Protein AF-A0A0Q4WDP7-F1 (afdb_monomer_lite)

Sequence (965 aa):
MNAVSPLATFDGAEAIIEGWCEGLMPDPPTPVDEWSDSNIILPAIGAAEAGDYSTARTPYLREILTNLSPMSPVVTTILMKGAQLGASQAGLNWLGYIIAVAGGPAIVVCPTVAMAELYSKQRLGPMIEACKALRAKIPPNRGKASGNTLLIKTFPGGMIRLTGGNSAAALKSMPAKWRLYEEPDEYPKDLEGQGNAVDLVRVRGRTFGRRAKEFLNCTPNMASDSVIWAMYLKGDQREYRMPCPHNCGHRTVFNRENFRFEKGQPQTAHMVCENPECGGRIDEARHKEAMLDEGVWIPRIANAPAHMPRSYYLPSFYSPVGWQSWADIATETENAEGNYSKTKTLWNTTYGLPWNDVTDTPSYEAIWARRSTTYVSRQIPAEALFLTAGVDVGLDHLEVGVWAYGRKGKRWLVEHVRLRGALRDPEHWARLKAFLQRRYVHPCGAIMPIRRVAVDRGRWPDVVMPWVQKQDPDWIVAIRGNEKIDAQILKESKWRFKSEDGHSWSSDEGVLYWTLGVGLLKLELMGQLNLPRPAPGEETPPGWVDLPMDVELGWCEQLVSEEYVTVKSKTGRPKATWRSIGGLRHEALDCANYGRAMAELIGWSTWSEVEFSREERALEKAAGEMRLLMEKVSRERRAAGDPRRVTEESVMGNIVRPVVWGGEEEAEPQGGDTAVIPRLKEESVAPPILGKMTNTPWAIREGMLDTMVGIANRDGLRAVSDEMVREEPEICQMVVRDGVAVIPVIGPSFRYASWIHDACGATSYDAIARDLNLALEDPAVKAILFEFDSPGGEVTGCNATAAKIRAARGRKPIVAWVEGDACSAAYWLASACDHVVIDECAQLGSIGVVGIFNDTRGMDEKLGIKRYEIVSSQSPGKRPDPATDEGRAAIQVVIDDLASVFVDAVAINRGVSPEDVVARFGGGGCFVGQKAIDAGLADEIGTFDEVLAELAGVDAECLPLRRDP

Foldseek 3Di:
DDPPPPLNPDPCSVVVVVVVVVVPDAFPPDFLQRCQQVWWFADPLPDPDGGGDHCLQQVVCNVVRRCLGLPHLFFEEAELEFPPSCQVVSVLSSVLCCQQTVAEEAEEEDAAQVVLLCCQVRPNVRRLVPTPSNCVFFPPDPDDPRQDDSQWTDGVRYIYGYGYQQDLCSLQPAQHLEYEYEALLSHPQDHVPPGGSVVSNVVSNVVVPSSRHYYYYHLFEAPVRGPSNVLLVQALNKAWWFADPVPPRDTAGDAPVQWDDDPVGLVRIWGFGPPPVGRDTGDCVPPLSVRSSRIDIDGPDPPTDSHTHHHYYYAQCNNGPPPQDSSNLSVLVNVCVVPPVSVSCSCRNGRSHHDHDLQPLDDLVLLLVLADPPFAALADDQQFLAKAKEWEDDQFWIWMWIKTAGPLQEIETRHIDIQGGHLQDVVSVVVVVLLQQFWGAHPLRFIHHRQAYEYECPPPVVRPQVSQQPDDCRHYAYEYEDFDLPDDQWDKDFAWDADPVRDTDDPVDGGIHIYGDLNNLLSLLSSQSPDDRDDVPDDDHRNHYHYRNPDDSLLSCLLSQKGWDFDQDPVRDTDTGIDGDPPRHNRSVRGSSRRVSRCVVVVVVPDDPVRSVVSVVVRNVSSVVLVVQLVVVVVVCVVVVHPDRRDSCNRDPNYDDGDDDDDDDDDDDDDDDDDDDDDDDDDAPQAPVLVCLQPFKWQFAPVVSVVVNVVSVVPSDPDPPDDPPDDDPPDQQWDADLQETEHEQAEEEDQDDDPVCVVTVHYYLVSLQVNVVVLLPDPSHQAYEYEDDYRYYTLPNLLVSLVSLLVCPPSHQYAYEYDAECGTSSLLNRLSGPFYAYAQFHKYFLQFMDHHHDDCPVVCVVVVHDDDDDDDPVCPLPDQDCVDPRSVVSVVVVRVVSSLSSLCSSCVSLVHDSVLCCPQRQNRDMDGHVSCVVSSSHVYYDDPLVVVCVSSVHDSVPGDPDDDD

Secondary structure (DSSP, 8-state):
-----GGGGSTTHHHHHHHHHHHHSPPP---HHHHHHHH-EE-TTT-SS-EE--GGGSTHHHHHHHHHSTTSS--EEEEEE-TTSSHHHHHHHHHHHIIIII-EEEEEEESSHHHHHHHIIIIIHHHHHH-HHHHHHS----STTS---SSEEEETTEEEEEEETT-HHHHTSS--SEEEEE-GGGS-SSSTTS--HHHHHHGGGGGGGGG-EEEEEE---BTTT-HHHHHHHTTT-EEEEEEPTTSSS-EEPPSTTTEEEETTEEEEEEEE-S-TTT--EE-HHHHHHHHHHT-EEEESSTT--TTS-EEEEE-GGGPPTTSS-HHHHHHHHHHHTT-HHHHHHIIIIIS---B--TTSPPPHHHHHHT--SS--TTPPPTT--EEEEEEEE-SSEEEEEEEEE-GGG-EEEEEEEEEES-TT-HHHHHHHHHHHT-EEE-TTS-EEEEEEEEEE-TT-HHHHHHHHTTS-TTTEEEEEE---TTS-SEEEEEE-PPPTTS-----S-PEEEEEE-HHHHHHHHHHHHTSPPPPTTSPPPTT-EE--TT--HHHHHHHT-EEEEEEEPTTS-EEEEEEESTT---HHHHHHHHHHHHHHHHTGGG--HHHHHHHHHHHHHHHHHHHHHHHHHHHHHHHTT--SPPPHHHHSSSEEPP--SS-------------------------HHHHHHTSS-EEE-HHHHHHHHHHHHHTT-----SS-SS--------EEETTEEEEEEESSEESS--THHHHHT-EEHHHHHHHHHHHHH-TT--EEEEEEEE-EEESTTHHHHHHHHHHHTTTS-EEEEEEEEEETHHHHHHHTSSEEEE-TT-EEE----B------HHHHHHTT--------TT-GGGS--TTSHHHHHHHHHHHHHHHHHHHHHHHHHHTS-HHHHHHHSGGG-EEETHHHHHHTS-SEE--HHHHHHHHHTS-GGGSPP----

Radius of gyration: 37.28 Å; chains: 1; bounding box: 98×78×121 Å

Structure (mmCIF, N/CA/C/O backbone):
data_AF-A0A0Q4WDP7-F1
#
_entry.id   AF-A0A0Q4WDP7-F1
#
loop_
_atom_site.group_PDB
_atom_site.id
_atom_site.type_symbol
_atom_site.label_atom_id
_atom_site.label_alt_id
_atom_site.label_comp_id
_atom_site.label_asym_id
_atom_site.label_entity_id
_atom_site.label_seq_id
_atom_site.pdbx_PDB_ins_code
_atom_site.Cartn_x
_atom_site.Cartn_y
_atom_site.Cartn_z
_atom_site.occupancy
_atom_site.B_iso_or_equiv
_atom_site.auth_seq_id
_atom_site.auth_comp_id
_atom_site.auth_asym_id
_atom_site.auth_atom_id
_atom_site.pdbx_PDB_model_num
ATOM 1 N N . MET A 1 1 ? 27.202 -21.564 -75.681 1.00 39.34 1 MET A N 1
ATOM 2 C CA . MET A 1 1 ? 27.437 -20.103 -75.634 1.00 39.34 1 MET A CA 1
ATOM 3 C C . MET A 1 1 ? 26.924 -19.624 -74.283 1.00 39.34 1 MET A C 1
ATOM 5 O O . MET A 1 1 ? 25.725 -19.501 -74.110 1.00 39.34 1 MET A O 1
ATOM 9 N N . ASN A 1 2 ? 27.737 -19.715 -73.231 1.00 46.38 2 ASN A N 1
ATOM 10 C CA . ASN A 1 2 ? 28.650 -18.652 -72.778 1.00 46.38 2 ASN A CA 1
ATOM 11 C C . ASN A 1 2 ? 27.948 -17.313 -72.503 1.00 46.38 2 ASN A C 1
ATOM 13 O O . ASN A 1 2 ? 28.435 -16.267 -72.914 1.00 46.38 2 ASN A O 1
ATOM 17 N N . ALA A 1 3 ? 26.825 -17.330 -71.786 1.00 44.88 3 ALA A N 1
ATOM 18 C CA . ALA A 1 3 ? 26.440 -16.164 -71.002 1.00 44.88 3 ALA A CA 1
ATOM 19 C C . ALA A 1 3 ? 27.167 -16.272 -69.655 1.00 44.88 3 ALA A C 1
ATOM 21 O O . ALA A 1 3 ? 26.625 -16.772 -68.673 1.00 44.88 3 ALA A O 1
ATOM 22 N N . VAL A 1 4 ? 28.448 -15.893 -69.646 1.00 49.72 4 VAL A N 1
ATOM 23 C CA . VAL A 1 4 ? 29.151 -15.604 -68.394 1.00 49.72 4 VAL A CA 1
ATOM 24 C C . VAL A 1 4 ? 28.343 -14.487 -67.737 1.00 49.72 4 VAL A C 1
ATOM 26 O O . VAL A 1 4 ? 28.136 -13.444 -68.356 1.00 49.72 4 VAL A O 1
ATOM 29 N N . SER A 1 5 ? 27.786 -14.754 -66.552 1.00 58.12 5 SER A N 1
ATOM 30 C CA . SER A 1 5 ? 27.037 -13.759 -65.781 1.00 58.12 5 SER A CA 1
ATOM 31 C C . SER A 1 5 ? 27.842 -12.453 -65.749 1.00 58.12 5 SER A C 1
ATOM 33 O O . SER A 1 5 ? 29.040 -12.529 -65.478 1.00 58.12 5 SER A O 1
ATOM 35 N N . PRO A 1 6 ? 27.241 -11.273 -65.992 1.00 58.88 6 PRO A N 1
ATOM 36 C CA . PRO A 1 6 ? 27.947 -9.988 -65.944 1.00 58.88 6 PRO A CA 1
ATOM 37 C C . PRO A 1 6 ? 28.710 -9.759 -64.630 1.00 58.88 6 PRO A C 1
ATOM 39 O O . PRO A 1 6 ? 29.693 -9.024 -64.605 1.00 58.88 6 PRO A O 1
ATOM 42 N N . LEU A 1 7 ? 28.278 -10.428 -63.551 1.00 60.25 7 LEU A N 1
ATOM 43 C CA . LEU A 1 7 ? 28.990 -10.483 -62.278 1.00 60.25 7 LEU A CA 1
ATOM 44 C C . LEU A 1 7 ? 30.347 -11.182 -62.403 1.00 60.25 7 LEU A C 1
ATOM 46 O O . LEU A 1 7 ? 31.310 -10.659 -61.886 1.00 60.25 7 LEU A O 1
ATOM 50 N N . ALA A 1 8 ? 30.485 -12.295 -63.124 1.00 60.34 8 ALA A N 1
ATOM 51 C CA . ALA A 1 8 ? 31.733 -13.069 -63.175 1.00 60.34 8 ALA A CA 1
ATOM 52 C C . ALA A 1 8 ? 32.895 -12.371 -63.918 1.00 60.34 8 ALA A C 1
ATOM 54 O O . ALA A 1 8 ? 34.030 -12.831 -63.843 1.00 60.34 8 ALA A O 1
ATOM 55 N N . THR A 1 9 ? 32.632 -11.266 -64.623 1.00 68.19 9 THR A N 1
ATOM 56 C CA . THR A 1 9 ? 33.654 -10.428 -65.280 1.00 68.19 9 THR A CA 1
ATOM 57 C C . THR A 1 9 ? 33.944 -9.117 -64.541 1.00 68.19 9 THR A C 1
ATOM 59 O O . THR A 1 9 ? 34.759 -8.327 -65.012 1.00 68.19 9 THR A O 1
ATOM 62 N N . PHE A 1 10 ? 33.260 -8.845 -63.424 1.00 80.00 10 PHE A N 1
ATOM 63 C CA . PHE A 1 10 ? 33.444 -7.628 -62.632 1.00 80.00 10 PHE A CA 1
ATOM 64 C C . PHE A 1 10 ? 34.639 -7.776 -61.676 1.00 80.00 10 PHE A C 1
ATOM 66 O O . PHE A 1 10 ? 34.707 -8.726 -60.899 1.00 80.00 10 PHE A O 1
ATOM 73 N N . ASP A 1 11 ? 35.576 -6.828 -61.708 1.00 74.00 11 ASP A N 1
ATOM 74 C CA . ASP A 1 11 ? 36.659 -6.743 -60.722 1.00 74.00 11 ASP A CA 1
ATOM 75 C C . ASP A 1 11 ? 36.057 -6.381 -59.351 1.00 74.00 11 ASP A C 1
ATOM 77 O O . ASP A 1 11 ? 35.572 -5.267 -59.149 1.00 74.00 11 ASP A O 1
ATOM 81 N N . GLY A 1 12 ? 35.979 -7.368 -58.452 1.00 76.81 12 GLY A N 1
ATOM 82 C CA . GLY A 1 12 ? 35.222 -7.307 -57.192 1.00 76.81 12 GLY A CA 1
ATOM 83 C C . GLY A 1 12 ? 34.038 -8.281 -57.095 1.00 76.81 12 GLY A C 1
ATOM 84 O O . GLY A 1 12 ? 33.342 -8.297 -56.081 1.00 76.81 12 GLY A O 1
ATOM 85 N N . ALA A 1 13 ? 33.802 -9.113 -58.113 1.00 78.69 13 ALA A N 1
ATOM 86 C CA . ALA A 1 13 ? 32.726 -10.106 -58.121 1.00 78.69 13 ALA A CA 1
ATOM 87 C C . ALA A 1 13 ? 32.822 -11.118 -56.980 1.00 78.69 13 ALA A C 1
ATOM 89 O O . ALA A 1 13 ? 31.813 -11.417 -56.347 1.00 78.69 13 ALA A O 1
ATOM 90 N N . GLU A 1 14 ? 34.032 -11.613 -56.707 1.00 77.44 14 GLU A N 1
ATOM 91 C CA . GLU A 1 14 ? 34.286 -12.527 -55.592 1.00 77.44 14 GLU A CA 1
ATOM 92 C C . GLU A 1 14 ? 33.938 -11.869 -54.258 1.00 77.44 14 GLU A C 1
ATOM 94 O O . GLU A 1 14 ? 33.212 -12.468 -53.479 1.00 77.44 14 GLU A O 1
ATOM 99 N N . ALA A 1 15 ? 34.324 -10.607 -54.041 1.00 77.25 15 ALA A N 1
ATOM 100 C CA . ALA A 1 15 ? 33.990 -9.872 -52.820 1.00 77.25 15 ALA A CA 1
ATOM 101 C C . ALA A 1 15 ? 32.474 -9.624 -52.664 1.00 77.25 15 ALA A C 1
ATOM 103 O O . ALA A 1 15 ? 31.951 -9.660 -51.552 1.00 77.25 15 ALA A O 1
ATOM 104 N N . ILE A 1 16 ? 31.746 -9.393 -53.765 1.00 78.06 16 ILE A N 1
ATOM 105 C CA . ILE A 1 16 ? 30.277 -9.268 -53.743 1.00 78.06 16 ILE A CA 1
ATOM 106 C C . ILE A 1 16 ? 29.622 -10.614 -53.421 1.00 78.06 16 ILE A C 1
ATOM 108 O O . ILE A 1 16 ? 28.688 -10.656 -52.623 1.00 78.06 16 ILE A O 1
ATOM 112 N N . ILE A 1 17 ? 30.088 -11.703 -54.038 1.00 78.00 17 ILE A N 1
ATOM 113 C CA . ILE A 1 17 ? 29.562 -13.052 -53.796 1.00 78.00 17 ILE A CA 1
ATOM 114 C C . ILE A 1 17 ? 29.868 -13.486 -52.363 1.00 78.00 17 ILE A C 1
ATOM 116 O O . ILE A 1 17 ? 28.977 -13.997 -51.696 1.00 78.00 17 ILE A O 1
ATOM 120 N N . GLU A 1 18 ? 31.082 -13.241 -51.873 1.00 77.38 18 GLU A N 1
ATOM 121 C CA . GLU A 1 18 ? 31.486 -13.512 -50.494 1.00 77.38 18 GLU A CA 1
ATOM 122 C C . GLU A 1 18 ? 30.621 -12.713 -49.516 1.00 77.38 18 GLU A C 1
ATOM 124 O O . GLU A 1 18 ? 29.975 -13.313 -48.664 1.00 77.38 18 GLU A O 1
ATOM 129 N N . GLY A 1 19 ? 30.471 -11.398 -49.714 1.00 74.81 19 GLY A N 1
ATOM 130 C CA . GLY A 1 19 ? 29.600 -10.565 -48.878 1.00 74.81 19 GLY A CA 1
ATOM 131 C C . GLY A 1 19 ? 28.116 -10.960 -48.935 1.00 74.81 19 GLY A C 1
ATOM 132 O O . GLY A 1 19 ? 27.409 -10.866 -47.931 1.00 74.81 19 GLY A O 1
ATOM 133 N N . TRP A 1 20 ? 27.624 -11.437 -50.085 1.00 76.62 20 TRP A N 1
ATOM 134 C CA . TRP A 1 20 ? 26.257 -11.954 -50.216 1.00 76.62 20 TRP A CA 1
ATOM 135 C C . TRP A 1 20 ? 26.110 -13.295 -49.484 1.00 76.62 20 TRP A C 1
ATOM 137 O O . TRP A 1 20 ? 25.193 -13.454 -48.678 1.00 76.62 20 TRP A O 1
ATOM 147 N N . CYS A 1 21 ? 27.019 -14.245 -49.702 1.00 75.31 21 CYS A N 1
ATOM 148 C CA . CYS A 1 21 ? 27.038 -15.525 -48.994 1.00 75.31 21 CYS A CA 1
ATOM 149 C C . CYS A 1 21 ? 27.147 -15.325 -47.476 1.00 75.31 21 CYS A C 1
ATOM 151 O O . CYS A 1 21 ? 26.401 -15.959 -46.733 1.00 75.31 21 CYS A O 1
ATOM 153 N N . GLU A 1 22 ? 27.993 -14.398 -47.019 1.00 69.62 22 GLU A N 1
ATOM 154 C CA . GLU A 1 22 ? 28.083 -13.989 -45.615 1.00 69.62 22 GLU A CA 1
ATOM 155 C C . GLU A 1 22 ? 26.763 -13.425 -45.084 1.00 69.62 22 GLU A C 1
ATOM 157 O O . GLU A 1 22 ? 26.337 -13.800 -43.997 1.00 69.62 22 GLU A O 1
ATOM 162 N N . GLY A 1 23 ? 26.077 -12.575 -45.853 1.00 65.62 23 GLY A N 1
ATOM 163 C CA . GLY A 1 23 ? 24.779 -12.018 -45.462 1.00 65.62 23 GLY A CA 1
ATOM 164 C C . GLY A 1 23 ? 23.611 -13.015 -45.484 1.00 65.62 23 GLY A C 1
ATOM 165 O O . GLY A 1 23 ? 22.592 -12.763 -44.843 1.00 65.62 23 GLY A O 1
ATOM 166 N N . LEU A 1 24 ? 23.731 -14.125 -46.224 1.00 71.06 24 LEU A N 1
ATOM 167 C CA . LEU A 1 24 ? 22.736 -15.206 -46.276 1.00 71.06 24 LEU A CA 1
ATOM 168 C C . LEU A 1 24 ? 22.975 -16.301 -45.233 1.00 71.06 24 LEU A C 1
ATOM 170 O O . LEU A 1 24 ? 22.071 -17.108 -45.000 1.00 71.06 24 LEU A O 1
ATOM 174 N N . MET A 1 25 ? 24.165 -16.365 -44.628 1.00 67.75 25 MET A N 1
ATOM 175 C CA . MET A 1 25 ? 24.438 -17.334 -43.573 1.00 67.75 25 MET A CA 1
ATOM 176 C C . MET A 1 25 ? 23.586 -17.004 -42.338 1.00 67.75 25 MET A C 1
ATOM 178 O O . MET A 1 25 ? 23.653 -15.882 -41.836 1.00 67.75 25 MET A O 1
ATOM 182 N N . PRO A 1 26 ? 22.768 -17.952 -41.841 1.00 65.44 26 PRO A N 1
ATOM 183 C CA . PRO A 1 26 ? 22.014 -17.741 -40.615 1.00 65.44 26 PRO A CA 1
ATOM 184 C C . PRO A 1 26 ? 22.971 -17.562 -39.435 1.00 65.44 26 PRO A C 1
ATOM 186 O O . PRO A 1 26 ? 24.037 -18.182 -39.393 1.00 65.44 26 PRO A O 1
ATOM 189 N N . ASP A 1 27 ? 22.561 -16.744 -38.464 1.00 66.81 27 ASP A N 1
ATOM 190 C CA . ASP A 1 27 ? 23.315 -16.563 -37.226 1.00 66.81 27 ASP A CA 1
ATOM 191 C C . ASP A 1 27 ? 23.609 -17.937 -36.587 1.00 66.81 27 ASP A C 1
ATOM 193 O O . ASP A 1 27 ? 22.709 -18.786 -36.519 1.00 66.81 27 ASP A O 1
ATOM 197 N N . PRO A 1 28 ? 24.842 -18.180 -36.103 1.00 69.81 28 PRO A N 1
ATOM 198 C CA . PRO A 1 28 ? 25.181 -19.402 -35.389 1.00 69.81 28 PRO A CA 1
ATOM 199 C C . PRO A 1 28 ? 24.179 -19.671 -34.255 1.00 69.81 28 PRO A C 1
ATOM 201 O O . PRO A 1 28 ? 23.866 -18.748 -33.495 1.00 69.81 28 PRO A O 1
ATOM 204 N N . PRO A 1 29 ? 23.699 -20.916 -34.074 1.00 72.81 29 PRO A N 1
ATOM 205 C CA . PRO A 1 29 ? 22.717 -21.259 -33.048 1.00 72.81 29 PRO A CA 1
ATOM 206 C C . PRO A 1 29 ? 23.354 -21.360 -31.650 1.00 72.81 29 PRO A C 1
ATOM 208 O O . PRO A 1 29 ? 22.984 -22.221 -30.863 1.00 72.81 29 PRO A O 1
ATOM 211 N N . THR A 1 30 ? 24.330 -20.506 -31.340 1.00 89.56 30 THR A N 1
ATOM 212 C CA . THR A 1 30 ? 25.017 -20.484 -30.047 1.00 89.56 30 THR A CA 1
ATOM 213 C C . THR A 1 30 ? 24.323 -19.480 -29.125 1.00 89.56 30 THR A C 1
ATOM 215 O O . THR A 1 30 ? 24.244 -18.297 -29.482 1.00 89.56 30 THR A O 1
ATOM 218 N N . PRO A 1 31 ? 23.812 -19.906 -27.958 1.00 94.19 31 PRO A N 1
ATOM 219 C CA . PRO A 1 31 ? 23.290 -19.011 -26.930 1.00 94.19 31 PRO A CA 1
ATOM 220 C C . PRO A 1 31 ? 24.341 -18.022 -26.405 1.00 94.19 31 PRO A C 1
ATOM 222 O O . PRO A 1 31 ? 25.548 -18.221 -26.552 1.00 94.19 31 PRO A O 1
ATOM 225 N N . VAL A 1 32 ? 23.886 -16.936 -25.776 1.00 96.50 32 VAL A N 1
ATOM 226 C CA . VAL A 1 32 ? 24.773 -15.874 -25.271 1.00 96.50 32 VAL A CA 1
ATOM 227 C C . VAL A 1 32 ? 25.739 -16.402 -24.210 1.00 96.50 32 VAL A C 1
ATOM 229 O O . VAL A 1 32 ? 26.886 -15.968 -24.201 1.00 96.50 32 VAL A O 1
ATOM 232 N N . ASP A 1 33 ? 25.320 -17.313 -23.333 1.00 96.12 33 ASP A N 1
ATOM 233 C CA . ASP A 1 33 ? 26.169 -17.903 -22.290 1.00 96.12 33 ASP A CA 1
ATOM 234 C C . ASP A 1 33 ? 27.343 -18.699 -22.872 1.00 96.12 33 ASP A C 1
ATOM 236 O O . ASP A 1 33 ? 28.493 -18.351 -22.605 1.00 96.12 33 ASP A O 1
ATOM 240 N N . GLU A 1 34 ? 27.075 -19.679 -23.739 1.00 95.88 34 GLU A N 1
ATOM 241 C CA . GLU A 1 34 ? 28.113 -20.490 -24.395 1.00 95.88 34 GLU A CA 1
ATOM 242 C C . GLU A 1 34 ? 29.063 -19.640 -25.249 1.00 95.88 34 GLU A C 1
ATOM 244 O O . GLU A 1 34 ? 30.286 -19.831 -25.249 1.00 95.88 34 GLU A O 1
ATOM 249 N N . TRP A 1 35 ? 28.508 -18.660 -25.972 1.00 96.12 35 TRP A N 1
ATOM 250 C CA . TRP A 1 35 ? 29.317 -17.731 -26.753 1.00 96.12 35 TRP A CA 1
ATOM 251 C C . TRP A 1 35 ? 30.216 -16.885 -25.849 1.00 96.12 35 TRP A C 1
ATOM 253 O O . TRP A 1 35 ? 31.377 -16.654 -26.197 1.00 96.12 35 TRP A O 1
ATOM 263 N N . SER A 1 36 ? 29.703 -16.445 -24.697 1.00 96.69 36 SER A N 1
ATOM 264 C CA . SER A 1 36 ? 30.459 -15.622 -23.751 1.00 96.69 36 SER A CA 1
ATOM 265 C C . SER A 1 36 ? 31.635 -16.386 -23.162 1.00 96.69 36 SER A C 1
ATOM 267 O O . SER A 1 36 ? 32.743 -15.855 -23.180 1.00 96.69 36 SER A O 1
ATOM 269 N N . ASP A 1 37 ? 31.423 -17.634 -22.738 1.00 96.00 37 ASP A N 1
ATOM 270 C CA . ASP A 1 37 ? 32.481 -18.505 -22.196 1.00 96.00 37 ASP A CA 1
ATOM 271 C C . ASP A 1 37 ? 33.608 -18.764 -23.204 1.00 96.00 37 ASP A C 1
ATOM 273 O O . ASP A 1 37 ? 34.761 -18.957 -22.831 1.00 96.00 37 ASP A O 1
ATOM 277 N N . SER A 1 38 ? 33.291 -18.729 -24.500 1.00 95.31 38 SER A N 1
ATOM 278 C CA . SER A 1 38 ? 34.268 -18.989 -25.562 1.00 95.31 38 SER A CA 1
ATOM 279 C C . SER A 1 38 ? 34.984 -17.735 -26.082 1.00 95.31 38 SER A C 1
ATOM 281 O O . SER A 1 38 ? 35.992 -17.858 -26.778 1.00 95.31 38 SER A O 1
ATOM 283 N N . ASN A 1 39 ? 34.451 -16.528 -25.841 1.00 95.44 39 ASN A N 1
ATOM 284 C CA . ASN A 1 39 ? 34.893 -15.315 -26.550 1.00 95.44 39 ASN A CA 1
ATOM 285 C C . ASN A 1 39 ? 35.168 -14.096 -25.666 1.00 95.44 39 ASN A C 1
ATOM 287 O O . ASN A 1 39 ? 35.872 -13.185 -26.120 1.00 95.44 39 ASN A O 1
ATOM 291 N N . ILE A 1 40 ? 34.586 -14.023 -24.466 1.00 96.00 40 ILE A N 1
ATOM 292 C CA . ILE A 1 40 ? 34.723 -12.852 -23.602 1.00 96.00 40 ILE A CA 1
ATOM 293 C C . ILE A 1 40 ? 35.966 -12.986 -22.727 1.00 96.00 40 ILE A C 1
ATOM 295 O O . ILE A 1 40 ? 36.151 -13.962 -22.009 1.00 96.00 40 ILE A O 1
ATOM 299 N N . ILE A 1 41 ? 36.786 -11.938 -22.756 1.00 94.25 41 ILE A N 1
ATOM 300 C CA . ILE A 1 41 ? 37.955 -11.759 -21.901 1.00 94.25 41 ILE A CA 1
ATOM 301 C C . ILE A 1 41 ? 37.683 -10.573 -20.976 1.00 94.25 41 ILE A C 1
ATOM 303 O O . ILE A 1 41 ? 37.366 -9.469 -21.431 1.00 94.25 41 ILE A O 1
ATOM 307 N N . LEU A 1 42 ? 37.830 -10.803 -19.675 1.00 91.88 42 LEU A N 1
ATOM 308 C CA . LEU A 1 42 ? 37.701 -9.817 -18.613 1.00 91.88 42 LEU A CA 1
ATOM 309 C C . LEU A 1 42 ? 38.997 -8.994 -18.489 1.00 91.88 42 LEU A C 1
ATOM 311 O O . LEU A 1 42 ? 40.044 -9.537 -18.120 1.00 91.88 42 LEU A O 1
ATOM 315 N N . PRO A 1 43 ? 38.967 -7.682 -18.786 1.00 88.06 43 PRO A N 1
ATOM 316 C CA . PRO A 1 43 ? 40.152 -6.834 -18.726 1.00 88.06 43 PRO A CA 1
ATOM 317 C C . PRO A 1 43 ? 40.530 -6.476 -17.280 1.00 88.06 43 PRO A C 1
ATOM 319 O O . PRO A 1 43 ? 39.673 -6.201 -16.440 1.00 88.06 43 PRO A O 1
ATOM 322 N N . ALA A 1 44 ? 41.833 -6.352 -17.012 1.00 81.00 44 ALA A N 1
ATOM 323 C CA . ALA A 1 44 ? 42.371 -6.077 -15.672 1.00 81.00 44 ALA A CA 1
ATOM 324 C C . ALA A 1 44 ? 41.974 -4.714 -15.064 1.00 81.00 44 ALA A C 1
ATOM 326 O O . ALA A 1 44 ? 42.081 -4.525 -13.860 1.00 81.00 44 ALA A O 1
ATOM 327 N N . ILE A 1 45 ? 41.513 -3.755 -15.874 1.00 74.06 45 ILE A N 1
ATOM 328 C CA . ILE A 1 45 ? 41.138 -2.400 -15.421 1.00 74.06 45 ILE A CA 1
ATOM 329 C C . ILE A 1 45 ? 39.825 -2.378 -14.615 1.00 74.06 45 ILE A C 1
ATOM 331 O O . ILE A 1 45 ? 39.578 -1.414 -13.892 1.00 74.06 45 ILE A O 1
ATOM 335 N N . GLY A 1 46 ? 38.985 -3.415 -14.713 1.00 62.56 46 GLY A N 1
ATOM 336 C CA . GLY A 1 46 ? 37.651 -3.406 -14.097 1.00 62.56 46 GLY A CA 1
ATOM 337 C C . GLY A 1 46 ? 37.129 -4.752 -13.597 1.00 62.56 46 GLY A C 1
ATOM 338 O O . GLY A 1 46 ? 35.992 -4.800 -13.132 1.00 62.56 46 GLY A O 1
ATOM 339 N N . ALA A 1 47 ? 37.919 -5.824 -13.686 1.00 73.44 47 ALA A N 1
ATOM 340 C CA . ALA A 1 47 ? 37.555 -7.152 -13.203 1.00 73.44 47 ALA A CA 1
ATOM 341 C C . ALA A 1 47 ? 38.385 -7.529 -11.970 1.00 73.44 47 ALA A C 1
ATOM 343 O O . ALA A 1 47 ? 39.595 -7.315 -11.950 1.00 73.44 47 ALA A O 1
ATOM 344 N N . ALA A 1 48 ? 37.734 -8.113 -10.960 1.00 70.94 48 ALA A N 1
ATOM 345 C CA . ALA A 1 48 ? 38.423 -8.686 -9.801 1.00 70.94 48 ALA A CA 1
ATOM 346 C C . ALA A 1 48 ? 39.284 -9.899 -10.201 1.00 70.94 48 ALA A C 1
ATOM 348 O O . ALA A 1 48 ? 40.371 -10.101 -9.671 1.00 70.94 48 ALA A O 1
ATOM 349 N N . GLU A 1 49 ? 38.804 -10.664 -11.182 1.00 80.12 49 GLU A N 1
ATOM 350 C CA . GLU A 1 49 ? 39.451 -11.843 -11.749 1.00 80.12 49 GLU A CA 1
ATOM 351 C C . GLU A 1 49 ? 39.613 -11.589 -13.261 1.00 80.12 49 GLU A C 1
ATOM 353 O O . GLU A 1 49 ? 38.667 -11.735 -14.032 1.00 80.12 49 GLU A O 1
ATOM 358 N N . ALA A 1 50 ? 40.782 -11.097 -13.685 1.00 86.88 50 ALA A N 1
ATOM 359 C CA . ALA A 1 50 ? 41.072 -10.864 -15.102 1.00 86.88 50 ALA A CA 1
ATOM 360 C C . ALA A 1 50 ? 41.410 -12.184 -15.812 1.00 86.88 50 ALA A C 1
ATOM 362 O O . ALA A 1 50 ? 42.098 -13.029 -15.241 1.00 86.88 50 ALA A O 1
ATOM 363 N N . GLY A 1 51 ? 40.986 -12.336 -17.066 1.00 90.75 51 GLY A N 1
ATOM 364 C CA . GLY A 1 51 ? 41.171 -13.575 -17.826 1.00 90.75 51 GLY A CA 1
ATOM 365 C C . GLY A 1 51 ? 39.922 -13.966 -18.603 1.00 90.75 51 GLY A C 1
ATOM 366 O O . GLY A 1 51 ? 39.097 -13.110 -18.918 1.00 90.75 51 GLY A O 1
ATOM 367 N N . ASP A 1 52 ? 39.792 -15.245 -18.928 1.00 91.88 52 ASP A N 1
ATOM 368 C CA . ASP A 1 52 ? 38.631 -15.752 -19.656 1.00 91.88 52 ASP A CA 1
ATOM 369 C C . ASP A 1 52 ? 37.376 -15.682 -18.774 1.00 91.88 52 ASP A C 1
ATOM 371 O O . ASP A 1 52 ? 37.391 -16.068 -17.602 1.00 91.88 52 ASP A O 1
ATOM 375 N N . TYR A 1 53 ? 36.283 -15.153 -19.326 1.00 94.31 53 TYR A N 1
ATOM 376 C CA . TYR A 1 53 ? 34.992 -15.185 -18.647 1.00 94.31 53 TYR A CA 1
ATOM 377 C C . TYR A 1 53 ? 34.493 -16.631 -18.549 1.00 94.31 53 TYR A C 1
ATOM 379 O O . TYR A 1 53 ? 34.621 -17.400 -19.497 1.00 94.31 53 TYR A O 1
ATOM 387 N N . SER A 1 54 ? 33.889 -16.989 -17.414 1.00 93.50 54 SER A N 1
ATOM 388 C CA . SER A 1 54 ? 33.282 -18.305 -17.233 1.00 93.50 54 SER A CA 1
ATOM 389 C C . SER A 1 54 ? 31.964 -18.226 -16.468 1.00 93.50 54 SER A C 1
ATOM 391 O O . SER A 1 54 ? 31.920 -17.780 -15.316 1.00 93.50 54 SER A O 1
ATOM 393 N N . THR A 1 55 ? 30.888 -18.740 -17.065 1.00 93.06 55 THR A N 1
ATOM 394 C CA . THR A 1 55 ? 29.601 -18.936 -16.391 1.00 93.06 55 THR A CA 1
ATOM 395 C C . THR A 1 55 ? 29.696 -19.947 -15.256 1.00 93.06 55 THR A C 1
ATOM 397 O O . THR A 1 55 ? 28.902 -19.859 -14.329 1.00 93.06 55 THR A O 1
ATOM 400 N N . ALA A 1 56 ? 30.679 -20.858 -15.252 1.00 92.19 56 ALA A N 1
ATOM 401 C CA . ALA A 1 56 ? 30.922 -21.753 -14.115 1.00 92.19 56 ALA A CA 1
ATOM 402 C C . ALA A 1 56 ? 31.250 -20.971 -12.833 1.00 92.19 56 ALA A C 1
ATOM 404 O O . ALA A 1 56 ? 30.911 -21.394 -11.737 1.00 92.19 56 ALA A O 1
ATOM 405 N N . ARG A 1 57 ? 31.826 -19.768 -12.960 1.00 91.81 57 ARG A N 1
ATOM 406 C CA . ARG A 1 57 ? 32.068 -18.893 -11.810 1.00 91.81 57 ARG A CA 1
ATOM 407 C C . ARG A 1 57 ? 30.792 -18.252 -11.261 1.00 91.81 57 ARG A C 1
ATOM 409 O O . ARG A 1 57 ? 30.739 -17.883 -10.093 1.00 91.81 57 ARG A O 1
ATOM 416 N N . THR A 1 58 ? 29.779 -18.083 -12.109 1.00 94.38 58 THR A N 1
ATOM 417 C CA . THR A 1 58 ? 28.504 -17.415 -11.799 1.00 94.38 58 THR A CA 1
ATOM 418 C C . THR A 1 58 ? 27.333 -18.203 -12.405 1.00 94.38 58 THR A C 1
ATOM 420 O O . THR A 1 58 ? 26.632 -17.696 -13.284 1.00 94.38 58 THR A O 1
ATOM 423 N N . PRO A 1 59 ? 27.101 -19.457 -11.968 1.00 95.81 59 PRO A N 1
ATOM 424 C CA . PRO A 1 59 ? 26.196 -20.389 -12.654 1.00 95.81 59 PRO A CA 1
ATOM 425 C C . PRO A 1 59 ? 24.752 -19.876 -12.721 1.00 95.81 59 PRO A C 1
ATOM 427 O O . PRO A 1 59 ? 24.054 -20.098 -13.711 1.00 95.81 59 PRO A O 1
ATOM 430 N N . TYR A 1 60 ? 24.339 -19.071 -11.740 1.00 96.38 60 TYR A N 1
ATOM 431 C CA . TYR A 1 60 ? 23.046 -18.386 -11.719 1.00 96.38 60 TYR A CA 1
ATOM 432 C C . TYR A 1 60 ? 22.834 -17.396 -12.882 1.00 96.38 60 TYR A C 1
ATOM 434 O O . TYR A 1 60 ? 21.687 -17.099 -13.218 1.00 96.38 60 TYR A O 1
ATOM 442 N N . LEU A 1 61 ? 23.891 -16.894 -13.534 1.00 97.38 61 LEU A N 1
ATOM 443 C CA . LEU A 1 61 ? 23.773 -16.020 -14.711 1.00 97.38 61 LEU A CA 1
ATOM 444 C C . LEU A 1 61 ? 23.555 -16.795 -16.015 1.00 97.38 61 LEU A C 1
ATOM 446 O O . LEU A 1 61 ? 23.149 -16.178 -17.000 1.00 97.38 61 LEU A O 1
ATOM 450 N N . ARG A 1 62 ? 23.782 -18.118 -16.040 1.00 96.56 62 ARG A N 1
ATOM 451 C CA . ARG A 1 62 ? 23.695 -18.933 -17.263 1.00 96.56 62 ARG A CA 1
ATOM 452 C C . ARG A 1 62 ? 22.317 -18.834 -17.910 1.00 96.56 62 ARG A C 1
ATOM 454 O O . ARG A 1 62 ? 22.215 -18.339 -19.024 1.00 96.56 62 ARG A O 1
ATOM 461 N N . GLU A 1 63 ? 21.254 -19.177 -17.178 1.00 96.19 63 GLU A N 1
ATOM 462 C CA . GLU A 1 63 ? 19.877 -19.090 -17.695 1.00 96.19 63 GLU A CA 1
ATOM 463 C C . GLU A 1 63 ? 19.507 -17.663 -18.132 1.00 96.19 63 GLU A C 1
ATOM 465 O O . GLU A 1 63 ? 18.832 -17.471 -19.145 1.00 96.19 63 GLU A O 1
ATOM 470 N N . ILE A 1 64 ? 19.962 -16.653 -17.384 1.00 97.81 64 ILE A N 1
ATOM 471 C CA . ILE A 1 64 ? 19.702 -15.243 -17.691 1.00 97.81 64 ILE A CA 1
ATOM 472 C C . ILE A 1 64 ? 20.311 -14.896 -19.053 1.00 97.81 64 ILE A C 1
ATOM 474 O O . ILE A 1 64 ? 19.604 -14.383 -19.920 1.00 97.81 64 ILE A O 1
ATOM 478 N N . LEU A 1 65 ? 21.586 -15.230 -19.275 1.00 98.00 65 LEU A N 1
ATOM 479 C CA . LEU A 1 65 ? 22.271 -15.042 -20.554 1.00 98.00 65 LEU A CA 1
ATOM 480 C C . LEU A 1 65 ? 21.600 -15.849 -21.674 1.00 98.00 65 LEU A C 1
ATOM 482 O O . LEU A 1 65 ? 21.280 -15.279 -22.720 1.00 98.00 65 LEU A O 1
ATOM 486 N N . THR A 1 66 ? 21.276 -17.125 -21.447 1.00 96.06 66 THR A N 1
ATOM 487 C CA . THR A 1 66 ? 20.548 -17.952 -22.422 1.00 96.06 66 THR A CA 1
ATOM 488 C C . THR A 1 66 ? 19.240 -17.277 -22.854 1.00 96.06 66 THR A C 1
ATOM 490 O O . THR A 1 66 ? 18.948 -17.200 -24.051 1.00 96.06 66 THR A O 1
ATOM 493 N N . ASN A 1 67 ? 18.482 -16.696 -21.917 1.00 94.81 67 ASN A N 1
ATOM 494 C CA . ASN A 1 67 ? 17.229 -15.994 -22.208 1.00 94.81 67 ASN A CA 1
ATOM 495 C C . ASN A 1 67 ? 17.406 -14.684 -22.990 1.00 94.81 67 ASN A C 1
ATOM 497 O O . ASN A 1 67 ? 16.512 -14.293 -23.748 1.00 94.81 67 ASN A O 1
ATOM 501 N N . LEU A 1 68 ? 18.568 -14.038 -22.886 1.00 96.31 68 LEU A N 1
ATOM 502 C CA . LEU A 1 68 ? 18.913 -12.861 -23.688 1.00 96.31 68 LEU A CA 1
ATOM 503 C C . LEU A 1 68 ? 19.245 -13.199 -25.152 1.00 96.31 68 LEU A C 1
ATOM 505 O O . LEU A 1 68 ? 19.243 -12.307 -26.007 1.00 96.31 68 LEU A O 1
ATOM 509 N N . SER A 1 69 ? 19.457 -14.478 -25.474 1.00 94.06 69 SER A N 1
ATOM 510 C CA . SER A 1 69 ? 19.737 -14.936 -26.840 1.00 94.06 69 SER A CA 1
ATOM 511 C C . SER A 1 69 ? 18.580 -14.624 -27.795 1.00 94.06 69 SER A C 1
ATOM 513 O O . SER A 1 69 ? 17.421 -14.813 -27.415 1.00 94.06 69 SER A O 1
ATOM 515 N N . PRO A 1 70 ? 18.839 -14.222 -29.055 1.00 90.75 70 PRO A N 1
ATOM 516 C CA . PRO A 1 70 ? 17.790 -13.937 -30.040 1.00 90.75 70 PRO A CA 1
ATOM 517 C C . PRO A 1 70 ? 16.805 -15.093 -30.262 1.00 90.75 70 PRO A C 1
ATOM 519 O O . PRO A 1 70 ? 15.629 -14.847 -30.512 1.00 90.75 70 PRO A O 1
ATOM 522 N N . MET A 1 71 ? 17.284 -16.335 -30.137 1.00 87.25 71 MET A N 1
ATOM 523 C CA . MET A 1 71 ? 16.500 -17.566 -30.288 1.00 87.25 71 MET A CA 1
ATOM 524 C C . MET A 1 71 ? 15.565 -17.871 -29.110 1.00 87.25 71 MET A C 1
ATOM 526 O O . MET A 1 71 ? 14.615 -18.632 -29.272 1.00 87.25 71 MET A O 1
ATOM 530 N N . SER A 1 72 ? 15.802 -17.288 -27.930 1.00 91.31 72 SER A N 1
ATOM 531 C CA . SER A 1 72 ? 14.911 -17.496 -26.787 1.00 91.31 72 SER A CA 1
ATOM 532 C C . SER A 1 72 ? 13.583 -16.753 -27.008 1.00 91.31 72 SER A C 1
ATOM 534 O O . SER A 1 72 ? 13.599 -15.597 -27.442 1.00 91.31 72 SER A O 1
ATOM 536 N N . PRO A 1 73 ? 12.425 -17.343 -26.662 1.00 89.75 73 PRO A N 1
ATOM 537 C CA . PRO A 1 73 ? 11.131 -16.665 -26.760 1.00 89.75 73 PRO A CA 1
ATOM 538 C C . PRO A 1 73 ? 10.946 -15.549 -25.717 1.00 89.75 73 PRO A C 1
ATOM 540 O O . PRO A 1 73 ? 9.979 -14.791 -25.807 1.00 89.75 73 PRO A O 1
ATOM 543 N N . VAL A 1 74 ? 11.847 -15.443 -24.733 1.00 92.62 74 VAL A N 1
ATOM 544 C CA . VAL A 1 74 ? 11.775 -14.469 -23.637 1.00 92.62 74 VAL A CA 1
ATOM 545 C C . VAL A 1 74 ? 12.113 -13.068 -24.141 1.00 92.62 74 VAL A C 1
ATOM 547 O O . VAL A 1 74 ? 13.218 -12.815 -24.614 1.00 92.62 74 VAL A O 1
ATOM 550 N N . VAL A 1 75 ? 11.155 -12.149 -24.035 1.00 93.88 75 VAL A N 1
ATOM 551 C CA . VAL A 1 75 ? 11.298 -10.756 -24.492 1.00 93.88 75 VAL A CA 1
ATOM 552 C C . VAL A 1 75 ? 11.861 -9.846 -23.399 1.00 93.88 75 VAL A C 1
ATOM 554 O O . VAL A 1 75 ? 12.724 -9.013 -23.678 1.00 93.88 75 VAL A O 1
ATOM 557 N N . THR A 1 76 ? 11.396 -10.024 -22.164 1.00 96.38 76 THR A N 1
ATOM 558 C CA . THR A 1 76 ? 11.775 -9.198 -21.014 1.00 96.38 76 THR A CA 1
ATOM 559 C C . THR A 1 76 ? 12.439 -10.064 -19.956 1.00 96.38 76 THR A C 1
ATOM 561 O O . THR A 1 76 ? 11.813 -10.990 -19.435 1.00 96.38 76 THR A O 1
ATOM 564 N N . THR A 1 77 ? 13.683 -9.716 -19.629 1.00 98.00 77 THR A N 1
ATOM 565 C CA . THR A 1 77 ? 14.485 -10.335 -18.570 1.00 98.00 77 THR A CA 1
ATOM 566 C C . THR A 1 77 ? 14.778 -9.291 -17.492 1.00 98.00 77 THR A C 1
ATOM 568 O O . THR A 1 77 ? 15.299 -8.214 -17.790 1.00 98.00 77 THR A O 1
ATOM 571 N N . ILE A 1 78 ? 14.441 -9.589 -16.238 1.00 98.38 78 ILE A N 1
ATOM 572 C CA . ILE A 1 78 ? 14.571 -8.663 -15.101 1.00 98.38 78 ILE A CA 1
ATOM 573 C C . ILE A 1 78 ? 15.383 -9.336 -13.998 1.00 98.38 78 ILE A C 1
ATOM 575 O O . ILE A 1 78 ? 15.018 -10.420 -13.562 1.00 98.38 78 ILE A O 1
ATOM 579 N N . LEU A 1 79 ? 16.443 -8.693 -13.515 1.00 98.31 79 LEU A N 1
ATOM 580 C CA . LEU A 1 79 ? 17.276 -9.184 -12.418 1.00 98.31 79 LEU A CA 1
ATOM 581 C C . LEU A 1 79 ? 17.311 -8.165 -11.272 1.00 98.31 79 LEU A C 1
ATOM 583 O O . LEU A 1 79 ? 18.037 -7.169 -11.328 1.00 98.31 79 LEU A O 1
ATOM 587 N N . MET A 1 80 ? 16.538 -8.440 -10.222 1.00 97.31 80 MET A N 1
ATOM 588 C CA . MET A 1 80 ? 16.642 -7.751 -8.937 1.00 97.31 80 MET A CA 1
ATOM 589 C C . MET A 1 80 ? 17.675 -8.478 -8.076 1.00 97.31 80 MET A C 1
ATOM 591 O O . MET A 1 80 ? 17.558 -9.682 -7.845 1.00 97.31 80 MET A O 1
ATOM 595 N N . LYS A 1 81 ? 18.718 -7.777 -7.632 1.00 96.81 81 LYS A N 1
ATOM 596 C CA . LYS A 1 81 ? 19.890 -8.436 -7.045 1.00 96.81 81 LYS A CA 1
ATOM 597 C C . LYS A 1 81 ? 20.523 -7.654 -5.903 1.00 96.81 81 LYS A C 1
ATOM 599 O O . LYS A 1 81 ? 20.378 -6.439 -5.835 1.00 96.81 81 LYS A O 1
ATOM 604 N N . GLY A 1 82 ? 21.276 -8.348 -5.051 1.00 94.00 82 GLY A N 1
ATOM 605 C CA . GLY A 1 82 ? 22.288 -7.744 -4.182 1.00 94.00 82 GLY A CA 1
ATOM 606 C C . GLY A 1 82 ? 23.498 -7.240 -4.982 1.00 94.00 82 GLY A C 1
ATOM 607 O O . GLY A 1 82 ? 23.713 -7.605 -6.137 1.00 94.00 82 GLY A O 1
ATOM 608 N N . ALA A 1 83 ? 24.296 -6.356 -4.404 1.00 92.38 83 ALA A N 1
ATOM 609 C CA . ALA A 1 83 ? 25.443 -5.739 -5.046 1.00 92.38 83 ALA A CA 1
ATOM 610 C C . ALA A 1 83 ? 26.513 -6.778 -5.430 1.00 92.38 83 ALA A C 1
ATOM 612 O O . ALA A 1 83 ? 26.706 -7.784 -4.761 1.00 92.38 83 ALA A O 1
ATOM 613 N N . GLN A 1 84 ? 27.240 -6.491 -6.516 1.00 88.50 84 GLN A N 1
ATOM 614 C CA . GLN A 1 84 ? 28.422 -7.248 -6.960 1.00 88.50 84 GLN A CA 1
ATOM 615 C C . GLN A 1 84 ? 28.204 -8.730 -7.343 1.00 88.50 84 GLN A C 1
ATOM 617 O O . GLN A 1 84 ? 29.144 -9.510 -7.337 1.00 88.50 84 GLN A O 1
ATOM 622 N N . LEU A 1 85 ? 27.012 -9.103 -7.817 1.00 93.69 85 LEU A N 1
ATOM 623 C CA . LEU A 1 85 ? 26.692 -10.462 -8.299 1.00 93.69 85 LEU A CA 1
ATOM 624 C C . LEU A 1 85 ? 26.878 -10.666 -9.820 1.00 93.69 85 LEU A C 1
ATOM 626 O O . LEU A 1 85 ? 26.165 -11.434 -10.453 1.00 93.69 85 LEU A O 1
ATOM 630 N N . GLY A 1 86 ? 27.777 -9.918 -10.467 1.00 92.88 86 GLY A N 1
ATOM 631 C CA . GLY A 1 86 ? 28.077 -10.091 -11.902 1.00 92.88 86 GLY A CA 1
ATOM 632 C C . GLY A 1 86 ? 27.004 -9.612 -12.902 1.00 92.88 86 GLY A C 1
ATOM 633 O O . GLY A 1 86 ? 27.210 -9.727 -14.108 1.00 92.88 86 GLY A O 1
ATOM 634 N N . ALA A 1 87 ? 25.899 -9.012 -12.447 1.00 95.06 87 ALA A N 1
ATOM 635 C CA . ALA A 1 87 ? 24.790 -8.565 -13.305 1.00 95.06 87 ALA A CA 1
ATOM 636 C C . ALA A 1 87 ? 25.207 -7.596 -14.435 1.00 95.06 87 ALA A C 1
ATOM 638 O O . ALA A 1 87 ? 24.892 -7.836 -15.601 1.00 95.06 87 ALA A O 1
ATOM 639 N N . SER A 1 88 ? 25.997 -6.559 -14.130 1.00 94.19 88 SER A N 1
ATOM 640 C CA . SER A 1 88 ? 26.521 -5.645 -15.159 1.00 94.19 88 SER A CA 1
ATOM 641 C C . SER A 1 88 ? 27.439 -6.352 -16.163 1.00 94.19 88 SER A C 1
ATOM 643 O O . SER A 1 88 ? 27.500 -5.952 -17.324 1.00 94.19 88 SER A O 1
ATOM 645 N N . GLN A 1 89 ? 28.160 -7.403 -15.742 1.00 95.38 89 GLN A N 1
ATOM 646 C CA . GLN A 1 89 ? 28.975 -8.211 -16.655 1.00 95.38 89 GLN A CA 1
ATOM 647 C C . GLN A 1 89 ? 28.091 -9.053 -17.580 1.00 95.38 89 GLN A C 1
ATOM 649 O O . GLN A 1 89 ? 28.396 -9.148 -18.764 1.00 95.38 89 GLN A O 1
ATOM 654 N N . ALA A 1 90 ? 26.957 -9.579 -17.102 1.00 97.19 90 ALA A N 1
ATOM 655 C CA . ALA A 1 90 ? 25.979 -10.230 -17.975 1.00 97.19 90 ALA A CA 1
ATOM 656 C C . ALA A 1 90 ? 25.431 -9.265 -19.045 1.00 97.19 90 ALA A C 1
ATOM 658 O O . ALA A 1 90 ? 25.305 -9.636 -20.214 1.00 97.19 90 ALA A O 1
ATOM 659 N N . GLY A 1 91 ? 25.189 -8.001 -18.675 1.00 97.50 91 GLY A N 1
ATOM 660 C CA . GLY A 1 91 ? 24.836 -6.940 -19.623 1.00 97.50 91 GLY A CA 1
ATOM 661 C C . GLY A 1 91 ? 25.918 -6.716 -20.687 1.00 97.50 91 GLY A C 1
ATOM 662 O O . GLY A 1 91 ? 25.614 -6.678 -21.879 1.00 97.50 91 GLY A O 1
ATOM 663 N N . LEU A 1 92 ? 27.191 -6.639 -20.283 1.00 96.88 92 LEU A N 1
ATOM 664 C CA . LEU A 1 92 ? 28.329 -6.508 -21.205 1.00 96.88 92 LEU A CA 1
ATOM 665 C C . LEU A 1 92 ? 28.473 -7.714 -22.137 1.00 96.88 92 LEU A C 1
ATOM 667 O O . LEU A 1 92 ? 28.656 -7.528 -23.338 1.00 96.88 92 LEU A O 1
ATOM 671 N N . ASN A 1 93 ? 28.343 -8.929 -21.611 1.00 97.62 93 ASN A N 1
ATOM 672 C CA . ASN A 1 93 ? 28.388 -10.163 -22.391 1.00 97.62 93 ASN A CA 1
ATOM 673 C C . ASN A 1 93 ? 27.325 -10.161 -23.493 1.00 97.62 93 ASN A C 1
ATOM 675 O O . ASN A 1 93 ? 27.622 -10.440 -24.656 1.00 97.62 93 ASN A O 1
ATOM 679 N N . TRP A 1 94 ? 26.104 -9.742 -23.150 1.00 98.06 94 TRP A N 1
ATOM 680 C CA . TRP A 1 94 ? 25.025 -9.602 -24.121 1.00 98.06 94 TRP A CA 1
ATOM 681 C C . TRP A 1 94 ? 25.322 -8.536 -25.185 1.00 98.06 94 TRP A C 1
ATOM 683 O O . TRP A 1 94 ? 25.112 -8.780 -26.373 1.00 98.06 94 TRP A O 1
ATOM 693 N N . LEU A 1 95 ? 25.884 -7.383 -24.801 1.00 97.75 95 LEU A N 1
ATOM 694 C CA . LEU A 1 95 ? 26.342 -6.374 -25.765 1.00 97.75 95 LEU A CA 1
ATOM 695 C C . LEU A 1 95 ? 27.446 -6.913 -26.683 1.00 97.75 95 LEU A C 1
ATOM 697 O O . LEU A 1 95 ? 27.424 -6.640 -27.883 1.00 97.75 95 LEU A O 1
ATOM 701 N N . GLY A 1 96 ? 28.384 -7.695 -26.146 1.00 96.81 96 GLY A N 1
ATOM 702 C CA . GLY A 1 96 ? 29.411 -8.386 -26.923 1.00 96.81 96 GLY A CA 1
ATOM 703 C C . GLY A 1 96 ? 28.796 -9.316 -27.968 1.00 96.81 96 GLY A C 1
ATOM 704 O O . GLY A 1 96 ? 29.141 -9.235 -29.148 1.00 96.81 96 GLY A O 1
ATOM 705 N N . TYR A 1 97 ? 27.814 -10.121 -27.562 1.00 96.62 97 TYR A N 1
ATOM 706 C CA . TYR A 1 97 ? 27.086 -11.010 -28.465 1.00 96.62 97 TYR A CA 1
ATOM 707 C C . TYR A 1 97 ? 26.339 -10.236 -29.562 1.00 96.62 97 TYR A C 1
ATOM 709 O O . TYR A 1 97 ? 26.346 -10.633 -30.726 1.00 96.62 97 TYR A O 1
ATOM 717 N N . ILE A 1 98 ? 25.732 -9.092 -29.228 1.00 95.69 98 ILE A N 1
ATOM 718 C CA . ILE A 1 98 ? 25.062 -8.221 -30.208 1.00 95.69 98 ILE A CA 1
ATOM 719 C C . ILE A 1 98 ? 26.055 -7.682 -31.249 1.00 95.69 98 ILE A C 1
ATOM 721 O O . ILE A 1 98 ? 25.726 -7.642 -32.433 1.00 95.69 98 ILE A O 1
ATOM 725 N N . ILE A 1 99 ? 27.262 -7.287 -30.828 1.00 94.75 99 ILE A N 1
ATOM 726 C CA . ILE A 1 99 ? 28.317 -6.787 -31.727 1.00 94.75 99 ILE A CA 1
ATOM 727 C C . ILE A 1 99 ? 28.839 -7.903 -32.641 1.00 94.75 99 ILE A C 1
ATOM 729 O O . ILE A 1 99 ? 29.070 -7.676 -33.829 1.00 94.75 99 ILE A O 1
ATOM 733 N N . ALA A 1 100 ? 29.088 -9.085 -32.076 1.00 92.56 100 ALA A N 1
ATOM 734 C CA . ALA A 1 100 ? 29.756 -10.172 -32.782 1.00 92.56 100 ALA A CA 1
ATOM 735 C C . ALA A 1 100 ? 28.815 -10.989 -33.673 1.00 92.56 100 ALA A C 1
ATOM 737 O O . ALA A 1 100 ? 29.238 -11.415 -34.749 1.00 92.56 100 ALA A O 1
ATOM 738 N N . VAL A 1 101 ? 27.579 -11.203 -33.212 1.00 90.88 101 VAL A N 1
ATOM 739 C CA . VAL A 1 101 ? 26.638 -12.180 -33.772 1.00 90.88 101 VAL A CA 1
ATOM 740 C C . VAL A 1 101 ? 25.333 -11.507 -34.205 1.00 90.88 101 VAL A C 1
ATOM 742 O O . VAL A 1 101 ? 25.073 -11.401 -35.394 1.00 90.88 101 VAL A O 1
ATOM 745 N N . ALA A 1 102 ? 24.524 -11.005 -33.265 1.00 90.50 102 ALA A N 1
ATOM 746 C CA . ALA A 1 102 ? 23.099 -10.752 -33.535 1.00 90.50 102 ALA A CA 1
ATOM 747 C C . ALA A 1 102 ? 22.774 -9.481 -34.346 1.00 90.50 102 ALA A C 1
ATOM 749 O O . ALA A 1 102 ? 21.670 -9.365 -34.894 1.00 90.50 102 ALA A O 1
ATOM 750 N N . GLY A 1 103 ? 23.664 -8.482 -34.347 1.00 89.88 103 GLY A N 1
ATOM 751 C CA . GLY A 1 103 ? 23.459 -7.208 -35.040 1.00 89.88 103 GLY A CA 1
ATOM 752 C C . GLY A 1 103 ? 22.251 -6.391 -34.547 1.00 89.88 103 GLY A C 1
ATOM 753 O O . GLY A 1 103 ? 21.470 -6.808 -33.694 1.00 89.88 103 GLY A O 1
ATOM 754 N N . GLY A 1 104 ? 22.039 -5.206 -35.114 1.00 92.06 104 GLY A N 1
ATOM 755 C CA . GLY A 1 104 ? 20.867 -4.360 -34.874 1.00 92.06 104 GLY A CA 1
ATOM 756 C C . GLY A 1 104 ? 21.078 -3.197 -33.893 1.00 92.06 104 GLY A C 1
ATOM 757 O O . GLY A 1 104 ? 22.112 -3.096 -33.232 1.00 92.06 104 GLY A O 1
ATOM 758 N N . PRO A 1 105 ? 20.104 -2.271 -33.817 1.00 96.19 105 PRO A N 1
ATOM 759 C CA . PRO A 1 105 ? 20.213 -1.086 -32.978 1.00 96.19 105 PRO A CA 1
ATOM 760 C C . PRO A 1 105 ? 19.966 -1.419 -31.502 1.00 96.19 105 PRO A C 1
ATOM 762 O O . PRO A 1 105 ? 18.927 -1.982 -31.145 1.00 96.19 105 PRO A O 1
ATOM 765 N N . ALA A 1 106 ? 20.905 -1.024 -30.649 1.00 97.00 106 ALA A N 1
ATOM 766 C CA . ALA A 1 106 ? 20.884 -1.228 -29.211 1.00 97.00 106 ALA A CA 1
ATOM 767 C C . ALA A 1 106 ? 21.004 0.099 -28.454 1.00 97.00 106 ALA A C 1
ATOM 769 O O . ALA A 1 106 ? 21.740 1.000 -28.868 1.00 97.00 106 ALA A O 1
ATOM 770 N N . ILE A 1 107 ? 20.323 0.197 -27.316 1.00 97.62 107 ILE A N 1
ATOM 771 C CA . ILE A 1 107 ? 20.463 1.315 -26.382 1.00 97.62 107 ILE A CA 1
ATOM 772 C C . ILE A 1 107 ? 20.815 0.794 -24.988 1.00 97.62 107 ILE A C 1
ATOM 774 O O . ILE A 1 107 ? 20.208 -0.159 -24.500 1.00 97.62 107 ILE A O 1
ATOM 778 N N . VAL A 1 108 ? 21.812 1.421 -24.370 1.00 98.00 108 VAL A N 1
ATOM 779 C CA . VAL A 1 108 ? 22.232 1.178 -22.988 1.00 98.00 108 VAL A CA 1
ATOM 780 C C . VAL A 1 108 ? 21.895 2.421 -22.185 1.00 98.00 108 VAL A C 1
ATOM 782 O O . VAL A 1 108 ? 22.354 3.517 -22.518 1.00 98.00 108 VAL A O 1
ATOM 785 N N . VAL A 1 109 ? 21.087 2.252 -21.150 1.00 97.69 109 VAL A N 1
ATOM 786 C CA . VAL A 1 109 ? 20.682 3.321 -20.243 1.00 97.69 109 VAL A CA 1
ATOM 787 C C . VAL A 1 109 ? 21.416 3.122 -18.924 1.00 97.69 109 VAL A C 1
ATOM 789 O O . VAL A 1 109 ? 21.309 2.071 -18.302 1.00 97.69 109 VAL A O 1
ATOM 792 N N . CYS A 1 110 ? 22.179 4.130 -18.518 1.00 97.31 110 CYS A N 1
ATOM 793 C CA . CYS A 1 110 ? 22.796 4.228 -17.196 1.00 97.31 110 CYS A CA 1
ATOM 794 C C . CYS A 1 110 ? 22.124 5.369 -16.413 1.00 97.31 110 CYS A C 1
ATOM 796 O O . CYS A 1 110 ? 21.455 6.195 -17.033 1.00 97.31 110 CYS A O 1
ATOM 798 N N . PRO A 1 111 ? 22.330 5.508 -15.093 1.00 95.25 111 PRO A N 1
ATOM 799 C CA . PRO A 1 111 ? 21.634 6.527 -14.296 1.00 95.25 111 PRO A CA 1
ATOM 800 C C . PRO A 1 111 ? 21.786 7.959 -14.823 1.00 95.25 111 PRO A C 1
ATOM 802 O O . PRO A 1 111 ? 20.819 8.711 -14.960 1.00 95.25 111 PRO A O 1
ATOM 805 N N . THR A 1 112 ? 23.005 8.321 -15.225 1.00 95.62 112 THR A N 1
ATOM 806 C CA . THR A 1 112 ? 23.313 9.627 -15.815 1.00 95.62 112 THR A CA 1
ATOM 807 C C . THR A 1 112 ? 24.178 9.488 -17.063 1.00 95.62 112 THR A C 1
ATOM 809 O O . THR A 1 112 ? 24.844 8.472 -17.267 1.00 95.62 112 THR A O 1
ATOM 812 N N . VAL A 1 113 ? 24.223 10.537 -17.891 1.00 94.06 113 VAL A N 1
ATOM 813 C CA . VAL A 1 113 ? 25.128 10.589 -19.057 1.00 94.06 113 VAL A CA 1
ATOM 814 C C . VAL A 1 113 ? 26.594 10.414 -18.634 1.00 94.06 113 VAL A C 1
ATOM 816 O O . VAL A 1 113 ? 27.337 9.702 -19.302 1.00 94.06 113 VAL A O 1
ATOM 819 N N . ALA A 1 114 ? 27.000 10.984 -17.494 1.00 95.31 114 ALA A N 1
ATOM 820 C CA . ALA A 1 114 ? 28.351 10.813 -16.959 1.00 95.31 114 ALA A CA 1
ATOM 821 C C . ALA A 1 114 ? 28.648 9.347 -16.591 1.00 95.31 114 ALA A C 1
ATOM 823 O O . ALA A 1 114 ? 29.723 8.838 -16.910 1.00 95.31 114 ALA A O 1
ATOM 824 N N . MET A 1 115 ? 27.683 8.638 -15.994 1.00 94.69 115 MET A N 1
ATOM 825 C CA . MET A 1 115 ? 27.821 7.201 -15.730 1.00 94.69 115 MET A CA 1
ATOM 826 C C . MET A 1 115 ? 27.884 6.383 -17.023 1.00 94.69 115 MET A C 1
ATOM 828 O O . MET A 1 115 ? 28.682 5.455 -17.106 1.00 94.69 115 MET A O 1
ATOM 832 N N . ALA A 1 116 ? 27.133 6.759 -18.063 1.00 96.25 116 ALA A N 1
ATOM 833 C CA . ALA A 1 116 ? 27.221 6.115 -19.376 1.00 96.25 116 ALA A CA 1
ATOM 834 C C . ALA A 1 116 ? 28.610 6.292 -20.024 1.00 96.25 116 ALA A C 1
ATOM 836 O O . ALA A 1 116 ? 29.156 5.358 -20.619 1.00 96.25 116 ALA A O 1
ATOM 837 N N . GLU A 1 117 ? 29.223 7.471 -19.877 1.00 95.75 117 GLU A N 1
ATOM 838 C CA . GLU A 1 117 ? 30.598 7.707 -20.324 1.00 95.75 117 GLU A CA 1
ATOM 839 C C . GLU A 1 117 ? 31.610 6.840 -19.570 1.00 95.75 117 GLU A C 1
ATOM 841 O O . GLU A 1 117 ? 32.498 6.255 -20.197 1.00 95.75 117 GLU A O 1
ATOM 846 N N . LEU A 1 118 ? 31.477 6.745 -18.243 1.00 93.75 118 LEU A N 1
ATOM 847 C CA . LEU A 1 118 ? 32.332 5.900 -17.407 1.00 93.75 118 LEU A CA 1
ATOM 848 C C . LEU A 1 118 ? 32.168 4.423 -17.766 1.00 93.75 118 LEU A C 1
ATOM 850 O O . LEU A 1 118 ? 33.169 3.745 -17.995 1.00 93.75 118 LEU A O 1
ATOM 854 N N . TYR A 1 119 ? 30.930 3.953 -17.920 1.00 94.31 119 TYR A N 1
ATOM 855 C CA . TYR A 1 119 ? 30.623 2.589 -18.344 1.00 94.31 119 TYR A CA 1
ATOM 856 C C . TYR A 1 119 ? 31.289 2.254 -19.687 1.00 94.31 119 TYR A C 1
ATOM 858 O O . TYR A 1 119 ? 31.917 1.200 -19.829 1.00 94.31 119 TYR A O 1
ATOM 866 N N . SER A 1 120 ? 31.264 3.176 -20.662 1.00 94.38 120 SER A N 1
ATOM 867 C CA . SER A 1 120 ? 31.989 2.964 -21.919 1.00 94.38 120 SER A CA 1
ATOM 868 C C . SER A 1 120 ? 33.511 2.984 -21.755 1.00 94.38 120 SER A C 1
ATOM 870 O O . SER A 1 120 ? 34.163 2.163 -22.401 1.00 94.38 120 SER A O 1
ATOM 872 N N . LYS A 1 121 ? 34.089 3.929 -20.997 1.00 92.12 121 LYS A N 1
ATOM 873 C CA . LYS A 1 121 ? 35.557 4.073 -20.864 1.00 92.12 121 LYS A CA 1
ATOM 874 C C . LYS A 1 121 ? 36.178 2.923 -20.081 1.00 92.12 121 LYS A C 1
ATOM 876 O O . LYS A 1 121 ? 37.268 2.483 -20.421 1.00 92.12 121 LYS A O 1
ATOM 881 N N . GLN A 1 122 ? 35.505 2.479 -19.025 1.00 91.25 122 GLN A N 1
ATOM 882 C CA . GLN A 1 122 ? 36.081 1.570 -18.035 1.00 91.25 122 GLN A CA 1
ATOM 883 C C . GLN A 1 122 ? 35.682 0.113 -18.255 1.00 91.25 122 GLN A C 1
ATOM 885 O O . GLN A 1 122 ? 36.403 -0.770 -17.803 1.00 91.25 122 GLN A O 1
ATOM 890 N N . ARG A 1 123 ? 34.559 -0.154 -18.939 1.00 92.56 123 ARG A N 1
ATOM 891 C CA . ARG A 1 123 ? 34.051 -1.523 -19.116 1.00 92.56 123 ARG A CA 1
ATOM 892 C C . ARG A 1 123 ? 33.943 -1.941 -20.579 1.00 92.56 123 ARG A C 1
ATOM 894 O O . ARG A 1 123 ? 34.722 -2.775 -21.031 1.00 92.56 123 ARG A O 1
ATOM 901 N N . LEU A 1 124 ? 33.028 -1.335 -21.341 1.00 93.69 124 LEU A N 1
ATOM 902 C CA . LEU A 1 124 ? 32.744 -1.770 -22.717 1.00 93.69 124 LEU A CA 1
ATOM 903 C C . LEU A 1 124 ? 33.949 -1.597 -23.658 1.00 93.69 124 LEU A C 1
ATOM 905 O O . LEU A 1 124 ? 34.253 -2.501 -24.427 1.00 93.69 124 LEU A O 1
ATOM 909 N N . GLY A 1 125 ? 34.640 -0.454 -23.603 1.00 92.50 125 GLY A N 1
ATOM 910 C CA . GLY A 1 125 ? 35.823 -0.188 -24.431 1.00 92.50 125 GLY A CA 1
ATOM 911 C C . GLY A 1 125 ? 36.951 -1.202 -24.200 1.00 92.50 125 GLY A C 1
ATOM 912 O O . GLY A 1 125 ? 37.326 -1.889 -25.149 1.00 92.50 125 GLY A O 1
ATOM 913 N N . PRO A 1 126 ? 37.435 -1.365 -22.954 1.00 92.25 126 PRO A N 1
ATOM 914 C CA . PRO A 1 126 ? 38.452 -2.363 -22.628 1.00 92.25 126 PRO A CA 1
ATOM 915 C C . PRO A 1 126 ? 38.055 -3.798 -23.003 1.00 92.25 126 PRO A C 1
ATOM 917 O O . PRO A 1 126 ? 38.888 -4.548 -23.507 1.00 92.25 126 PRO A O 1
ATOM 920 N N . MET A 1 127 ? 36.783 -4.179 -22.831 1.00 93.56 127 MET A N 1
ATOM 921 C CA . MET A 1 127 ? 36.295 -5.495 -23.264 1.00 93.56 127 MET A CA 1
ATOM 922 C C . MET A 1 127 ? 36.377 -5.660 -24.791 1.00 93.56 127 MET A C 1
ATOM 924 O O . MET A 1 127 ? 36.831 -6.698 -25.267 1.00 93.56 127 MET A O 1
ATOM 928 N N . ILE A 1 128 ? 35.995 -4.637 -25.568 1.00 92.94 128 ILE A N 1
ATOM 929 C CA . ILE A 1 128 ? 36.119 -4.658 -27.037 1.00 92.94 128 ILE A CA 1
ATOM 930 C C . ILE A 1 128 ? 37.582 -4.835 -27.462 1.00 92.94 128 ILE A C 1
ATOM 932 O O . ILE A 1 128 ? 37.854 -5.579 -28.400 1.00 92.94 128 ILE A O 1
ATOM 936 N N . GLU A 1 129 ? 38.520 -4.171 -26.785 1.00 91.00 129 GLU A N 1
ATOM 937 C CA . GLU A 1 129 ? 39.951 -4.255 -27.101 1.00 91.00 129 GLU A CA 1
ATOM 938 C C . GLU A 1 129 ? 40.558 -5.624 -26.763 1.00 91.00 129 GLU A C 1
ATOM 940 O O . GLU A 1 129 ? 41.390 -6.129 -27.527 1.00 91.00 129 GLU A O 1
ATOM 945 N N . ALA A 1 130 ? 40.130 -6.223 -25.647 1.00 91.31 130 ALA A N 1
ATOM 946 C CA . ALA A 1 130 ? 40.601 -7.525 -25.186 1.00 91.31 130 ALA A CA 1
ATOM 947 C C . ALA A 1 130 ? 40.046 -8.683 -26.035 1.00 91.31 130 ALA A C 1
ATOM 949 O O . ALA A 1 130 ? 40.782 -9.605 -26.384 1.00 91.31 130 ALA A O 1
ATOM 950 N N . CYS A 1 131 ? 38.767 -8.628 -26.417 1.00 93.38 131 CYS A N 1
ATOM 951 C CA . CYS A 1 131 ? 38.093 -9.734 -27.098 1.00 93.38 131 CYS A CA 1
ATOM 952 C C . CYS A 1 131 ? 38.340 -9.701 -28.614 1.00 93.38 131 CYS A C 1
ATOM 954 O O . CYS A 1 131 ? 37.879 -8.796 -29.317 1.00 93.38 131 CYS A O 1
ATOM 956 N N . LYS A 1 132 ? 38.991 -10.738 -29.161 1.00 92.12 132 LYS A N 1
ATOM 957 C CA . LYS A 1 132 ? 39.302 -10.839 -30.604 1.00 92.12 132 LYS A CA 1
ATOM 958 C C . LYS A 1 132 ? 38.057 -10.699 -31.490 1.00 92.12 132 LYS A C 1
ATOM 960 O O . LYS A 1 132 ? 38.117 -9.991 -32.495 1.00 92.12 132 LYS A O 1
ATOM 965 N N . ALA A 1 133 ? 36.949 -11.337 -31.105 1.00 90.81 133 ALA A N 1
ATOM 966 C CA . ALA A 1 133 ? 35.686 -11.304 -31.845 1.00 90.81 133 ALA A CA 1
ATOM 967 C C . ALA A 1 133 ? 35.088 -9.886 -31.943 1.00 90.81 133 ALA A C 1
ATOM 969 O O . ALA A 1 133 ? 34.541 -9.514 -32.979 1.00 90.81 133 ALA A O 1
ATOM 970 N N . LEU A 1 134 ? 35.248 -9.068 -30.896 1.00 93.56 134 LEU A N 1
ATOM 971 C CA . LEU A 1 134 ? 34.721 -7.701 -30.842 1.00 93.56 134 LEU A CA 1
ATOM 972 C C . LEU A 1 134 ? 35.638 -6.712 -31.559 1.00 93.56 134 LEU A C 1
ATOM 974 O O . LEU A 1 134 ? 35.176 -5.921 -32.385 1.00 93.56 134 LEU A O 1
ATOM 978 N N . ARG A 1 135 ? 36.948 -6.799 -31.301 1.00 90.81 135 ARG A N 1
ATOM 979 C CA . ARG A 1 135 ? 37.966 -5.950 -31.935 1.00 90.81 135 ARG A CA 1
ATOM 980 C C . ARG A 1 135 ? 37.956 -6.059 -33.460 1.00 90.81 135 ARG A C 1
ATOM 982 O O . ARG A 1 135 ? 38.256 -5.086 -34.144 1.00 90.81 135 ARG A O 1
ATOM 989 N N . ALA A 1 136 ? 37.614 -7.232 -33.995 1.00 88.06 136 ALA A N 1
ATOM 990 C CA . ALA A 1 136 ? 37.479 -7.442 -35.435 1.00 88.06 136 ALA A CA 1
ATOM 991 C C . ALA A 1 136 ? 36.279 -6.689 -36.045 1.00 88.06 136 ALA A C 1
ATOM 993 O O . ALA A 1 136 ? 36.343 -6.285 -37.203 1.00 88.06 136 ALA A O 1
ATOM 994 N N . LYS A 1 137 ? 35.198 -6.481 -35.280 1.00 88.31 137 LYS A N 1
ATOM 995 C CA . LYS A 1 137 ? 33.964 -5.818 -35.742 1.00 88.31 137 LYS A CA 1
ATOM 996 C C . LYS A 1 137 ? 33.968 -4.307 -35.514 1.00 88.31 137 LYS A C 1
ATOM 998 O O . LYS A 1 137 ? 33.334 -3.577 -36.273 1.00 88.31 137 LYS A O 1
ATOM 1003 N N . ILE A 1 138 ? 34.671 -3.836 -34.483 1.00 86.69 138 ILE A N 1
ATOM 1004 C CA . ILE A 1 138 ? 34.777 -2.415 -34.133 1.00 86.69 138 ILE A CA 1
ATOM 1005 C C . ILE A 1 138 ? 36.236 -1.978 -34.326 1.00 86.69 138 ILE A C 1
ATOM 1007 O O . ILE A 1 138 ? 37.051 -2.139 -33.414 1.00 86.69 138 ILE A O 1
ATOM 1011 N N . PRO A 1 139 ? 36.597 -1.421 -35.497 1.00 67.88 139 PRO A N 1
ATOM 1012 C CA . PRO A 1 139 ? 37.963 -0.990 -35.744 1.00 67.88 139 PRO A CA 1
ATOM 1013 C C . PRO A 1 139 ? 38.348 0.194 -34.836 1.00 67.88 139 PRO A C 1
ATOM 1015 O O . PRO A 1 139 ? 37.498 1.028 -34.500 1.00 67.88 139 PRO A O 1
ATOM 1018 N N . PRO A 1 140 ? 39.637 0.314 -34.461 1.00 65.31 140 PRO A N 1
ATOM 1019 C CA . PRO A 1 140 ? 40.123 1.421 -33.647 1.00 65.31 140 PRO A CA 1
ATOM 1020 C C . PRO A 1 140 ? 39.884 2.766 -34.343 1.00 65.31 140 PRO A C 1
ATOM 1022 O O . PRO A 1 140 ? 39.965 2.884 -35.568 1.00 65.31 140 PRO A O 1
ATOM 1025 N N . ASN A 1 141 ? 39.595 3.797 -33.549 1.00 62.03 141 ASN A N 1
ATOM 1026 C CA . ASN A 1 141 ? 39.172 5.102 -34.045 1.00 62.03 141 ASN A CA 1
ATOM 1027 C C . ASN A 1 141 ? 40.312 5.833 -34.789 1.00 62.03 141 ASN A C 1
ATOM 1029 O O . ASN A 1 141 ? 41.103 6.552 -34.183 1.00 62.03 141 ASN A O 1
ATOM 1033 N N . ARG A 1 142 ? 40.405 5.658 -36.114 1.00 53.97 142 ARG A N 1
ATOM 1034 C CA . ARG A 1 142 ? 41.386 6.331 -36.990 1.00 53.97 142 ARG A CA 1
ATOM 1035 C C . ARG A 1 142 ? 40.818 7.617 -37.622 1.00 53.97 142 ARG A C 1
ATOM 1037 O O . ARG A 1 142 ? 40.872 7.796 -38.834 1.00 53.97 142 ARG A O 1
ATOM 1044 N N . GLY A 1 143 ? 40.278 8.523 -36.800 1.00 55.59 143 GLY A N 1
ATOM 1045 C CA . GLY A 1 143 ? 39.878 9.882 -37.207 1.00 55.59 143 GLY A CA 1
ATOM 1046 C C . GLY A 1 143 ? 38.368 10.119 -37.383 1.00 55.59 143 GLY A C 1
ATOM 1047 O O . GLY A 1 143 ? 37.543 9.262 -37.082 1.00 55.59 143 GLY A O 1
ATOM 1048 N N . LYS A 1 144 ? 37.999 11.317 -37.877 1.00 48.38 144 LYS A N 1
ATOM 1049 C CA . LYS A 1 144 ? 36.618 11.865 -37.920 1.00 48.38 144 LYS A CA 1
ATOM 1050 C C . LYS A 1 144 ? 35.586 11.041 -38.724 1.00 48.38 144 LYS A C 1
ATOM 1052 O O . LYS A 1 144 ? 34.409 11.374 -38.679 1.00 48.38 144 LYS A O 1
ATOM 1057 N N . ALA A 1 145 ? 36.002 9.994 -39.438 1.00 48.25 145 ALA A N 1
ATOM 1058 C CA . ALA A 1 145 ? 35.168 9.220 -40.363 1.00 48.25 145 ALA A CA 1
ATOM 1059 C C . ALA A 1 145 ? 34.688 7.851 -39.825 1.00 48.25 145 ALA A C 1
ATOM 1061 O O . ALA A 1 145 ? 33.988 7.143 -40.539 1.00 48.25 145 ALA A O 1
ATOM 1062 N N . SER A 1 146 ? 35.045 7.447 -38.597 1.00 58.75 146 SER A N 1
ATOM 1063 C CA . SER A 1 146 ? 34.805 6.070 -38.114 1.00 58.75 146 SER A CA 1
ATOM 1064 C C . SER A 1 146 ? 33.379 5.776 -37.616 1.00 58.75 146 SER A C 1
ATOM 1066 O O . SER A 1 146 ? 33.070 4.625 -37.326 1.00 58.75 146 SER A O 1
ATOM 1068 N N . GLY A 1 147 ? 32.521 6.791 -37.441 1.00 67.75 147 GLY A N 1
ATOM 1069 C CA . GLY A 1 147 ? 31.184 6.630 -36.839 1.00 67.75 147 GLY A CA 1
ATOM 1070 C C . GLY A 1 147 ? 31.188 6.169 -35.368 1.00 67.75 147 GLY A C 1
ATOM 1071 O O . GLY A 1 147 ? 30.124 6.032 -34.765 1.00 67.75 147 GLY A O 1
ATOM 1072 N N . ASN A 1 148 ? 32.371 5.953 -34.779 1.00 83.00 148 ASN A N 1
ATOM 1073 C CA . ASN A 1 148 ? 32.580 5.483 -33.415 1.00 83.00 148 ASN A CA 1
ATOM 1074 C C . ASN A 1 148 ? 32.973 6.648 -32.505 1.00 83.00 148 ASN A C 1
ATOM 1076 O O . ASN A 1 148 ? 33.985 7.320 -32.709 1.00 83.00 148 ASN A O 1
ATOM 1080 N N . THR A 1 149 ? 32.180 6.873 -31.463 1.00 87.44 149 THR A N 1
ATOM 1081 C CA . THR A 1 149 ? 32.448 7.871 -30.421 1.00 87.44 149 THR A CA 1
ATOM 1082 C C . THR A 1 149 ? 32.475 7.202 -29.053 1.00 87.44 149 THR A C 1
ATOM 1084 O O . THR A 1 149 ? 32.374 5.979 -28.929 1.00 87.44 149 THR A O 1
ATOM 1087 N N . LEU A 1 150 ? 32.621 7.989 -27.989 1.00 88.19 150 LEU A N 1
ATOM 1088 C CA . LEU A 1 150 ? 32.559 7.452 -26.640 1.00 88.19 150 LEU A CA 1
ATOM 1089 C C . LEU A 1 150 ? 31.203 6.784 -26.353 1.00 88.19 150 LEU A C 1
ATOM 1091 O O . LEU A 1 150 ? 31.179 5.647 -25.903 1.00 88.19 150 LEU A O 1
ATOM 1095 N N . LEU A 1 151 ? 30.099 7.451 -26.689 1.00 93.38 151 LEU A N 1
ATOM 1096 C CA . LEU A 1 151 ? 28.736 6.993 -26.393 1.00 93.38 151 LEU A CA 1
ATOM 1097 C C . LEU A 1 151 ? 28.058 6.269 -27.567 1.00 93.38 151 LEU A C 1
ATOM 1099 O O . LEU A 1 151 ? 26.897 5.886 -27.458 1.00 93.38 151 LEU A O 1
ATOM 1103 N N . ILE A 1 152 ? 28.747 6.095 -28.698 1.00 92.69 152 ILE A N 1
ATOM 1104 C CA . ILE A 1 152 ? 28.216 5.402 -29.879 1.00 92.69 152 ILE A CA 1
ATOM 1105 C C . ILE A 1 152 ? 29.252 4.407 -30.393 1.00 92.69 152 ILE A C 1
ATOM 1107 O O . ILE A 1 152 ? 30.364 4.816 -30.729 1.00 92.69 152 ILE A O 1
ATOM 1111 N N . LYS A 1 153 ? 28.876 3.128 -30.490 1.00 92.44 153 LYS A N 1
ATOM 1112 C CA . LYS A 1 153 ? 29.659 2.074 -31.153 1.00 92.44 153 LYS A CA 1
ATOM 1113 C C . LYS A 1 153 ? 28.885 1.561 -32.365 1.00 92.44 153 LYS A C 1
ATOM 1115 O O . LYS A 1 153 ? 27.806 1.012 -32.203 1.00 92.44 153 LYS A O 1
ATOM 1120 N N . THR A 1 154 ? 29.428 1.736 -33.554 1.00 91.44 154 THR A N 1
ATOM 1121 C CA . THR A 1 154 ? 28.900 1.287 -34.842 1.00 91.44 154 THR A CA 1
ATOM 1122 C C . THR A 1 154 ? 29.708 0.080 -35.318 1.00 91.44 154 THR A C 1
ATOM 1124 O O . THR A 1 154 ? 30.938 0.070 -35.216 1.00 91.44 154 THR A O 1
ATOM 1127 N N . PHE A 1 155 ? 29.016 -0.936 -35.827 1.00 90.69 155 PHE A N 1
ATOM 1128 C CA . PHE A 1 155 ? 29.583 -2.195 -36.321 1.00 90.69 155 PHE A CA 1
ATOM 1129 C C . PHE A 1 155 ? 28.723 -2.728 -37.482 1.00 90.69 155 PHE A C 1
ATOM 1131 O O . PHE A 1 155 ? 27.601 -2.252 -37.680 1.00 90.69 155 PHE A O 1
ATOM 1138 N N . PRO A 1 156 ? 29.213 -3.691 -38.285 1.00 86.00 156 PRO A N 1
ATOM 1139 C CA . PRO A 1 156 ? 28.416 -4.277 -39.359 1.00 86.00 156 PRO A CA 1
ATOM 1140 C C . PRO A 1 156 ? 27.052 -4.767 -38.853 1.00 86.00 156 PRO A C 1
ATOM 1142 O O . PRO A 1 156 ? 26.974 -5.548 -37.909 1.00 86.00 156 PRO A O 1
ATOM 1145 N N . GLY A 1 157 ? 25.975 -4.270 -39.461 1.00 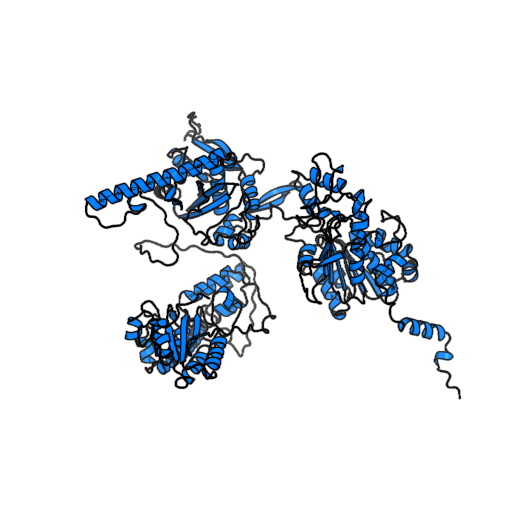84.06 157 GLY A N 1
ATOM 1146 C CA . GLY A 1 157 ? 24.605 -4.648 -39.111 1.00 84.06 157 GLY A CA 1
ATOM 1147 C C . GLY A 1 157 ? 23.997 -3.941 -37.892 1.00 84.06 157 GLY A C 1
ATOM 1148 O O . GLY A 1 157 ? 22.834 -4.210 -37.593 1.00 84.06 157 GLY A O 1
ATOM 1149 N N . GLY A 1 158 ? 24.693 -3.034 -37.188 1.00 91.06 158 GLY A N 1
ATOM 1150 C CA . GLY A 1 158 ? 24.118 -2.400 -35.994 1.00 91.06 158 GLY A CA 1
ATOM 1151 C C . GLY A 1 158 ? 24.890 -1.236 -35.369 1.00 91.06 158 GLY A C 1
ATOM 1152 O O . GLY A 1 158 ? 25.946 -0.804 -35.828 1.00 91.06 158 GLY A O 1
ATOM 1153 N N . MET A 1 159 ? 24.317 -0.710 -34.286 1.00 93.38 159 MET A N 1
ATOM 1154 C CA . MET A 1 159 ? 24.962 0.291 -33.437 1.00 93.38 159 MET A CA 1
ATOM 1155 C C . MET A 1 159 ? 24.495 0.157 -31.986 1.00 93.38 159 MET A C 1
ATOM 1157 O O . MET A 1 159 ? 23.336 -0.166 -31.738 1.00 93.38 159 MET A O 1
ATOM 1161 N N . ILE A 1 160 ? 25.368 0.471 -31.033 1.00 95.69 160 ILE A N 1
ATOM 1162 C CA . ILE A 1 160 ? 25.056 0.634 -29.611 1.00 95.69 160 ILE A CA 1
ATOM 1163 C C . ILE A 1 160 ? 25.167 2.115 -29.261 1.00 95.69 160 ILE A C 1
ATOM 1165 O O . ILE A 1 160 ? 26.226 2.721 -29.442 1.00 95.69 160 ILE A O 1
ATOM 1169 N N . ARG A 1 161 ? 24.092 2.686 -28.714 1.00 95.69 161 ARG A N 1
ATOM 1170 C CA . ARG A 1 161 ? 24.094 4.019 -28.104 1.00 95.69 161 ARG A CA 1
ATOM 1171 C C . ARG A 1 161 ? 24.030 3.905 -26.585 1.00 95.69 161 ARG A C 1
ATOM 1173 O O . ARG A 1 161 ? 23.102 3.308 -26.054 1.00 95.69 161 ARG A O 1
ATOM 1180 N N . LEU A 1 162 ? 24.978 4.525 -25.892 1.00 97.12 162 LEU A N 1
ATOM 1181 C CA . LEU A 1 162 ? 24.972 4.656 -24.439 1.00 97.12 162 LEU A CA 1
ATOM 1182 C C . LEU A 1 162 ? 24.400 6.021 -24.052 1.00 97.12 162 LEU A C 1
ATOM 1184 O O . LEU A 1 162 ? 24.738 7.043 -24.658 1.00 97.12 162 LEU A O 1
ATOM 1188 N N . THR A 1 163 ? 23.519 6.058 -23.058 1.00 96.38 163 THR A N 1
ATOM 1189 C CA . THR A 1 163 ? 22.892 7.300 -22.609 1.00 96.38 163 THR A CA 1
ATOM 1190 C C . THR A 1 163 ? 22.517 7.273 -21.131 1.00 96.38 163 THR A C 1
ATOM 1192 O O . THR A 1 163 ? 22.537 6.227 -20.489 1.00 96.38 163 THR A O 1
ATOM 1195 N N . GLY A 1 164 ? 22.204 8.448 -20.591 1.00 94.69 164 GLY A N 1
ATOM 1196 C CA . GLY A 1 164 ? 21.705 8.606 -19.235 1.00 94.69 164 GLY A CA 1
ATOM 1197 C C . GLY A 1 164 ? 20.184 8.534 -19.184 1.00 94.69 164 GLY A C 1
ATOM 1198 O O . GLY A 1 164 ? 19.514 9.105 -20.047 1.00 94.69 164 GLY A O 1
ATOM 1199 N N . GLY A 1 165 ? 19.646 7.924 -18.130 1.00 91.06 165 GLY A N 1
ATOM 1200 C CA . GLY A 1 165 ? 18.228 7.968 -17.787 1.00 91.06 165 GLY A CA 1
ATOM 1201 C C . GLY A 1 165 ? 17.733 9.402 -17.614 1.00 91.06 165 GLY A C 1
ATOM 1202 O O . GLY A 1 165 ? 16.573 9.671 -17.866 1.00 91.06 165 GLY A O 1
ATOM 1203 N N . ASN A 1 166 ? 18.624 10.347 -17.308 1.00 90.31 166 ASN A N 1
ATOM 1204 C CA . ASN A 1 166 ? 18.342 11.776 -17.197 1.00 90.31 166 ASN A CA 1
ATOM 1205 C C . ASN A 1 166 ? 18.273 12.566 -18.525 1.00 90.31 166 ASN A C 1
ATOM 1207 O O . ASN A 1 166 ? 18.247 13.793 -18.481 1.00 90.31 166 ASN A O 1
ATOM 1211 N N . SER A 1 167 ? 18.280 11.923 -19.703 1.00 90.25 167 SER A N 1
ATOM 1212 C CA . SER A 1 167 ? 18.282 12.622 -21.003 1.00 90.25 167 SER A CA 1
ATOM 1213 C C . SER A 1 167 ? 17.116 12.211 -21.910 1.00 90.25 167 SER A C 1
ATOM 1215 O O . SER A 1 167 ? 17.258 11.355 -22.785 1.00 90.25 167 SER A O 1
ATOM 1217 N N . ALA A 1 168 ? 15.963 12.877 -21.770 1.00 86.56 168 ALA A N 1
ATOM 1218 C CA . ALA A 1 168 ? 14.755 12.585 -22.555 1.00 86.56 168 ALA A CA 1
ATOM 1219 C C . ALA A 1 168 ? 14.997 12.599 -24.080 1.00 86.56 168 ALA A C 1
ATOM 1221 O O . ALA A 1 168 ? 14.561 11.692 -24.795 1.00 86.56 168 ALA A O 1
ATOM 1222 N N . ALA A 1 169 ? 15.745 13.589 -24.583 1.00 87.44 169 ALA A N 1
ATOM 1223 C CA . ALA A 1 169 ? 16.078 13.703 -26.004 1.00 87.44 169 ALA A CA 1
ATOM 1224 C C . ALA A 1 169 ? 16.902 12.506 -26.512 1.00 87.44 169 ALA A C 1
ATOM 1226 O O . ALA A 1 169 ? 16.644 11.979 -27.597 1.00 87.44 169 ALA A O 1
ATOM 1227 N N . ALA A 1 170 ? 17.873 12.034 -25.725 1.00 87.62 170 ALA A N 1
ATOM 1228 C CA . ALA A 1 170 ? 18.715 10.911 -26.117 1.00 87.62 170 ALA A CA 1
ATOM 1229 C C . ALA A 1 170 ? 17.974 9.567 -26.031 1.00 87.62 170 ALA A C 1
ATOM 1231 O O . ALA A 1 170 ? 18.139 8.740 -26.932 1.00 87.62 170 ALA A O 1
ATOM 1232 N N . LEU A 1 171 ? 17.108 9.375 -25.031 1.00 91.69 171 LEU A N 1
ATOM 1233 C CA . LEU A 1 171 ? 16.267 8.174 -24.892 1.00 91.69 171 LEU A CA 1
ATOM 1234 C C . LEU A 1 171 ? 15.291 8.004 -26.071 1.00 91.69 171 LEU A C 1
ATOM 1236 O O . LEU A 1 171 ? 14.936 6.885 -26.442 1.00 91.69 171 LEU A O 1
ATOM 1240 N N . LYS A 1 172 ? 14.886 9.113 -26.706 1.00 89.06 172 LYS A N 1
ATOM 1241 C CA . LYS A 1 172 ? 13.961 9.127 -27.852 1.00 89.06 172 LYS A CA 1
ATOM 1242 C C . LYS A 1 172 ? 14.645 9.085 -29.221 1.00 89.06 172 LYS A C 1
ATOM 1244 O O . LYS A 1 172 ? 13.941 9.016 -30.226 1.00 89.06 172 LYS A O 1
ATOM 1249 N N . SER A 1 173 ? 15.977 9.108 -29.261 1.00 85.50 173 SER A N 1
ATOM 1250 C CA . SER A 1 173 ? 16.755 9.425 -30.468 1.00 85.50 173 SER A CA 1
ATOM 1251 C C . SER A 1 173 ? 16.765 8.358 -31.568 1.00 85.50 173 SER A C 1
ATOM 1253 O O . SER A 1 173 ? 17.035 8.696 -32.717 1.00 85.50 173 SER A O 1
ATOM 1255 N N . MET A 1 174 ? 16.486 7.089 -31.254 1.00 91.06 174 MET A N 1
ATOM 1256 C CA . MET A 1 174 ? 16.544 5.992 -32.228 1.00 91.06 174 MET A CA 1
ATOM 1257 C C . MET A 1 174 ? 15.599 4.835 -31.865 1.00 91.06 174 MET A C 1
ATOM 1259 O O . MET A 1 174 ? 15.300 4.642 -30.683 1.00 91.06 174 MET A O 1
ATOM 1263 N N . PRO A 1 175 ? 15.144 4.033 -32.847 1.00 93.38 175 PRO A N 1
ATOM 1264 C CA . PRO A 1 175 ? 14.597 2.704 -32.586 1.00 93.38 175 PRO A CA 1
ATOM 1265 C C . PRO A 1 175 ? 15.643 1.816 -31.899 1.00 93.38 175 PRO A C 1
ATOM 1267 O O . PRO A 1 175 ? 16.831 1.928 -32.193 1.00 93.38 175 PRO A O 1
ATOM 1270 N N . ALA A 1 176 ? 15.211 0.913 -31.021 1.00 94.62 176 ALA A N 1
ATOM 1271 C CA . ALA A 1 176 ? 16.100 0.020 -30.281 1.00 94.62 176 ALA A CA 1
ATOM 1272 C C . ALA A 1 176 ? 15.502 -1.390 -30.217 1.00 94.62 176 ALA A C 1
ATOM 1274 O O . ALA A 1 176 ? 14.494 -1.619 -29.547 1.00 94.62 176 ALA A O 1
ATOM 1275 N N . LYS A 1 177 ? 16.137 -2.330 -30.924 1.00 96.38 177 LYS A N 1
ATOM 1276 C CA . LYS A 1 177 ? 15.826 -3.765 -30.861 1.00 96.38 177 LYS A CA 1
ATOM 1277 C C . LYS A 1 177 ? 16.295 -4.340 -29.524 1.00 96.38 177 LYS A C 1
ATOM 1279 O O . LYS A 1 177 ? 15.573 -5.117 -28.911 1.00 96.38 177 LYS A O 1
ATOM 1284 N N . TRP A 1 178 ? 17.470 -3.918 -29.062 1.00 97.62 178 TRP A N 1
ATOM 1285 C CA . TRP A 1 178 ? 18.076 -4.369 -27.809 1.00 97.62 178 TRP A CA 1
ATOM 1286 C C . TRP A 1 178 ? 18.125 -3.222 -26.803 1.00 97.62 178 TRP A C 1
ATOM 1288 O O . TRP A 1 178 ? 18.563 -2.121 -27.141 1.00 97.62 178 TRP A O 1
ATOM 1298 N N . ARG A 1 179 ? 17.654 -3.450 -25.578 1.00 97.75 179 ARG A N 1
ATOM 1299 C CA . ARG A 1 179 ? 17.595 -2.414 -24.536 1.00 97.75 179 ARG A CA 1
ATOM 1300 C C . ARG A 1 179 ? 18.188 -2.950 -23.242 1.00 97.75 179 ARG A C 1
ATOM 1302 O O . ARG A 1 179 ? 17.660 -3.904 -22.681 1.00 97.75 179 ARG A O 1
ATOM 1309 N N . LEU A 1 180 ? 19.278 -2.344 -22.794 1.00 98.44 180 LEU A N 1
ATOM 1310 C CA . LEU A 1 180 ? 19.913 -2.646 -21.516 1.00 98.44 180 LEU A CA 1
ATOM 1311 C C . LEU A 1 180 ? 19.675 -1.479 -20.559 1.00 98.44 180 LEU A C 1
ATOM 1313 O O . LEU A 1 180 ? 19.990 -0.338 -20.897 1.00 98.44 180 LEU A O 1
ATOM 1317 N N . TYR A 1 181 ? 19.146 -1.775 -19.379 1.00 98.19 181 TYR A N 1
ATOM 1318 C CA . TYR A 1 181 ? 18.916 -0.810 -18.312 1.00 98.19 181 TYR A CA 1
ATOM 1319 C C . TYR A 1 181 ? 19.782 -1.187 -17.107 1.00 98.19 181 TYR A C 1
ATOM 1321 O O . TYR A 1 181 ? 19.518 -2.189 -16.438 1.00 98.19 181 TYR A O 1
ATOM 1329 N N . GLU A 1 182 ? 20.821 -0.392 -16.860 1.00 97.19 182 GLU A N 1
ATOM 1330 C CA . GLU A 1 182 ? 21.688 -0.500 -15.683 1.00 97.19 182 GLU A CA 1
ATOM 1331 C C . GLU A 1 182 ? 21.151 0.409 -14.576 1.00 97.19 182 GLU A C 1
ATOM 1333 O O . GLU A 1 182 ? 21.012 1.615 -14.799 1.00 97.19 182 GLU A O 1
ATOM 1338 N N . GLU A 1 183 ? 20.873 -0.167 -13.407 1.00 95.12 183 GLU A N 1
ATOM 1339 C CA . GLU A 1 183 ? 20.410 0.516 -12.189 1.00 95.12 183 GLU A CA 1
ATOM 1340 C C . GLU A 1 183 ? 19.187 1.452 -12.403 1.00 95.12 183 GLU A C 1
ATOM 1342 O O . GLU A 1 183 ? 19.259 2.650 -12.115 1.00 95.12 183 GLU A O 1
ATOM 1347 N N . PRO A 1 184 ? 18.048 0.944 -12.934 1.00 94.44 184 PRO A N 1
ATOM 1348 C CA . PRO A 1 184 ? 16.837 1.729 -13.198 1.00 94.44 184 PRO A CA 1
ATOM 1349 C C . PRO A 1 184 ? 16.228 2.461 -11.999 1.00 94.44 184 PRO A C 1
ATOM 1351 O O . PRO A 1 184 ? 15.542 3.462 -12.207 1.00 94.44 184 PRO A O 1
ATOM 1354 N N . ASP A 1 185 ? 16.482 2.020 -10.768 1.00 91.00 185 ASP A N 1
ATOM 1355 C CA . ASP A 1 185 ? 16.009 2.715 -9.563 1.00 91.00 185 ASP A CA 1
ATOM 1356 C C . ASP A 1 185 ? 16.773 4.016 -9.280 1.00 91.00 185 ASP A C 1
ATOM 1358 O O . ASP A 1 185 ? 16.313 4.844 -8.495 1.00 91.00 185 ASP A O 1
ATOM 1362 N N . GLU A 1 186 ? 17.933 4.225 -9.910 1.00 91.06 186 GLU A N 1
ATOM 1363 C CA . GLU A 1 186 ? 18.690 5.478 -9.808 1.00 91.06 186 GLU A CA 1
ATOM 1364 C C . GLU A 1 186 ? 18.268 6.512 -10.868 1.00 91.06 186 GLU A C 1
ATOM 1366 O O . GLU A 1 186 ? 18.853 7.596 -10.969 1.00 91.06 186 GLU A O 1
ATOM 1371 N N . TYR A 1 187 ? 17.272 6.196 -11.702 1.00 91.69 187 TYR A N 1
ATOM 1372 C CA . TYR A 1 187 ? 16.810 7.100 -12.752 1.00 91.69 187 TYR A CA 1
ATOM 1373 C C . TYR A 1 187 ? 15.902 8.192 -12.168 1.00 91.69 187 TYR A C 1
ATOM 1375 O O . TYR A 1 187 ? 15.221 7.978 -11.164 1.00 91.69 187 TYR A O 1
ATOM 1383 N N . PRO A 1 188 ? 15.813 9.373 -12.807 1.00 82.94 188 PRO A N 1
ATOM 1384 C CA . PRO A 1 188 ? 14.793 10.350 -12.446 1.00 82.94 188 PRO A CA 1
ATOM 1385 C C . PRO A 1 188 ? 13.384 9.761 -12.606 1.00 82.94 188 PRO A C 1
ATOM 1387 O O . PRO A 1 188 ? 13.066 9.177 -13.644 1.00 82.94 188 PRO A O 1
ATOM 1390 N N . LYS A 1 189 ? 12.534 9.947 -11.588 1.00 73.62 189 LYS A N 1
ATOM 1391 C CA . LYS A 1 189 ? 11.153 9.425 -11.562 1.00 73.62 189 LYS A CA 1
ATOM 1392 C C . LYS A 1 189 ? 10.277 10.004 -12.675 1.00 73.62 189 LYS A C 1
ATOM 1394 O O . LYS A 1 189 ? 9.437 9.304 -13.228 1.00 73.62 189 LYS A O 1
ATOM 1399 N N . ASP A 1 190 ? 10.506 11.269 -13.011 1.00 77.69 190 ASP A N 1
ATOM 1400 C CA . ASP A 1 190 ? 9.886 11.945 -14.142 1.00 77.69 190 ASP A CA 1
ATOM 1401 C C . ASP A 1 190 ? 10.939 12.740 -14.920 1.00 77.69 190 ASP A C 1
ATOM 1403 O O . ASP A 1 190 ? 11.795 13.417 -14.341 1.00 77.69 190 ASP A O 1
ATOM 1407 N N . LEU A 1 191 ? 10.875 12.631 -16.245 1.00 75.94 191 LEU A N 1
ATOM 1408 C CA . LEU A 1 191 ? 11.751 13.332 -17.173 1.00 75.94 191 LEU A CA 1
ATOM 1409 C C . LEU A 1 191 ? 10.999 14.482 -17.822 1.00 75.94 191 LEU A C 1
ATOM 1411 O O . LEU A 1 191 ? 10.428 14.329 -18.901 1.00 75.94 191 LEU A O 1
ATOM 1415 N N . GLU A 1 192 ? 11.040 15.646 -17.176 1.00 73.56 192 GLU A N 1
ATOM 1416 C CA . GLU A 1 192 ? 10.490 16.890 -17.730 1.00 73.56 192 GLU A CA 1
ATOM 1417 C C . GLU A 1 192 ? 8.995 16.763 -18.110 1.00 73.56 192 GLU A C 1
ATOM 1419 O O . GLU A 1 192 ? 8.579 17.253 -19.162 1.00 73.56 192 GLU A O 1
ATOM 1424 N N . GLY A 1 193 ? 8.188 16.066 -17.300 1.00 69.00 193 GLY A N 1
ATOM 1425 C CA . GLY A 1 193 ? 6.757 15.845 -17.542 1.00 69.00 193 GLY A CA 1
ATOM 1426 C C . GLY A 1 193 ? 6.436 14.808 -18.624 1.00 69.00 193 GLY A C 1
ATOM 1427 O O . GLY A 1 193 ? 5.306 14.759 -19.108 1.00 69.00 193 GLY A O 1
ATOM 1428 N N . GLN A 1 194 ? 7.416 14.009 -19.059 1.00 70.00 194 GLN A N 1
ATOM 1429 C CA . GLN A 1 194 ? 7.272 13.053 -20.168 1.00 70.00 194 GLN A CA 1
ATOM 1430 C C . GLN A 1 194 ? 7.190 11.590 -19.701 1.00 70.00 194 GLN A C 1
ATOM 1432 O O . GLN A 1 194 ? 7.137 10.696 -20.553 1.00 70.00 194 GLN A O 1
ATOM 1437 N N . GLY A 1 195 ? 7.173 11.343 -18.385 1.00 72.12 195 GLY A N 1
ATOM 1438 C CA . GLY A 1 195 ? 7.144 10.009 -17.784 1.00 72.12 195 GLY A CA 1
ATOM 1439 C C . GLY A 1 195 ? 8.535 9.454 -17.458 1.00 72.12 195 GLY A C 1
ATOM 1440 O O . GLY A 1 195 ? 9.552 10.139 -17.596 1.00 72.12 195 GLY A O 1
ATOM 1441 N N . ASN A 1 196 ? 8.587 8.195 -17.008 1.00 82.94 196 ASN A N 1
ATOM 1442 C CA . ASN A 1 196 ? 9.837 7.559 -16.583 1.00 82.94 196 ASN A CA 1
ATOM 1443 C C . ASN A 1 196 ? 10.721 7.124 -17.774 1.00 82.94 196 ASN A C 1
ATOM 1445 O O . ASN A 1 196 ? 10.251 6.850 -18.883 1.00 82.94 196 ASN A O 1
ATOM 1449 N N . ALA A 1 197 ? 12.033 7.026 -17.535 1.00 88.12 197 ALA A N 1
ATOM 1450 C CA . ALA A 1 197 ? 13.020 6.706 -18.570 1.00 88.12 197 ALA A CA 1
ATOM 1451 C C . ALA A 1 197 ? 12.818 5.322 -19.216 1.00 88.12 197 ALA A C 1
ATOM 1453 O O . ALA A 1 197 ? 13.036 5.161 -20.421 1.00 88.12 197 ALA A O 1
ATOM 1454 N N . VAL A 1 198 ? 12.408 4.323 -18.426 1.00 90.62 198 VAL A N 1
ATOM 1455 C CA . VAL A 1 198 ? 12.244 2.935 -18.885 1.00 90.62 198 VAL A CA 1
ATOM 1456 C C . VAL A 1 198 ? 11.152 2.849 -19.950 1.00 90.62 198 VAL A C 1
ATOM 1458 O O . VAL A 1 198 ? 11.392 2.306 -21.035 1.00 90.62 198 VAL A O 1
ATOM 1461 N N . ASP A 1 199 ? 9.996 3.459 -19.693 1.00 89.62 199 ASP A N 1
ATOM 1462 C CA . ASP A 1 199 ? 8.839 3.442 -20.587 1.00 89.62 199 ASP A CA 1
ATOM 1463 C C . ASP A 1 199 ? 9.108 4.208 -21.887 1.00 89.62 199 ASP A C 1
ATOM 1465 O O . ASP A 1 199 ? 8.762 3.734 -22.976 1.00 89.62 199 ASP A O 1
ATOM 1469 N N . LEU A 1 200 ? 9.824 5.338 -21.816 1.00 90.00 200 LEU A N 1
ATOM 1470 C CA . LEU A 1 200 ? 10.239 6.086 -23.009 1.00 90.00 200 LEU A CA 1
ATOM 1471 C C . LEU A 1 200 ? 11.079 5.231 -23.968 1.00 90.00 200 LEU A C 1
ATOM 1473 O O . LEU A 1 200 ? 10.871 5.266 -25.191 1.00 90.00 200 LEU A O 1
ATOM 1477 N N . VAL A 1 201 ? 12.003 4.440 -23.418 1.00 93.12 201 VAL A N 1
ATOM 1478 C CA . VAL A 1 201 ? 12.877 3.557 -24.199 1.00 93.12 201 VAL A CA 1
ATOM 1479 C C . VAL A 1 201 ? 12.143 2.303 -24.674 1.00 93.12 201 VAL A C 1
ATOM 1481 O O . VAL A 1 201 ? 12.363 1.857 -25.803 1.00 93.12 201 VAL A O 1
ATOM 1484 N N . ARG A 1 202 ? 11.199 1.760 -23.896 1.00 92.44 202 ARG A N 1
ATOM 1485 C CA . ARG A 1 202 ? 10.389 0.599 -24.310 1.00 92.44 202 ARG A CA 1
ATOM 1486 C C . ARG A 1 202 ? 9.631 0.847 -25.607 1.00 92.44 202 ARG A C 1
ATOM 1488 O O . ARG A 1 202 ? 9.627 -0.013 -26.492 1.00 92.44 202 ARG A O 1
ATOM 1495 N N . VAL A 1 203 ? 9.099 2.057 -25.791 1.00 91.25 203 VAL A N 1
ATOM 1496 C CA . VAL A 1 203 ? 8.434 2.465 -27.042 1.00 91.25 203 VAL A CA 1
ATOM 1497 C C . VAL A 1 203 ? 9.358 2.328 -28.263 1.00 91.25 203 VAL A C 1
ATOM 1499 O O . VAL A 1 203 ? 8.873 2.072 -29.365 1.00 91.25 203 VAL A O 1
ATOM 1502 N N . ARG A 1 204 ? 10.686 2.434 -28.095 1.00 93.00 204 ARG A N 1
ATOM 1503 C CA . ARG A 1 204 ? 11.660 2.345 -29.202 1.00 93.00 204 ARG A CA 1
ATOM 1504 C C . ARG A 1 204 ? 11.780 0.948 -29.817 1.00 93.00 204 ARG A C 1
ATOM 1506 O O . ARG A 1 204 ? 12.305 0.835 -30.921 1.00 93.00 204 ARG A O 1
ATOM 1513 N N . GLY A 1 205 ? 11.294 -0.099 -29.148 1.00 92.75 205 GLY A N 1
ATOM 1514 C CA . GLY A 1 205 ? 11.313 -1.462 -29.691 1.00 92.75 205 GLY A CA 1
ATOM 1515 C C . GLY A 1 205 ? 10.046 -1.876 -30.435 1.00 92.75 205 GLY A C 1
ATOM 1516 O O . GLY A 1 205 ? 10.026 -2.962 -31.008 1.00 92.75 205 GLY A O 1
ATOM 1517 N N . ARG A 1 206 ? 8.997 -1.035 -30.468 1.00 89.88 206 ARG A N 1
ATOM 1518 C CA . ARG A 1 206 ? 7.682 -1.394 -31.041 1.00 89.88 206 ARG A CA 1
ATOM 1519 C C . ARG A 1 206 ? 7.769 -1.918 -32.478 1.00 89.88 206 ARG A C 1
ATOM 1521 O O . ARG A 1 206 ? 7.114 -2.900 -32.804 1.00 89.88 206 ARG A O 1
ATOM 1528 N N . THR A 1 207 ? 8.618 -1.323 -33.316 1.00 89.44 207 THR A N 1
ATOM 1529 C CA . THR A 1 207 ? 8.790 -1.720 -34.727 1.00 89.44 207 THR A CA 1
ATOM 1530 C C . THR A 1 207 ? 9.447 -3.092 -34.915 1.00 89.44 207 THR A C 1
ATOM 1532 O O . THR A 1 207 ? 9.377 -3.661 -36.003 1.00 89.44 207 THR A O 1
ATOM 1535 N N . PHE A 1 208 ? 10.068 -3.656 -33.876 1.00 90.81 208 PHE A N 1
ATOM 1536 C CA . PHE A 1 208 ? 10.697 -4.978 -33.924 1.00 90.81 208 PHE A CA 1
ATOM 1537 C C . PHE A 1 208 ? 9.785 -6.096 -33.387 1.00 90.81 208 PHE A C 1
ATOM 1539 O O . PHE A 1 208 ? 10.098 -7.275 -33.580 1.00 90.81 208 PHE A O 1
ATOM 1546 N N . GLY A 1 209 ? 8.646 -5.755 -32.768 1.00 89.31 209 GLY A N 1
ATOM 1547 C CA . GLY A 1 209 ? 7.695 -6.716 -32.202 1.00 89.31 209 GLY A CA 1
ATOM 1548 C C . GLY A 1 209 ? 8.364 -7.673 -31.210 1.00 89.31 209 GLY A C 1
ATOM 1549 O O . GLY A 1 209 ? 9.188 -7.257 -30.397 1.00 89.31 209 GLY A O 1
ATOM 1550 N N . ARG A 1 210 ? 8.077 -8.977 -31.327 1.00 85.12 210 ARG A N 1
ATOM 1551 C CA . ARG A 1 210 ? 8.648 -10.038 -30.467 1.00 85.12 210 ARG A CA 1
ATOM 1552 C C . ARG A 1 210 ? 10.173 -10.192 -30.567 1.00 85.12 210 ARG A C 1
ATOM 1554 O O . ARG A 1 210 ? 10.760 -10.882 -29.747 1.00 85.12 210 ARG A O 1
ATOM 1561 N N . ARG A 1 211 ? 10.819 -9.577 -31.567 1.00 89.25 211 ARG A N 1
ATOM 1562 C CA . ARG A 1 211 ? 12.286 -9.593 -31.722 1.00 89.25 211 ARG A CA 1
ATOM 1563 C C . ARG A 1 211 ? 12.980 -8.504 -30.906 1.00 89.25 211 ARG A C 1
ATOM 1565 O O . ARG A 1 211 ? 14.208 -8.485 -30.868 1.00 89.25 211 ARG A O 1
ATOM 1572 N N . ALA A 1 212 ? 12.224 -7.572 -30.325 1.00 94.44 212 ALA A N 1
ATOM 1573 C CA . ALA A 1 212 ? 12.774 -6.590 -29.409 1.00 94.44 212 ALA A CA 1
ATOM 1574 C C . ALA A 1 212 ? 13.000 -7.263 -28.054 1.00 94.44 212 ALA A C 1
ATOM 1576 O O . ALA A 1 212 ? 12.045 -7.804 -27.509 1.00 94.44 212 ALA A O 1
ATOM 1577 N N . LYS A 1 213 ? 14.207 -7.202 -27.490 1.00 96.00 213 LYS A N 1
ATOM 1578 C CA . LYS A 1 213 ? 14.494 -7.741 -26.152 1.00 96.00 213 LYS A CA 1
ATOM 1579 C C . LYS A 1 213 ? 14.981 -6.663 -25.202 1.00 96.00 213 LYS A C 1
ATOM 1581 O O . LYS A 1 213 ? 15.527 -5.640 -25.631 1.00 96.00 213 LYS A O 1
ATOM 1586 N N . GLU A 1 214 ? 14.748 -6.875 -23.917 1.00 97.25 214 GLU A N 1
ATOM 1587 C CA . GLU A 1 214 ? 15.217 -5.988 -22.860 1.00 97.25 214 GLU A CA 1
ATOM 1588 C C . GLU A 1 214 ? 15.789 -6.746 -21.662 1.00 97.25 214 GLU A C 1
ATOM 1590 O O . GLU A 1 214 ? 15.281 -7.802 -21.281 1.00 97.25 214 GLU A O 1
ATOM 1595 N N . PHE A 1 215 ? 16.834 -6.165 -21.072 1.00 98.50 215 PHE A N 1
ATOM 1596 C CA . PHE A 1 215 ? 17.448 -6.621 -19.835 1.00 98.50 215 PHE A CA 1
ATOM 1597 C C . PHE A 1 215 ? 17.489 -5.472 -18.830 1.00 98.50 215 PHE A C 1
ATOM 1599 O O . PHE A 1 215 ? 18.059 -4.418 -19.118 1.00 98.50 215 PHE A O 1
ATOM 1606 N N . LEU A 1 216 ? 16.881 -5.675 -17.664 1.00 98.19 216 LEU A N 1
ATOM 1607 C CA . LEU A 1 216 ? 16.926 -4.741 -16.544 1.00 98.19 216 LEU A CA 1
ATOM 1608 C C . LEU A 1 216 ? 17.700 -5.393 -15.406 1.00 98.19 216 LEU A C 1
ATOM 1610 O O . LEU A 1 216 ? 17.368 -6.514 -15.022 1.00 98.19 216 LEU A O 1
ATOM 1614 N N . ASN A 1 217 ? 18.692 -4.701 -14.849 1.00 97.31 217 ASN A N 1
ATOM 1615 C CA . ASN A 1 217 ? 19.379 -5.173 -13.650 1.00 97.31 217 ASN A CA 1
ATOM 1616 C C . ASN A 1 217 ? 19.628 -4.040 -12.655 1.00 97.31 217 ASN A C 1
ATOM 1618 O O . ASN A 1 217 ? 20.039 -2.949 -13.049 1.00 97.31 217 ASN A O 1
ATOM 1622 N N . CYS A 1 218 ? 19.337 -4.295 -11.377 1.00 95.56 218 CYS A N 1
ATOM 1623 C CA . CYS A 1 218 ? 19.385 -3.266 -10.339 1.00 95.56 218 CYS A CA 1
ATOM 1624 C C . CYS A 1 218 ? 19.534 -3.864 -8.936 1.00 95.56 218 CYS A C 1
ATOM 1626 O O . CYS A 1 218 ? 18.993 -4.939 -8.655 1.00 95.56 218 CYS A O 1
ATOM 1628 N N . THR A 1 219 ? 20.206 -3.135 -8.049 1.00 94.62 219 THR A N 1
ATOM 1629 C CA . THR A 1 219 ? 19.941 -3.202 -6.600 1.00 94.62 219 THR A CA 1
ATOM 1630 C C . THR A 1 219 ? 18.726 -2.329 -6.266 1.00 94.62 219 THR A C 1
ATOM 1632 O O . THR A 1 219 ? 18.745 -1.157 -6.634 1.00 94.62 219 THR A O 1
ATOM 1635 N N . PRO A 1 220 ? 17.670 -2.857 -5.618 1.00 87.31 220 PRO A N 1
ATOM 1636 C CA . PRO A 1 220 ? 16.455 -2.083 -5.365 1.00 87.31 220 PRO A CA 1
ATOM 1637 C C . PRO A 1 220 ? 16.665 -0.980 -4.319 1.00 87.31 220 PRO A C 1
ATOM 1639 O O . PRO A 1 220 ? 17.434 -1.162 -3.376 1.00 87.31 220 PRO A O 1
ATOM 1642 N N . ASN A 1 221 ? 15.923 0.124 -4.456 1.00 83.19 221 ASN A N 1
ATOM 1643 C CA . ASN A 1 221 ? 15.885 1.239 -3.499 1.00 83.19 221 ASN A CA 1
ATOM 1644 C C . ASN A 1 221 ? 14.687 1.127 -2.523 1.00 83.19 221 ASN A C 1
ATOM 1646 O O . ASN A 1 221 ? 14.575 0.149 -1.778 1.00 83.19 221 ASN A O 1
ATOM 1650 N N . MET A 1 222 ? 13.806 2.132 -2.465 1.00 75.62 222 MET A N 1
ATOM 1651 C CA . MET A 1 222 ? 12.636 2.130 -1.581 1.00 75.62 222 MET A CA 1
ATOM 1652 C C . MET A 1 222 ? 11.501 1.349 -2.231 1.00 75.62 222 MET A C 1
ATOM 1654 O O . MET A 1 222 ? 11.278 1.478 -3.430 1.00 75.62 222 MET A O 1
ATOM 1658 N N . ALA A 1 223 ? 10.736 0.563 -1.473 1.00 66.88 223 ALA A N 1
ATOM 1659 C CA . ALA A 1 223 ? 9.652 -0.222 -2.079 1.00 66.88 223 ALA A CA 1
ATOM 1660 C C . ALA A 1 223 ? 8.597 0.643 -2.781 1.00 66.88 223 ALA A C 1
ATOM 1662 O O . ALA A 1 223 ? 8.056 0.231 -3.807 1.00 66.88 223 ALA A O 1
ATOM 1663 N N . SER A 1 224 ? 8.349 1.845 -2.255 1.00 56.47 224 SER A N 1
ATOM 1664 C CA . SER A 1 224 ? 7.389 2.810 -2.795 1.00 56.47 224 SER A CA 1
ATOM 1665 C C . SER A 1 224 ? 7.788 3.386 -4.158 1.00 56.47 224 SER A C 1
ATOM 1667 O O . SER A 1 224 ? 6.919 3.851 -4.895 1.00 56.47 224 SER A O 1
ATOM 1669 N N . ASP A 1 225 ? 9.075 3.357 -4.524 1.00 67.50 225 ASP A N 1
ATOM 1670 C CA . ASP A 1 225 ? 9.572 3.955 -5.768 1.00 67.50 225 ASP A CA 1
ATOM 1671 C C . ASP A 1 225 ? 10.499 3.074 -6.613 1.00 67.50 225 ASP A C 1
ATOM 1673 O O . ASP A 1 225 ? 10.937 3.498 -7.686 1.00 67.50 225 ASP A O 1
ATOM 1677 N N . SER A 1 226 ? 10.760 1.847 -6.169 1.00 79.69 226 SER A N 1
ATOM 1678 C CA . SER A 1 226 ? 11.654 0.913 -6.839 1.00 79.69 226 SER A CA 1
ATOM 1679 C C . SER A 1 226 ? 11.050 0.403 -8.152 1.00 79.69 226 SER A C 1
ATOM 1681 O O . SER A 1 226 ? 10.078 -0.362 -8.187 1.00 79.69 226 SER A O 1
ATOM 1683 N N . VAL A 1 227 ? 11.668 0.802 -9.265 1.00 87.06 227 VAL A N 1
ATOM 1684 C CA . VAL A 1 227 ? 11.294 0.382 -10.619 1.00 87.06 227 VAL A CA 1
ATOM 1685 C C . VAL A 1 227 ? 11.598 -1.100 -10.808 1.00 87.06 227 VAL A C 1
ATOM 1687 O O . VAL A 1 227 ? 10.767 -1.830 -11.353 1.00 87.06 227 VAL A O 1
ATOM 1690 N N . ILE A 1 228 ? 12.765 -1.569 -10.356 1.00 92.19 228 ILE A N 1
ATOM 1691 C CA . ILE A 1 228 ? 13.154 -2.976 -10.471 1.00 92.19 228 ILE A CA 1
ATOM 1692 C C . ILE A 1 228 ? 12.212 -3.876 -9.674 1.00 92.19 228 ILE A C 1
ATOM 1694 O O . ILE A 1 228 ? 11.836 -4.931 -10.181 1.00 92.19 228 ILE A O 1
ATOM 1698 N N . TRP A 1 229 ? 11.768 -3.442 -8.489 1.00 88.25 229 TRP A N 1
ATOM 1699 C CA . TRP A 1 229 ? 10.812 -4.179 -7.667 1.00 88.25 229 TRP A CA 1
ATOM 1700 C C . TRP A 1 229 ? 9.459 -4.299 -8.366 1.00 88.25 229 TRP A C 1
ATOM 1702 O O . TRP A 1 229 ? 8.946 -5.404 -8.550 1.00 88.25 229 TRP A O 1
ATOM 1712 N N . ALA A 1 230 ? 8.922 -3.182 -8.866 1.00 81.38 230 ALA A N 1
ATOM 1713 C CA . ALA A 1 230 ? 7.668 -3.181 -9.612 1.00 81.38 230 ALA A CA 1
ATOM 1714 C C . ALA A 1 230 ? 7.734 -4.058 -10.877 1.00 81.38 230 ALA A C 1
ATOM 1716 O O . ALA A 1 230 ? 6.755 -4.715 -11.234 1.00 81.38 230 ALA A O 1
ATOM 1717 N N . MET A 1 231 ? 8.878 -4.088 -11.568 1.00 84.81 231 MET A N 1
ATOM 1718 C CA . MET A 1 231 ? 9.076 -4.957 -12.733 1.00 84.81 231 MET A CA 1
ATOM 1719 C C . MET A 1 231 ? 9.229 -6.423 -12.327 1.00 84.81 231 MET A C 1
ATOM 1721 O O . MET A 1 231 ? 8.650 -7.289 -12.982 1.00 84.81 231 MET A O 1
ATOM 1725 N N . TYR A 1 232 ? 9.953 -6.707 -11.243 1.00 90.25 232 TYR A N 1
ATOM 1726 C CA . TYR A 1 232 ? 10.105 -8.054 -10.703 1.00 90.25 232 TYR A CA 1
ATOM 1727 C C . TYR A 1 232 ? 8.742 -8.679 -10.383 1.00 90.25 232 TYR A C 1
ATOM 1729 O O . TYR A 1 232 ? 8.474 -9.796 -10.831 1.00 90.25 232 TYR A O 1
ATOM 1737 N N . LEU A 1 233 ? 7.859 -7.926 -9.715 1.00 83.88 233 LEU A N 1
ATOM 1738 C CA . LEU A 1 233 ? 6.509 -8.371 -9.356 1.00 83.88 233 LEU A CA 1
ATOM 1739 C C . LEU A 1 233 ? 5.620 -8.691 -10.567 1.00 83.88 233 LEU A C 1
ATOM 1741 O O . LEU A 1 233 ? 4.756 -9.558 -10.467 1.00 83.88 233 LEU A O 1
ATOM 1745 N N . LYS A 1 234 ? 5.844 -8.033 -11.714 1.00 82.88 234 LYS A N 1
ATOM 1746 C CA . LYS A 1 234 ? 5.113 -8.285 -12.972 1.00 82.88 234 LYS A CA 1
ATOM 1747 C C . LYS A 1 234 ? 5.559 -9.555 -13.708 1.00 82.88 234 LYS A C 1
ATOM 1749 O O . LYS A 1 234 ? 4.893 -9.953 -14.662 1.00 82.88 234 LYS A O 1
ATOM 1754 N N . GLY A 1 235 ? 6.704 -10.131 -13.345 1.00 83.00 235 GLY A N 1
ATOM 1755 C CA . GLY A 1 235 ? 7.220 -11.362 -13.946 1.00 83.00 235 GLY A CA 1
ATOM 1756 C C . GLY A 1 235 ? 6.876 -12.618 -13.147 1.00 83.00 235 GLY A C 1
ATOM 1757 O O . GLY A 1 235 ? 6.061 -12.586 -12.231 1.00 83.00 235 GLY A O 1
ATOM 1758 N N . ASP A 1 236 ? 7.526 -13.730 -13.489 1.00 90.56 236 ASP A N 1
ATOM 1759 C CA . ASP A 1 236 ? 7.312 -15.045 -12.865 1.00 90.56 236 ASP A CA 1
ATOM 1760 C C . ASP A 1 236 ? 8.060 -15.279 -11.534 1.00 90.56 236 ASP A C 1
ATOM 1762 O O . ASP A 1 236 ? 7.919 -16.346 -10.927 1.00 90.56 236 ASP A O 1
ATOM 1766 N N . GLN A 1 237 ? 8.805 -14.273 -11.060 1.00 91.94 237 GLN A N 1
ATOM 1767 C CA . GLN A 1 237 ? 9.379 -14.171 -9.712 1.00 91.94 237 GLN A CA 1
ATOM 1768 C C . GLN A 1 237 ? 10.234 -15.385 -9.319 1.00 91.94 237 GLN A C 1
ATOM 1770 O O . GLN A 1 237 ? 9.974 -16.075 -8.333 1.00 91.94 237 GLN A O 1
ATOM 1775 N N . ARG A 1 238 ? 11.244 -15.688 -10.133 1.00 93.50 238 ARG A N 1
ATOM 1776 C CA . ARG A 1 238 ? 12.135 -16.837 -9.956 1.00 93.50 238 ARG A CA 1
ATOM 1777 C C . ARG A 1 238 ? 13.117 -16.653 -8.810 1.00 93.50 238 ARG A C 1
ATOM 1779 O O . ARG A 1 238 ? 13.687 -15.579 -8.620 1.00 93.50 238 ARG A O 1
ATOM 1786 N N . GLU A 1 239 ? 13.399 -17.769 -8.149 1.00 93.56 239 GLU A N 1
ATOM 1787 C CA . GLU A 1 239 ? 14.408 -17.897 -7.098 1.00 93.56 239 GLU A CA 1
ATOM 1788 C C . GLU A 1 239 ? 15.434 -18.965 -7.458 1.00 93.56 239 GLU A C 1
ATOM 1790 O O . GLU A 1 239 ? 15.080 -20.017 -7.999 1.00 93.56 239 GLU A O 1
ATOM 1795 N N . TYR A 1 240 ? 16.703 -18.713 -7.140 1.00 96.19 240 TYR A N 1
ATOM 1796 C CA . TYR A 1 240 ? 17.775 -19.667 -7.399 1.00 96.19 240 TYR A CA 1
ATOM 1797 C C . TYR A 1 240 ? 17.847 -20.681 -6.258 1.00 96.19 240 TYR A C 1
ATOM 1799 O O . TYR A 1 240 ? 18.221 -20.342 -5.137 1.00 96.19 240 TYR A O 1
ATOM 1807 N N . ARG A 1 241 ? 17.472 -21.934 -6.508 1.00 94.94 241 ARG A N 1
ATOM 1808 C CA . ARG A 1 241 ? 17.403 -22.974 -5.475 1.00 94.94 241 ARG A CA 1
ATOM 1809 C C . ARG A 1 241 ? 18.552 -23.957 -5.605 1.00 94.94 241 ARG A C 1
ATOM 1811 O O . ARG A 1 241 ? 18.705 -24.610 -6.641 1.00 94.94 241 ARG A O 1
ATOM 1818 N N . MET A 1 242 ? 19.316 -24.106 -4.530 1.00 94.56 242 MET A N 1
ATOM 1819 C CA . MET A 1 242 ? 20.469 -25.003 -4.479 1.00 94.56 242 MET A CA 1
ATOM 1820 C C . MET A 1 242 ? 20.119 -26.314 -3.769 1.00 94.56 242 MET A C 1
ATOM 1822 O O . MET A 1 242 ? 19.348 -26.297 -2.805 1.00 94.56 242 MET A O 1
ATOM 1826 N N . PRO A 1 243 ? 20.639 -27.463 -4.230 1.00 95.19 243 PRO A N 1
ATOM 1827 C CA . PRO A 1 243 ? 20.368 -28.743 -3.587 1.00 95.19 243 PRO A CA 1
ATOM 1828 C C . PRO A 1 243 ? 20.971 -28.782 -2.182 1.00 95.19 243 PRO A C 1
ATOM 1830 O O . PRO A 1 243 ? 22.109 -28.374 -1.970 1.00 95.19 243 PRO A O 1
ATOM 1833 N N . CYS A 1 244 ? 20.213 -29.273 -1.203 1.00 95.00 244 CYS A N 1
ATOM 1834 C CA . CYS A 1 244 ? 20.731 -29.439 0.149 1.00 95.00 244 CYS A CA 1
ATOM 1835 C C . CYS A 1 244 ? 21.856 -30.498 0.176 1.00 95.00 244 CYS A C 1
ATOM 1837 O O . CYS A 1 244 ? 21.632 -31.612 -0.305 1.00 95.00 244 CYS A O 1
ATOM 1839 N N . PRO A 1 245 ? 23.018 -30.226 0.808 1.00 95.12 245 PRO A N 1
ATOM 1840 C CA . PRO A 1 245 ? 24.147 -31.162 0.838 1.00 95.12 245 PRO A CA 1
ATOM 1841 C C . PRO A 1 245 ? 23.917 -32.374 1.759 1.00 95.12 245 PRO A C 1
ATOM 1843 O O . PRO A 1 245 ? 24.724 -33.297 1.786 1.00 95.12 245 PRO A O 1
ATOM 1846 N N . HIS A 1 246 ? 22.821 -32.397 2.525 1.00 94.12 246 HIS A N 1
ATOM 1847 C CA . HIS A 1 246 ? 22.507 -33.455 3.493 1.00 94.12 246 HIS A CA 1
ATOM 1848 C C . HIS A 1 246 ? 21.684 -34.612 2.906 1.00 94.12 246 HIS A C 1
ATOM 1850 O O . HIS A 1 246 ? 21.137 -35.411 3.662 1.00 94.12 246 HIS A O 1
ATOM 1856 N N . ASN A 1 247 ? 21.551 -34.697 1.578 1.00 87.62 247 ASN A N 1
ATOM 1857 C CA . ASN A 1 247 ? 20.793 -35.747 0.883 1.00 87.62 247 ASN A CA 1
ATOM 1858 C C . ASN A 1 247 ? 19.311 -35.857 1.299 1.00 87.62 247 ASN A C 1
ATOM 1860 O O . ASN A 1 247 ? 18.706 -36.917 1.168 1.00 87.62 247 ASN A O 1
ATOM 1864 N N . CYS A 1 248 ? 18.691 -34.765 1.761 1.00 92.62 248 CYS A N 1
ATOM 1865 C CA . CYS A 1 248 ? 17.270 -34.744 2.133 1.00 92.62 248 CYS A CA 1
ATOM 1866 C C . CYS A 1 248 ? 16.316 -34.542 0.938 1.00 92.62 248 CYS A C 1
ATOM 1868 O O . CYS A 1 248 ? 15.110 -34.419 1.124 1.00 92.62 248 CYS A O 1
ATOM 1870 N N . GLY A 1 249 ? 16.847 -34.435 -0.287 1.00 90.94 249 GLY A N 1
ATOM 1871 C CA . GLY A 1 249 ? 16.075 -34.199 -1.515 1.00 90.94 249 GLY A CA 1
ATOM 1872 C C . GLY A 1 249 ? 15.526 -32.775 -1.680 1.00 90.94 249 GLY A C 1
ATOM 1873 O O . GLY A 1 249 ? 15.004 -32.441 -2.742 1.00 90.94 249 GLY A O 1
ATOM 1874 N N . HIS A 1 250 ? 15.661 -31.914 -0.669 1.00 93.31 250 HIS A N 1
ATOM 1875 C CA . HIS A 1 250 ? 15.165 -30.541 -0.711 1.00 93.31 250 HIS A CA 1
ATOM 1876 C C . HIS A 1 250 ? 16.117 -29.596 -1.462 1.00 93.31 250 HIS A C 1
ATOM 1878 O O . HIS A 1 250 ? 17.340 -29.690 -1.327 1.00 93.31 250 HIS A O 1
ATOM 1884 N N . ARG A 1 251 ? 15.556 -28.634 -2.206 1.00 93.88 251 ARG A N 1
ATOM 1885 C CA . ARG A 1 251 ? 16.294 -27.515 -2.813 1.00 93.88 251 ARG A CA 1
ATOM 1886 C C . ARG A 1 251 ? 15.967 -26.228 -2.066 1.00 93.88 251 ARG A C 1
ATOM 1888 O O . ARG A 1 251 ? 14.842 -25.744 -2.149 1.00 93.88 251 ARG A O 1
ATOM 1895 N N . THR A 1 252 ? 16.956 -25.703 -1.360 1.00 90.88 252 THR A N 1
ATOM 1896 C CA . THR A 1 252 ? 16.810 -24.568 -0.446 1.00 90.88 252 THR A CA 1
ATOM 1897 C C . THR A 1 252 ? 17.071 -23.248 -1.169 1.00 90.88 252 THR A C 1
ATOM 1899 O O . THR A 1 252 ? 17.926 -23.168 -2.062 1.00 90.88 252 THR A O 1
ATOM 1902 N N . VAL A 1 253 ? 16.349 -22.210 -0.765 1.00 90.62 253 VAL A N 1
ATOM 1903 C CA . VAL A 1 253 ? 16.681 -20.810 -1.043 1.00 90.62 253 VAL A CA 1
ATOM 1904 C C . VAL A 1 253 ? 17.593 -20.312 0.078 1.00 90.62 253 VAL A C 1
ATOM 1906 O O . VAL A 1 253 ? 17.490 -20.760 1.216 1.00 90.62 253 VAL A O 1
ATOM 1909 N N . PHE A 1 254 ? 18.534 -19.425 -0.230 1.00 93.25 254 PHE A N 1
ATOM 1910 C CA . PHE A 1 254 ? 19.377 -18.752 0.756 1.00 93.25 254 PHE A CA 1
ATOM 1911 C C . PHE A 1 254 ? 18.872 -17.331 0.971 1.00 93.25 254 PHE A C 1
ATOM 1913 O O . PHE A 1 254 ? 18.841 -16.522 0.042 1.00 93.25 254 PHE A O 1
ATOM 1920 N N . ASN A 1 255 ? 18.469 -17.030 2.202 1.00 89.69 255 ASN A N 1
ATOM 1921 C CA . ASN A 1 255 ? 17.870 -15.760 2.584 1.00 89.69 255 ASN A CA 1
ATOM 1922 C C . ASN A 1 255 ? 18.198 -15.423 4.053 1.00 89.69 255 ASN A C 1
ATOM 1924 O O . ASN A 1 255 ? 18.944 -16.115 4.740 1.00 89.69 255 ASN A O 1
ATOM 1928 N N . ARG A 1 256 ? 17.641 -14.317 4.550 1.00 88.56 256 ARG A N 1
ATOM 1929 C CA . ARG A 1 256 ? 17.826 -13.869 5.940 1.00 88.56 256 ARG A CA 1
ATOM 1930 C C . ARG A 1 256 ? 17.263 -14.863 6.965 1.00 88.56 256 ARG A C 1
ATOM 1932 O O . ARG A 1 256 ? 17.766 -14.938 8.082 1.00 88.56 256 ARG A O 1
ATOM 1939 N N . GLU A 1 257 ? 16.198 -15.579 6.622 1.00 87.25 257 GLU A N 1
ATOM 1940 C CA . GLU A 1 257 ? 15.439 -16.412 7.558 1.00 87.25 257 GLU A CA 1
ATOM 1941 C C . GLU A 1 257 ? 16.171 -17.700 7.906 1.00 87.25 257 GLU A C 1
ATOM 1943 O O . GLU A 1 257 ? 16.002 -18.196 9.020 1.00 87.25 257 GLU A O 1
ATOM 1948 N N . ASN A 1 258 ? 17.040 -18.193 7.024 1.00 91.81 258 ASN A N 1
ATOM 1949 C CA . ASN A 1 258 ? 17.884 -19.360 7.273 1.00 91.81 258 ASN A CA 1
ATOM 1950 C C . ASN A 1 258 ? 19.378 -19.045 7.449 1.00 91.81 258 ASN A C 1
ATOM 1952 O O . ASN A 1 258 ? 20.167 -19.959 7.690 1.00 91.81 258 ASN A O 1
ATOM 1956 N N . PHE A 1 259 ? 19.758 -17.768 7.420 1.00 95.81 259 PHE A N 1
ATOM 1957 C CA . PHE A 1 259 ? 21.100 -17.309 7.762 1.00 95.81 259 PHE A CA 1
ATOM 1958 C C . PHE A 1 259 ? 21.308 -17.247 9.282 1.00 95.81 259 PHE A C 1
ATOM 1960 O O . PHE A 1 259 ? 20.477 -16.704 10.018 1.00 95.81 259 PHE A O 1
ATOM 1967 N N . ARG A 1 260 ? 22.404 -17.821 9.784 1.00 96.25 260 ARG A N 1
ATOM 1968 C CA . ARG A 1 260 ? 22.703 -17.925 11.222 1.00 96.25 260 ARG A CA 1
ATOM 1969 C C . ARG A 1 260 ? 24.177 -17.657 11.496 1.00 96.25 260 ARG A C 1
ATOM 1971 O O . ARG A 1 260 ? 25.039 -18.115 10.755 1.00 96.25 260 ARG A O 1
ATOM 1978 N N . PHE A 1 261 ? 24.468 -16.974 12.596 1.00 96.31 261 PHE A N 1
ATOM 1979 C CA . PHE A 1 261 ? 25.815 -16.782 13.139 1.00 96.31 261 PHE A CA 1
ATOM 1980 C C . PHE A 1 261 ? 25.721 -16.447 14.636 1.00 96.31 261 PHE A C 1
ATOM 1982 O O . PHE A 1 261 ? 24.675 -16.010 15.118 1.00 96.31 261 PHE A O 1
ATOM 1989 N N . GLU A 1 262 ? 26.797 -16.676 15.381 1.00 93.69 262 GLU A N 1
ATOM 1990 C CA . GLU A 1 262 ? 26.915 -16.289 16.787 1.00 93.69 262 GLU A CA 1
ATOM 1991 C C . GLU A 1 262 ? 27.307 -14.812 16.914 1.00 93.69 262 GLU A C 1
ATOM 1993 O O . GLU A 1 262 ? 28.222 -14.341 16.236 1.00 93.69 262 GLU A O 1
ATOM 1998 N N . LYS A 1 263 ? 26.643 -14.084 17.820 1.00 90.25 263 LYS A N 1
ATOM 1999 C CA . LYS A 1 263 ? 26.910 -12.659 18.056 1.00 90.25 263 LYS A CA 1
ATOM 2000 C C . LYS A 1 263 ? 28.357 -12.430 18.513 1.00 90.25 263 LYS A C 1
ATOM 2002 O O . LYS A 1 263 ? 28.846 -13.104 19.418 1.00 90.25 263 LYS A O 1
ATOM 2007 N N . GLY A 1 264 ? 29.025 -11.457 17.903 1.00 93.06 264 GLY A N 1
ATOM 2008 C CA . GLY A 1 264 ? 30.444 -11.148 18.064 1.00 93.06 264 GLY A CA 1
ATOM 2009 C C . GLY A 1 264 ? 31.382 -12.123 17.346 1.00 93.06 264 GLY A C 1
ATOM 2010 O O . GLY A 1 264 ? 32.597 -12.002 17.495 1.00 93.06 264 GLY A O 1
ATOM 2011 N N . GLN A 1 265 ? 30.851 -13.093 16.593 1.00 95.12 265 GLN A N 1
ATOM 2012 C CA . GLN A 1 265 ? 31.628 -14.127 15.908 1.00 95.12 265 GLN A CA 1
ATOM 2013 C C . GLN A 1 265 ? 31.168 -14.345 14.450 1.00 95.12 265 GLN A C 1
ATOM 2015 O O . GLN A 1 265 ? 30.678 -15.431 14.110 1.00 95.12 265 GLN A O 1
ATOM 2020 N N . PRO A 1 266 ? 31.365 -13.364 13.548 1.00 94.94 266 PRO A N 1
ATOM 2021 C CA . PRO A 1 266 ? 30.929 -13.452 12.149 1.00 94.94 266 PRO A CA 1
ATOM 2022 C C . PRO A 1 266 ? 31.448 -14.683 11.390 1.00 94.94 266 PRO A C 1
ATOM 2024 O O . PRO A 1 266 ? 30.763 -15.217 10.524 1.00 94.94 266 PRO A O 1
ATOM 2027 N N . GLN A 1 267 ? 32.624 -15.202 11.749 1.00 96.00 267 GLN A N 1
ATOM 2028 C CA . GLN A 1 267 ? 33.218 -16.413 11.166 1.00 96.00 267 GLN A CA 1
ATOM 2029 C C . GLN A 1 267 ? 32.384 -17.691 11.364 1.00 96.00 267 GLN A C 1
ATOM 2031 O O . GLN A 1 267 ? 32.636 -18.699 10.711 1.00 96.00 267 GLN A O 1
ATOM 2036 N N . THR A 1 268 ? 31.408 -17.677 12.277 1.00 96.50 268 THR A N 1
ATOM 2037 C CA . THR A 1 268 ? 30.503 -18.813 12.522 1.00 96.50 268 THR A CA 1
ATOM 2038 C C . THR A 1 268 ? 29.322 -18.856 11.547 1.00 96.50 268 THR A C 1
ATOM 2040 O O . THR A 1 268 ? 28.510 -19.789 11.622 1.00 96.50 268 THR A O 1
ATOM 2043 N N . ALA A 1 269 ? 29.230 -17.871 10.645 1.00 97.56 269 ALA A N 1
ATOM 2044 C CA . ALA A 1 269 ? 28.149 -17.713 9.687 1.00 97.56 269 ALA A CA 1
ATOM 2045 C C . ALA A 1 269 ? 27.924 -18.952 8.817 1.00 97.56 269 ALA A C 1
ATOM 2047 O O . ALA A 1 269 ? 28.847 -19.521 8.234 1.00 97.56 269 ALA A O 1
ATOM 2048 N N . HIS A 1 270 ? 26.667 -19.374 8.747 1.00 97.50 270 HIS A N 1
ATOM 2049 C CA . HIS A 1 270 ? 26.216 -20.545 8.010 1.00 97.50 270 HIS A CA 1
ATOM 2050 C C . HIS A 1 270 ? 24.761 -20.375 7.570 1.00 97.50 270 HIS A C 1
ATOM 2052 O O . HIS A 1 270 ? 24.019 -19.550 8.109 1.00 97.50 270 HIS A O 1
ATOM 2058 N N . MET A 1 271 ? 24.356 -21.193 6.603 1.00 96.25 271 MET A N 1
ATOM 2059 C CA . MET A 1 271 ? 22.955 -21.364 6.230 1.00 96.25 271 MET A CA 1
ATOM 2060 C C . MET A 1 271 ? 22.378 -22.603 6.907 1.00 96.25 271 MET A C 1
ATOM 2062 O O . MET A 1 271 ? 23.106 -23.516 7.300 1.00 96.25 271 MET A O 1
ATOM 2066 N N . VAL A 1 272 ? 21.059 -22.654 7.025 1.00 95.94 272 VAL A N 1
ATOM 2067 C CA . VAL A 1 272 ? 20.320 -23.827 7.497 1.00 95.94 272 VAL A CA 1
ATOM 2068 C C . VAL A 1 272 ? 19.382 -24.294 6.389 1.00 95.94 272 VAL A C 1
ATOM 2070 O O . VAL A 1 272 ? 18.796 -23.481 5.677 1.00 95.94 272 VAL A O 1
ATOM 2073 N N . CYS A 1 273 ? 19.247 -25.607 6.204 1.00 92.50 273 CYS A N 1
ATOM 2074 C CA . CYS A 1 273 ? 18.267 -26.137 5.260 1.00 92.50 273 CYS A CA 1
ATOM 2075 C C . CYS A 1 273 ? 16.846 -25.701 5.655 1.00 92.50 273 CYS A C 1
ATOM 2077 O O . CYS A 1 273 ? 16.438 -25.915 6.794 1.00 92.50 273 CYS A O 1
ATOM 2079 N N . GLU A 1 274 ? 16.090 -25.138 4.707 1.00 88.50 274 GLU A N 1
ATOM 2080 C CA . GLU A 1 274 ? 14.705 -24.690 4.935 1.00 88.50 274 GLU A CA 1
ATOM 2081 C C . GLU A 1 274 ? 13.725 -25.835 5.218 1.00 88.50 274 GLU A C 1
ATOM 2083 O O . GLU A 1 274 ? 12.675 -25.591 5.803 1.00 88.50 274 GLU A O 1
ATOM 2088 N N . ASN A 1 275 ? 14.048 -27.081 4.841 1.00 88.25 275 ASN A N 1
ATOM 2089 C CA . ASN A 1 275 ? 13.226 -28.236 5.197 1.00 88.25 275 ASN A CA 1
ATOM 2090 C C . ASN A 1 275 ? 13.289 -28.467 6.722 1.00 88.25 275 ASN A C 1
ATOM 2092 O O . ASN A 1 275 ? 14.360 -28.856 7.206 1.00 88.25 275 ASN A O 1
ATOM 2096 N N . PRO A 1 276 ? 12.173 -28.317 7.466 1.00 84.19 276 PRO A N 1
ATOM 2097 C CA . PRO A 1 276 ? 12.155 -28.492 8.919 1.00 84.19 276 PRO A CA 1
ATOM 2098 C C . PRO A 1 276 ? 12.562 -29.898 9.374 1.00 84.19 276 PRO A C 1
ATOM 2100 O O . PRO A 1 276 ? 13.120 -30.047 10.456 1.00 84.19 276 PRO A O 1
ATOM 2103 N N . GLU A 1 277 ? 12.329 -30.923 8.546 1.00 90.62 277 GLU A N 1
ATOM 2104 C CA . GLU A 1 277 ? 12.739 -32.305 8.841 1.00 90.62 277 GLU A CA 1
ATOM 2105 C C . GLU A 1 277 ? 14.254 -32.505 8.722 1.00 90.62 277 GLU A C 1
ATOM 2107 O O . GLU A 1 277 ? 14.818 -33.412 9.331 1.00 90.62 277 GLU A O 1
ATOM 2112 N N . CYS A 1 278 ? 14.926 -31.663 7.931 1.00 93.31 278 CYS A N 1
ATOM 2113 C CA . CYS A 1 278 ? 16.371 -31.705 7.770 1.00 93.31 278 CYS A CA 1
ATOM 2114 C C . CYS A 1 278 ? 17.061 -30.756 8.751 1.00 93.31 278 CYS A C 1
ATOM 2116 O O . CYS A 1 278 ? 17.920 -31.196 9.511 1.00 93.31 278 CYS A O 1
ATOM 2118 N N . GLY A 1 279 ? 16.747 -29.455 8.691 1.00 90.44 279 GLY A N 1
ATOM 2119 C CA . GLY A 1 279 ? 17.353 -28.416 9.535 1.00 90.44 279 GLY A CA 1
ATOM 2120 C C . GLY A 1 279 ? 18.890 -28.389 9.524 1.00 90.44 279 GLY A C 1
ATOM 2121 O O . GLY A 1 279 ? 19.507 -27.835 10.431 1.00 90.44 279 GLY A O 1
ATOM 2122 N N . GLY A 1 280 ? 19.527 -29.031 8.540 1.00 93.31 280 GLY A N 1
ATOM 2123 C CA . GLY A 1 280 ? 20.963 -29.277 8.550 1.00 93.31 280 GLY A CA 1
ATOM 2124 C C . GLY A 1 280 ? 21.770 -28.001 8.321 1.00 93.31 280 GLY A C 1
ATOM 2125 O O . GLY A 1 280 ? 21.412 -27.176 7.476 1.00 93.31 280 GLY A O 1
ATOM 2126 N N . ARG A 1 281 ? 22.886 -27.866 9.044 1.00 96.31 281 ARG A N 1
ATOM 2127 C CA . ARG A 1 281 ? 23.843 -26.759 8.918 1.00 96.31 281 ARG A CA 1
ATOM 2128 C C . ARG A 1 281 ? 24.626 -26.851 7.609 1.00 96.31 281 ARG A C 1
ATOM 2130 O O . ARG A 1 281 ? 25.290 -27.843 7.341 1.00 96.31 281 ARG A O 1
ATOM 2137 N N . ILE A 1 282 ? 24.611 -25.781 6.830 1.00 96.94 282 ILE A N 1
ATOM 2138 C CA . ILE A 1 282 ? 25.307 -25.662 5.554 1.00 96.94 282 ILE A CA 1
ATOM 2139 C C . ILE A 1 282 ? 26.437 -24.647 5.724 1.00 96.94 282 ILE A C 1
ATOM 2141 O O . ILE A 1 282 ? 26.179 -23.457 5.873 1.00 96.94 282 ILE A O 1
ATOM 2145 N N . ASP A 1 283 ? 27.687 -25.114 5.707 1.00 95.50 283 ASP A N 1
ATOM 2146 C CA . ASP A 1 283 ? 28.877 -24.254 5.766 1.00 95.50 283 ASP A CA 1
ATOM 2147 C C . ASP A 1 283 ? 29.331 -23.750 4.382 1.00 95.50 283 ASP A C 1
ATOM 2149 O O . ASP A 1 283 ? 29.397 -24.519 3.418 1.00 95.50 283 ASP A O 1
ATOM 2153 N N . GLU A 1 284 ? 29.727 -22.472 4.307 1.00 95.62 284 GLU A N 1
ATOM 2154 C CA . GLU A 1 284 ? 30.154 -21.801 3.069 1.00 95.62 284 GLU A CA 1
ATOM 2155 C C . GLU A 1 284 ? 31.342 -22.508 2.406 1.00 95.62 284 GLU A C 1
ATOM 2157 O O . GLU A 1 284 ? 31.265 -22.915 1.249 1.00 95.62 284 GLU A O 1
ATOM 2162 N N . ALA A 1 285 ? 32.424 -22.696 3.169 1.00 91.62 285 ALA A N 1
ATOM 2163 C CA . ALA A 1 285 ? 33.694 -23.227 2.677 1.00 91.62 285 ALA A CA 1
ATOM 2164 C C . ALA A 1 285 ? 33.635 -24.706 2.264 1.00 91.62 285 ALA A C 1
ATOM 2166 O O . ALA A 1 285 ? 34.540 -25.187 1.591 1.00 91.62 285 ALA A O 1
ATOM 2167 N N . ARG A 1 286 ? 32.606 -25.443 2.703 1.00 92.69 286 ARG A N 1
ATOM 2168 C CA . ARG A 1 286 ? 32.470 -26.882 2.433 1.00 92.69 286 ARG A CA 1
ATOM 2169 C C . ARG A 1 286 ? 31.483 -27.184 1.319 1.00 92.69 286 ARG A C 1
ATOM 2171 O O . ARG A 1 286 ? 31.699 -28.137 0.581 1.00 92.69 286 ARG A O 1
ATOM 2178 N N . HIS A 1 287 ? 30.391 -26.426 1.237 1.00 95.31 287 HIS A N 1
ATOM 2179 C CA . HIS A 1 287 ? 29.245 -26.827 0.423 1.00 95.31 287 HIS A CA 1
ATOM 2180 C C . HIS A 1 287 ? 28.893 -25.830 -0.685 1.00 95.31 287 HIS A C 1
ATOM 2182 O O . HIS A 1 287 ? 28.373 -26.254 -1.713 1.00 95.31 287 HIS A O 1
ATOM 2188 N N . LYS A 1 288 ? 29.161 -24.523 -0.513 1.00 94.00 288 LYS A N 1
ATOM 2189 C CA . LYS A 1 288 ? 28.583 -23.480 -1.383 1.00 94.00 288 LYS A CA 1
ATOM 2190 C C . LYS A 1 288 ? 28.973 -23.633 -2.855 1.00 94.00 288 LYS A C 1
ATOM 2192 O O . LYS A 1 288 ? 28.130 -23.408 -3.710 1.00 94.00 288 LYS A O 1
ATOM 2197 N N . GLU A 1 289 ? 30.214 -24.016 -3.149 1.00 91.75 289 GLU A N 1
ATOM 2198 C CA . GLU A 1 289 ? 30.703 -24.167 -4.528 1.00 91.75 289 GLU A CA 1
ATOM 2199 C C . GLU A 1 289 ? 29.932 -25.254 -5.295 1.00 91.75 289 GLU A C 1
ATOM 2201 O O . GLU A 1 289 ? 29.269 -24.943 -6.280 1.00 91.75 289 GLU A O 1
ATOM 2206 N N . ALA A 1 290 ? 29.896 -26.487 -4.777 1.00 92.19 290 ALA A N 1
ATOM 2207 C CA . ALA A 1 290 ? 29.134 -27.582 -5.387 1.00 92.19 290 ALA A CA 1
ATOM 2208 C C . ALA A 1 290 ? 27.625 -27.275 -5.465 1.00 92.19 290 ALA A C 1
ATOM 2210 O O . ALA A 1 290 ? 26.963 -27.554 -6.462 1.00 92.19 290 ALA A O 1
ATOM 2211 N N . MET A 1 291 ? 27.078 -26.643 -4.422 1.00 94.75 291 MET A N 1
ATOM 2212 C CA . MET A 1 291 ? 25.675 -26.231 -4.387 1.00 94.75 291 MET A CA 1
ATOM 2213 C C . MET A 1 291 ? 25.328 -25.189 -5.459 1.00 94.75 291 MET A C 1
ATOM 2215 O O . MET A 1 291 ? 24.239 -25.255 -6.033 1.00 94.75 291 MET A O 1
ATOM 2219 N N . LEU A 1 292 ? 26.222 -24.227 -5.717 1.00 93.62 292 LEU A N 1
ATOM 2220 C CA . LEU A 1 292 ? 26.030 -23.188 -6.731 1.00 93.62 292 LEU A CA 1
ATOM 2221 C C . LEU A 1 292 ? 25.975 -23.790 -8.134 1.00 93.62 292 LEU A C 1
ATOM 2223 O O . LEU A 1 292 ? 25.088 -23.409 -8.903 1.00 93.62 292 LEU A O 1
ATOM 2227 N N . ASP A 1 293 ? 26.873 -24.729 -8.438 1.00 91.75 293 ASP A N 1
ATOM 2228 C CA . ASP A 1 293 ? 26.959 -25.400 -9.742 1.00 91.75 293 ASP A CA 1
ATOM 2229 C C . ASP A 1 293 ? 25.697 -26.200 -10.084 1.00 91.75 293 ASP A C 1
ATOM 2231 O O . ASP A 1 293 ? 25.262 -26.219 -11.237 1.00 91.75 293 ASP A O 1
ATOM 2235 N N . GLU A 1 294 ? 25.070 -26.814 -9.079 1.00 94.00 294 GLU A N 1
ATOM 2236 C CA . GLU A 1 294 ? 23.842 -27.605 -9.231 1.00 94.00 294 GLU A CA 1
ATOM 2237 C C . GLU A 1 294 ? 22.546 -26.806 -8.985 1.00 94.00 294 GLU A C 1
ATOM 2239 O O . GLU A 1 294 ? 21.435 -27.364 -8.983 1.00 94.00 294 GLU A O 1
ATOM 2244 N N . GLY A 1 295 ? 22.667 -25.503 -8.726 1.00 94.94 295 GLY A N 1
ATOM 2245 C CA . GLY A 1 295 ? 21.535 -24.616 -8.494 1.00 94.94 295 GLY A CA 1
ATOM 2246 C C . GLY A 1 295 ? 20.667 -24.422 -9.740 1.00 94.94 295 GLY A C 1
ATOM 2247 O O . GLY A 1 295 ? 21.132 -24.501 -10.874 1.00 94.94 295 GLY A O 1
ATOM 2248 N N . VAL A 1 296 ? 19.372 -24.180 -9.532 1.00 95.62 296 VAL A N 1
ATOM 2249 C CA . VAL A 1 296 ? 18.399 -23.986 -10.621 1.00 95.62 296 VAL A CA 1
ATOM 2250 C C . VAL A 1 296 ? 17.432 -22.856 -10.298 1.00 95.62 296 VAL A C 1
ATOM 2252 O O . VAL A 1 296 ? 17.023 -22.696 -9.149 1.00 95.62 296 VAL A O 1
ATOM 2255 N N . TRP A 1 297 ? 17.017 -22.091 -11.307 1.00 96.19 297 TRP A N 1
ATOM 2256 C CA . TRP A 1 297 ? 15.951 -21.107 -11.141 1.00 96.19 297 TRP A CA 1
ATOM 2257 C C . TRP A 1 297 ? 14.581 -21.777 -11.166 1.00 96.19 297 TRP A C 1
ATOM 2259 O O . TRP A 1 297 ? 14.241 -22.496 -12.106 1.00 96.19 297 TRP A O 1
ATOM 2269 N N . ILE A 1 298 ? 13.772 -21.508 -10.145 1.00 92.56 298 ILE A N 1
ATOM 2270 C CA . ILE A 1 298 ? 12.404 -22.025 -10.030 1.00 92.56 298 ILE A CA 1
ATOM 2271 C C . ILE A 1 298 ? 11.441 -20.836 -9.918 1.00 92.56 298 ILE A C 1
ATOM 2273 O O . ILE A 1 298 ? 11.667 -19.974 -9.067 1.00 92.56 298 ILE A O 1
ATOM 2277 N N . PRO A 1 299 ? 10.391 -20.747 -10.761 1.00 90.88 299 PRO A N 1
ATOM 2278 C CA . PRO A 1 299 ? 9.402 -19.672 -10.681 1.00 90.88 299 PRO A CA 1
ATOM 2279 C C . PRO A 1 299 ? 8.530 -19.820 -9.430 1.00 90.88 299 PRO A C 1
ATOM 2281 O O . PRO A 1 299 ? 8.090 -20.927 -9.116 1.00 90.88 299 PRO A O 1
ATOM 2284 N N . ARG A 1 300 ? 8.236 -18.707 -8.744 1.00 83.62 300 ARG A N 1
ATOM 2285 C CA . ARG A 1 300 ? 7.241 -18.694 -7.656 1.00 83.62 300 ARG A CA 1
ATOM 2286 C C . ARG A 1 300 ? 5.814 -18.843 -8.186 1.00 83.62 300 ARG A C 1
ATOM 2288 O O . ARG A 1 300 ? 4.976 -19.436 -7.516 1.00 83.62 300 ARG A O 1
ATOM 2295 N N . ILE A 1 301 ? 5.540 -18.331 -9.387 1.00 76.19 301 ILE A N 1
ATOM 2296 C CA . ILE A 1 301 ? 4.227 -18.443 -10.033 1.00 76.19 301 ILE A CA 1
ATOM 2297 C C . ILE A 1 301 ? 4.190 -19.718 -10.884 1.00 76.19 301 ILE A C 1
ATOM 2299 O O . ILE A 1 301 ? 4.784 -19.786 -11.964 1.00 76.19 301 ILE A O 1
ATOM 2303 N N . ALA A 1 302 ? 3.484 -20.742 -10.398 1.00 72.25 302 ALA A N 1
ATOM 2304 C CA . ALA A 1 302 ? 3.255 -21.971 -11.153 1.00 72.25 302 ALA A CA 1
ATOM 2305 C C . ALA A 1 302 ? 2.444 -21.680 -12.431 1.00 72.25 302 ALA A C 1
ATOM 2307 O O . ALA A 1 302 ? 1.503 -20.892 -12.409 1.00 72.25 302 ALA A O 1
ATOM 2308 N N . ASN A 1 303 ? 2.800 -22.325 -13.548 1.00 74.81 303 ASN A N 1
ATOM 2309 C CA . ASN A 1 303 ? 2.139 -22.163 -14.855 1.00 74.81 303 ASN A CA 1
ATOM 2310 C C . ASN A 1 303 ? 2.136 -20.726 -15.419 1.00 74.81 303 ASN A C 1
ATOM 2312 O O . ASN A 1 303 ? 1.222 -20.355 -16.154 1.00 74.81 303 ASN A O 1
ATOM 2316 N N . ALA A 1 304 ? 3.164 -19.924 -15.112 1.00 70.94 304 ALA A N 1
ATOM 2317 C CA . ALA A 1 304 ? 3.313 -18.573 -15.654 1.00 70.94 304 ALA A CA 1
ATOM 2318 C C . ALA A 1 304 ? 3.138 -18.543 -17.195 1.00 70.94 304 ALA A C 1
ATOM 2320 O O . ALA A 1 304 ? 3.835 -19.291 -17.899 1.00 70.94 304 ALA A O 1
ATOM 2321 N N . PRO A 1 305 ? 2.252 -17.682 -17.742 1.00 75.75 305 PRO A N 1
ATOM 2322 C CA . PRO A 1 305 ? 2.007 -17.595 -19.178 1.00 75.75 305 PRO A CA 1
ATOM 2323 C C . PRO A 1 305 ? 3.290 -17.344 -19.975 1.00 75.75 305 PRO A C 1
ATOM 2325 O O . PRO A 1 305 ? 4.165 -16.595 -19.550 1.00 75.75 305 PRO A O 1
ATOM 2328 N N . ALA A 1 306 ? 3.386 -17.894 -21.188 1.00 72.62 306 ALA A N 1
ATOM 2329 C CA . ALA A 1 306 ? 4.595 -17.779 -22.016 1.00 72.62 306 ALA A CA 1
ATOM 2330 C C . ALA A 1 306 ? 4.991 -16.331 -22.383 1.00 72.62 306 ALA A C 1
ATOM 2332 O O . ALA A 1 306 ? 6.125 -16.092 -22.792 1.00 72.62 306 ALA A O 1
ATOM 2333 N N . HIS A 1 307 ? 4.060 -15.377 -22.277 1.00 77.75 307 HIS A N 1
ATOM 2334 C CA . HIS A 1 307 ? 4.290 -13.954 -22.537 1.00 77.75 307 HIS A CA 1
ATOM 2335 C C . HIS A 1 307 ? 4.679 -13.154 -21.281 1.00 77.75 307 HIS A C 1
ATOM 2337 O O . HIS A 1 307 ? 5.040 -11.984 -21.405 1.00 77.75 307 HIS A O 1
ATOM 2343 N N . MET A 1 308 ? 4.598 -13.758 -20.091 1.00 86.75 308 MET A N 1
ATOM 2344 C CA . MET A 1 308 ? 4.975 -13.117 -18.835 1.00 86.75 308 MET A CA 1
ATOM 2345 C C . MET A 1 308 ? 6.494 -12.854 -18.810 1.00 86.75 308 MET A C 1
ATOM 2347 O O . MET A 1 308 ? 7.267 -13.708 -19.263 1.00 86.75 308 MET A O 1
ATOM 2351 N N . PRO A 1 309 ? 6.953 -11.694 -18.300 1.00 92.75 309 PRO A N 1
ATOM 2352 C CA . PRO A 1 309 ? 8.376 -11.423 -18.122 1.00 92.75 309 PRO A CA 1
ATOM 2353 C C . PRO A 1 309 ? 9.079 -12.500 -17.290 1.00 92.75 309 PRO A C 1
ATOM 2355 O O . PRO A 1 309 ? 8.519 -12.999 -16.313 1.00 92.75 309 PRO A O 1
ATOM 2358 N N . ARG A 1 310 ? 10.333 -12.813 -17.634 1.00 95.75 310 ARG A N 1
ATOM 2359 C CA . ARG A 1 310 ? 11.196 -13.632 -16.773 1.00 95.75 310 ARG A CA 1
ATOM 2360 C C . ARG A 1 310 ? 11.859 -12.722 -15.751 1.00 95.75 310 ARG A C 1
ATOM 2362 O O . ARG A 1 310 ? 12.718 -11.916 -16.121 1.00 95.75 310 ARG A O 1
ATOM 2369 N N . SER A 1 311 ? 11.440 -12.815 -14.492 1.00 96.12 311 SER A N 1
ATOM 2370 C CA . SER A 1 311 ? 11.987 -11.996 -13.408 1.00 96.12 311 SER A CA 1
ATOM 2371 C C . SER A 1 311 ? 12.711 -12.849 -12.377 1.00 96.12 311 SER A C 1
ATOM 2373 O O . SER A 1 311 ? 12.246 -13.917 -12.002 1.00 96.12 311 SER A O 1
ATOM 2375 N N . TYR A 1 312 ? 13.872 -12.375 -11.937 1.00 97.69 312 TYR A N 1
ATOM 2376 C CA . TYR A 1 312 ? 14.823 -13.096 -11.100 1.00 97.69 312 TYR A CA 1
ATOM 2377 C C . TYR A 1 312 ? 15.141 -12.278 -9.849 1.00 97.69 312 TYR A C 1
ATOM 2379 O O . TYR A 1 312 ? 15.361 -11.067 -9.952 1.00 97.69 312 TYR A O 1
ATOM 2387 N N . TYR A 1 313 ? 15.207 -12.944 -8.695 1.00 96.56 313 TYR A N 1
ATOM 2388 C CA . TYR A 1 313 ? 15.684 -12.370 -7.436 1.00 96.56 313 TYR A CA 1
ATOM 2389 C C . TYR A 1 313 ? 16.929 -13.112 -6.928 1.00 96.56 313 TYR A C 1
ATOM 2391 O O . TYR A 1 313 ? 16.909 -14.335 -6.788 1.00 96.56 313 TYR A O 1
ATOM 2399 N N . LEU A 1 314 ? 18.015 -12.376 -6.653 1.00 96.50 314 LEU A N 1
ATOM 2400 C CA . LEU A 1 314 ? 19.281 -12.950 -6.183 1.00 96.50 314 LEU A CA 1
ATOM 2401 C C . LEU A 1 314 ? 19.929 -12.119 -5.053 1.00 96.50 314 LEU A C 1
ATOM 2403 O O . LEU A 1 314 ? 20.540 -11.086 -5.340 1.00 96.50 314 LEU A O 1
ATOM 2407 N N . PRO A 1 315 ? 19.852 -12.538 -3.778 1.00 96.25 315 PRO A N 1
ATOM 2408 C CA . PRO A 1 315 ? 20.561 -11.870 -2.684 1.00 96.25 315 PRO A CA 1
ATOM 2409 C C . PRO A 1 315 ? 22.073 -12.161 -2.705 1.00 96.25 315 PRO A C 1
ATOM 2411 O O . PRO A 1 315 ? 22.527 -13.147 -3.289 1.00 96.25 315 PRO A O 1
ATOM 2414 N N . SER A 1 316 ? 22.870 -11.354 -1.997 1.00 96.50 316 SER A N 1
ATOM 2415 C CA . SER A 1 316 ? 24.337 -11.500 -1.954 1.00 96.50 316 SER A CA 1
ATOM 2416 C C . SER A 1 316 ? 24.836 -12.782 -1.280 1.00 96.50 316 SER A C 1
ATOM 2418 O O . SER A 1 316 ? 26.014 -13.116 -1.403 1.00 96.50 316 SER A O 1
ATOM 2420 N N . PHE A 1 317 ? 23.958 -13.564 -0.644 1.00 95.81 317 PHE A N 1
ATOM 2421 C CA . PHE A 1 317 ? 24.290 -14.889 -0.106 1.00 95.81 317 PHE A CA 1
ATOM 2422 C C . PHE A 1 317 ? 24.813 -15.872 -1.166 1.00 95.81 317 PHE A C 1
ATOM 2424 O O . PHE A 1 317 ? 25.533 -16.811 -0.821 1.00 95.81 317 PHE A O 1
ATOM 2431 N N . TYR A 1 318 ? 24.477 -15.647 -2.440 1.00 96.00 318 TYR A N 1
ATOM 2432 C CA . TYR A 1 318 ? 24.920 -16.452 -3.582 1.00 96.00 318 TYR A CA 1
ATOM 2433 C C . TYR A 1 318 ? 26.245 -15.975 -4.192 1.00 96.00 318 TYR A C 1
ATOM 2435 O O . TYR A 1 318 ? 26.677 -16.520 -5.208 1.00 96.00 318 TYR A O 1
ATOM 2443 N N . SER A 1 319 ? 26.900 -14.969 -3.599 1.00 94.94 319 SER A N 1
ATOM 2444 C CA . SER A 1 319 ? 28.216 -14.509 -4.053 1.00 94.94 319 SER A CA 1
ATOM 2445 C C . SER A 1 319 ? 29.183 -15.697 -4.155 1.00 94.94 319 SER A C 1
ATOM 2447 O O . SER A 1 319 ? 29.271 -16.472 -3.201 1.00 94.94 319 SER A O 1
ATOM 2449 N N . PRO A 1 320 ? 29.900 -15.887 -5.274 1.00 92.88 320 PRO A N 1
ATOM 2450 C CA . PRO A 1 320 ? 30.900 -16.940 -5.422 1.00 92.88 320 PRO A CA 1
ATOM 2451 C C . PRO A 1 320 ? 31.968 -16.913 -4.316 1.00 92.88 320 PRO A C 1
ATOM 2453 O O . PRO A 1 320 ? 32.309 -15.862 -3.774 1.00 92.88 320 PRO A O 1
ATOM 2456 N N . VAL A 1 321 ? 32.516 -18.080 -3.959 1.00 90.44 321 VAL A N 1
ATOM 2457 C CA . VAL A 1 321 ? 33.579 -18.194 -2.937 1.00 90.44 321 VAL A CA 1
ATOM 2458 C C . VAL A 1 321 ? 34.792 -17.360 -3.352 1.00 90.44 321 VAL A C 1
ATOM 2460 O O . VAL A 1 321 ? 35.284 -17.541 -4.459 1.00 90.44 321 VAL A O 1
ATOM 2463 N N . GLY A 1 322 ? 35.281 -16.466 -2.489 1.00 88.00 322 GLY A N 1
ATOM 2464 C CA . GLY A 1 322 ? 36.363 -15.518 -2.800 1.00 88.00 322 GLY A CA 1
ATOM 2465 C C . GLY A 1 322 ? 35.884 -14.106 -3.160 1.00 88.00 322 GLY A C 1
ATOM 2466 O O . GLY A 1 322 ? 36.711 -13.207 -3.285 1.00 88.00 322 GLY A O 1
ATOM 2467 N N . TRP A 1 323 ? 34.571 -13.898 -3.309 1.00 92.12 323 TRP A N 1
ATOM 2468 C CA . TRP A 1 323 ? 33.948 -12.567 -3.299 1.00 92.12 323 TRP A CA 1
ATOM 2469 C C . TRP A 1 323 ? 33.468 -12.253 -1.870 1.00 92.12 323 TRP A C 1
ATOM 2471 O O . TRP A 1 323 ? 34.108 -12.685 -0.913 1.00 92.12 323 TRP A O 1
ATOM 2481 N N . GLN A 1 324 ? 32.360 -11.524 -1.701 1.00 94.25 324 GLN A N 1
ATOM 2482 C CA . GLN A 1 324 ? 31.768 -11.285 -0.381 1.00 94.25 324 GLN A CA 1
ATOM 2483 C C . GLN A 1 324 ? 31.418 -12.622 0.295 1.00 94.25 324 GLN A C 1
ATOM 2485 O O . GLN A 1 324 ? 30.664 -13.431 -0.258 1.00 94.25 324 GLN A O 1
ATOM 2490 N N . SER A 1 325 ? 31.986 -12.859 1.476 1.00 96.50 325 SER A N 1
ATOM 2491 C CA . SER A 1 325 ? 31.760 -14.077 2.259 1.00 96.50 325 SER A CA 1
ATOM 2492 C C . SER A 1 325 ? 30.527 -13.957 3.155 1.00 96.50 325 SER A C 1
ATOM 2494 O O . SER A 1 325 ? 30.051 -12.861 3.464 1.00 96.50 325 SER A O 1
ATOM 2496 N N . TRP A 1 326 ? 30.024 -15.085 3.653 1.00 97.44 326 TRP A N 1
ATOM 2497 C CA . TRP A 1 326 ? 28.981 -15.073 4.684 1.00 97.44 326 TRP A CA 1
ATOM 2498 C C . TRP A 1 326 ? 29.454 -14.437 5.991 1.00 97.44 326 TRP A C 1
ATOM 2500 O O . TRP A 1 326 ? 28.650 -13.822 6.687 1.00 97.44 326 TRP A O 1
ATOM 2510 N N . ALA A 1 327 ? 30.750 -14.513 6.302 1.00 97.38 327 ALA A N 1
ATOM 2511 C CA . ALA A 1 327 ? 31.321 -13.800 7.441 1.00 97.38 327 ALA A CA 1
ATOM 2512 C C . ALA A 1 327 ? 31.290 -12.271 7.245 1.00 97.38 327 ALA A C 1
ATOM 2514 O O . ALA A 1 327 ? 31.011 -11.538 8.197 1.00 97.38 327 ALA A O 1
ATOM 2515 N N . ASP A 1 328 ? 31.496 -11.779 6.018 1.00 96.88 328 ASP A N 1
ATOM 2516 C CA . ASP A 1 328 ? 31.344 -10.351 5.700 1.00 96.88 328 ASP A CA 1
ATOM 2517 C C . ASP A 1 328 ? 29.882 -9.914 5.855 1.00 96.88 328 ASP A C 1
ATOM 2519 O O . ASP A 1 328 ? 29.607 -8.907 6.505 1.00 96.88 328 ASP A O 1
ATOM 2523 N N . ILE A 1 329 ? 28.929 -10.712 5.355 1.00 96.44 329 ILE A N 1
ATOM 2524 C CA . ILE A 1 329 ? 27.489 -10.431 5.497 1.00 96.44 329 ILE A CA 1
ATOM 2525 C C . ILE A 1 329 ? 27.056 -10.451 6.972 1.00 96.44 329 ILE A C 1
ATOM 2527 O O . ILE A 1 329 ? 26.263 -9.605 7.393 1.00 96.44 329 ILE A O 1
ATOM 2531 N N . ALA A 1 330 ? 27.580 -11.376 7.782 1.00 96.75 330 ALA A N 1
ATOM 2532 C CA . ALA A 1 330 ? 27.351 -11.380 9.228 1.00 96.75 330 ALA A CA 1
ATOM 2533 C C . ALA A 1 330 ? 27.913 -10.108 9.881 1.00 96.75 330 ALA A C 1
ATOM 2535 O O . ALA A 1 330 ? 27.207 -9.449 10.642 1.00 96.75 330 ALA A O 1
ATOM 2536 N N . THR A 1 331 ? 29.126 -9.695 9.505 1.00 96.56 331 THR A N 1
ATOM 2537 C CA . THR A 1 331 ? 29.748 -8.448 9.981 1.00 96.56 331 THR A CA 1
ATOM 2538 C C . THR A 1 331 ? 28.923 -7.215 9.593 1.00 96.56 331 THR A C 1
ATOM 2540 O O . THR A 1 331 ? 28.730 -6.311 10.406 1.00 96.56 331 THR A O 1
ATOM 2543 N N . GLU A 1 332 ? 28.402 -7.151 8.365 1.00 93.44 332 GLU A N 1
ATOM 2544 C CA . GLU A 1 332 ? 27.489 -6.088 7.924 1.00 93.44 332 GLU A CA 1
ATOM 2545 C C . GLU A 1 332 ? 26.177 -6.101 8.712 1.00 93.44 332 GLU A C 1
ATOM 2547 O O . GLU A 1 332 ? 25.696 -5.040 9.115 1.00 93.44 332 GLU A O 1
ATOM 2552 N N . THR A 1 333 ? 25.634 -7.292 8.979 1.00 89.75 333 THR A N 1
ATOM 2553 C CA . THR A 1 333 ? 24.400 -7.480 9.755 1.00 89.75 333 THR A CA 1
ATOM 2554 C C . THR A 1 333 ? 24.566 -6.980 11.190 1.00 89.75 333 THR A C 1
ATOM 2556 O O . THR A 1 333 ? 23.723 -6.223 11.671 1.00 89.75 333 THR A O 1
ATOM 2559 N N . GLU A 1 334 ? 25.677 -7.308 11.855 1.00 89.44 334 GLU A N 1
ATOM 2560 C CA . GLU A 1 334 ? 25.994 -6.783 13.192 1.00 89.44 334 GLU A CA 1
ATOM 2561 C C . GLU A 1 334 ? 26.216 -5.271 13.179 1.00 89.44 334 GLU A C 1
ATOM 2563 O O . GLU A 1 334 ? 25.680 -4.546 14.013 1.00 89.44 334 GLU A O 1
ATOM 2568 N N . ASN A 1 335 ? 26.966 -4.765 12.197 1.00 83.69 335 ASN A N 1
ATOM 2569 C CA . ASN A 1 335 ? 27.224 -3.332 12.063 1.00 83.69 335 ASN A CA 1
ATOM 2570 C C . ASN A 1 335 ? 25.957 -2.511 11.790 1.00 83.69 335 ASN A C 1
ATOM 2572 O O . ASN A 1 335 ? 25.953 -1.301 12.046 1.00 83.69 335 ASN A O 1
ATOM 2576 N N . ALA A 1 336 ? 24.931 -3.140 11.220 1.00 75.19 336 ALA A N 1
ATOM 2577 C CA . ALA A 1 336 ? 23.631 -2.550 10.955 1.00 75.19 336 ALA A CA 1
ATOM 2578 C C . ALA A 1 336 ? 22.681 -2.596 12.161 1.00 75.19 336 ALA A C 1
ATOM 2580 O O . ALA A 1 336 ? 21.698 -1.850 12.163 1.00 75.19 336 ALA A O 1
ATOM 2581 N N . GLU A 1 337 ? 22.950 -3.422 13.176 1.00 71.31 337 GLU A N 1
ATOM 2582 C CA . GLU A 1 337 ? 22.116 -3.535 14.376 1.00 71.31 337 GLU A CA 1
ATOM 2583 C C . GLU A 1 337 ? 22.028 -2.171 15.088 1.00 71.31 337 GLU A C 1
ATOM 2585 O O . GLU A 1 337 ? 23.032 -1.553 15.442 1.00 71.31 337 GLU A O 1
ATOM 2590 N N . GLY A 1 338 ? 20.808 -1.647 15.239 1.00 48.06 338 GLY A N 1
ATOM 2591 C CA . GLY A 1 338 ? 20.568 -0.333 15.845 1.00 48.06 338 GLY A CA 1
ATOM 2592 C C . GLY A 1 338 ? 21.000 0.880 15.002 1.00 48.06 338 GLY A C 1
ATOM 2593 O O . GLY A 1 338 ? 20.910 2.007 15.490 1.00 48.06 338 GLY A O 1
ATOM 2594 N N . ASN A 1 339 ? 21.441 0.701 13.748 1.00 61.56 339 ASN A N 1
ATOM 2595 C CA . ASN A 1 339 ? 21.812 1.799 12.850 1.00 61.56 339 ASN A CA 1
ATOM 2596 C C . ASN A 1 339 ? 20.971 1.801 11.571 1.00 61.56 339 ASN A C 1
ATOM 2598 O O . ASN A 1 339 ? 21.311 1.151 10.587 1.00 61.56 339 ASN A O 1
ATOM 2602 N N . TYR A 1 340 ? 19.945 2.648 11.561 1.00 56.97 340 TYR A N 1
ATOM 2603 C CA . TYR A 1 340 ? 18.981 2.794 10.470 1.00 56.97 340 TYR A CA 1
ATOM 2604 C C . TYR A 1 340 ? 19.586 2.863 9.059 1.00 56.97 340 TYR A C 1
ATOM 2606 O O . TYR A 1 340 ? 19.194 2.116 8.168 1.00 56.97 340 TYR A O 1
ATOM 2614 N N . SER A 1 341 ? 20.563 3.753 8.847 1.00 63.59 341 SER A N 1
ATOM 2615 C CA . SER A 1 341 ? 21.181 3.961 7.529 1.00 63.59 341 SER A CA 1
ATOM 2616 C C . SER A 1 341 ? 21.911 2.704 7.049 1.00 63.59 341 SER A C 1
ATOM 2618 O O . SER A 1 341 ? 21.817 2.310 5.883 1.00 63.59 341 SER A O 1
ATOM 2620 N N . LYS A 1 342 ? 22.603 2.030 7.974 1.00 69.69 342 LYS A N 1
ATOM 2621 C CA . LYS A 1 342 ? 23.284 0.768 7.685 1.00 69.69 342 LYS A CA 1
ATOM 2622 C C . LYS A 1 342 ? 22.298 -0.384 7.494 1.00 69.69 342 LYS A C 1
ATOM 2624 O O . LYS A 1 342 ? 22.540 -1.206 6.621 1.00 69.69 342 LYS A O 1
ATOM 2629 N N . THR A 1 343 ? 21.182 -0.425 8.228 1.00 73.06 343 THR A N 1
ATOM 2630 C CA . THR A 1 343 ? 20.125 -1.431 8.024 1.00 73.06 343 THR A CA 1
ATOM 2631 C C . THR A 1 343 ? 19.478 -1.290 6.649 1.00 73.06 343 THR A C 1
ATOM 2633 O O . THR A 1 343 ? 19.345 -2.285 5.940 1.00 73.06 343 THR A O 1
ATOM 2636 N N . LYS A 1 344 ? 19.168 -0.057 6.231 1.00 74.06 344 LYS A N 1
ATOM 2637 C CA . LYS A 1 344 ? 18.687 0.239 4.876 1.00 74.06 344 LYS A CA 1
ATOM 2638 C C . LYS A 1 344 ? 19.682 -0.218 3.811 1.00 74.06 344 LYS A C 1
ATOM 2640 O O . LYS A 1 344 ? 19.306 -0.919 2.877 1.00 74.06 344 LYS A O 1
ATOM 2645 N N . THR A 1 345 ? 20.957 0.137 3.985 1.00 82.62 345 THR A N 1
ATOM 2646 C CA . THR A 1 345 ? 22.028 -0.280 3.065 1.00 82.62 345 THR A CA 1
ATOM 2647 C C . THR A 1 345 ? 22.100 -1.805 2.978 1.00 82.62 345 THR A C 1
ATOM 2649 O O . THR A 1 345 ? 22.000 -2.342 1.885 1.00 82.62 345 THR A O 1
ATOM 2652 N N . LEU A 1 346 ? 22.157 -2.509 4.114 1.00 85.75 346 LEU A N 1
ATOM 2653 C CA . LEU A 1 346 ? 22.163 -3.975 4.182 1.00 85.75 346 LEU A CA 1
ATOM 2654 C C . LEU A 1 346 ? 20.977 -4.597 3.426 1.00 85.75 346 LEU A C 1
ATOM 2656 O O . LEU A 1 346 ? 21.152 -5.547 2.665 1.00 85.75 346 LEU A O 1
ATOM 2660 N N . TRP A 1 347 ? 19.771 -4.055 3.588 1.00 85.69 347 TRP A N 1
ATOM 2661 C CA . TRP A 1 347 ? 18.590 -4.552 2.881 1.00 85.69 347 TRP A CA 1
ATOM 2662 C C . TRP A 1 347 ? 18.677 -4.372 1.368 1.00 85.69 347 TRP A C 1
ATOM 2664 O O . TRP A 1 347 ? 18.508 -5.338 0.623 1.00 85.69 347 TRP A O 1
ATOM 2674 N N . ASN A 1 348 ? 18.983 -3.156 0.921 1.00 86.88 348 ASN A N 1
ATOM 2675 C CA . ASN A 1 348 ? 19.027 -2.823 -0.498 1.00 86.88 348 ASN A CA 1
ATOM 2676 C C . ASN A 1 348 ? 20.199 -3.493 -1.217 1.00 86.88 348 ASN A C 1
ATOM 2678 O O . ASN A 1 348 ? 20.030 -4.071 -2.291 1.00 86.88 348 ASN A O 1
ATOM 2682 N N . THR A 1 349 ? 21.393 -3.447 -0.624 1.00 91.69 349 THR A N 1
ATOM 2683 C CA . THR A 1 349 ? 22.623 -3.876 -1.292 1.00 91.69 349 THR A CA 1
ATOM 2684 C C . THR A 1 349 ? 23.018 -5.305 -0.975 1.00 91.69 349 THR A C 1
ATOM 2686 O O . THR A 1 349 ? 23.644 -5.925 -1.819 1.00 91.69 349 THR A O 1
ATOM 2689 N N . THR A 1 350 ? 22.678 -5.860 0.187 1.00 93.44 350 THR A N 1
ATOM 2690 C CA . THR A 1 350 ? 23.138 -7.210 0.569 1.00 93.44 350 THR A CA 1
ATOM 2691 C C . THR A 1 350 ? 22.007 -8.221 0.449 1.00 93.44 350 THR A C 1
ATOM 2693 O O . THR A 1 350 ? 22.147 -9.248 -0.215 1.00 93.44 350 THR A O 1
ATOM 2696 N N . TYR A 1 351 ? 20.834 -7.918 1.003 1.00 91.44 351 TYR A N 1
ATOM 2697 C CA . TYR A 1 351 ? 19.662 -8.774 0.814 1.00 91.44 351 TYR A CA 1
ATOM 2698 C C . TYR A 1 351 ? 19.020 -8.586 -0.564 1.00 91.44 351 TYR A C 1
ATOM 2700 O O . TYR A 1 351 ? 18.255 -9.446 -0.990 1.00 91.44 351 TYR A O 1
ATOM 2708 N N . GLY A 1 352 ? 19.343 -7.510 -1.288 1.00 89.50 352 GLY A N 1
ATOM 2709 C CA . GLY A 1 352 ? 18.777 -7.249 -2.612 1.00 89.50 352 GLY A CA 1
ATOM 2710 C C . GLY A 1 352 ? 17.260 -7.064 -2.576 1.00 89.50 352 GLY A C 1
ATOM 2711 O O . GLY A 1 352 ? 16.588 -7.401 -3.548 1.00 89.50 352 GLY A O 1
ATOM 2712 N N . LEU A 1 353 ? 16.722 -6.598 -1.446 1.00 86.88 353 LEU A N 1
ATOM 2713 C CA . LEU A 1 353 ? 15.297 -6.363 -1.231 1.00 86.88 353 LEU A CA 1
ATOM 2714 C C . LEU A 1 353 ? 15.024 -4.863 -1.141 1.00 86.88 353 LEU A C 1
ATOM 2716 O O . LEU A 1 353 ? 15.871 -4.113 -0.640 1.00 86.88 353 LEU A O 1
ATOM 2720 N N . PRO A 1 354 ? 13.851 -4.403 -1.601 1.00 79.56 354 PRO A N 1
ATOM 2721 C CA . PRO A 1 354 ? 13.467 -3.024 -1.383 1.00 79.56 354 PRO A CA 1
ATOM 2722 C C . PRO A 1 354 ? 13.316 -2.765 0.117 1.00 79.56 354 PRO A C 1
ATOM 2724 O O . PRO A 1 354 ? 12.845 -3.616 0.877 1.00 79.56 354 PRO A O 1
ATOM 2727 N N . TRP A 1 355 ? 13.724 -1.578 0.543 1.00 71.62 355 TRP A N 1
ATOM 2728 C CA . TRP A 1 355 ? 13.577 -1.159 1.927 1.00 71.62 355 TRP A CA 1
ATOM 2729 C C . TRP A 1 355 ? 12.216 -0.487 2.086 1.00 71.62 355 TRP A C 1
ATOM 2731 O O . TRP A 1 355 ? 11.896 0.464 1.369 1.00 71.62 355 TRP A O 1
ATOM 2741 N N . ASN A 1 356 ? 11.424 -1.005 3.021 1.00 58.94 356 ASN A N 1
ATOM 2742 C CA . ASN A 1 356 ? 10.253 -0.318 3.538 1.00 58.94 356 ASN A CA 1
ATOM 2743 C C . ASN A 1 356 ? 10.757 0.546 4.684 1.00 58.94 356 ASN A C 1
ATOM 2745 O O . ASN A 1 356 ? 11.150 0.022 5.730 1.00 58.94 356 ASN A O 1
ATOM 2749 N N . ASP A 1 357 ? 10.799 1.857 4.480 1.00 48.00 357 ASP A N 1
ATOM 2750 C CA . ASP A 1 357 ? 11.026 2.759 5.593 1.00 48.00 357 ASP A CA 1
ATOM 2751 C C . ASP A 1 357 ? 9.905 2.464 6.604 1.00 48.00 357 ASP A C 1
ATOM 2753 O O . ASP A 1 357 ? 8.726 2.586 6.296 1.00 48.00 357 ASP A O 1
ATOM 2757 N N . VAL A 1 358 ? 10.248 2.091 7.841 1.00 42.00 358 VAL A N 1
ATOM 2758 C CA . VAL A 1 358 ? 9.273 2.058 8.954 1.00 42.00 358 VAL A CA 1
ATOM 2759 C C . VAL A 1 358 ? 8.691 3.476 9.192 1.00 42.00 358 VAL A C 1
ATOM 2761 O O . VAL A 1 358 ? 7.745 3.656 9.952 1.00 42.00 358 VAL A O 1
ATOM 2764 N N . THR A 1 359 ? 9.256 4.483 8.510 1.00 44.81 359 THR A N 1
ATOM 2765 C CA . THR A 1 359 ? 8.814 5.875 8.401 1.00 44.81 359 THR A CA 1
ATOM 2766 C C . THR A 1 359 ? 7.918 6.172 7.193 1.00 44.81 359 THR A C 1
ATOM 2768 O O . THR A 1 359 ? 7.460 7.310 7.092 1.00 44.81 359 THR A O 1
ATOM 2771 N N . ASP A 1 360 ? 7.656 5.213 6.296 1.00 55.47 360 ASP A N 1
ATOM 2772 C CA . ASP A 1 360 ? 6.611 5.367 5.280 1.00 55.47 360 ASP A CA 1
ATOM 2773 C C . ASP A 1 360 ? 5.278 5.307 6.014 1.00 55.47 360 ASP A C 1
ATOM 2775 O O . ASP A 1 360 ? 4.818 4.251 6.444 1.00 55.47 360 ASP A O 1
ATOM 2779 N N . THR A 1 361 ? 4.686 6.474 6.226 1.00 63.41 361 THR A N 1
ATOM 2780 C CA . THR A 1 361 ? 3.315 6.583 6.701 1.00 63.41 361 THR A CA 1
ATOM 2781 C C . THR A 1 361 ? 2.424 5.744 5.776 1.00 63.41 361 THR A C 1
ATOM 2783 O O . THR A 1 361 ? 2.389 6.024 4.574 1.00 63.41 361 THR A O 1
ATOM 2786 N N . PRO A 1 362 ? 1.752 4.689 6.281 1.00 71.06 362 PRO A N 1
ATOM 2787 C CA . PRO A 1 362 ? 0.941 3.828 5.433 1.00 71.06 362 PRO A CA 1
ATOM 2788 C C . PRO A 1 362 ? -0.203 4.629 4.819 1.00 71.06 362 PRO A C 1
ATOM 2790 O O . PRO A 1 362 ? -0.747 5.533 5.452 1.00 71.06 362 PRO A O 1
ATOM 2793 N N . SER A 1 363 ? -0.601 4.273 3.598 1.00 78.25 363 SER A N 1
ATOM 2794 C CA . SER A 1 363 ? -1.784 4.860 2.964 1.00 78.25 363 SER A CA 1
ATOM 2795 C C . SER A 1 363 ? -3.024 4.587 3.820 1.00 78.25 363 SER A C 1
ATOM 2797 O O . SER A 1 363 ? -3.224 3.447 4.263 1.00 78.25 363 SER A O 1
ATOM 2799 N N . TYR A 1 364 ? -3.866 5.597 4.035 1.00 71.81 364 TYR A N 1
ATOM 2800 C CA . TYR A 1 364 ? -5.057 5.474 4.877 1.00 71.81 364 TYR A CA 1
ATOM 2801 C C . TYR A 1 364 ? -6.042 4.422 4.345 1.00 71.81 364 TYR A C 1
ATOM 2803 O O . TYR A 1 364 ? -6.718 3.769 5.138 1.00 71.81 364 TYR A O 1
ATOM 2811 N N . GLU A 1 365 ? -6.062 4.180 3.033 1.00 73.31 365 GLU A N 1
ATOM 2812 C CA . GLU A 1 365 ? -6.859 3.148 2.366 1.00 73.31 365 GLU A CA 1
ATOM 2813 C C . GLU A 1 365 ? -6.413 1.740 2.774 1.00 73.31 365 GLU A C 1
ATOM 2815 O O . GLU A 1 365 ? -7.246 0.880 3.051 1.00 73.31 365 GLU A O 1
ATOM 2820 N N . ALA A 1 366 ? -5.101 1.506 2.883 1.00 74.25 366 ALA A N 1
ATOM 2821 C CA . ALA A 1 366 ? -4.564 0.229 3.355 1.00 74.25 366 ALA A CA 1
ATOM 2822 C C . ALA A 1 366 ? -4.903 -0.013 4.833 1.00 74.25 366 ALA A C 1
ATOM 2824 O O . ALA A 1 366 ? -5.241 -1.134 5.220 1.00 74.25 366 ALA A O 1
ATOM 2825 N N . ILE A 1 367 ? -4.867 1.041 5.656 1.00 79.50 367 ILE A N 1
ATOM 2826 C CA . ILE A 1 367 ? -5.275 0.969 7.064 1.00 79.50 367 ILE A CA 1
ATOM 2827 C C . ILE A 1 367 ? -6.778 0.709 7.188 1.00 79.50 367 ILE A C 1
ATOM 2829 O O . ILE A 1 367 ? -7.190 -0.151 7.967 1.00 79.50 367 ILE A O 1
ATOM 2833 N N . TRP A 1 368 ? -7.598 1.369 6.373 1.00 81.69 368 TRP A N 1
ATOM 2834 C CA . TRP A 1 368 ? -9.039 1.145 6.355 1.00 81.69 368 TRP A CA 1
ATOM 2835 C C . TRP A 1 368 ? -9.403 -0.258 5.849 1.00 81.69 368 TRP A C 1
ATOM 2837 O O . TRP A 1 368 ? -10.268 -0.918 6.424 1.00 81.69 368 TRP A O 1
ATOM 2847 N N . ALA A 1 369 ? -8.712 -0.770 4.828 1.00 72.50 369 ALA A N 1
ATOM 2848 C CA . ALA A 1 369 ? -8.902 -2.131 4.319 1.00 72.50 369 ALA A CA 1
ATOM 2849 C C . ALA A 1 369 ? -8.460 -3.217 5.320 1.00 72.50 369 ALA A C 1
ATOM 2851 O O . ALA A 1 369 ? -8.989 -4.333 5.298 1.00 72.50 369 ALA A O 1
ATOM 2852 N N . ARG A 1 370 ? -7.509 -2.909 6.218 1.00 79.56 370 ARG A N 1
ATOM 2853 C CA . ARG A 1 370 ? -7.069 -3.843 7.271 1.00 79.56 370 ARG A CA 1
ATOM 2854 C C . ARG A 1 370 ? -7.949 -3.841 8.523 1.00 79.56 370 ARG A C 1
ATOM 2856 O O . ARG A 1 370 ? -7.675 -4.658 9.400 1.00 79.56 370 ARG A O 1
ATOM 2863 N N . ARG A 1 371 ? -8.948 -2.951 8.622 1.00 86.38 371 ARG A N 1
ATOM 2864 C CA . ARG A 1 371 ? -9.829 -2.838 9.797 1.00 86.38 371 ARG A CA 1
ATOM 2865 C C . ARG A 1 371 ? -10.437 -4.184 10.197 1.00 86.38 371 ARG A C 1
ATOM 2867 O O . ARG A 1 371 ? -10.551 -5.111 9.387 1.00 86.38 371 ARG A O 1
ATOM 2874 N N . SER A 1 372 ? -10.842 -4.264 11.454 1.00 82.94 372 SER A N 1
ATOM 2875 C CA . SER A 1 372 ? -11.366 -5.476 12.049 1.00 82.94 372 SER A CA 1
ATOM 2876 C C . SER A 1 372 ? -12.618 -5.968 11.337 1.00 82.94 372 SER A C 1
ATOM 2878 O O . SER A 1 372 ? -13.413 -5.203 10.793 1.00 82.94 372 SER A O 1
ATOM 2880 N N . THR A 1 373 ? -12.795 -7.282 11.385 1.00 76.81 373 THR A N 1
ATOM 2881 C CA . THR A 1 373 ? -13.994 -7.971 10.885 1.00 76.81 373 THR A CA 1
ATOM 2882 C C . THR A 1 373 ? -14.844 -8.534 12.022 1.00 76.81 373 THR A C 1
ATOM 2884 O O . THR A 1 373 ? -15.878 -9.140 11.771 1.00 76.81 373 THR A O 1
ATOM 2887 N N . THR A 1 374 ? -14.417 -8.346 13.276 1.00 76.31 374 THR A N 1
ATOM 2888 C CA . THR A 1 374 ? -14.984 -9.044 14.439 1.00 76.31 374 THR A CA 1
ATOM 2889 C C . THR A 1 374 ? -15.572 -8.114 15.497 1.00 76.31 374 THR A C 1
ATOM 2891 O O . THR A 1 374 ? -16.282 -8.594 16.380 1.00 76.31 374 THR A O 1
ATOM 2894 N N . TYR A 1 375 ? -15.303 -6.804 15.433 1.00 85.31 375 TYR A N 1
ATOM 2895 C CA . TYR A 1 375 ? -15.873 -5.832 16.367 1.00 85.31 375 TYR A CA 1
ATOM 2896 C C . TYR A 1 375 ? -16.180 -4.479 15.710 1.00 85.31 375 TYR A C 1
ATOM 2898 O O . TYR A 1 375 ? -15.550 -4.087 14.723 1.00 85.31 375 TYR A O 1
ATOM 2906 N N . VAL A 1 376 ? -17.151 -3.768 16.286 1.00 87.31 376 VAL A N 1
ATOM 2907 C CA . VAL A 1 376 ? -17.594 -2.419 15.886 1.00 87.31 376 VAL A CA 1
ATOM 2908 C C . VAL A 1 376 ? -17.306 -1.395 16.985 1.00 87.31 376 VAL A C 1
ATOM 2910 O O . VAL A 1 376 ? -16.948 -1.749 18.113 1.00 87.31 376 VAL A O 1
ATOM 2913 N N . SER A 1 377 ? -17.474 -0.110 16.686 1.00 88.94 377 SER A N 1
ATOM 2914 C CA . SER A 1 377 ? -17.282 0.961 17.660 1.00 88.94 377 SER A CA 1
ATOM 2915 C C . SER A 1 377 ? -18.153 0.749 18.903 1.00 88.94 377 SER A C 1
ATOM 2917 O O . SER A 1 377 ? -19.294 0.283 18.835 1.00 88.94 377 SER A O 1
ATOM 2919 N N . ARG A 1 378 ? -17.592 1.111 20.063 1.00 88.12 378 ARG A N 1
ATOM 2920 C CA . ARG A 1 378 ? -18.114 0.918 21.429 1.00 88.12 378 ARG A CA 1
ATOM 2921 C C . ARG A 1 378 ? -18.145 -0.530 21.927 1.00 88.12 378 ARG A C 1
ATOM 2923 O O . ARG A 1 378 ? -18.479 -0.753 23.091 1.00 88.12 378 ARG A O 1
ATOM 2930 N N . GLN A 1 379 ? -17.749 -1.501 21.107 1.00 89.00 379 GLN A N 1
ATOM 2931 C CA . GLN A 1 379 ? -17.513 -2.873 21.546 1.00 89.00 379 GLN A CA 1
ATOM 2932 C C . GLN A 1 379 ? -16.068 -3.037 22.029 1.00 89.00 379 GLN A C 1
ATOM 2934 O O . GLN A 1 379 ? -15.130 -2.561 21.393 1.00 89.00 379 GLN A O 1
ATOM 2939 N N . ILE A 1 380 ? -15.880 -3.728 23.155 1.00 92.38 380 ILE A N 1
ATOM 2940 C CA . ILE A 1 380 ? -14.550 -4.027 23.691 1.00 92.38 380 ILE A CA 1
ATOM 2941 C C . ILE A 1 380 ? -14.078 -5.397 23.182 1.00 92.38 380 ILE A C 1
ATOM 2943 O O . ILE A 1 380 ? -14.772 -6.390 23.406 1.00 92.38 380 ILE A O 1
ATOM 2947 N N . PRO A 1 381 ? -12.909 -5.494 22.528 1.00 91.94 381 PRO A N 1
ATOM 2948 C CA . PRO A 1 381 ? -12.300 -6.776 22.172 1.00 91.94 381 PRO A CA 1
ATOM 2949 C C . PRO A 1 381 ? -11.934 -7.596 23.415 1.00 91.94 381 PRO A C 1
ATOM 2951 O O . PRO A 1 381 ? -11.478 -7.039 24.407 1.00 91.94 381 PRO A O 1
ATOM 2954 N N . ALA A 1 382 ? -12.085 -8.923 23.370 1.00 90.88 382 ALA A N 1
ATOM 2955 C CA . ALA A 1 382 ? -11.897 -9.789 24.545 1.00 90.88 382 ALA A CA 1
ATOM 2956 C C . ALA A 1 382 ? -10.459 -9.807 25.109 1.00 90.88 382 ALA A C 1
ATOM 2958 O O . ALA A 1 382 ? -10.256 -10.180 26.260 1.00 90.88 382 ALA A O 1
ATOM 2959 N N . GLU A 1 383 ? -9.466 -9.421 24.302 1.00 91.75 383 GLU A N 1
ATOM 2960 C CA . GLU A 1 383 ? -8.055 -9.307 24.704 1.00 91.75 383 GLU A CA 1
ATOM 2961 C C . GLU A 1 383 ? -7.726 -7.971 25.409 1.00 91.75 383 GLU A C 1
ATOM 2963 O O . GLU A 1 383 ? -6.591 -7.761 25.849 1.00 91.75 383 GLU A O 1
ATOM 2968 N N . ALA A 1 384 ? -8.684 -7.042 25.493 1.00 95.06 384 ALA A N 1
ATOM 2969 C CA . ALA A 1 384 ? -8.487 -5.731 26.097 1.00 95.06 384 ALA A CA 1
ATOM 2970 C C . ALA A 1 384 ? -8.511 -5.789 27.630 1.00 95.06 384 ALA A C 1
ATOM 2972 O O . ALA A 1 384 ? -9.458 -6.271 28.243 1.00 95.06 384 ALA A O 1
ATOM 2973 N N . LEU A 1 385 ? -7.499 -5.199 28.266 1.00 96.00 385 LEU A N 1
ATOM 2974 C CA . LEU A 1 385 ? -7.327 -5.228 29.720 1.00 96.00 385 LEU A CA 1
ATOM 2975 C C . LEU A 1 385 ? -7.756 -3.931 30.415 1.00 96.00 385 LEU A C 1
ATOM 2977 O O . LEU A 1 385 ? -8.260 -3.958 31.535 1.00 96.00 385 LEU A O 1
ATOM 2981 N N . PHE A 1 386 ? -7.558 -2.778 29.774 1.00 96.56 386 PHE A N 1
ATOM 2982 C CA . PHE A 1 386 ? -7.946 -1.468 30.312 1.00 96.56 386 PHE A CA 1
ATOM 2983 C C . PHE A 1 386 ? -8.141 -0.433 29.195 1.00 96.56 386 PHE A C 1
ATOM 2985 O O . PHE A 1 386 ? -7.716 -0.646 28.059 1.00 96.56 386 PHE A O 1
ATOM 2992 N N . LEU A 1 387 ? -8.766 0.700 29.540 1.00 97.94 387 LEU A N 1
ATOM 2993 C CA . LEU A 1 387 ? -9.076 1.799 28.622 1.00 97.94 387 LEU A CA 1
ATOM 2994 C C . LEU A 1 387 ? -8.354 3.095 29.006 1.00 97.94 387 LEU A C 1
ATOM 2996 O O . LEU A 1 387 ? -8.274 3.437 30.190 1.00 97.94 387 LEU A O 1
ATOM 3000 N N . THR A 1 388 ? -7.908 3.857 28.011 1.00 98.31 388 THR A N 1
ATOM 3001 C CA . THR A 1 388 ? -7.449 5.249 28.159 1.00 98.31 388 THR A CA 1
ATOM 3002 C C . THR A 1 388 ? -8.124 6.148 27.125 1.00 98.31 388 THR A C 1
ATOM 3004 O O . THR A 1 388 ? -8.735 5.657 26.176 1.00 98.31 388 THR A O 1
ATOM 3007 N N . ALA A 1 389 ? -8.038 7.467 27.305 1.00 98.12 389 ALA A N 1
ATOM 3008 C CA . ALA A 1 389 ? -8.517 8.419 26.308 1.00 98.12 389 ALA A CA 1
ATOM 3009 C C . ALA A 1 389 ? -7.525 9.561 26.060 1.00 98.12 389 ALA A C 1
ATOM 3011 O O . ALA A 1 389 ? -6.842 10.025 26.977 1.00 98.12 389 ALA A O 1
ATOM 3012 N N . GLY A 1 390 ? -7.474 10.013 24.812 1.00 97.50 390 GLY A N 1
ATOM 3013 C CA . GLY A 1 390 ? -6.829 11.256 24.401 1.00 97.50 390 GLY A CA 1
ATOM 3014 C C . GLY A 1 390 ? -7.884 12.282 24.009 1.00 97.50 390 GLY A C 1
ATOM 3015 O O . GLY A 1 390 ? -8.855 11.921 23.345 1.00 97.50 390 GLY A O 1
ATOM 3016 N N . VAL A 1 391 ? -7.700 13.530 24.436 1.00 97.31 391 VAL A N 1
ATOM 3017 C CA . VAL A 1 391 ? -8.556 14.665 24.085 1.00 97.31 391 VAL A CA 1
ATOM 3018 C C . VAL A 1 391 ? -7.705 15.739 23.427 1.00 97.31 391 VAL A C 1
ATOM 3020 O O . VAL A 1 391 ? -6.814 16.294 24.077 1.00 97.31 391 VAL A O 1
ATOM 3023 N N . ASP A 1 392 ? -8.000 16.040 22.167 1.00 95.12 392 ASP A N 1
ATOM 3024 C CA . ASP A 1 392 ? -7.407 17.162 21.446 1.00 95.12 392 ASP A CA 1
ATOM 3025 C C . ASP A 1 392 ? -8.341 18.382 21.475 1.00 95.12 392 ASP A C 1
ATOM 3027 O O . ASP A 1 392 ? -9.566 18.261 21.356 1.00 95.12 392 ASP A O 1
ATOM 3031 N N . VAL A 1 393 ? -7.768 19.568 21.697 1.00 92.88 393 VAL A N 1
ATOM 3032 C CA . VAL A 1 393 ? -8.531 20.810 21.890 1.00 92.88 393 VAL A CA 1
ATOM 3033 C C . VAL A 1 393 ? -8.451 21.662 20.626 1.00 92.88 393 VAL A C 1
ATOM 3035 O O . VAL A 1 393 ? -7.499 22.422 20.424 1.00 92.88 393 VAL A O 1
ATOM 3038 N N . GLY A 1 394 ? -9.495 21.553 19.799 1.00 86.31 394 GLY A N 1
ATOM 3039 C CA . GLY A 1 394 ? -9.673 22.312 18.563 1.00 86.31 394 GLY A CA 1
ATOM 3040 C C . GLY A 1 394 ? -10.035 23.784 18.798 1.00 86.31 394 GLY A C 1
ATOM 3041 O O . GLY A 1 394 ? -9.867 24.326 19.886 1.00 86.31 394 GLY A O 1
ATOM 3042 N N . LEU A 1 395 ? -10.522 24.477 17.763 1.00 84.12 395 LEU A N 1
ATOM 3043 C CA . LEU A 1 395 ? -10.973 25.877 17.884 1.00 84.12 395 LEU A CA 1
ATOM 3044 C C . LEU A 1 395 ? -12.416 25.994 18.401 1.00 84.12 395 LEU A C 1
ATOM 3046 O O . LEU A 1 395 ? -12.723 26.893 19.181 1.00 84.12 395 LEU A O 1
ATOM 3050 N N . ASP A 1 396 ? -13.285 25.091 17.954 1.00 84.94 396 ASP A N 1
ATOM 3051 C CA . ASP A 1 396 ? -14.739 25.074 18.173 1.00 84.94 396 ASP A CA 1
ATOM 3052 C C . ASP A 1 396 ? -15.260 23.682 18.587 1.00 84.94 396 ASP A C 1
ATOM 3054 O O . ASP A 1 396 ? -16.460 23.391 18.512 1.00 84.94 396 ASP A O 1
ATOM 3058 N N . HIS A 1 397 ? -14.347 22.793 18.978 1.00 90.62 397 HIS A N 1
ATOM 3059 C CA . HIS A 1 397 ? -14.658 21.424 19.358 1.00 90.62 397 HIS A CA 1
ATOM 3060 C C . HIS A 1 397 ? -13.583 20.804 20.257 1.00 90.62 397 HIS A C 1
ATOM 3062 O O . HIS A 1 397 ? -12.447 21.277 20.323 1.00 90.62 397 HIS A O 1
ATOM 3068 N N . LEU A 1 398 ? -13.961 19.705 20.907 1.00 93.50 398 LEU A N 1
ATOM 3069 C CA . LEU A 1 398 ? -13.083 18.774 21.610 1.00 93.50 398 LEU A CA 1
ATOM 3070 C C . LEU A 1 398 ? -13.150 17.425 20.883 1.00 93.50 398 LEU A C 1
ATOM 3072 O O . LEU A 1 398 ? -14.230 16.828 20.797 1.00 93.50 398 LEU A O 1
ATOM 3076 N N . GLU A 1 399 ? -12.021 16.964 20.349 1.00 94.19 399 GLU A N 1
ATOM 3077 C CA . GLU A 1 399 ? -11.910 15.637 19.734 1.00 94.19 399 GLU A CA 1
ATOM 3078 C C . GLU A 1 399 ? -11.512 14.629 20.812 1.00 94.19 399 GLU A C 1
ATOM 3080 O O . GLU A 1 399 ? -10.613 14.904 21.605 1.00 94.19 399 GLU A O 1
ATOM 3085 N N . VAL A 1 400 ? -12.176 13.475 20.877 1.00 96.62 400 VAL A N 1
ATOM 3086 C CA . VAL A 1 400 ? -11.903 12.453 21.895 1.00 96.62 400 VAL A CA 1
ATOM 3087 C C . VAL A 1 400 ? -11.744 11.090 21.237 1.00 96.62 400 VAL A C 1
ATOM 3089 O O . VAL A 1 400 ? -12.647 10.626 20.542 1.00 96.62 400 VAL A O 1
ATOM 3092 N N . GLY A 1 401 ? -10.623 10.420 21.508 1.00 96.81 401 GLY A N 1
ATOM 3093 C CA . GLY A 1 401 ? -10.382 9.029 21.117 1.00 96.81 401 GLY A CA 1
ATOM 3094 C C . GLY A 1 401 ? -10.200 8.128 22.335 1.00 96.81 401 GLY A C 1
ATOM 3095 O O . GLY A 1 401 ? -9.297 8.360 23.143 1.00 96.81 401 GLY A O 1
ATOM 3096 N N . VAL A 1 402 ? -11.031 7.092 22.459 1.00 98.00 402 VAL A N 1
ATOM 3097 C CA . VAL A 1 402 ? -10.960 6.068 23.513 1.00 98.00 402 VAL A CA 1
ATOM 3098 C C . VAL A 1 402 ? -10.271 4.823 22.964 1.00 98.00 402 VAL A C 1
ATOM 3100 O O . VAL A 1 402 ? -10.675 4.277 21.937 1.00 98.00 402 VAL A O 1
ATOM 3103 N N . TRP A 1 403 ? -9.240 4.365 23.671 1.00 98.12 403 TRP A N 1
ATOM 3104 C CA . TRP A 1 403 ? -8.365 3.275 23.248 1.00 98.12 403 TRP A CA 1
ATOM 3105 C C . TRP A 1 403 ? -8.290 2.181 24.306 1.00 98.12 403 TRP A C 1
ATOM 3107 O O . TRP A 1 403 ? -8.186 2.468 25.500 1.00 98.12 403 TRP A O 1
ATOM 3117 N N . ALA A 1 404 ? -8.292 0.930 23.856 1.00 97.69 404 ALA A N 1
ATOM 3118 C CA . ALA A 1 404 ? -8.081 -0.248 24.684 1.00 97.69 404 ALA A CA 1
ATOM 3119 C C . ALA A 1 404 ? -6.680 -0.832 24.486 1.00 97.69 404 ALA A C 1
ATOM 3121 O O . ALA A 1 404 ? -6.121 -0.737 23.395 1.00 97.69 404 ALA A O 1
ATOM 3122 N N . TYR A 1 405 ? -6.137 -1.466 25.527 1.00 97.06 405 TYR A N 1
ATOM 3123 C CA . TYR A 1 405 ? -4.773 -2.009 25.539 1.00 97.06 405 TYR A CA 1
ATOM 3124 C C . TYR A 1 405 ? -4.747 -3.425 26.096 1.00 97.06 405 TYR A C 1
ATOM 3126 O O . TYR A 1 405 ? -5.461 -3.730 27.052 1.00 97.06 405 TYR A O 1
ATOM 3134 N N . GLY A 1 406 ? -3.900 -4.272 25.517 1.00 94.19 406 GLY A N 1
ATOM 3135 C CA . GLY A 1 406 ? -3.787 -5.687 25.866 1.00 94.19 406 GLY A CA 1
ATOM 3136 C C . GLY A 1 406 ? -2.339 -6.161 25.922 1.00 94.19 406 GLY A C 1
ATOM 3137 O O . GLY A 1 406 ? -1.401 -5.370 26.040 1.00 94.19 406 GLY A O 1
ATOM 3138 N N . ARG A 1 407 ? -2.143 -7.477 25.864 1.00 88.94 407 ARG A N 1
ATOM 3139 C CA . ARG A 1 407 ? -0.808 -8.099 25.883 1.00 88.94 407 ARG A CA 1
ATOM 3140 C C . ARG A 1 407 ? -0.015 -7.798 24.608 1.00 88.94 407 ARG A C 1
ATOM 3142 O O . ARG A 1 407 ? -0.571 -7.386 23.593 1.00 88.94 407 ARG A O 1
ATOM 3149 N N . LYS A 1 408 ? 1.301 -8.046 24.654 1.00 82.94 408 LYS A N 1
ATOM 3150 C CA . LYS A 1 408 ? 2.221 -7.965 23.498 1.00 82.94 408 LYS A CA 1
ATOM 3151 C C . LYS A 1 408 ? 2.153 -6.626 22.738 1.00 82.94 408 LYS A C 1
ATOM 3153 O O . LYS A 1 408 ? 2.346 -6.600 21.528 1.00 82.94 408 LYS A O 1
ATOM 3158 N N . GLY A 1 409 ? 1.852 -5.518 23.415 1.00 82.12 409 GLY A N 1
ATOM 3159 C CA . GLY A 1 409 ? 1.775 -4.206 22.769 1.00 82.12 409 GLY A CA 1
ATOM 3160 C C . GLY A 1 409 ? 0.519 -3.972 21.913 1.00 82.12 409 GLY A C 1
ATOM 3161 O O . GLY A 1 409 ? 0.493 -3.007 21.155 1.00 82.12 409 GLY A O 1
ATOM 3162 N N . LYS A 1 410 ? -0.504 -4.835 21.988 1.00 91.19 410 LYS A N 1
ATOM 3163 C CA . LYS A 1 410 ? -1.730 -4.687 21.189 1.00 91.19 410 LYS A CA 1
ATOM 3164 C C . LYS A 1 410 ? -2.615 -3.550 21.705 1.00 91.19 410 LYS A C 1
ATOM 3166 O O . LYS A 1 410 ? -2.764 -3.380 22.922 1.00 91.19 410 LYS A O 1
ATOM 3171 N N . ARG A 1 411 ? -3.238 -2.815 20.781 1.00 95.50 411 ARG A N 1
ATOM 3172 C CA . ARG A 1 411 ? -4.224 -1.770 21.095 1.00 95.50 411 ARG A CA 1
ATOM 3173 C C . ARG A 1 411 ? -5.361 -1.706 20.077 1.00 95.50 411 ARG A C 1
ATOM 3175 O O . ARG A 1 411 ? -5.173 -2.038 18.910 1.00 95.50 411 ARG A O 1
ATOM 3182 N N . TRP A 1 412 ? -6.516 -1.226 20.528 1.00 96.94 412 TRP A N 1
ATOM 3183 C CA . TRP A 1 412 ? -7.744 -1.139 19.735 1.00 96.94 412 TRP A CA 1
ATOM 3184 C C . TRP A 1 412 ? -8.383 0.237 19.884 1.00 96.94 412 TRP A C 1
ATOM 3186 O O . TRP A 1 412 ? -8.497 0.743 21.005 1.00 96.94 412 TRP A O 1
ATOM 3196 N N . LEU A 1 413 ? -8.831 0.826 18.775 1.00 97.50 413 LEU A N 1
ATOM 3197 C CA . LEU A 1 413 ? -9.741 1.970 18.842 1.00 97.50 413 LEU A CA 1
ATOM 3198 C C . LEU A 1 413 ? -11.118 1.465 19.290 1.00 97.50 413 LEU A C 1
ATOM 3200 O O . LEU A 1 413 ? -11.654 0.541 18.678 1.00 97.50 413 LEU A O 1
ATOM 3204 N N . VAL A 1 414 ? -11.673 2.065 20.346 1.00 96.00 414 VAL A N 1
ATOM 3205 C CA . VAL A 1 414 ? -12.991 1.701 20.894 1.00 96.00 414 VAL A CA 1
ATOM 3206 C C . VAL A 1 414 ? -14.062 2.684 20.448 1.00 96.00 414 VAL A C 1
ATOM 3208 O O . VAL A 1 414 ? -15.092 2.273 19.933 1.00 96.00 414 VAL A O 1
ATOM 3211 N N . GLU A 1 415 ? -13.856 3.980 20.662 1.00 94.50 415 GLU A N 1
ATOM 3212 C CA . GLU A 1 415 ? -14.819 5.013 20.277 1.00 94.50 415 GLU A CA 1
ATOM 3213 C C . GLU A 1 415 ? -14.072 6.298 19.925 1.00 94.50 415 GLU A C 1
ATOM 3215 O O . GLU A 1 415 ? -13.075 6.650 20.560 1.00 94.50 415 GLU A O 1
ATOM 3220 N N . HIS A 1 416 ? -14.580 7.009 18.926 1.00 93.56 416 HIS A N 1
ATOM 3221 C CA . HIS A 1 416 ? -14.130 8.338 18.553 1.00 93.56 416 HIS A CA 1
ATOM 3222 C C . HIS A 1 416 ? -15.330 9.286 18.491 1.00 93.56 416 HIS A C 1
ATOM 3224 O O . HIS A 1 416 ? -16.357 8.946 17.904 1.00 93.56 416 HIS A O 1
ATOM 3230 N N . VAL A 1 417 ? -15.210 10.478 19.079 1.00 92.06 417 VAL A N 1
ATOM 3231 C CA . VAL A 1 417 ? -16.271 11.491 19.041 1.00 92.06 417 VAL A CA 1
ATOM 3232 C C . VAL A 1 417 ? -15.703 12.896 18.885 1.00 92.06 417 VAL A C 1
ATOM 3234 O O . VAL A 1 417 ? -14.682 13.242 19.477 1.00 92.06 417 VAL A O 1
ATOM 3237 N N . ARG A 1 418 ? -16.437 13.736 18.148 1.00 91.88 418 ARG A N 1
ATOM 3238 C CA . ARG A 1 418 ? -16.256 15.188 18.149 1.00 91.88 418 ARG A CA 1
ATOM 3239 C C . ARG A 1 418 ? -17.365 15.857 18.947 1.00 91.88 418 ARG A C 1
ATOM 3241 O O . ARG A 1 418 ? -18.529 15.836 18.544 1.00 91.88 418 ARG A O 1
ATOM 3248 N N . LEU A 1 419 ? -17.009 16.531 20.032 1.00 91.94 419 LEU A N 1
ATOM 3249 C CA . LEU A 1 419 ? -17.938 17.371 20.783 1.00 91.94 419 LEU A CA 1
ATOM 3250 C C . LEU A 1 419 ? -17.815 18.808 20.270 1.00 91.94 419 LEU A C 1
ATOM 3252 O O . LEU A 1 419 ? -16.804 19.451 20.513 1.00 91.94 419 LEU A O 1
ATOM 3256 N N . ARG A 1 420 ? -18.830 19.332 19.570 1.00 90.50 420 ARG A N 1
ATOM 3257 C CA . ARG A 1 420 ? -18.862 20.742 19.119 1.00 90.50 420 ARG A CA 1
ATOM 3258 C C . ARG A 1 420 ? -19.354 21.693 20.211 1.00 90.50 420 ARG A C 1
ATOM 3260 O O . ARG A 1 420 ? -20.286 21.350 20.953 1.00 90.50 420 ARG A O 1
ATOM 3267 N N . GLY A 1 421 ? -18.740 22.872 20.292 1.00 88.06 421 GLY A N 1
ATOM 3268 C CA . GLY A 1 421 ? -19.124 23.956 21.198 1.00 88.06 421 GLY A CA 1
ATOM 3269 C C . GLY A 1 421 ? -17.982 24.927 21.513 1.00 88.06 421 GLY A C 1
ATOM 3270 O O . GLY A 1 421 ? -16.825 24.710 21.165 1.00 88.06 421 GLY A O 1
ATOM 3271 N N . ALA A 1 422 ? -18.317 26.041 22.163 1.00 87.06 422 ALA A N 1
ATOM 3272 C CA . ALA A 1 422 ? -17.344 27.078 22.485 1.00 87.06 422 ALA A CA 1
ATOM 3273 C C . ALA A 1 422 ? -16.455 26.666 23.671 1.00 87.06 422 ALA A C 1
ATOM 3275 O O . ALA A 1 422 ? -16.947 26.316 24.738 1.00 87.06 422 ALA A O 1
ATOM 3276 N N . LEU A 1 423 ? -15.132 26.801 23.543 1.00 87.00 423 LEU A N 1
ATOM 3277 C CA . LEU A 1 423 ? -14.189 26.379 24.593 1.00 87.00 423 LEU A CA 1
ATOM 3278 C C . LEU A 1 423 ? -14.320 27.152 25.912 1.00 87.00 423 LEU A C 1
ATOM 3280 O O . LEU A 1 423 ? -13.913 26.656 26.957 1.00 87.00 423 LEU A O 1
ATOM 3284 N N . ARG A 1 424 ? -14.838 28.383 25.885 1.00 88.81 424 ARG A N 1
ATOM 3285 C CA . ARG A 1 424 ? -15.047 29.189 27.102 1.00 88.81 424 ARG A CA 1
ATOM 3286 C C . ARG A 1 424 ? -16.392 28.918 27.777 1.00 88.81 424 ARG A C 1
ATOM 3288 O O . ARG A 1 424 ? -16.628 29.463 28.851 1.00 88.81 424 ARG A O 1
ATOM 3295 N N . ASP A 1 425 ? -17.244 28.099 27.170 1.00 90.00 425 ASP A N 1
ATOM 3296 C CA . ASP A 1 425 ? -18.519 27.693 27.745 1.00 90.00 425 ASP A CA 1
ATOM 3297 C C . ASP A 1 425 ? -18.309 26.543 28.753 1.00 90.00 425 ASP A C 1
ATOM 3299 O O . ASP A 1 425 ? -17.839 25.464 28.372 1.00 90.00 425 ASP A O 1
ATOM 3303 N N . PRO A 1 426 ? -18.640 26.730 30.046 1.00 88.62 426 PRO A N 1
ATOM 3304 C CA . PRO A 1 426 ? -18.542 25.670 31.046 1.00 88.62 426 PRO A CA 1
ATOM 3305 C C . PRO A 1 426 ? -19.382 24.426 30.722 1.00 88.62 426 PRO A C 1
ATOM 3307 O O . PRO A 1 426 ? -18.992 23.322 31.112 1.00 88.62 426 PRO A O 1
ATOM 3310 N N . GLU A 1 427 ? -20.505 24.577 30.011 1.00 90.06 427 GLU A N 1
ATOM 3311 C CA . GLU A 1 427 ? -21.377 23.456 29.643 1.00 90.06 427 GLU A CA 1
ATOM 3312 C C . GLU A 1 427 ? -20.681 22.506 28.658 1.00 90.06 427 GLU A C 1
ATOM 3314 O O . GLU A 1 427 ? -20.790 21.281 28.771 1.00 90.06 427 GLU A O 1
ATOM 3319 N N . HIS A 1 428 ? -19.861 23.052 27.757 1.00 92.00 428 HIS A N 1
ATOM 3320 C CA . HIS A 1 428 ? -19.069 22.267 26.815 1.00 92.00 428 HIS A CA 1
ATOM 3321 C C . HIS A 1 428 ? -18.105 21.299 27.529 1.00 92.00 428 HIS A C 1
ATOM 3323 O O . HIS A 1 428 ? -18.035 20.108 27.212 1.00 92.00 428 HIS A O 1
ATOM 3329 N N . TRP A 1 429 ? -17.433 21.778 28.577 1.00 93.50 429 TRP A N 1
ATOM 3330 C CA . TRP A 1 429 ? -16.543 20.967 29.413 1.00 93.50 429 TRP A CA 1
ATOM 3331 C C . TRP A 1 429 ? -17.288 20.000 30.342 1.00 93.50 429 TRP A C 1
ATOM 3333 O O . TRP A 1 429 ? -16.765 18.932 30.677 1.00 93.50 429 TRP A O 1
ATOM 3343 N N . ALA A 1 430 ? -18.511 20.342 30.758 1.00 92.31 430 ALA A N 1
ATOM 3344 C CA . ALA A 1 430 ? -19.376 19.429 31.501 1.00 92.31 430 ALA A CA 1
ATOM 3345 C C . ALA A 1 430 ? -19.789 18.226 30.634 1.00 92.31 430 ALA A C 1
ATOM 3347 O O . ALA A 1 430 ? -19.735 17.088 31.107 1.00 92.31 430 ALA A O 1
ATOM 3348 N N . ARG A 1 431 ? -20.097 18.455 29.348 1.00 93.38 431 ARG A N 1
ATOM 3349 C CA . ARG A 1 431 ? -20.369 17.391 28.364 1.00 93.38 431 ARG A CA 1
ATOM 3350 C C . ARG A 1 431 ? -19.157 16.486 28.142 1.00 93.38 431 ARG A C 1
ATOM 3352 O O . ARG A 1 431 ? -19.322 15.267 28.131 1.00 93.38 431 ARG A O 1
ATOM 3359 N N . LEU A 1 432 ? -17.945 17.049 28.047 1.00 95.19 432 LEU A N 1
ATOM 3360 C CA . LEU A 1 432 ? -16.712 16.248 27.997 1.00 95.19 432 LEU A CA 1
ATOM 3361 C C . LEU A 1 432 ? -16.576 15.368 29.246 1.00 95.19 432 LEU A C 1
ATOM 3363 O O . LEU A 1 432 ? -16.342 14.167 29.131 1.00 95.19 432 LEU A O 1
ATOM 3367 N N . LYS A 1 433 ? -16.752 15.937 30.445 1.00 94.69 433 LYS A N 1
ATOM 3368 C CA . LYS A 1 433 ? -16.662 15.167 31.695 1.00 94.69 433 LYS A CA 1
ATOM 3369 C C . LYS A 1 433 ? -17.677 14.023 31.727 1.00 94.69 433 LYS A C 1
ATOM 3371 O O . LYS A 1 433 ? -17.302 12.905 32.068 1.00 94.69 433 LYS A O 1
ATOM 3376 N N . ALA A 1 434 ? -18.924 14.286 31.336 1.00 92.00 434 ALA A N 1
ATOM 3377 C CA . ALA A 1 434 ? -19.967 13.267 31.258 1.00 92.00 434 ALA A CA 1
ATOM 3378 C C . ALA A 1 434 ? -19.604 12.148 30.264 1.00 92.00 434 ALA A C 1
ATOM 3380 O O . ALA A 1 434 ? -19.782 10.972 30.576 1.00 92.00 434 ALA A O 1
ATOM 3381 N N . PHE A 1 435 ? -19.026 12.496 29.107 1.00 93.88 435 PHE A N 1
ATOM 3382 C CA . PHE A 1 435 ? -18.517 11.514 28.148 1.00 93.88 435 PHE A CA 1
ATOM 3383 C C . PHE A 1 435 ? -17.400 10.652 28.755 1.00 93.88 435 PHE A C 1
ATOM 3385 O O . PHE A 1 435 ? -17.465 9.429 28.689 1.00 93.88 435 PHE A O 1
ATOM 3392 N N . LEU A 1 436 ? -16.408 11.259 29.412 1.00 94.75 436 LEU A N 1
ATOM 3393 C CA . LEU A 1 436 ? -15.284 10.526 30.010 1.00 94.75 436 LEU A CA 1
ATOM 3394 C C . LEU A 1 436 ? -15.709 9.613 31.178 1.00 94.75 436 LEU A C 1
ATOM 3396 O O . LEU A 1 436 ? -15.026 8.636 31.480 1.00 94.75 436 LEU A O 1
ATOM 3400 N N . GLN A 1 437 ? -16.843 9.899 31.827 1.00 93.75 437 GLN A N 1
ATOM 3401 C CA . GLN A 1 437 ? -17.416 9.068 32.896 1.00 93.75 437 GLN A CA 1
ATOM 3402 C C . GLN A 1 437 ? -18.144 7.815 32.393 1.00 93.75 437 GLN A C 1
ATOM 3404 O O . GLN A 1 437 ? -18.523 6.977 33.218 1.00 93.75 437 GLN A O 1
ATOM 3409 N N . ARG A 1 438 ? -18.320 7.666 31.075 1.00 89.75 438 ARG A N 1
ATOM 3410 C CA . ARG A 1 438 ? -18.934 6.485 30.461 1.00 89.75 438 ARG A CA 1
ATOM 3411 C C . ARG A 1 438 ? -18.228 5.186 30.856 1.00 89.75 438 ARG A C 1
ATOM 3413 O O . ARG A 1 438 ? -17.060 5.159 31.268 1.00 89.75 438 ARG A O 1
ATOM 3420 N N . ARG A 1 439 ? -18.983 4.096 30.761 1.00 90.81 439 ARG A N 1
ATOM 3421 C CA . ARG A 1 439 ? -18.565 2.740 31.114 1.00 90.81 439 ARG A CA 1
ATOM 3422 C C . ARG A 1 439 ? -18.813 1.800 29.939 1.00 90.81 439 ARG A C 1
ATOM 3424 O O . ARG A 1 439 ? -19.863 1.875 29.311 1.00 90.81 439 ARG A O 1
ATOM 3431 N N . TYR A 1 440 ? -17.865 0.911 29.674 1.00 92.00 440 TYR A N 1
ATOM 3432 C CA . TYR A 1 440 ? -17.914 -0.020 28.546 1.00 92.00 440 TYR A CA 1
ATOM 3433 C C . TYR A 1 440 ? -18.044 -1.453 29.047 1.00 92.00 440 TYR A C 1
ATOM 3435 O O . TYR A 1 440 ? -17.453 -1.809 30.066 1.00 92.00 440 TYR A O 1
ATOM 3443 N N . VAL A 1 441 ? -18.811 -2.275 28.339 1.00 89.94 441 VAL A N 1
ATOM 3444 C CA . VAL A 1 441 ? -19.011 -3.680 28.708 1.00 89.94 441 VAL A CA 1
ATOM 3445 C C . VAL A 1 441 ? -17.941 -4.537 28.032 1.00 89.94 441 VAL A C 1
ATOM 3447 O O . VAL A 1 441 ? -17.841 -4.567 26.808 1.00 89.94 441 VAL A O 1
ATOM 3450 N N . HIS A 1 442 ? -17.137 -5.234 28.831 1.00 91.75 442 HIS A N 1
ATOM 3451 C CA . HIS A 1 442 ? -16.195 -6.241 28.350 1.00 91.75 442 HIS A CA 1
ATOM 3452 C C . HIS A 1 442 ? -16.939 -7.551 28.027 1.00 91.75 442 HIS A C 1
ATOM 3454 O O . HIS A 1 442 ? -17.858 -7.902 28.771 1.00 91.75 442 HIS A O 1
ATOM 3460 N N . PRO A 1 443 ? -16.526 -8.343 27.017 1.00 88.62 443 PRO A N 1
ATOM 3461 C CA . PRO A 1 443 ? -17.179 -9.612 26.669 1.00 88.62 443 PRO A CA 1
ATOM 3462 C C . PRO A 1 443 ? -17.304 -10.626 27.816 1.00 88.62 443 PRO A C 1
ATOM 3464 O O . PRO A 1 443 ? -18.213 -11.449 27.820 1.00 88.62 443 PRO A O 1
ATOM 3467 N N . CYS A 1 444 ? -16.427 -10.564 28.823 1.00 86.62 444 CYS A N 1
ATOM 3468 C CA . CYS A 1 444 ? -16.533 -11.413 30.018 1.00 86.62 444 CYS A CA 1
ATOM 3469 C C . CYS A 1 444 ? -17.639 -10.978 31.008 1.00 86.62 444 CYS A C 1
ATOM 3471 O O . CYS A 1 444 ? -17.897 -11.689 31.979 1.00 86.62 444 CYS A O 1
ATOM 3473 N N . GLY A 1 445 ? -18.281 -9.826 30.779 1.00 85.50 445 GLY A N 1
ATOM 3474 C CA . GLY A 1 445 ? -19.297 -9.214 31.643 1.00 85.50 445 GLY A CA 1
ATOM 3475 C C . GLY A 1 445 ? -18.761 -8.152 32.613 1.00 85.50 445 GLY A C 1
ATOM 3476 O O . GLY A 1 445 ? -19.521 -7.620 33.419 1.00 85.50 445 GLY A O 1
ATOM 3477 N N . ALA A 1 446 ? -17.462 -7.837 32.571 1.00 88.69 446 ALA A N 1
ATOM 3478 C CA . ALA A 1 446 ? -16.883 -6.770 33.384 1.00 88.69 446 ALA A CA 1
ATOM 3479 C C . ALA A 1 446 ? -17.266 -5.384 32.844 1.00 88.69 446 ALA A C 1
ATOM 3481 O O . ALA A 1 446 ? -17.350 -5.180 31.635 1.00 88.69 446 ALA A O 1
ATOM 3482 N N . ILE A 1 447 ? -17.437 -4.411 33.739 1.00 89.81 447 ILE A N 1
ATOM 3483 C CA . ILE A 1 447 ? -17.726 -3.023 33.369 1.00 89.81 447 ILE A CA 1
ATOM 3484 C C . ILE A 1 447 ? -16.456 -2.184 33.511 1.00 89.81 447 ILE A C 1
ATOM 3486 O O . ILE A 1 447 ? -15.943 -1.982 34.612 1.00 89.81 447 ILE A O 1
ATOM 3490 N N . MET A 1 448 ? -15.947 -1.691 32.385 1.00 92.00 448 MET A N 1
ATOM 3491 C CA . MET A 1 448 ? -14.661 -1.008 32.282 1.00 92.00 448 MET A CA 1
ATOM 3492 C C . MET A 1 448 ? -14.828 0.519 32.267 1.00 92.00 448 MET A C 1
ATOM 3494 O O . MET A 1 448 ? -15.516 1.059 31.394 1.00 92.00 448 MET A O 1
ATOM 3498 N N . PRO A 1 449 ? -14.194 1.252 33.200 1.00 94.31 449 PRO A N 1
ATOM 3499 C CA . PRO A 1 449 ? -14.060 2.701 33.114 1.00 94.31 449 PRO A CA 1
ATOM 3500 C C . PRO A 1 449 ? -12.893 3.112 32.204 1.00 94.31 449 PRO A C 1
ATOM 3502 O O . PRO A 1 449 ? -11.922 2.371 32.045 1.00 94.31 449 PRO A O 1
ATOM 3505 N N . ILE A 1 450 ? -12.930 4.344 31.691 1.00 96.75 450 ILE A N 1
ATOM 3506 C CA . ILE A 1 450 ? -11.733 4.994 31.137 1.00 96.75 450 ILE A CA 1
ATOM 3507 C C . ILE A 1 450 ? -10.792 5.310 32.306 1.00 96.75 450 ILE A C 1
ATOM 3509 O O . ILE A 1 450 ? -11.125 6.131 33.161 1.00 96.75 450 ILE A O 1
ATOM 3513 N N . ARG A 1 451 ? -9.640 4.634 32.374 1.00 95.88 451 ARG A N 1
ATOM 3514 C CA . ARG A 1 451 ? -8.752 4.625 33.552 1.00 95.88 451 ARG A CA 1
ATOM 3515 C C . ARG A 1 451 ? -7.892 5.879 33.670 1.00 95.88 451 ARG A C 1
ATOM 3517 O O . ARG A 1 451 ? -7.642 6.330 34.780 1.00 95.88 451 ARG A O 1
ATOM 3524 N N . ARG A 1 452 ? -7.435 6.426 32.541 1.00 96.75 452 ARG A N 1
ATOM 3525 C CA . ARG A 1 452 ? -6.604 7.639 32.453 1.00 96.75 452 ARG A CA 1
ATOM 3526 C C . ARG A 1 452 ? -6.960 8.429 31.195 1.00 96.75 452 ARG A C 1
ATOM 3528 O O . ARG A 1 452 ? -7.220 7.830 30.149 1.00 96.75 452 ARG A O 1
ATOM 3535 N N . VAL A 1 453 ? -6.928 9.755 31.293 1.00 97.81 453 VAL A N 1
ATOM 3536 C CA . VAL A 1 453 ? -7.251 10.683 30.205 1.00 97.81 453 VAL A CA 1
ATOM 3537 C C . VAL A 1 453 ? -6.169 11.750 30.079 1.00 97.81 453 VAL A C 1
ATOM 3539 O O . VAL A 1 453 ? -5.822 12.402 31.064 1.00 97.81 453 VAL A O 1
ATOM 3542 N N . ALA A 1 454 ? -5.683 11.958 28.860 1.00 96.94 454 ALA A N 1
ATOM 3543 C CA . ALA A 1 454 ? -4.818 13.076 28.504 1.00 96.94 454 ALA A CA 1
ATOM 3544 C C . ALA A 1 454 ? -5.628 14.157 27.786 1.00 96.94 454 ALA A C 1
ATOM 3546 O O . ALA A 1 454 ? -6.340 13.848 26.835 1.00 96.94 454 ALA A O 1
ATOM 3547 N N . VAL A 1 455 ? -5.491 15.412 28.214 1.00 96.69 455 VAL A N 1
ATOM 3548 C CA . VAL A 1 455 ? -6.111 16.572 27.558 1.00 96.69 455 VAL A CA 1
ATOM 3549 C C . VAL A 1 455 ? -5.027 17.517 27.063 1.00 96.69 455 VAL A C 1
ATOM 3551 O O . VAL A 1 455 ? -4.213 17.992 27.867 1.00 96.69 455 VAL A O 1
ATOM 3554 N N . ASP A 1 456 ? -4.996 17.790 25.757 1.00 94.81 456 ASP A N 1
ATOM 3555 C CA . ASP A 1 456 ? -4.029 18.734 25.208 1.00 94.81 456 ASP A CA 1
ATOM 3556 C C . ASP A 1 456 ? -4.307 20.151 25.695 1.00 94.81 456 ASP A C 1
ATOM 3558 O O . ASP A 1 456 ? -5.387 20.711 25.522 1.00 94.81 456 ASP A O 1
ATOM 3562 N N . ARG A 1 457 ? -3.302 20.758 26.329 1.00 89.94 457 ARG A N 1
ATOM 3563 C CA . ARG A 1 457 ? -3.390 22.169 26.714 1.00 89.94 457 ARG A CA 1
ATOM 3564 C C . ARG A 1 457 ? -3.074 23.102 25.550 1.00 89.94 457 ARG A C 1
ATOM 3566 O O . ARG A 1 457 ? -3.389 24.287 25.653 1.00 89.94 457 ARG A O 1
ATOM 3573 N N . GLY A 1 458 ? -2.408 22.584 24.512 1.00 79.12 458 GLY A N 1
ATOM 3574 C CA . GLY A 1 458 ? -2.160 23.207 23.216 1.00 79.12 458 GLY A CA 1
ATOM 3575 C C . GLY A 1 458 ? -2.098 24.731 23.220 1.00 79.12 458 GLY A C 1
ATOM 3576 O O . GLY A 1 458 ? -1.292 25.356 23.921 1.00 79.12 458 GLY A O 1
ATOM 3577 N N . ARG A 1 459 ? -2.968 25.330 22.403 1.00 80.25 459 ARG A N 1
ATOM 3578 C CA . ARG A 1 459 ? -3.089 26.786 22.216 1.00 80.25 459 ARG A CA 1
ATOM 3579 C C . ARG A 1 459 ? -3.950 27.472 23.282 1.00 80.25 459 ARG A C 1
ATOM 3581 O O . ARG A 1 459 ? -3.963 28.699 23.316 1.00 80.25 459 ARG A O 1
ATOM 3588 N N . TRP A 1 460 ? -4.613 26.710 24.154 1.00 86.62 460 TRP A N 1
ATOM 3589 C CA . TRP A 1 460 ? -5.610 27.204 25.115 1.00 86.62 460 TRP A CA 1
ATOM 3590 C C . TRP A 1 460 ? -5.270 26.899 26.586 1.00 86.62 460 TRP A C 1
ATOM 3592 O O . TRP A 1 460 ? -6.133 26.450 27.349 1.00 86.62 460 TRP A O 1
ATOM 3602 N N . PRO A 1 461 ? -4.029 27.143 27.054 1.00 87.19 461 PRO A N 1
ATOM 3603 C CA . PRO A 1 461 ? -3.645 26.799 28.420 1.00 87.19 461 PRO A CA 1
ATOM 3604 C C . PRO A 1 461 ? -4.420 27.596 29.484 1.00 87.19 461 PRO A C 1
ATOM 3606 O O . PRO A 1 461 ? -4.549 27.134 30.613 1.00 87.19 461 PRO A O 1
ATOM 3609 N N . ASP A 1 462 ? -4.943 28.775 29.151 1.00 84.50 462 ASP A N 1
ATOM 3610 C CA . ASP A 1 462 ? -5.764 29.600 30.043 1.00 84.50 462 ASP A CA 1
ATOM 3611 C C . ASP A 1 462 ? -7.154 29.002 30.312 1.00 84.50 462 ASP A C 1
ATOM 3613 O O . ASP A 1 462 ? -7.745 29.294 31.348 1.00 84.50 462 ASP A O 1
ATOM 3617 N N . VAL A 1 463 ? -7.653 28.141 29.421 1.00 88.56 463 VAL A N 1
ATOM 3618 C CA . VAL A 1 463 ? -8.947 27.454 29.556 1.00 88.56 463 VAL A CA 1
ATOM 3619 C C . VAL A 1 463 ? -8.762 26.041 30.112 1.00 88.56 463 VAL A C 1
ATOM 3621 O O . VAL A 1 463 ? -9.438 25.648 31.064 1.00 88.56 463 VAL A O 1
ATOM 3624 N N . VAL A 1 464 ? -7.810 25.288 29.554 1.00 91.44 464 VAL A N 1
ATOM 3625 C CA . VAL A 1 464 ? -7.607 23.869 29.883 1.00 91.44 464 VAL A CA 1
ATOM 3626 C C . VAL A 1 464 ? -7.065 23.698 31.300 1.00 91.44 464 VAL A C 1
ATOM 3628 O O . VAL A 1 464 ? -7.570 22.877 32.067 1.00 91.44 464 VAL A O 1
ATOM 3631 N N . MET A 1 465 ? -6.056 24.488 31.688 1.00 90.25 465 MET A N 1
ATOM 3632 C CA . MET A 1 465 ? -5.368 24.285 32.967 1.00 90.25 465 MET A CA 1
ATOM 3633 C C . MET A 1 465 ? -6.286 24.505 34.186 1.00 90.25 465 MET A C 1
ATOM 3635 O O . MET A 1 465 ? -6.264 23.654 35.077 1.00 90.25 465 MET A O 1
ATOM 3639 N N . PRO A 1 466 ? -7.132 25.559 34.252 1.00 89.81 466 PRO A N 1
ATOM 3640 C CA . PRO A 1 466 ? -8.093 25.714 35.349 1.00 89.81 466 PRO A CA 1
ATOM 3641 C C . PRO A 1 466 ? -9.157 24.614 35.416 1.00 89.81 466 PRO A C 1
ATOM 3643 O O . PRO A 1 466 ? -9.661 24.321 36.501 1.00 89.81 466 PRO A O 1
ATOM 3646 N N . TRP A 1 467 ? -9.534 24.014 34.280 1.00 91.88 467 TRP A N 1
ATOM 3647 C CA . TRP A 1 467 ? -10.486 22.903 34.268 1.00 91.88 467 TRP A CA 1
ATOM 3648 C C . TRP A 1 467 ? -9.843 21.601 34.751 1.00 91.88 467 TRP A C 1
ATOM 3650 O O . TRP A 1 467 ? -10.426 20.930 35.606 1.00 91.88 467 TRP A O 1
ATOM 3660 N N . VAL A 1 468 ? -8.631 21.281 34.275 1.00 92.19 468 VAL A N 1
ATOM 3661 C CA . VAL A 1 468 ? -7.868 20.091 34.695 1.00 92.19 468 VAL A CA 1
ATOM 3662 C C . VAL A 1 468 ? -7.533 20.145 36.185 1.00 92.19 468 VAL A C 1
ATOM 3664 O O . VAL A 1 468 ? -7.667 19.136 36.867 1.00 92.19 468 VAL A O 1
ATOM 3667 N N . GLN A 1 469 ? -7.195 21.321 36.728 1.00 89.94 469 GLN A N 1
ATOM 3668 C CA . GLN A 1 469 ? -6.920 21.496 38.163 1.00 89.94 469 GLN A CA 1
ATOM 3669 C C . GLN A 1 469 ? -8.095 21.075 39.067 1.00 89.94 469 GLN A C 1
ATOM 3671 O O . GLN A 1 469 ? -7.884 20.727 40.225 1.00 89.94 469 GLN A O 1
ATOM 3676 N N . LYS A 1 470 ? -9.332 21.116 38.557 1.00 90.75 470 LYS A N 1
ATOM 3677 C CA . LYS A 1 470 ? -10.544 20.718 39.293 1.00 90.75 470 LYS A CA 1
ATOM 3678 C C . LYS A 1 470 ? -10.862 19.223 39.169 1.00 90.75 470 LYS A C 1
ATOM 3680 O O . LYS A 1 470 ? -11.864 18.780 39.731 1.00 90.75 470 LYS A O 1
ATOM 3685 N N . GLN A 1 471 ? -10.087 18.472 38.388 1.00 92.62 471 GLN A N 1
ATOM 3686 C CA . GLN A 1 471 ? -10.273 17.034 38.203 1.00 92.62 471 GLN A CA 1
ATOM 3687 C C . GLN A 1 471 ? -9.328 16.238 39.105 1.00 92.62 471 GLN A C 1
ATOM 3689 O O . GLN A 1 471 ? -8.385 16.777 39.678 1.00 92.62 471 GLN A O 1
ATOM 3694 N N . ASP A 1 472 ? -9.597 14.940 39.223 1.00 90.69 472 ASP A N 1
ATOM 3695 C CA . ASP A 1 472 ? -8.704 14.004 39.899 1.00 90.69 472 ASP A CA 1
ATOM 3696 C C . ASP A 1 472 ? -7.406 13.837 39.075 1.00 90.69 472 ASP A C 1
ATOM 3698 O O . ASP A 1 472 ? -7.489 13.389 37.923 1.00 90.69 472 ASP A O 1
ATOM 3702 N N . PRO A 1 473 ? -6.222 14.188 39.622 1.00 87.00 473 PRO A N 1
ATOM 3703 C CA . PRO A 1 473 ? -4.945 14.088 38.912 1.00 87.00 473 PRO A CA 1
ATOM 3704 C C . PRO A 1 473 ? -4.522 12.640 38.625 1.00 87.00 473 PRO A C 1
ATOM 3706 O O . PRO A 1 473 ? -3.680 12.408 37.750 1.00 87.00 473 PRO A O 1
ATOM 3709 N N . ASP A 1 474 ? -5.110 11.656 39.314 1.00 88.75 474 ASP A N 1
ATOM 3710 C CA . ASP A 1 474 ? -4.920 10.241 39.004 1.00 88.75 474 ASP A CA 1
ATOM 3711 C C . ASP A 1 474 ? -5.803 9.743 37.858 1.00 88.75 474 ASP A C 1
ATOM 3713 O O . ASP A 1 474 ? -5.617 8.630 37.361 1.00 88.75 474 ASP A O 1
ATOM 3717 N N . TRP A 1 475 ? -6.711 10.587 37.370 1.00 94.50 475 TRP A N 1
ATOM 3718 C CA . TRP A 1 475 ? -7.622 10.246 36.289 1.00 94.50 475 TRP A CA 1
ATOM 3719 C C . TRP A 1 475 ? -7.429 11.122 35.048 1.00 94.50 475 TRP A C 1
ATOM 3721 O O . TRP A 1 475 ? -7.182 10.585 33.968 1.00 94.50 475 TRP A O 1
ATOM 3731 N N . ILE A 1 476 ? -7.494 12.451 35.183 1.00 95.56 476 ILE A N 1
ATOM 3732 C CA . ILE A 1 476 ? -7.411 13.405 34.066 1.00 95.56 476 ILE A CA 1
ATOM 3733 C C . ILE A 1 476 ? -6.178 14.288 34.241 1.00 95.56 476 ILE A C 1
ATOM 3735 O O . ILE A 1 476 ? -6.040 14.985 35.245 1.00 95.56 476 ILE A O 1
ATOM 3739 N N . VAL A 1 477 ? -5.306 14.307 33.233 1.00 94.12 477 VAL A N 1
ATOM 3740 C CA . VAL A 1 477 ? -4.080 15.115 33.238 1.00 94.12 477 VAL A CA 1
ATOM 3741 C C . VAL A 1 477 ? -3.978 15.999 31.999 1.00 94.12 477 VAL A C 1
ATOM 3743 O O . VAL A 1 477 ? -4.408 15.632 30.906 1.00 94.12 477 VAL A O 1
ATOM 3746 N N . ALA A 1 478 ? -3.361 17.169 32.163 1.00 94.81 478 ALA A N 1
ATOM 3747 C CA . ALA A 1 478 ? -2.997 18.028 31.044 1.00 94.81 478 ALA A CA 1
ATOM 3748 C C . ALA A 1 478 ? -1.684 17.546 30.418 1.00 94.81 478 ALA A C 1
ATOM 3750 O O . ALA A 1 478 ? -0.761 17.127 31.128 1.00 94.81 478 ALA A O 1
ATOM 3751 N N . ILE A 1 479 ? -1.567 17.673 29.100 1.00 94.81 479 ILE A N 1
ATOM 3752 C CA . ILE A 1 479 ? -0.353 17.313 28.366 1.00 94.81 479 ILE A CA 1
ATOM 3753 C C . ILE A 1 479 ? 0.154 18.464 27.493 1.00 94.81 479 ILE A C 1
ATOM 3755 O O . ILE A 1 479 ? -0.536 19.458 27.280 1.00 94.81 479 ILE A O 1
ATOM 3759 N N . ARG A 1 480 ? 1.391 18.337 27.008 1.00 92.38 480 ARG A N 1
ATOM 3760 C CA . ARG A 1 480 ? 1.982 19.190 25.970 1.00 92.38 480 ARG A CA 1
ATOM 3761 C C . ARG A 1 480 ? 2.886 18.354 25.066 1.00 92.38 480 ARG A C 1
ATOM 3763 O O . ARG A 1 480 ? 3.830 17.745 25.566 1.00 92.38 480 ARG A O 1
ATOM 3770 N N . GLY A 1 481 ? 2.681 18.404 23.753 1.00 88.19 481 GLY A N 1
ATOM 3771 C CA . GLY A 1 481 ? 3.553 17.730 22.787 1.00 88.19 481 GLY A CA 1
ATOM 3772 C C . GLY A 1 481 ? 4.978 18.306 22.689 1.00 88.19 481 GLY A C 1
ATOM 3773 O O . GLY A 1 481 ? 5.209 19.514 22.819 1.00 88.19 481 GLY A O 1
ATOM 3774 N N . ASN A 1 482 ? 5.946 17.421 22.446 1.00 86.25 482 ASN A N 1
ATOM 3775 C CA . ASN A 1 482 ? 7.326 17.702 22.057 1.00 86.25 482 ASN A CA 1
ATOM 3776 C C . ASN A 1 482 ? 7.688 16.867 20.815 1.00 86.25 482 ASN A C 1
ATOM 3778 O O . ASN A 1 482 ? 7.843 15.651 20.894 1.00 86.25 482 ASN A O 1
ATOM 3782 N N . GLU A 1 483 ? 7.855 17.540 19.677 1.00 82.12 483 GLU A N 1
ATOM 3783 C CA . GLU A 1 483 ? 8.063 16.930 18.349 1.00 82.12 483 GLU A CA 1
ATOM 3784 C C . GLU A 1 483 ? 9.423 16.233 18.160 1.00 82.12 483 GLU A C 1
ATOM 3786 O O . GLU A 1 483 ? 9.706 15.660 17.108 1.00 82.12 483 GLU A O 1
ATOM 3791 N N . LYS A 1 484 ? 10.318 16.307 19.147 1.00 74.88 484 LYS A N 1
ATOM 3792 C CA . LYS A 1 484 ? 11.631 15.668 19.062 1.00 74.88 484 LYS A CA 1
ATOM 3793 C C . LYS A 1 484 ? 11.534 14.158 19.303 1.00 74.88 484 LYS A C 1
ATOM 3795 O O . LYS A 1 484 ? 10.950 13.731 20.291 1.00 74.88 484 LYS A O 1
ATOM 3800 N N . ILE A 1 485 ? 12.177 13.361 18.450 1.00 69.81 485 ILE A N 1
ATOM 3801 C CA . ILE A 1 485 ? 12.200 11.888 18.564 1.00 69.81 485 ILE A CA 1
ATOM 3802 C C . ILE A 1 485 ? 13.100 11.391 19.698 1.00 69.81 485 ILE A C 1
ATOM 3804 O O . ILE A 1 485 ? 12.858 10.327 20.250 1.00 69.81 485 ILE A O 1
ATOM 3808 N N . ASP A 1 486 ? 14.109 12.169 20.090 1.00 70.25 486 ASP A N 1
ATOM 3809 C CA . ASP A 1 486 ? 14.965 11.872 21.243 1.00 70.25 486 ASP A CA 1
ATOM 3810 C C . ASP A 1 486 ? 14.360 12.346 22.579 1.00 70.25 486 ASP A C 1
ATOM 3812 O O . ASP A 1 486 ? 15.007 12.264 23.625 1.00 70.25 486 ASP A O 1
ATOM 3816 N N . ALA A 1 487 ? 13.126 12.865 22.571 1.00 74.44 487 ALA A N 1
ATOM 3817 C CA . ALA A 1 487 ? 12.426 13.225 23.794 1.00 74.44 487 ALA A CA 1
ATOM 3818 C C . ALA A 1 487 ? 11.936 11.977 24.543 1.00 74.44 487 ALA A C 1
ATOM 3820 O O . ALA A 1 487 ? 11.470 11.011 23.948 1.00 74.44 487 ALA A O 1
ATOM 3821 N N . GLN A 1 488 ? 11.978 12.035 25.876 1.00 76.12 488 GLN A N 1
ATOM 3822 C CA . GLN A 1 488 ? 11.327 11.039 26.729 1.00 76.12 488 GLN A CA 1
ATOM 3823 C C . GLN A 1 488 ? 9.819 10.996 26.434 1.00 76.12 488 GLN A C 1
ATOM 3825 O O . GLN A 1 488 ? 9.207 12.052 26.250 1.00 76.12 488 GLN A O 1
ATOM 3830 N N . ILE A 1 489 ? 9.223 9.795 26.431 1.00 76.44 489 ILE A N 1
ATOM 3831 C CA . ILE A 1 489 ? 7.784 9.602 26.172 1.00 76.44 489 ILE A CA 1
ATOM 3832 C C . ILE A 1 489 ? 6.944 10.423 27.155 1.00 76.44 489 ILE A C 1
ATOM 3834 O O . ILE A 1 489 ? 6.018 11.110 26.732 1.00 76.44 489 ILE A O 1
ATOM 3838 N N . LEU A 1 490 ? 7.306 10.406 28.441 1.00 88.12 490 LEU A N 1
ATOM 3839 C CA . LEU A 1 490 ? 6.653 11.159 29.507 1.00 88.12 490 LEU A CA 1
ATOM 3840 C C . LEU A 1 490 ? 7.689 11.922 30.331 1.00 88.12 490 LEU A C 1
ATOM 3842 O O . LEU A 1 490 ? 8.616 11.332 30.884 1.00 88.12 490 LEU A O 1
ATOM 3846 N N . LYS A 1 491 ? 7.499 13.236 30.460 1.00 88.38 491 LYS A N 1
ATOM 3847 C CA . LYS A 1 491 ? 8.247 14.074 31.402 1.00 88.38 491 LYS A CA 1
ATOM 3848 C C . LYS A 1 491 ? 7.299 14.925 32.236 1.00 88.38 491 LYS A C 1
ATOM 3850 O O . LYS A 1 491 ? 6.616 15.800 31.702 1.00 88.38 491 LYS A O 1
ATOM 3855 N N . GLU A 1 492 ? 7.312 14.714 33.546 1.00 88.75 492 GLU A N 1
ATOM 3856 C CA . GLU A 1 492 ? 6.518 15.487 34.500 1.00 88.75 492 GLU A CA 1
ATOM 3857 C C . GLU A 1 492 ? 6.950 16.965 34.529 1.00 88.75 492 GLU A C 1
ATOM 3859 O O . GLU A 1 492 ? 8.129 17.309 34.378 1.00 88.75 492 GLU A O 1
ATOM 3864 N N . SER A 1 493 ? 5.991 17.879 34.672 1.00 85.19 493 SER A N 1
ATOM 3865 C CA . SER A 1 493 ? 6.221 19.321 34.764 1.00 85.19 493 SER A CA 1
ATOM 3866 C C . SER A 1 493 ? 5.129 20.015 35.587 1.00 85.19 493 SER A C 1
ATOM 3868 O O . SER A 1 493 ? 4.013 19.522 35.713 1.00 85.19 493 SER A O 1
ATOM 3870 N N . LYS A 1 494 ? 5.439 21.199 36.133 1.00 83.19 494 LYS A N 1
ATOM 3871 C CA . LYS A 1 494 ? 4.482 22.036 36.879 1.00 83.19 494 LYS A CA 1
ATOM 3872 C C . LYS A 1 494 ? 4.163 23.320 36.116 1.00 83.19 494 LYS A C 1
ATOM 3874 O O . LYS A 1 494 ? 5.069 24.015 35.652 1.00 83.19 494 LYS A O 1
ATOM 3879 N N . TRP A 1 495 ? 2.881 23.646 35.998 1.00 78.12 495 TRP A N 1
ATOM 3880 C CA . TRP A 1 495 ? 2.381 24.905 35.448 1.00 78.12 495 TRP A CA 1
ATOM 3881 C C . TRP A 1 495 ? 2.137 25.929 36.562 1.00 78.12 495 TRP A C 1
ATOM 3883 O O . TRP A 1 495 ? 1.651 25.579 37.636 1.00 78.12 495 TRP A O 1
ATOM 3893 N N . ARG A 1 496 ? 2.457 27.202 36.302 1.00 76.12 496 ARG A N 1
ATOM 3894 C CA . ARG A 1 496 ? 2.264 28.316 37.244 1.00 76.12 496 ARG A CA 1
ATOM 3895 C C . ARG A 1 496 ? 1.439 29.418 36.586 1.00 76.12 496 ARG A C 1
ATOM 3897 O O . ARG A 1 496 ? 1.768 29.849 35.481 1.00 76.12 496 ARG A O 1
ATOM 3904 N N . PHE A 1 497 ? 0.395 29.882 37.267 1.00 67.56 497 PHE A N 1
ATOM 3905 C CA . PHE A 1 497 ? -0.402 31.027 36.825 1.00 67.56 497 PHE A CA 1
ATOM 3906 C C . PHE A 1 497 ? 0.334 32.346 37.124 1.00 67.56 497 PHE A C 1
ATOM 3908 O O . PHE A 1 497 ? 1.093 32.442 38.090 1.00 67.56 497 PHE A O 1
ATOM 3915 N N . LYS A 1 498 ? 0.140 33.362 36.276 1.00 62.06 498 LYS A N 1
ATOM 3916 C CA . LYS A 1 498 ? 0.654 34.725 36.501 1.00 62.06 498 LYS A CA 1
ATOM 3917 C C . LYS A 1 498 ? -0.431 35.560 37.191 1.00 62.06 498 LYS A C 1
ATOM 3919 O O . LYS A 1 498 ? -1.588 35.425 36.801 1.00 62.06 498 LYS A O 1
ATOM 3924 N N . SER A 1 499 ? -0.085 36.394 38.179 1.00 55.25 499 SER A N 1
ATOM 3925 C CA . SER A 1 499 ? -1.039 37.376 38.724 1.00 55.25 499 SER A CA 1
ATOM 3926 C C . SER A 1 499 ? -1.248 38.549 37.757 1.00 55.25 499 SER A C 1
ATOM 3928 O O . SER A 1 499 ? -0.439 38.756 36.846 1.00 55.25 499 SER A O 1
ATOM 3930 N N . GLU A 1 500 ? -2.312 39.328 37.980 1.00 51.56 500 GLU A N 1
ATOM 3931 C CA . GLU A 1 500 ? -2.611 40.569 37.243 1.00 51.56 500 GLU A CA 1
ATOM 3932 C C . GLU A 1 500 ? -1.487 41.620 37.351 1.00 51.56 500 GLU A C 1
ATOM 3934 O O . GLU A 1 500 ? -1.295 42.406 36.428 1.00 51.56 500 GLU A O 1
ATOM 3939 N N . ASP A 1 501 ? -0.655 41.555 38.394 1.00 51.09 501 ASP A N 1
ATOM 3940 C CA . ASP A 1 501 ? 0.472 42.473 38.627 1.00 51.09 501 ASP A CA 1
ATOM 3941 C C . ASP A 1 501 ? 1.791 41.999 37.979 1.00 51.09 501 ASP A C 1
ATOM 3943 O O . ASP A 1 501 ? 2.865 42.546 38.232 1.00 51.09 501 ASP A O 1
ATOM 3947 N N . GLY A 1 502 ? 1.755 40.933 37.169 1.00 51.03 502 GLY A N 1
ATOM 3948 C CA . GLY A 1 502 ? 2.940 40.368 36.510 1.00 51.03 502 GLY A CA 1
ATOM 3949 C C . GLY A 1 502 ? 3.861 39.553 37.429 1.00 51.03 502 GLY A C 1
ATOM 3950 O O . GLY A 1 502 ? 4.858 38.994 36.959 1.00 51.03 502 GLY A O 1
ATOM 3951 N N . HIS A 1 503 ? 3.522 39.416 38.712 1.00 46.56 503 HIS A N 1
ATOM 3952 C CA . HIS A 1 503 ? 4.233 38.565 39.662 1.00 46.56 503 HIS A CA 1
ATOM 3953 C C . HIS A 1 503 ? 3.626 37.152 39.684 1.00 46.56 503 HIS A C 1
ATOM 3955 O O . HIS A 1 503 ? 2.441 36.947 39.940 1.00 46.56 503 HIS A O 1
ATOM 3961 N N . SER A 1 504 ? 4.435 36.131 39.388 1.00 48.31 504 SER A N 1
ATOM 3962 C CA . SER A 1 504 ? 4.019 34.735 39.557 1.00 48.31 504 SER A CA 1
ATOM 3963 C C . SER A 1 504 ? 4.026 34.387 41.044 1.00 48.31 504 SER A C 1
ATOM 3965 O O . SER A 1 504 ? 5.103 34.304 41.635 1.00 48.31 504 SER A O 1
ATOM 3967 N N . TRP A 1 505 ? 2.862 34.142 41.645 1.00 42.00 505 TRP A N 1
ATOM 3968 C CA . TRP A 1 505 ? 2.816 33.459 42.936 1.00 42.00 505 TRP A CA 1
ATOM 3969 C C . TRP A 1 505 ? 3.274 32.011 42.740 1.00 42.00 505 TRP A C 1
ATOM 3971 O O . TRP A 1 505 ? 2.747 31.289 41.892 1.00 42.00 505 TRP A O 1
ATOM 3981 N N . SER A 1 506 ? 4.271 31.577 43.512 1.00 40.53 506 SER A N 1
ATOM 3982 C CA . SER A 1 506 ? 4.488 30.154 43.744 1.00 40.53 506 SER A CA 1
ATOM 3983 C C . SER A 1 506 ? 3.536 29.720 44.852 1.00 40.53 506 SER A C 1
ATOM 3985 O O . SER A 1 506 ? 3.836 29.899 46.030 1.00 40.53 506 SER A O 1
ATOM 3987 N N . SER A 1 507 ? 2.404 29.116 44.499 1.00 44.03 507 SER A N 1
ATOM 3988 C CA . SER A 1 507 ? 2.042 27.946 45.291 1.00 44.03 507 SER A CA 1
ATOM 3989 C C . SER A 1 507 ? 3.113 26.892 44.985 1.00 44.03 507 SER A C 1
ATOM 3991 O O . SER A 1 507 ? 3.496 26.703 43.825 1.00 44.03 507 SER A O 1
ATOM 3993 N N . ASP A 1 508 ? 3.636 26.203 45.999 1.00 49.00 508 ASP A N 1
ATOM 3994 C CA . ASP A 1 508 ? 4.483 25.015 45.781 1.00 49.00 508 ASP A CA 1
ATOM 3995 C C . ASP A 1 508 ? 3.725 23.904 44.999 1.00 49.00 508 ASP A C 1
ATOM 3997 O O . ASP A 1 508 ? 4.311 22.977 44.421 1.00 49.00 508 ASP A O 1
ATOM 4001 N N . GLU A 1 509 ? 2.407 24.082 44.886 1.00 56.44 509 GLU A N 1
ATOM 4002 C CA . GLU A 1 509 ? 1.391 23.269 44.225 1.00 56.44 509 GLU A CA 1
ATOM 4003 C C . GLU A 1 509 ? 0.979 23.843 42.852 1.00 56.44 509 GLU A C 1
ATOM 4005 O O . GLU A 1 509 ? -0.185 24.154 42.602 1.00 56.44 509 GLU A O 1
ATOM 4010 N N . GLY A 1 510 ? 1.932 24.055 41.940 1.00 66.00 510 GLY A N 1
ATOM 4011 C CA . GLY A 1 510 ? 1.592 24.304 40.531 1.00 66.00 510 GLY A CA 1
ATOM 4012 C C . GLY A 1 510 ? 0.787 23.139 39.930 1.00 66.00 510 GLY A C 1
ATOM 4013 O O . GLY A 1 510 ? 0.945 21.998 40.362 1.00 66.00 510 GLY A O 1
ATOM 4014 N N . VAL A 1 511 ? -0.045 23.396 38.915 1.00 78.31 511 VAL A N 1
ATOM 4015 C CA . VAL A 1 511 ? -0.855 22.340 38.274 1.00 78.31 511 VAL A CA 1
ATOM 4016 C C . VAL A 1 511 ? 0.064 21.388 37.512 1.00 78.31 511 VAL A C 1
ATOM 4018 O O . VAL A 1 511 ? 0.854 21.826 36.669 1.00 78.31 511 VAL A O 1
ATOM 4021 N N . LEU A 1 512 ? -0.021 20.096 37.816 1.00 83.25 512 LEU A N 1
ATOM 4022 C CA . LEU A 1 512 ? 0.785 19.069 37.164 1.00 83.25 512 LEU A CA 1
ATOM 4023 C C . LEU A 1 512 ? 0.382 18.922 35.691 1.00 83.25 512 LEU A C 1
ATOM 4025 O O . LEU A 1 512 ? -0.804 18.882 35.366 1.00 83.25 512 LEU A O 1
ATOM 4029 N N . TYR A 1 513 ? 1.363 18.823 34.798 1.00 89.88 513 TYR A N 1
ATOM 4030 C CA . TYR A 1 513 ? 1.143 18.442 33.404 1.00 89.88 513 TYR A CA 1
ATOM 4031 C C . TYR A 1 513 ? 2.323 17.628 32.871 1.00 89.88 513 TYR A C 1
ATOM 4033 O O . TYR A 1 513 ? 3.449 17.746 33.360 1.00 89.88 513 TYR A O 1
ATOM 4041 N N . TRP A 1 514 ? 2.080 16.838 31.831 1.00 90.88 514 TRP A N 1
ATOM 4042 C CA . TRP A 1 514 ? 3.094 15.972 31.232 1.00 90.88 514 TRP A CA 1
ATOM 4043 C C . TRP A 1 514 ? 3.546 16.508 29.876 1.00 90.88 514 TRP A C 1
ATOM 4045 O O . TRP A 1 514 ? 2.736 16.844 29.017 1.00 90.88 514 TRP A O 1
ATOM 4055 N N . THR A 1 515 ? 4.855 16.594 29.661 1.00 91.00 515 THR A N 1
ATOM 4056 C CA . THR A 1 515 ? 5.409 16.822 28.322 1.00 91.00 515 THR A CA 1
ATOM 4057 C C . THR A 1 515 ? 5.573 15.474 27.631 1.00 91.00 515 THR A C 1
ATOM 4059 O O . THR A 1 515 ? 6.269 14.610 28.166 1.00 91.00 515 THR A O 1
ATOM 4062 N N . LEU A 1 516 ? 4.944 15.306 26.466 1.00 91.19 516 LEU A N 1
ATOM 4063 C CA . LEU A 1 516 ? 4.930 14.053 25.715 1.00 91.19 516 LEU A CA 1
ATOM 4064 C C . LEU A 1 516 ? 5.928 14.070 24.562 1.00 91.19 516 LEU A C 1
ATOM 4066 O O . LEU A 1 516 ? 5.926 15.006 23.763 1.00 91.19 516 LEU A O 1
ATOM 4070 N N . GLY A 1 517 ? 6.733 13.018 24.426 1.00 88.06 517 GLY A N 1
ATOM 4071 C CA . GLY A 1 517 ? 7.589 12.783 23.258 1.00 88.06 517 GLY A CA 1
ATOM 4072 C C . GLY A 1 517 ? 6.789 12.330 22.032 1.00 88.06 517 GLY A C 1
ATOM 4073 O O . GLY A 1 517 ? 6.941 11.197 21.582 1.00 88.06 517 GLY A O 1
ATOM 4074 N N . VAL A 1 518 ? 5.921 13.197 21.496 1.00 87.62 518 VAL A N 1
ATOM 4075 C CA . VAL A 1 518 ? 4.997 12.849 20.398 1.00 87.62 518 VAL A CA 1
ATOM 4076 C C . VAL A 1 518 ? 5.725 12.412 19.130 1.00 87.62 518 VAL A C 1
ATOM 4078 O O . VAL A 1 518 ? 5.234 11.535 18.433 1.00 87.62 518 VAL A O 1
ATOM 4081 N N . GLY A 1 519 ? 6.932 12.927 18.869 1.00 82.81 519 GLY A N 1
ATOM 4082 C CA . GLY A 1 519 ? 7.722 12.505 17.710 1.00 82.81 519 GLY A CA 1
ATOM 4083 C C . GLY A 1 519 ? 8.088 11.015 17.734 1.00 82.81 519 GLY A C 1
ATOM 4084 O O . GLY A 1 519 ? 8.076 10.375 16.684 1.00 82.81 519 GLY A O 1
ATOM 4085 N N . LEU A 1 520 ? 8.386 10.461 18.917 1.00 78.75 520 LEU A N 1
ATOM 4086 C CA . LEU A 1 520 ? 8.676 9.034 19.101 1.00 78.75 520 LEU A CA 1
ATOM 4087 C C . LEU A 1 520 ? 7.395 8.189 19.055 1.00 78.75 520 LEU A C 1
ATOM 4089 O O . LEU A 1 520 ? 7.389 7.131 18.436 1.00 78.75 520 LEU A O 1
ATOM 4093 N N . LEU A 1 521 ? 6.303 8.677 19.654 1.00 86.69 521 LEU A N 1
ATOM 4094 C CA . LEU A 1 521 ? 5.002 7.994 19.642 1.00 86.69 521 LEU A CA 1
ATOM 4095 C C . LEU A 1 521 ? 4.411 7.886 18.228 1.00 86.69 521 LEU A C 1
ATOM 4097 O O . LEU A 1 521 ? 3.920 6.822 17.857 1.00 86.69 521 LEU A O 1
ATOM 4101 N N . LYS A 1 522 ? 4.532 8.946 17.415 1.00 90.19 522 LYS A N 1
ATOM 4102 C CA . LYS A 1 522 ? 4.168 8.930 15.989 1.00 90.19 522 LYS A CA 1
ATOM 4103 C C . LYS A 1 522 ? 4.962 7.853 15.243 1.00 90.19 522 LYS A C 1
ATOM 4105 O O . LYS A 1 522 ? 4.380 7.084 14.487 1.00 90.19 522 LYS A O 1
ATOM 4110 N N . LEU A 1 523 ? 6.266 7.737 15.510 1.00 80.94 523 LEU A N 1
ATOM 4111 C CA . LEU A 1 523 ? 7.124 6.730 14.877 1.00 80.94 523 LEU A CA 1
ATOM 4112 C C . LEU A 1 523 ? 6.724 5.299 15.276 1.00 80.94 523 LEU A C 1
ATOM 4114 O O . LEU A 1 523 ? 6.632 4.428 14.414 1.00 80.94 523 LEU A O 1
ATOM 4118 N N . GLU A 1 524 ? 6.449 5.070 16.564 1.00 84.38 524 GLU A N 1
ATOM 4119 C CA . GLU A 1 524 ? 5.930 3.792 17.072 1.00 84.38 524 GLU A CA 1
ATOM 4120 C C . GLU A 1 524 ? 4.600 3.429 16.394 1.00 84.38 524 GLU A C 1
ATOM 4122 O O . GLU A 1 524 ? 4.448 2.312 15.899 1.00 84.38 524 GLU A O 1
ATOM 4127 N N . LEU A 1 525 ? 3.655 4.375 16.325 1.00 90.56 525 LEU A N 1
ATOM 4128 C CA . LEU A 1 525 ? 2.356 4.165 15.687 1.00 90.56 525 LEU A CA 1
ATOM 4129 C C . LEU A 1 525 ? 2.498 3.823 14.200 1.00 90.56 525 LEU A C 1
ATOM 4131 O O . LEU A 1 525 ? 1.902 2.838 13.773 1.00 90.56 525 LEU A O 1
ATOM 4135 N N . MET A 1 526 ? 3.300 4.563 13.426 1.00 88.94 526 MET A N 1
ATOM 4136 C CA . MET A 1 526 ? 3.493 4.259 11.999 1.00 88.94 526 MET A CA 1
ATOM 4137 C C . MET A 1 526 ? 4.103 2.870 11.792 1.00 88.94 526 MET A C 1
ATOM 4139 O O . MET A 1 526 ? 3.632 2.111 10.946 1.00 88.94 526 MET A O 1
ATOM 4143 N N . GLY A 1 527 ? 5.078 2.478 12.618 1.00 74.00 527 GLY A N 1
ATOM 4144 C CA . GLY A 1 527 ? 5.642 1.128 12.568 1.00 74.00 527 GLY A CA 1
ATOM 4145 C C . GLY A 1 527 ? 4.614 0.030 12.857 1.00 74.00 527 GLY A C 1
ATOM 4146 O O . GLY A 1 527 ? 4.598 -0.994 12.178 1.00 74.00 527 GLY A O 1
ATOM 4147 N N . GLN A 1 528 ? 3.714 0.255 13.816 1.00 84.94 528 GLN A N 1
ATOM 4148 C CA . GLN A 1 528 ? 2.636 -0.680 14.157 1.00 84.94 528 GLN A CA 1
ATOM 4149 C C . GLN A 1 528 ? 1.518 -0.738 13.096 1.00 84.94 528 GLN A C 1
ATOM 4151 O O . GLN A 1 528 ? 0.922 -1.795 12.850 1.00 84.94 528 GLN A O 1
ATOM 4156 N N . LEU A 1 529 ? 1.220 0.391 12.449 1.00 87.38 529 LEU A N 1
ATOM 4157 C CA . LEU A 1 529 ? 0.260 0.472 11.346 1.00 87.38 529 LEU A CA 1
ATOM 4158 C C . LEU A 1 529 ? 0.784 -0.208 10.071 1.00 87.38 529 LEU A C 1
ATOM 4160 O O . LEU A 1 529 ? -0.004 -0.789 9.332 1.00 87.38 529 LEU A O 1
ATOM 4164 N N . ASN A 1 530 ? 2.103 -0.229 9.868 1.00 79.69 530 ASN A N 1
ATOM 4165 C CA . ASN A 1 530 ? 2.760 -0.932 8.761 1.00 79.69 530 ASN A CA 1
ATOM 4166 C C . ASN A 1 530 ? 2.877 -2.454 8.941 1.00 79.69 530 ASN A C 1
ATOM 4168 O O . ASN A 1 530 ? 3.339 -3.144 8.030 1.00 79.69 530 ASN A O 1
ATOM 4172 N N . LEU A 1 531 ? 2.477 -3.007 10.092 1.00 76.06 531 LEU A N 1
ATOM 4173 C CA . LEU A 1 531 ? 2.462 -4.458 10.273 1.00 76.06 531 LEU A CA 1
ATOM 4174 C C . LEU A 1 531 ? 1.493 -5.107 9.263 1.00 76.06 531 LEU A C 1
ATOM 4176 O O . LEU A 1 531 ? 0.348 -4.649 9.145 1.00 76.06 531 LEU A O 1
ATOM 4180 N N . PRO A 1 532 ? 1.917 -6.167 8.548 1.00 69.75 532 PRO A N 1
ATOM 4181 C CA . PRO A 1 532 ? 1.070 -6.837 7.571 1.00 69.75 532 PRO A CA 1
ATOM 4182 C C . PRO A 1 532 ? -0.123 -7.496 8.265 1.00 69.75 532 PRO A C 1
ATOM 4184 O O . PRO A 1 532 ? -0.005 -7.997 9.386 1.00 69.75 532 PRO A O 1
ATOM 4187 N N . ARG A 1 533 ? -1.276 -7.509 7.589 1.00 72.62 533 ARG A N 1
ATOM 4188 C CA . ARG A 1 533 ? -2.454 -8.232 8.076 1.00 72.62 533 ARG A CA 1
ATOM 4189 C C . ARG A 1 533 ? -2.116 -9.729 8.170 1.00 72.62 533 ARG A C 1
ATOM 4191 O O . ARG A 1 533 ? -1.666 -10.278 7.164 1.00 72.62 533 ARG A O 1
ATOM 4198 N N . PRO A 1 534 ? -2.315 -10.379 9.332 1.00 66.44 534 PRO A N 1
ATOM 4199 C CA . PRO A 1 534 ? -2.084 -11.816 9.462 1.00 66.44 534 PRO A CA 1
ATOM 4200 C C . PRO A 1 534 ? -3.047 -12.596 8.561 1.00 66.44 534 PRO A C 1
ATOM 4202 O O . PRO A 1 534 ? -4.172 -12.142 8.308 1.00 66.44 534 PRO A O 1
ATOM 4205 N N . ALA A 1 535 ? -2.618 -13.763 8.072 1.00 64.62 535 ALA A N 1
ATOM 4206 C CA . ALA A 1 535 ? -3.502 -14.632 7.303 1.00 64.62 535 ALA A CA 1
ATOM 4207 C C . ALA A 1 535 ? -4.649 -15.162 8.192 1.00 64.62 535 ALA A C 1
ATOM 4209 O O . ALA A 1 535 ? -4.515 -15.204 9.420 1.00 64.62 535 ALA A O 1
ATOM 4210 N N . PRO A 1 536 ? -5.793 -15.575 7.613 1.00 60.38 536 PRO A N 1
ATOM 4211 C CA . PRO A 1 536 ? -6.881 -16.162 8.390 1.00 60.38 536 PRO A CA 1
ATOM 4212 C C . PRO A 1 536 ? -6.390 -17.334 9.257 1.00 60.38 536 PRO A C 1
ATOM 4214 O O . PRO A 1 536 ? -5.860 -18.313 8.739 1.00 60.38 536 PRO A O 1
ATOM 4217 N N . GLY A 1 537 ? -6.570 -17.228 10.578 1.00 60.06 537 GLY A N 1
ATOM 4218 C CA . GLY A 1 537 ? -6.149 -18.243 11.552 1.00 60.06 537 GLY A CA 1
ATOM 4219 C C . GLY A 1 537 ? -4.744 -18.061 12.145 1.00 60.06 537 GLY A C 1
ATOM 4220 O O . GLY A 1 537 ? -4.397 -18.792 13.072 1.00 60.06 537 GLY A O 1
ATOM 4221 N N . GLU A 1 538 ? -3.953 -17.091 11.677 1.00 69.62 538 GLU A N 1
ATOM 4222 C CA . GLU A 1 538 ? -2.655 -16.753 12.277 1.00 69.62 538 GLU A CA 1
ATOM 4223 C C . GLU A 1 538 ? -2.793 -15.777 13.457 1.00 69.62 538 GLU A C 1
ATOM 4225 O O . GLU A 1 538 ? -3.705 -14.948 13.515 1.00 69.62 538 GLU A O 1
ATOM 4230 N N . GLU A 1 539 ? -1.867 -15.859 14.419 1.00 73.31 539 GLU A N 1
ATOM 4231 C CA . GLU A 1 539 ? -1.842 -14.945 15.563 1.00 73.31 539 GLU A CA 1
ATOM 4232 C C . GLU A 1 539 ? -1.467 -13.522 15.110 1.00 73.31 539 GLU A C 1
ATOM 4234 O O . GLU A 1 539 ? -0.545 -13.325 14.317 1.00 73.31 539 GLU A O 1
ATOM 4239 N N . THR A 1 540 ? -2.156 -12.505 15.638 1.00 78.06 540 THR A N 1
ATOM 4240 C CA . THR A 1 540 ? -1.810 -11.105 15.358 1.00 78.06 540 THR A CA 1
ATOM 4241 C C . THR A 1 540 ? -0.406 -10.770 15.876 1.00 78.06 540 THR A C 1
ATOM 4243 O O . THR A 1 540 ? -0.062 -11.137 17.009 1.00 78.06 540 THR A O 1
ATOM 4246 N N . PRO A 1 541 ? 0.417 -10.053 15.086 1.00 78.00 541 PRO A N 1
ATOM 4247 C CA . PRO A 1 541 ? 1.790 -9.750 15.472 1.00 78.00 541 PRO A CA 1
ATOM 4248 C C . PRO A 1 541 ? 1.846 -8.847 16.721 1.00 78.00 541 PRO A C 1
ATOM 4250 O O . PRO A 1 541 ? 0.911 -8.084 16.988 1.00 78.00 541 PRO A O 1
ATOM 4253 N N . PRO A 1 542 ? 2.941 -8.885 17.505 1.00 75.50 542 PRO A N 1
ATOM 4254 C CA . PRO A 1 542 ? 3.148 -7.940 18.600 1.00 75.50 542 PRO A CA 1
ATOM 4255 C C . PRO A 1 542 ? 3.070 -6.486 18.117 1.00 75.50 542 PRO A C 1
ATOM 4257 O O . PRO A 1 542 ? 3.587 -6.152 17.053 1.00 75.50 542 PRO A O 1
ATOM 4260 N N . GLY A 1 543 ? 2.441 -5.615 18.906 1.00 80.00 543 GLY A N 1
ATOM 4261 C CA . GLY A 1 543 ? 2.230 -4.213 18.544 1.00 80.00 543 GLY A CA 1
ATOM 4262 C C . GLY A 1 543 ? 1.036 -3.965 17.618 1.00 80.00 543 GLY A C 1
ATOM 4263 O O . GLY A 1 543 ? 0.892 -2.851 17.125 1.00 80.00 543 GLY A O 1
ATOM 4264 N N . TRP A 1 544 ? 0.192 -4.969 17.349 1.00 89.06 544 TRP A N 1
ATOM 4265 C CA . TRP A 1 544 ? -0.955 -4.817 16.449 1.00 89.06 544 TRP A CA 1
ATOM 4266 C C . TRP A 1 544 ? -1.916 -3.704 16.896 1.00 89.06 544 TRP A C 1
ATOM 4268 O O . TRP A 1 544 ? -2.318 -3.637 18.061 1.00 89.06 544 TRP A O 1
ATOM 4278 N N . VAL A 1 545 ? -2.299 -2.850 15.942 1.00 93.75 545 VAL A N 1
ATOM 4279 C CA . VAL A 1 545 ? -3.298 -1.786 16.116 1.00 93.75 545 VAL A CA 1
ATOM 4280 C C . VAL A 1 545 ? -4.524 -2.155 15.304 1.00 93.75 545 VAL A C 1
ATOM 4282 O O . VAL A 1 545 ? -4.486 -2.073 14.076 1.00 93.75 545 VAL A O 1
ATOM 4285 N N . ASP A 1 546 ? -5.598 -2.552 15.970 1.00 92.38 546 ASP A N 1
ATOM 4286 C CA . ASP A 1 546 ? -6.844 -2.893 15.290 1.00 92.38 546 ASP A CA 1
ATOM 4287 C C . ASP A 1 546 ? -7.832 -1.717 15.334 1.00 92.38 546 ASP A C 1
ATOM 4289 O O . ASP A 1 546 ? -7.843 -0.924 16.285 1.00 92.38 546 ASP A O 1
ATOM 4293 N N . LEU A 1 547 ? -8.640 -1.598 14.283 1.00 94.50 547 LEU A N 1
ATOM 4294 C CA . LEU A 1 547 ? -9.640 -0.540 14.120 1.00 94.50 547 LEU A CA 1
ATOM 4295 C C . LEU A 1 547 ? -11.021 -1.175 13.939 1.00 94.50 547 LEU A C 1
ATOM 4297 O O . LEU A 1 547 ? -11.103 -2.212 13.284 1.00 94.50 547 LEU A O 1
ATOM 4301 N N . PRO A 1 548 ? -12.104 -0.589 14.472 1.00 89.81 548 PRO A N 1
ATOM 4302 C CA . PRO A 1 548 ? -13.423 -1.199 14.389 1.00 89.81 548 PRO A CA 1
ATOM 4303 C C . PRO A 1 548 ? -13.928 -1.241 12.941 1.00 89.81 548 PRO A C 1
ATOM 4305 O O . PRO A 1 548 ? -13.539 -0.423 12.103 1.00 89.81 548 PRO A O 1
ATOM 4308 N N . MET A 1 549 ? -14.806 -2.197 12.639 1.00 84.50 549 MET A N 1
ATOM 4309 C CA . MET A 1 549 ? -15.330 -2.425 11.285 1.00 84.50 549 MET A CA 1
ATOM 4310 C C . MET A 1 549 ? -16.038 -1.193 10.692 1.00 84.50 549 MET A C 1
ATOM 4312 O O . MET A 1 549 ? -15.996 -0.981 9.479 1.00 84.50 549 MET A O 1
ATOM 4316 N N . ASP A 1 550 ? -16.662 -0.381 11.546 1.00 81.31 550 ASP A N 1
ATOM 4317 C CA . ASP A 1 550 ? -17.415 0.831 11.212 1.00 81.31 550 ASP A CA 1
ATOM 4318 C C . ASP A 1 550 ? -16.561 2.114 11.242 1.00 81.31 550 ASP A C 1
ATOM 4320 O O . ASP A 1 550 ? -17.104 3.215 11.162 1.00 81.31 550 ASP A O 1
ATOM 4324 N N . VAL A 1 551 ? -15.227 2.003 11.337 1.00 82.81 551 VAL A N 1
ATOM 4325 C CA . VAL A 1 551 ? -14.338 3.173 11.277 1.00 82.81 551 VAL A CA 1
ATOM 4326 C C . VAL A 1 551 ? -14.458 3.887 9.924 1.00 82.81 551 VAL A C 1
ATOM 4328 O O . VAL A 1 551 ? -14.407 3.273 8.854 1.00 82.81 551 VAL A O 1
ATOM 4331 N N . GLU A 1 552 ? -14.592 5.212 9.957 1.00 80.19 552 GLU A N 1
ATOM 4332 C CA . GLU A 1 552 ? -14.678 6.029 8.745 1.00 80.19 552 GLU A CA 1
ATOM 4333 C C . GLU A 1 552 ? -13.311 6.163 8.052 1.00 80.19 552 GLU A C 1
ATOM 4335 O O . GLU A 1 552 ? -12.273 6.325 8.702 1.00 80.19 552 GLU A O 1
ATOM 4340 N N . LEU A 1 553 ? -13.307 6.179 6.714 1.00 76.81 553 LEU A N 1
ATOM 4341 C CA . LEU A 1 553 ? -12.093 6.394 5.915 1.00 76.81 553 LEU A CA 1
ATOM 4342 C C . LEU A 1 553 ? -11.413 7.729 6.266 1.00 76.81 553 LEU A C 1
ATOM 4344 O O . LEU A 1 553 ? -10.217 7.758 6.539 1.00 76.81 553 LEU A O 1
ATOM 4348 N N . GLY A 1 554 ? -12.198 8.805 6.393 1.00 78.38 554 GLY A N 1
ATOM 4349 C CA . GLY A 1 554 ? -11.699 10.131 6.772 1.00 78.38 554 GLY A CA 1
ATOM 4350 C C . GLY A 1 554 ? -11.146 10.219 8.201 1.00 78.38 554 GLY A C 1
ATOM 4351 O O . GLY A 1 554 ? -10.432 11.164 8.537 1.00 78.38 554 GLY A O 1
ATOM 4352 N N . TRP A 1 555 ? -11.452 9.248 9.068 1.00 89.69 555 TRP A N 1
ATOM 4353 C CA . TRP A 1 555 ? -10.770 9.111 10.355 1.00 89.69 555 TRP A CA 1
ATOM 4354 C C . TRP A 1 555 ? -9.400 8.446 10.180 1.00 89.69 555 TRP A C 1
ATOM 4356 O O . TRP A 1 555 ? -8.421 8.894 10.776 1.00 89.69 555 TRP A O 1
ATOM 4366 N N . CYS A 1 556 ? -9.306 7.430 9.314 1.00 86.19 556 CYS A N 1
ATOM 4367 C CA . CYS A 1 556 ? -8.032 6.796 8.966 1.00 86.19 556 CYS A CA 1
ATOM 4368 C C . CYS A 1 556 ? -7.077 7.799 8.304 1.00 86.19 556 CYS A C 1
ATOM 4370 O O . CYS A 1 556 ? -5.911 7.832 8.679 1.00 86.19 556 CYS A O 1
ATOM 4372 N N . GLU A 1 557 ? -7.569 8.671 7.415 1.00 86.25 557 GLU A N 1
ATOM 4373 C CA . GLU A 1 557 ? -6.803 9.795 6.840 1.00 86.25 557 GLU A CA 1
ATOM 4374 C C . GLU A 1 557 ? -6.161 10.669 7.923 1.00 86.25 557 GLU A C 1
ATOM 4376 O O . GLU A 1 557 ? -4.979 11.001 7.848 1.00 86.25 557 GLU A O 1
ATOM 4381 N N . GLN A 1 558 ? -6.923 10.998 8.971 1.00 90.88 558 GLN A N 1
ATOM 4382 C CA . GLN A 1 558 ? -6.433 11.799 10.093 1.00 90.88 558 GLN A CA 1
ATOM 4383 C C . GLN A 1 558 ? -5.444 11.041 10.983 1.00 90.88 558 GLN A C 1
ATOM 4385 O O . GLN A 1 558 ? -4.596 11.659 11.619 1.00 90.88 558 GLN A O 1
ATOM 4390 N N . LEU A 1 559 ? -5.547 9.710 11.064 1.00 92.88 559 LEU A N 1
ATOM 4391 C CA . LEU A 1 559 ? -4.609 8.879 11.824 1.00 92.88 559 LEU A CA 1
ATOM 4392 C C . LEU A 1 559 ? -3.218 8.864 11.175 1.00 92.88 559 LEU A C 1
ATOM 4394 O O . LEU A 1 559 ? -2.220 8.738 11.879 1.00 92.88 559 LEU A O 1
ATOM 4398 N N . VAL A 1 560 ? -3.149 9.000 9.849 1.00 88.94 560 VAL A N 1
ATOM 4399 C CA . VAL A 1 560 ? -1.904 8.989 9.065 1.00 88.94 560 VAL A CA 1
ATOM 4400 C C . VAL A 1 560 ? -1.624 10.333 8.378 1.00 88.94 560 VAL A C 1
ATOM 4402 O O . VAL A 1 560 ? -0.980 10.405 7.338 1.00 88.94 560 VAL A O 1
ATOM 4405 N N . SER A 1 561 ? -2.078 11.431 8.979 1.00 86.62 561 SER A N 1
ATOM 4406 C CA . SER A 1 561 ? -2.016 12.787 8.413 1.00 86.62 561 SER A CA 1
ATOM 4407 C C . SER A 1 561 ? -0.623 13.432 8.398 1.00 86.62 561 SER A C 1
ATOM 4409 O O . SER A 1 561 ? -0.463 14.570 7.946 1.00 86.62 561 SER A O 1
ATOM 4411 N N . GLU A 1 562 ? 0.391 12.760 8.941 1.00 86.69 562 GLU A N 1
ATOM 4412 C CA . GLU A 1 562 ? 1.773 13.233 8.982 1.00 86.69 562 GLU A CA 1
ATOM 4413 C C . GLU A 1 562 ? 2.750 12.155 8.505 1.00 86.69 562 GLU A C 1
ATOM 4415 O O . GLU A 1 562 ? 2.570 10.966 8.759 1.00 86.69 562 GLU A O 1
ATOM 4420 N N . GLU A 1 563 ? 3.830 12.590 7.863 1.00 81.38 563 GLU A N 1
ATOM 4421 C CA . GLU A 1 563 ? 4.935 11.759 7.384 1.00 81.38 563 GLU A CA 1
ATOM 4422 C C . GLU A 1 563 ? 6.268 12.202 7.979 1.00 81.38 563 GLU A C 1
ATOM 4424 O O . GLU A 1 563 ? 6.513 13.391 8.223 1.00 81.38 563 GLU A O 1
ATOM 4429 N N . TYR A 1 564 ? 7.162 11.239 8.197 1.00 80.12 564 TYR A N 1
ATOM 4430 C CA . TYR A 1 564 ? 8.497 11.519 8.698 1.00 80.12 564 TYR A CA 1
ATOM 4431 C C . TYR A 1 564 ? 9.491 11.631 7.544 1.00 80.12 564 TYR A C 1
ATOM 4433 O O . TYR A 1 564 ? 9.894 10.645 6.935 1.00 80.12 564 TYR A O 1
ATOM 4441 N N . VAL A 1 565 ? 9.908 12.862 7.247 1.00 71.44 565 VAL A N 1
ATOM 4442 C CA . VAL A 1 565 ? 10.698 13.186 6.053 1.00 71.44 565 VAL A CA 1
ATOM 4443 C C . VAL A 1 565 ? 12.049 13.790 6.402 1.00 71.44 565 VAL A C 1
ATOM 4445 O O . VAL A 1 565 ? 12.212 14.533 7.372 1.00 71.44 565 VAL A O 1
ATOM 4448 N N . THR A 1 566 ? 13.043 13.539 5.550 1.00 68.44 566 THR A N 1
ATOM 4449 C CA . THR A 1 566 ? 14.335 14.228 5.629 1.00 68.44 566 THR A CA 1
ATOM 4450 C C . THR A 1 566 ? 14.302 15.507 4.801 1.00 68.44 566 THR A C 1
ATOM 4452 O O . THR A 1 566 ? 14.316 15.469 3.572 1.00 68.44 566 THR A O 1
ATOM 4455 N N . VAL A 1 567 ? 14.307 16.662 5.470 1.00 67.06 567 VAL A N 1
ATOM 4456 C CA . VAL A 1 567 ? 14.362 17.982 4.826 1.00 67.06 567 VAL A CA 1
ATOM 4457 C C . VAL A 1 567 ? 15.764 18.580 4.905 1.00 67.06 567 VAL A C 1
ATOM 4459 O O . VAL A 1 567 ? 16.506 18.372 5.866 1.00 67.06 567 VAL A O 1
ATOM 4462 N N . LYS A 1 568 ? 16.157 19.368 3.899 1.00 59.97 568 LYS A N 1
ATOM 4463 C CA . LYS A 1 568 ? 17.399 20.151 3.967 1.00 59.97 568 LYS A CA 1
ATOM 4464 C C . LYS A 1 568 ? 17.189 21.345 4.897 1.00 59.97 568 LYS A C 1
ATOM 4466 O O . LYS A 1 568 ? 16.273 22.141 4.702 1.00 59.97 568 LYS A O 1
ATOM 4471 N N . SER A 1 569 ? 18.035 21.481 5.914 1.00 62.03 569 SER A N 1
ATOM 4472 C CA . SER A 1 569 ? 18.014 22.634 6.811 1.00 62.03 569 SER A CA 1
ATOM 4473 C C . SER A 1 569 ? 18.401 23.922 6.069 1.00 62.03 569 SER A C 1
ATOM 4475 O O . SER A 1 569 ? 19.021 23.885 5.005 1.00 62.03 569 SER A O 1
ATOM 4477 N N . LYS A 1 570 ? 18.149 25.083 6.693 1.00 59.59 570 LYS A N 1
ATOM 4478 C CA . LYS A 1 570 ? 18.642 26.390 6.210 1.00 59.59 570 LYS A CA 1
ATOM 4479 C C . LYS A 1 570 ? 20.171 26.445 6.034 1.00 59.59 570 LYS A C 1
ATOM 4481 O O . LYS A 1 570 ? 20.668 27.325 5.348 1.00 59.59 570 LYS A O 1
ATOM 4486 N N . THR A 1 571 ? 20.912 25.517 6.646 1.00 62.41 571 THR A N 1
ATOM 4487 C CA . THR A 1 571 ? 22.376 25.392 6.553 1.00 62.41 571 THR A CA 1
ATOM 4488 C C . THR A 1 571 ? 22.831 24.287 5.592 1.00 62.41 571 THR A C 1
ATOM 4490 O O . THR A 1 571 ? 24.015 23.965 5.553 1.00 62.41 571 THR A O 1
ATOM 4493 N N . GLY A 1 572 ? 21.910 23.681 4.833 1.00 54.59 572 GLY A N 1
ATOM 4494 C CA . GLY A 1 572 ? 22.200 22.627 3.857 1.00 54.59 572 GLY A CA 1
ATOM 4495 C C . GLY A 1 572 ? 22.423 21.232 4.451 1.00 54.59 572 GLY A C 1
ATOM 4496 O O . GLY A 1 572 ? 22.679 20.294 3.701 1.00 54.59 572 GLY A O 1
ATOM 4497 N N . ARG A 1 573 ? 22.304 21.062 5.776 1.00 49.66 573 ARG A N 1
ATOM 4498 C CA . ARG A 1 573 ? 22.422 19.750 6.434 1.00 49.66 573 ARG A CA 1
ATOM 4499 C C . ARG A 1 573 ? 21.077 19.013 6.410 1.00 49.66 573 ARG A C 1
ATOM 4501 O O . ARG A 1 573 ? 20.055 19.653 6.658 1.00 49.66 573 ARG A O 1
ATOM 4508 N N . PRO A 1 574 ? 21.044 17.697 6.146 1.00 55.47 574 PRO A N 1
ATOM 4509 C CA . PRO A 1 574 ? 19.816 16.918 6.261 1.00 55.47 574 PRO A CA 1
ATOM 4510 C C . PRO A 1 574 ? 19.322 16.934 7.713 1.00 55.47 574 PRO A C 1
ATOM 4512 O O . PRO A 1 574 ? 20.099 16.740 8.649 1.00 55.47 574 PRO A O 1
ATOM 4515 N N . LYS A 1 575 ? 18.031 17.207 7.900 1.00 68.31 575 LYS A N 1
ATOM 4516 C CA . LYS A 1 575 ? 17.331 17.167 9.183 1.00 68.31 575 LYS A CA 1
ATOM 4517 C C . LYS A 1 575 ? 16.031 16.398 8.983 1.00 68.31 575 LYS A C 1
ATOM 4519 O O . LYS A 1 575 ? 15.189 16.818 8.197 1.00 68.31 575 LYS A O 1
ATOM 4524 N N . ALA A 1 576 ? 15.866 15.300 9.704 1.00 69.44 576 ALA A N 1
ATOM 4525 C CA . ALA A 1 576 ? 14.630 14.538 9.687 1.00 69.44 576 ALA A CA 1
ATOM 4526 C C . ALA A 1 576 ? 13.577 15.187 10.606 1.00 69.44 576 ALA A C 1
ATOM 4528 O O . ALA A 1 576 ? 13.909 15.685 11.689 1.00 69.44 576 ALA A O 1
ATOM 4529 N N . THR A 1 577 ? 12.335 15.282 10.134 1.00 77.75 577 THR A N 1
ATOM 4530 C CA . THR A 1 577 ? 11.229 15.964 10.819 1.00 77.75 577 THR A CA 1
ATOM 4531 C C . THR A 1 577 ? 9.890 15.385 10.382 1.00 77.75 577 THR A C 1
ATOM 4533 O O . THR A 1 577 ? 9.737 14.985 9.231 1.00 77.75 577 THR A O 1
ATOM 4536 N N . TRP A 1 578 ? 8.908 15.416 11.280 1.00 82.00 578 TRP A N 1
ATOM 4537 C CA . TRP A 1 578 ? 7.512 15.204 10.915 1.00 82.00 578 TRP A CA 1
ATOM 4538 C C . TRP A 1 578 ? 7.001 16.382 10.080 1.00 82.00 578 TRP A C 1
ATOM 4540 O O . TRP A 1 578 ? 7.361 17.541 10.335 1.00 82.00 578 TRP A O 1
ATOM 4550 N N . ARG A 1 579 ? 6.216 16.070 9.052 1.00 81.19 579 ARG A N 1
ATOM 4551 C CA . ARG A 1 579 ? 5.570 17.010 8.136 1.00 81.19 579 ARG A CA 1
ATOM 4552 C C . ARG A 1 579 ? 4.120 16.574 7.939 1.00 81.19 579 ARG A C 1
ATOM 4554 O O . ARG A 1 579 ? 3.874 15.415 7.644 1.00 81.19 579 ARG A O 1
ATOM 4561 N N . SER A 1 580 ? 3.179 17.508 8.045 1.00 79.75 580 SER A N 1
ATOM 4562 C CA . SER A 1 580 ? 1.775 17.257 7.697 1.00 79.75 580 SER A CA 1
ATOM 4563 C C . SER A 1 580 ? 1.607 17.045 6.190 1.00 79.75 580 SER A C 1
ATOM 4565 O O . SER A 1 580 ? 2.162 17.798 5.381 1.00 79.75 580 SER A O 1
ATOM 4567 N N . ILE A 1 581 ? 0.840 16.019 5.833 1.00 69.75 581 ILE A N 1
ATOM 4568 C CA . ILE A 1 581 ? 0.459 15.672 4.466 1.00 69.75 581 ILE A CA 1
ATOM 4569 C C . ILE A 1 581 ? -0.796 16.487 4.119 1.00 69.75 581 ILE A C 1
ATOM 4571 O O . ILE A 1 581 ? -1.771 16.470 4.861 1.00 69.75 581 ILE A O 1
ATOM 4575 N N . GLY A 1 582 ? -0.775 17.248 3.021 1.00 50.94 582 GLY A N 1
ATOM 4576 C CA . GLY A 1 582 ? -1.998 17.782 2.394 1.00 50.94 582 GLY A CA 1
ATOM 4577 C C . GLY A 1 582 ? -2.873 18.753 3.205 1.00 50.94 582 GLY A C 1
ATOM 4578 O O . GLY A 1 582 ? -4.023 18.951 2.843 1.00 50.94 582 GLY A O 1
ATOM 4579 N N . GLY A 1 583 ? -2.392 19.365 4.295 1.00 57.19 583 GLY A N 1
ATOM 4580 C CA . GLY A 1 583 ? -3.260 20.186 5.159 1.00 57.19 583 GLY A CA 1
ATOM 4581 C C . GLY A 1 583 ? -4.369 19.376 5.844 1.00 57.19 583 GLY A C 1
ATOM 4582 O O . GLY A 1 583 ? -5.348 19.955 6.320 1.00 57.19 583 GLY A O 1
ATOM 4583 N N . LEU A 1 584 ? -4.205 18.049 5.881 1.00 65.44 584 LEU A N 1
ATOM 4584 C CA . LEU A 1 584 ? -5.117 17.123 6.520 1.00 65.44 584 LEU A CA 1
ATOM 4585 C C . LEU A 1 584 ? -5.217 17.418 8.018 1.00 65.44 584 LEU A C 1
ATOM 4587 O O . LEU A 1 584 ? -4.288 17.900 8.678 1.00 65.44 584 LEU A O 1
ATOM 4591 N N . ARG A 1 585 ? -6.391 17.104 8.546 1.00 77.94 585 ARG A N 1
ATOM 4592 C CA . ARG A 1 585 ? -6.674 17.114 9.978 1.00 77.94 585 ARG A CA 1
ATOM 4593 C C . ARG A 1 585 ? -5.869 16.003 10.664 1.00 77.94 585 ARG A C 1
ATOM 4595 O O . ARG A 1 585 ? -5.592 14.994 10.032 1.00 77.94 585 ARG A O 1
ATOM 4602 N N . HIS A 1 586 ? -5.441 16.214 11.905 1.00 86.81 586 HIS A N 1
ATOM 4603 C CA . HIS A 1 586 ? -4.491 15.340 12.624 1.00 86.81 586 HIS A CA 1
ATOM 4604 C C . HIS A 1 586 ? -4.945 14.994 14.049 1.00 86.81 586 HIS A C 1
ATOM 4606 O O . HIS A 1 586 ? -4.219 14.360 14.812 1.00 86.81 586 HIS A O 1
ATOM 4612 N N . GLU A 1 587 ? -6.173 15.363 14.406 1.00 90.50 587 GLU A N 1
ATOM 4613 C CA . GLU A 1 587 ? -6.729 15.185 15.744 1.00 90.50 587 GLU A CA 1
ATOM 4614 C C . GLU A 1 587 ? -6.838 13.692 16.117 1.00 90.50 587 GLU A C 1
ATOM 4616 O O . GLU A 1 587 ? -6.617 13.322 17.271 1.00 90.50 587 GLU A O 1
ATOM 4621 N N . ALA A 1 588 ? -7.095 12.806 15.142 1.00 92.44 588 ALA A N 1
ATOM 4622 C CA . ALA A 1 588 ? -7.102 11.354 15.352 1.00 92.44 588 ALA A CA 1
ATOM 4623 C C . ALA A 1 588 ? -5.705 10.792 15.682 1.00 92.44 588 ALA A C 1
ATOM 4625 O O . ALA A 1 588 ? -5.570 10.002 16.623 1.00 92.44 588 ALA A O 1
ATOM 4626 N N . LEU A 1 589 ? -4.671 11.220 14.943 1.00 94.62 589 LEU A N 1
ATOM 4627 C CA . LEU A 1 589 ? -3.268 10.883 15.207 1.00 94.62 589 LEU A CA 1
ATOM 4628 C C . LEU A 1 589 ? -2.855 11.322 16.616 1.00 94.62 589 LEU A C 1
ATOM 4630 O O . LEU A 1 589 ? -2.269 10.545 17.377 1.00 94.62 589 LEU A O 1
ATOM 4634 N N . ASP A 1 590 ? -3.208 12.546 16.990 1.00 94.25 590 ASP A N 1
ATOM 4635 C CA . ASP A 1 590 ? -2.888 13.099 18.300 1.00 94.25 590 ASP A CA 1
ATOM 4636 C C . ASP A 1 590 ? -3.620 12.360 19.424 1.00 94.25 590 ASP A C 1
ATOM 4638 O O . ASP A 1 590 ? -2.972 11.867 20.352 1.00 94.25 590 ASP A O 1
ATOM 4642 N N . CYS A 1 591 ? -4.934 12.141 19.303 1.00 95.88 591 CYS A N 1
ATOM 4643 C CA . CYS A 1 591 ? -5.702 11.361 20.279 1.00 95.88 591 CYS A CA 1
ATOM 4644 C C . CYS A 1 591 ? -5.135 9.943 20.476 1.00 95.88 591 CYS A C 1
ATOM 4646 O O . CYS A 1 591 ? -5.069 9.459 21.612 1.00 95.88 591 CYS A O 1
ATOM 4648 N N . ALA A 1 592 ? -4.685 9.283 19.400 1.00 96.25 592 ALA A N 1
ATOM 4649 C CA . ALA A 1 592 ? -4.050 7.964 19.461 1.00 96.25 592 ALA A CA 1
ATOM 4650 C C . ALA A 1 592 ? -2.738 7.977 20.261 1.00 96.25 592 ALA A C 1
ATOM 4652 O O . ALA A 1 592 ? -2.496 7.096 21.095 1.00 96.25 592 ALA A O 1
ATOM 4653 N N . ASN A 1 593 ? -1.900 8.993 20.044 1.00 96.06 593 ASN A N 1
ATOM 4654 C CA . ASN A 1 593 ? -0.635 9.160 20.761 1.00 96.06 593 ASN A CA 1
ATOM 4655 C C . ASN A 1 593 ? -0.855 9.548 22.229 1.00 96.06 593 ASN A C 1
ATOM 4657 O O . ASN A 1 593 ? -0.158 9.052 23.118 1.00 96.06 593 ASN A O 1
ATOM 4661 N N . TYR A 1 594 ? -1.852 10.386 22.508 1.00 96.75 594 TYR A N 1
ATOM 4662 C CA . TYR A 1 594 ? -2.202 10.813 23.862 1.00 96.75 594 TYR A CA 1
ATOM 4663 C C . TYR A 1 594 ? -2.739 9.643 24.692 1.00 96.75 594 TYR A C 1
ATOM 4665 O O . TYR A 1 594 ? -2.274 9.418 25.813 1.00 96.75 594 TYR A O 1
ATOM 4673 N N . GLY A 1 595 ? -3.640 8.836 24.121 1.00 96.12 595 GLY A N 1
ATOM 4674 C CA . GLY A 1 595 ? -4.108 7.599 24.748 1.00 96.12 595 GLY A CA 1
ATOM 4675 C C . GLY A 1 595 ? -2.954 6.635 25.049 1.00 96.12 595 GLY A C 1
ATOM 4676 O O . GLY A 1 595 ? -2.874 6.091 26.157 1.00 96.12 595 GLY A O 1
ATOM 4677 N N . ARG A 1 596 ? -2.016 6.478 24.105 1.00 95.62 596 ARG A N 1
ATOM 4678 C CA . ARG A 1 596 ? -0.834 5.613 24.259 1.00 95.62 596 ARG A CA 1
ATOM 4679 C C . ARG A 1 596 ? 0.115 6.100 25.356 1.00 95.62 596 ARG A C 1
ATOM 4681 O O . ARG A 1 596 ? 0.668 5.281 26.093 1.00 95.62 596 ARG A O 1
ATOM 4688 N N . ALA A 1 597 ? 0.275 7.413 25.506 1.00 94.00 597 ALA A N 1
ATOM 4689 C CA . ALA A 1 597 ? 1.045 7.997 26.599 1.00 94.00 597 ALA A CA 1
ATOM 4690 C C . ALA A 1 597 ? 0.382 7.748 27.965 1.00 94.00 597 ALA A C 1
ATOM 4692 O O . ALA A 1 597 ? 1.069 7.505 28.951 1.00 94.00 597 ALA A O 1
ATOM 4693 N N . MET A 1 598 ? -0.951 7.743 28.041 1.00 96.31 598 MET A N 1
ATOM 4694 C CA . MET A 1 598 ? -1.655 7.376 29.276 1.00 96.31 598 MET A CA 1
ATOM 4695 C C . MET A 1 598 ? -1.488 5.897 29.634 1.00 96.31 598 MET A C 1
ATOM 4697 O O . MET A 1 598 ? -1.392 5.571 30.816 1.00 96.31 598 MET A O 1
ATOM 4701 N N . ALA A 1 599 ? -1.389 5.010 28.640 1.00 94.62 599 ALA A N 1
ATOM 4702 C CA . ALA A 1 599 ? -1.025 3.613 28.878 1.00 94.62 599 ALA A CA 1
ATOM 4703 C C . ALA A 1 599 ? 0.411 3.484 29.422 1.00 94.62 599 ALA A C 1
ATOM 4705 O O . ALA A 1 599 ? 0.659 2.679 30.319 1.00 94.62 599 ALA A O 1
ATOM 4706 N N . GLU A 1 600 ? 1.340 4.328 28.956 1.00 92.00 600 GLU A N 1
ATOM 4707 C CA . GLU A 1 600 ? 2.701 4.399 29.507 1.00 92.00 600 GLU A CA 1
ATOM 4708 C C . GLU A 1 600 ? 2.704 4.835 30.975 1.00 92.00 600 GLU A C 1
ATOM 4710 O O . GLU A 1 600 ? 3.387 4.230 31.794 1.00 92.00 600 GLU A O 1
ATOM 4715 N N . LEU A 1 601 ? 1.887 5.830 31.334 1.00 91.06 601 LEU A N 1
ATOM 4716 C CA . LEU A 1 601 ? 1.779 6.313 32.713 1.00 91.06 601 LEU A CA 1
ATOM 4717 C C . LEU A 1 601 ? 1.224 5.244 33.676 1.00 91.06 601 LEU A C 1
ATOM 4719 O O . LEU A 1 601 ? 1.514 5.273 34.868 1.00 91.06 601 LEU A O 1
ATOM 4723 N N . ILE A 1 602 ? 0.446 4.286 33.161 1.00 92.88 602 ILE A N 1
ATOM 4724 C CA . ILE A 1 602 ? -0.039 3.108 33.902 1.00 92.88 602 ILE A CA 1
ATOM 4725 C C . ILE A 1 602 ? 1.073 2.047 34.085 1.00 92.88 602 ILE A C 1
ATOM 4727 O O . ILE A 1 602 ? 0.957 1.174 34.948 1.00 92.88 602 ILE A O 1
ATOM 4731 N N . GLY A 1 603 ? 2.160 2.125 33.311 1.00 87.88 603 GLY A N 1
ATOM 4732 C CA . GLY A 1 603 ? 3.275 1.170 33.317 1.00 87.88 603 GLY A CA 1
ATOM 4733 C C . GLY A 1 603 ? 3.136 0.030 32.305 1.00 87.88 603 GLY A C 1
ATOM 4734 O O . GLY A 1 603 ? 3.887 -0.941 32.382 1.00 87.88 603 GLY A O 1
ATOM 4735 N N . TRP A 1 604 ? 2.204 0.138 31.351 1.00 91.06 604 TRP A N 1
ATOM 4736 C CA . TRP A 1 604 ? 1.847 -0.937 30.416 1.00 91.06 604 TRP A CA 1
ATOM 4737 C C . TRP A 1 604 ? 3.040 -1.528 29.654 1.00 91.06 604 TRP A C 1
ATOM 4739 O O . TRP A 1 604 ? 3.162 -2.747 29.559 1.00 91.06 604 TRP A O 1
ATOM 4749 N N . SER A 1 605 ? 3.958 -0.688 29.168 1.00 80.88 605 SER A N 1
ATOM 4750 C CA . SER A 1 605 ? 5.143 -1.141 28.418 1.00 80.88 605 SER A CA 1
ATOM 4751 C C . SER A 1 605 ? 6.152 -1.918 29.268 1.00 80.88 605 SER A C 1
ATOM 4753 O O . SER A 1 605 ? 7.010 -2.605 28.720 1.00 80.88 605 SER A O 1
ATOM 4755 N N . THR A 1 606 ? 6.076 -1.796 30.596 1.00 80.31 606 THR A N 1
ATOM 4756 C CA . THR A 1 606 ? 6.996 -2.439 31.548 1.00 80.31 606 THR A CA 1
ATOM 4757 C C . THR A 1 606 ? 6.377 -3.617 32.291 1.00 80.31 606 THR A C 1
ATOM 4759 O O . THR A 1 606 ? 7.059 -4.244 33.099 1.00 80.31 606 THR A O 1
ATOM 4762 N N . TRP A 1 607 ? 5.101 -3.922 32.038 1.00 87.12 607 TRP A N 1
ATOM 4763 C CA . TRP A 1 607 ? 4.415 -5.005 32.726 1.00 87.12 607 TRP A CA 1
ATOM 4764 C C . TRP A 1 607 ? 5.030 -6.368 32.411 1.00 87.12 607 TRP A C 1
ATOM 4766 O O . TRP A 1 607 ? 5.247 -6.753 31.262 1.00 87.12 607 TRP A O 1
ATOM 4776 N N . SER A 1 608 ? 5.261 -7.123 33.473 1.00 86.31 608 SER A N 1
ATOM 4777 C CA . SER A 1 608 ? 5.603 -8.537 33.454 1.00 86.31 608 SER A CA 1
ATOM 4778 C C . SER A 1 608 ? 4.369 -9.413 33.210 1.00 86.31 608 SER A C 1
ATOM 4780 O O . SER A 1 608 ? 3.224 -8.997 33.401 1.00 86.31 608 SER A O 1
ATOM 4782 N N . GLU A 1 609 ? 4.593 -10.688 32.883 1.00 86.44 609 GLU A N 1
ATOM 4783 C CA . GLU A 1 609 ? 3.528 -11.700 32.776 1.00 86.44 609 GLU A CA 1
ATOM 4784 C C . GLU A 1 609 ? 2.644 -11.786 34.032 1.00 86.44 609 GLU A C 1
ATOM 4786 O O . GLU A 1 609 ? 1.440 -12.044 33.951 1.00 86.44 609 GLU A O 1
ATOM 4791 N N . VAL A 1 610 ? 3.225 -11.524 35.206 1.00 89.00 610 VAL A N 1
ATOM 4792 C CA . VAL A 1 610 ? 2.504 -11.515 36.484 1.00 89.00 610 VAL A CA 1
ATOM 4793 C C . VAL A 1 610 ? 1.516 -10.352 36.556 1.00 89.00 610 VAL A C 1
ATOM 4795 O O . VAL A 1 610 ? 0.401 -10.535 37.047 1.00 89.00 610 VAL A O 1
ATOM 4798 N N . GLU A 1 611 ? 1.903 -9.176 36.063 1.00 90.06 611 GLU A N 1
ATOM 4799 C CA . GLU A 1 611 ? 1.058 -7.979 36.050 1.00 90.06 611 GLU A CA 1
ATOM 4800 C C . GLU A 1 611 ? -0.077 -8.109 35.038 1.00 90.06 611 GLU A C 1
ATOM 4802 O O . GLU A 1 611 ? -1.227 -7.880 35.411 1.00 90.06 611 GLU A O 1
ATOM 4807 N N . PHE A 1 612 ? 0.199 -8.595 33.822 1.00 90.81 612 PHE A N 1
ATOM 4808 C CA . PHE A 1 612 ? -0.857 -8.902 32.850 1.00 90.81 612 PHE A CA 1
ATOM 4809 C C . PHE A 1 612 ? -1.879 -9.894 33.420 1.00 90.81 612 PHE A C 1
ATOM 4811 O O . PHE A 1 612 ? -3.080 -9.626 33.416 1.00 90.81 612 PHE A O 1
ATOM 4818 N N . SER A 1 613 ? -1.399 -10.983 34.029 1.00 90.75 613 SER A N 1
ATOM 4819 C CA . SER A 1 613 ? -2.269 -11.979 34.671 1.00 90.75 613 SER A CA 1
ATOM 4820 C C . SER A 1 613 ? -3.055 -11.410 35.861 1.00 90.75 613 SER A C 1
ATOM 4822 O O . SER A 1 613 ? -4.109 -11.928 36.231 1.00 90.75 613 SER A O 1
ATOM 4824 N N . ARG A 1 614 ? -2.537 -10.368 36.526 1.00 92.44 614 ARG A N 1
ATOM 4825 C CA . ARG A 1 614 ? -3.241 -9.686 37.620 1.00 92.44 614 ARG A CA 1
ATOM 4826 C C . ARG A 1 614 ? -4.415 -8.869 37.091 1.00 92.44 614 ARG A C 1
ATOM 4828 O O . ARG A 1 614 ? -5.474 -8.914 37.710 1.00 92.44 614 ARG A O 1
ATOM 4835 N N . GLU A 1 615 ? -4.237 -8.147 35.987 1.00 93.06 615 GLU A N 1
ATOM 4836 C CA . GLU A 1 615 ? -5.313 -7.355 35.378 1.00 93.06 615 GLU A CA 1
ATOM 4837 C C . GLU A 1 615 ? -6.413 -8.258 34.789 1.00 93.06 615 GLU A C 1
ATOM 4839 O O . GLU A 1 615 ? -7.592 -7.973 34.978 1.00 93.06 615 GLU A O 1
ATOM 4844 N N . GLU A 1 616 ? -6.059 -9.407 34.201 1.00 92.19 616 GLU A N 1
ATOM 4845 C CA . GLU A 1 616 ? -7.035 -10.422 33.756 1.00 92.19 616 GLU A CA 1
ATOM 4846 C C . GLU A 1 616 ? -7.893 -10.940 34.918 1.00 92.19 616 GLU A C 1
ATOM 4848 O O . GLU A 1 616 ? -9.122 -10.900 34.861 1.00 92.19 616 GLU A O 1
ATOM 4853 N N . ARG A 1 617 ? -7.259 -11.333 36.032 1.00 91.50 617 ARG A N 1
ATOM 4854 C CA . ARG A 1 617 ? -7.990 -11.746 37.243 1.00 91.50 617 ARG A CA 1
ATOM 4855 C C . ARG A 1 617 ? -8.847 -10.623 37.821 1.00 91.50 617 ARG A C 1
ATOM 4857 O O . ARG A 1 617 ? -9.899 -10.892 38.398 1.00 91.50 617 ARG A O 1
ATOM 4864 N N . ALA A 1 618 ? -8.406 -9.370 37.708 1.00 91.56 618 ALA A N 1
ATOM 4865 C CA . ALA A 1 618 ? -9.193 -8.223 38.148 1.00 91.56 618 ALA A CA 1
ATOM 4866 C C . ALA A 1 618 ? -10.454 -8.045 37.286 1.00 91.56 618 ALA A C 1
ATOM 4868 O O . ALA A 1 618 ? -11.522 -7.783 37.842 1.00 91.56 618 ALA A O 1
ATOM 4869 N N . LEU A 1 619 ? -10.359 -8.257 35.967 1.00 92.19 619 LEU A N 1
ATOM 4870 C CA . LEU A 1 619 ? -11.514 -8.269 35.063 1.00 92.19 619 LEU A CA 1
ATOM 4871 C C . LEU A 1 619 ? -12.480 -9.410 35.383 1.00 92.19 619 LEU A C 1
ATOM 4873 O O . LEU A 1 619 ? -13.678 -9.171 35.520 1.00 92.19 619 LEU A O 1
ATOM 4877 N N . GLU A 1 620 ? -11.981 -10.633 35.565 1.00 90.44 620 GLU A N 1
ATOM 4878 C CA . GLU A 1 620 ? -12.814 -11.782 35.948 1.00 90.44 620 GLU A CA 1
ATOM 4879 C C . GLU A 1 620 ? -13.534 -11.544 37.278 1.00 90.44 620 GLU A C 1
ATOM 4881 O O . GLU A 1 620 ? -14.734 -11.806 37.408 1.00 90.44 620 GLU A O 1
ATOM 4886 N N . LYS A 1 621 ? -12.818 -10.990 38.264 1.00 91.31 621 LYS A N 1
ATOM 4887 C CA . LYS A 1 621 ? -13.398 -10.622 39.555 1.00 91.31 621 LYS A CA 1
ATOM 4888 C C . LYS A 1 621 ? -14.495 -9.568 39.389 1.00 91.31 621 LYS A C 1
ATOM 4890 O O . LYS A 1 621 ? -15.578 -9.750 39.940 1.00 91.31 621 LYS A O 1
ATOM 4895 N N . ALA A 1 622 ? -14.249 -8.513 38.610 1.00 89.31 622 ALA A N 1
ATOM 4896 C CA . ALA A 1 622 ? -15.233 -7.463 38.343 1.00 89.31 622 ALA A CA 1
ATOM 4897 C C . ALA A 1 622 ? -16.480 -8.005 37.618 1.00 89.31 622 ALA A C 1
ATOM 4899 O O . ALA A 1 622 ? -17.602 -7.628 37.956 1.00 89.31 622 ALA A O 1
ATOM 4900 N N . ALA A 1 623 ? -16.309 -8.933 36.671 1.00 89.12 623 ALA A N 1
ATOM 4901 C CA . ALA A 1 623 ? -17.421 -9.623 36.017 1.00 89.12 623 ALA A CA 1
ATOM 4902 C C . ALA A 1 623 ? -18.244 -10.465 37.009 1.00 89.12 623 ALA A C 1
ATOM 4904 O O . ALA A 1 623 ? -19.477 -10.454 36.971 1.00 89.12 623 ALA A O 1
ATOM 4905 N N . GLY A 1 624 ? -17.576 -11.171 37.928 1.00 87.44 624 GLY A N 1
ATOM 4906 C CA . GLY A 1 624 ? -18.232 -11.930 38.996 1.00 87.44 624 GLY A CA 1
ATOM 4907 C C . GLY A 1 624 ? -19.022 -11.040 39.961 1.00 87.44 624 GLY A C 1
ATOM 4908 O O . GLY A 1 624 ? -20.174 -11.341 40.277 1.00 87.44 624 GLY A O 1
ATOM 4909 N N . GLU A 1 625 ? -18.435 -9.918 40.385 1.00 88.44 625 GLU A N 1
ATOM 4910 C CA . GLU A 1 625 ? -19.097 -8.914 41.230 1.00 88.44 625 GLU A CA 1
ATOM 4911 C C . GLU A 1 625 ? -20.329 -8.316 40.533 1.00 88.44 625 GLU A C 1
ATOM 4913 O O . GLU A 1 625 ? -21.394 -8.214 41.149 1.00 88.44 625 GLU A O 1
ATOM 4918 N N . MET A 1 626 ? -20.226 -8.003 39.236 1.00 85.88 626 MET A N 1
ATOM 4919 C CA . MET A 1 626 ? -21.352 -7.491 38.452 1.00 85.88 626 MET A CA 1
ATOM 4920 C C . MET A 1 626 ? -22.480 -8.520 38.334 1.00 85.88 626 MET A C 1
ATOM 4922 O O . MET A 1 626 ? -23.646 -8.186 38.548 1.00 85.88 626 MET A O 1
ATOM 4926 N N . ARG A 1 627 ? -22.151 -9.793 38.080 1.00 86.00 627 ARG A N 1
ATOM 4927 C CA . ARG A 1 627 ? -23.141 -10.881 38.023 1.00 86.00 627 ARG A CA 1
ATOM 4928 C C . ARG A 1 627 ? -23.905 -11.023 39.341 1.00 86.00 627 ARG A C 1
ATOM 4930 O O . ARG A 1 627 ? -25.134 -11.079 39.333 1.00 86.00 627 ARG A O 1
ATOM 4937 N N . LEU A 1 628 ? -23.193 -11.012 40.471 1.00 86.56 628 LEU A N 1
ATOM 4938 C CA . LEU A 1 628 ? -23.802 -11.061 41.806 1.00 86.56 628 LEU A CA 1
ATOM 4939 C C . LEU A 1 628 ? -24.717 -9.857 42.065 1.00 86.56 628 LEU A C 1
ATOM 4941 O O . LEU A 1 628 ? -25.796 -10.008 42.646 1.00 86.56 628 LEU A O 1
ATOM 4945 N N . LEU A 1 629 ? -24.310 -8.667 41.619 1.00 85.38 629 LEU A N 1
ATOM 4946 C CA . LEU A 1 629 ? -25.111 -7.453 41.744 1.00 85.38 629 LEU A CA 1
ATOM 4947 C C . LEU A 1 629 ? -26.388 -7.526 40.891 1.00 85.38 629 LEU A C 1
ATOM 4949 O O . LEU A 1 629 ? -27.473 -7.238 41.398 1.00 85.38 629 LEU A O 1
ATOM 4953 N N . MET A 1 630 ? -26.292 -7.983 39.640 1.00 83.44 630 MET A N 1
ATOM 4954 C CA . MET A 1 630 ? -27.453 -8.195 38.763 1.00 83.44 630 MET A CA 1
ATOM 4955 C C . MET A 1 630 ? -28.426 -9.229 39.342 1.00 83.44 630 MET A C 1
ATOM 4957 O O . MET A 1 630 ? -29.640 -9.015 39.329 1.00 83.44 630 MET A O 1
ATOM 4961 N N . GLU A 1 631 ? -27.922 -10.323 39.918 1.00 86.00 631 GLU A N 1
ATOM 4962 C CA . GLU A 1 631 ? -28.752 -11.316 40.610 1.00 86.00 631 GLU A CA 1
ATOM 4963 C C . GLU A 1 631 ? -29.445 -10.747 41.852 1.00 86.00 631 GLU A C 1
ATOM 4965 O O . GLU A 1 631 ? -30.589 -11.109 42.147 1.00 86.00 631 GLU A O 1
ATOM 4970 N N . LYS A 1 632 ? -28.762 -9.879 42.606 1.00 86.12 632 LYS A N 1
ATOM 4971 C CA . LYS A 1 632 ? -29.348 -9.193 43.762 1.00 86.12 632 LYS A CA 1
ATOM 4972 C C . LYS A 1 632 ? -30.491 -8.274 43.321 1.00 86.12 632 LYS A C 1
ATOM 4974 O O . LYS A 1 632 ? -31.601 -8.423 43.826 1.00 86.12 632 LYS A O 1
ATOM 4979 N N . VAL A 1 633 ? -30.258 -7.416 42.326 1.00 83.62 633 VAL A N 1
ATOM 4980 C CA . VAL A 1 633 ? -31.279 -6.497 41.787 1.00 83.62 633 VAL A CA 1
ATOM 4981 C C . VAL A 1 633 ? -32.442 -7.269 41.152 1.00 83.62 633 VAL A C 1
ATOM 4983 O O . VAL A 1 633 ? -33.601 -6.894 41.318 1.00 83.62 633 VAL A O 1
ATOM 4986 N N . SER A 1 634 ? -32.174 -8.396 40.481 1.00 84.31 634 SER A N 1
ATOM 4987 C CA . SER A 1 634 ? -33.228 -9.261 39.927 1.00 84.31 634 SER A CA 1
ATOM 4988 C C . SER A 1 634 ? -34.101 -9.875 41.020 1.00 84.31 634 SER A C 1
ATOM 4990 O O . SER A 1 634 ? -35.321 -9.931 40.862 1.00 84.31 634 SER A O 1
ATOM 4992 N N . ARG A 1 635 ? -33.506 -10.303 42.143 1.00 83.69 635 ARG A N 1
ATOM 4993 C CA . ARG A 1 635 ? -34.254 -10.797 43.310 1.00 83.69 635 ARG A CA 1
ATOM 4994 C C . ARG A 1 635 ? -35.117 -9.703 43.935 1.00 83.69 635 ARG A C 1
ATOM 4996 O O . ARG A 1 635 ? -36.288 -9.954 44.209 1.00 83.69 635 ARG A O 1
ATOM 5003 N N . GLU A 1 636 ? -34.570 -8.503 44.105 1.00 85.19 636 GLU A N 1
ATOM 5004 C CA . GLU A 1 636 ? -35.295 -7.349 44.654 1.00 85.19 636 GLU A CA 1
ATOM 5005 C C . GLU A 1 636 ? -36.470 -6.928 43.752 1.00 85.19 636 GLU A C 1
ATOM 5007 O O . GLU A 1 636 ? -37.579 -6.735 44.249 1.00 85.19 636 GLU A O 1
ATOM 5012 N N . ARG A 1 637 ? -36.285 -6.890 42.423 1.00 83.31 637 ARG A N 1
ATOM 5013 C CA . ARG A 1 637 ? -37.372 -6.597 41.466 1.00 83.31 637 ARG A CA 1
ATOM 5014 C C . ARG A 1 637 ? -38.475 -7.648 41.465 1.00 83.31 637 ARG A C 1
ATOM 5016 O O . ARG A 1 637 ? -39.649 -7.285 41.471 1.00 83.31 637 ARG A O 1
ATOM 5023 N N . ARG A 1 638 ? -38.120 -8.938 41.520 1.00 81.25 638 ARG A N 1
ATOM 5024 C CA . ARG A 1 638 ? -39.114 -10.020 41.635 1.00 81.25 638 ARG A CA 1
ATOM 5025 C C . ARG A 1 638 ? -39.909 -9.920 42.933 1.00 81.25 638 ARG A C 1
ATOM 5027 O O . ARG A 1 638 ? -41.119 -10.110 42.903 1.00 81.25 638 ARG A O 1
ATOM 5034 N N . ALA A 1 639 ? -39.256 -9.584 44.047 1.00 80.25 639 ALA A N 1
ATOM 5035 C CA . ALA A 1 639 ? -39.937 -9.353 45.321 1.00 80.25 639 ALA A CA 1
ATOM 5036 C C . ALA A 1 639 ? -40.892 -8.142 45.270 1.00 80.25 639 ALA A C 1
ATOM 5038 O O . ALA A 1 639 ? -41.913 -8.146 45.950 1.00 80.25 639 ALA A O 1
ATOM 5039 N N . ALA A 1 640 ? -40.589 -7.143 44.437 1.00 80.81 640 ALA A N 1
ATOM 5040 C CA . ALA A 1 640 ? -41.433 -5.974 44.190 1.00 80.81 640 ALA A CA 1
ATOM 5041 C C . ALA A 1 640 ? -42.496 -6.174 43.085 1.00 80.81 640 ALA A C 1
ATOM 5043 O O . ALA A 1 640 ? -43.259 -5.250 42.811 1.00 80.81 640 ALA A O 1
ATOM 5044 N N . GLY A 1 641 ? -42.561 -7.351 42.448 1.00 75.19 641 GLY A N 1
ATOM 5045 C CA . GLY A 1 641 ? -43.531 -7.655 41.389 1.00 75.19 641 GLY A CA 1
ATOM 5046 C C . GLY A 1 641 ? -43.224 -7.051 40.010 1.00 75.19 641 GLY A C 1
ATOM 5047 O O . GLY A 1 641 ? -44.123 -6.994 39.177 1.00 75.19 641 GLY A O 1
ATOM 5048 N N . ASP A 1 642 ? -41.988 -6.609 39.742 1.00 76.69 642 ASP A N 1
ATOM 5049 C CA . ASP A 1 642 ? -41.573 -6.074 38.432 1.00 76.69 642 ASP A CA 1
ATOM 5050 C C . ASP A 1 642 ? -41.033 -7.202 37.521 1.00 76.69 642 ASP A C 1
ATOM 5052 O O . ASP A 1 642 ? -39.995 -7.795 37.841 1.00 76.69 642 ASP A O 1
ATOM 5056 N N . PRO A 1 643 ? -41.698 -7.517 36.388 1.00 66.88 643 PRO A N 1
ATOM 5057 C CA . PRO A 1 643 ? -41.319 -8.623 35.506 1.00 66.88 643 PRO A CA 1
ATOM 5058 C C . PRO A 1 643 ? -40.176 -8.293 34.529 1.00 66.88 643 PRO A C 1
ATOM 5060 O O . PRO A 1 643 ? -39.733 -9.176 33.793 1.00 66.88 643 PRO A O 1
ATOM 5063 N N . ARG A 1 644 ? -39.688 -7.044 34.475 1.00 74.94 644 ARG A N 1
ATOM 5064 C CA . ARG A 1 644 ? -38.671 -6.630 33.492 1.00 74.94 644 ARG A CA 1
ATOM 5065 C C . ARG A 1 644 ? -37.306 -7.259 33.771 1.00 74.94 644 ARG A C 1
ATOM 5067 O O . ARG A 1 644 ? -36.822 -7.278 34.906 1.00 74.94 644 ARG A O 1
ATOM 5074 N N . ARG A 1 645 ? -36.634 -7.708 32.705 1.00 74.62 645 ARG A N 1
ATOM 5075 C CA . ARG A 1 645 ? -35.271 -8.258 32.767 1.00 74.62 645 ARG A CA 1
ATOM 5076 C C . ARG A 1 645 ? -34.302 -7.212 33.334 1.00 74.62 645 ARG A C 1
ATOM 5078 O O . ARG A 1 645 ? -34.329 -6.050 32.939 1.00 74.62 645 ARG A O 1
ATOM 5085 N N . VAL A 1 646 ? -33.450 -7.630 34.272 1.00 75.81 646 VAL A N 1
ATOM 5086 C CA . VAL A 1 646 ? -32.353 -6.797 34.783 1.00 75.81 646 VAL A CA 1
ATOM 5087 C C . VAL A 1 646 ? -31.228 -6.814 33.758 1.00 75.81 646 VAL A C 1
ATOM 5089 O O . VAL A 1 646 ? -30.686 -7.875 33.453 1.00 75.81 646 VAL A O 1
ATOM 5092 N N . THR A 1 647 ? -30.919 -5.642 33.221 1.00 76.19 647 THR A N 1
ATOM 5093 C CA . THR A 1 647 ? -29.773 -5.370 32.347 1.00 76.19 647 THR A CA 1
ATOM 5094 C C . THR A 1 647 ? -28.686 -4.649 33.136 1.00 76.19 647 THR A C 1
ATOM 5096 O O . THR A 1 647 ? -28.949 -4.112 34.217 1.00 76.19 647 THR A O 1
ATOM 5099 N N . GLU A 1 648 ? -27.474 -4.592 32.602 1.00 71.81 648 GLU A N 1
ATOM 5100 C CA . GLU A 1 648 ? -26.356 -3.861 33.191 1.00 71.81 648 GLU A CA 1
ATOM 5101 C C . GLU A 1 648 ? -26.724 -2.383 33.406 1.00 71.81 648 GLU A C 1
ATOM 5103 O O . GLU A 1 648 ? -26.448 -1.835 34.469 1.00 71.81 648 GLU A O 1
ATOM 5108 N N . GLU A 1 649 ? -27.445 -1.770 32.459 1.00 69.25 649 GLU A N 1
ATOM 5109 C CA . GLU A 1 649 ? -27.944 -0.382 32.538 1.00 69.25 649 GLU A CA 1
ATOM 5110 C C . GLU A 1 649 ? -28.925 -0.167 33.689 1.00 69.25 649 GLU A C 1
ATOM 5112 O O . GLU A 1 649 ? -28.968 0.890 34.315 1.00 69.25 649 GLU A O 1
ATOM 5117 N N . SER A 1 650 ? -29.727 -1.190 33.986 1.00 67.38 650 SER A N 1
ATOM 5118 C CA . SER A 1 650 ? -30.690 -1.136 35.081 1.00 67.38 650 SER A CA 1
ATOM 5119 C C . SER A 1 650 ? -30.036 -1.227 36.465 1.00 67.38 650 SER A C 1
ATOM 5121 O O . SER A 1 650 ? -30.703 -0.986 37.472 1.00 67.38 650 SER A O 1
ATOM 5123 N N . VAL A 1 651 ? -28.746 -1.579 36.503 1.00 67.25 651 VAL A N 1
ATOM 5124 C CA . VAL A 1 651 ? -27.926 -1.742 37.709 1.00 67.25 651 VAL A CA 1
ATOM 5125 C C . VAL A 1 651 ? -26.900 -0.615 37.842 1.00 67.25 651 VAL A C 1
ATOM 5127 O O . VAL A 1 651 ? -26.656 -0.139 38.950 1.00 67.25 651 VAL A O 1
ATOM 5130 N N . MET A 1 652 ? -26.320 -0.163 36.729 1.00 68.12 652 MET A N 1
ATOM 5131 C CA . MET A 1 652 ? -25.373 0.949 36.667 1.00 68.12 652 MET A CA 1
ATOM 5132 C C . MET A 1 652 ? -25.722 1.898 35.516 1.00 68.12 652 MET A C 1
ATOM 5134 O O . MET A 1 652 ? -25.888 1.472 34.379 1.00 68.12 652 MET A O 1
ATOM 5138 N N . GLY A 1 653 ? -25.790 3.202 35.799 1.00 65.31 653 GLY A N 1
ATOM 5139 C CA . GLY A 1 653 ? -25.981 4.230 34.770 1.00 65.31 653 GLY A CA 1
ATOM 5140 C C . GLY A 1 653 ? -24.727 4.473 33.915 1.00 65.31 653 GLY A C 1
ATOM 5141 O O . GLY A 1 653 ? -23.618 4.112 34.310 1.00 65.31 653 GLY A O 1
ATOM 5142 N N . ASN A 1 654 ? -24.897 5.149 32.771 1.00 70.31 654 ASN A N 1
ATOM 5143 C CA . ASN A 1 654 ? -23.831 5.557 31.834 1.00 70.31 654 ASN A CA 1
ATOM 5144 C C . ASN A 1 654 ? -23.069 4.410 31.138 1.00 70.31 654 ASN A C 1
ATOM 5146 O O . ASN A 1 654 ? -21.876 4.547 30.845 1.00 70.31 654 ASN A O 1
ATOM 5150 N N . ILE A 1 655 ? -23.745 3.294 30.860 1.00 79.06 655 ILE A N 1
ATOM 5151 C CA . ILE A 1 655 ? -23.195 2.201 30.048 1.00 79.06 655 ILE A CA 1
ATOM 5152 C C . ILE A 1 655 ? -23.326 2.531 28.560 1.00 79.06 655 ILE A C 1
ATOM 5154 O O . ILE A 1 655 ? -24.342 3.060 28.117 1.00 79.06 655 ILE A O 1
ATOM 5158 N N . VAL A 1 656 ? -22.277 2.231 27.798 1.00 73.56 656 VAL A N 1
ATOM 5159 C CA . VAL A 1 656 ? -22.209 2.432 26.350 1.00 73.56 656 VAL A CA 1
ATOM 5160 C C . VAL A 1 656 ? -22.454 1.103 25.637 1.00 73.56 656 VAL A C 1
ATOM 5162 O O . VAL A 1 656 ? -21.820 0.101 25.974 1.00 73.56 656 VAL A O 1
ATOM 5165 N N . ARG A 1 657 ? -23.353 1.098 24.644 1.00 62.75 657 ARG A N 1
ATOM 5166 C CA . ARG A 1 657 ? -23.627 -0.064 23.785 1.00 62.75 657 ARG A CA 1
ATOM 5167 C C . ARG A 1 657 ? -22.895 0.013 22.439 1.00 62.75 657 ARG A C 1
ATOM 5169 O O . ARG A 1 657 ? -22.655 1.127 21.965 1.00 62.75 657 ARG A O 1
ATOM 5176 N N . PRO A 1 658 ? -22.589 -1.142 21.812 1.00 57.28 658 PRO A N 1
ATOM 5177 C CA . PRO A 1 658 ? -22.129 -1.208 20.425 1.00 57.28 658 PRO A CA 1
ATOM 5178 C C . PRO A 1 658 ? -23.080 -0.474 19.477 1.00 57.28 658 PRO A C 1
ATOM 5180 O O . PRO A 1 658 ? -24.290 -0.442 19.713 1.00 57.28 658 PRO A O 1
ATOM 5183 N N . VAL A 1 659 ? -22.542 0.095 18.399 1.00 50.00 659 VAL A N 1
ATOM 5184 C CA . VAL A 1 659 ? -23.365 0.646 17.315 1.00 50.00 659 VAL A CA 1
ATOM 5185 C C . VAL A 1 659 ? -24.044 -0.521 16.591 1.00 50.00 659 VAL A C 1
ATOM 5187 O O . VAL A 1 659 ? -23.369 -1.350 15.985 1.00 50.00 659 VAL A O 1
ATOM 5190 N N . VAL A 1 660 ? -25.373 -0.623 16.691 1.00 36.62 660 VAL A N 1
ATOM 5191 C CA . VAL A 1 660 ? -26.159 -1.623 15.955 1.00 36.62 660 VAL A CA 1
ATOM 5192 C C . VAL A 1 660 ? -26.510 -1.033 14.595 1.00 36.62 660 VAL A C 1
ATOM 5194 O O . VAL A 1 660 ? -27.163 0.005 14.515 1.00 36.62 660 VAL A O 1
ATOM 5197 N N . TRP A 1 661 ? -26.063 -1.681 13.524 1.00 26.80 661 TRP A N 1
ATOM 5198 C CA . TRP A 1 661 ? -26.511 -1.358 12.173 1.00 26.80 661 TRP A CA 1
ATOM 5199 C C . TRP A 1 661 ? -27.927 -1.925 11.992 1.00 26.80 661 TRP A C 1
ATOM 5201 O O . TRP A 1 661 ? -28.100 -3.139 12.052 1.00 26.80 661 TRP A O 1
ATOM 5211 N N . GLY A 1 662 ? -28.927 -1.052 11.821 1.00 28.81 662 GLY A N 1
ATOM 5212 C CA . GLY A 1 662 ? -30.312 -1.447 11.516 1.00 28.81 662 GLY A CA 1
ATOM 5213 C C . GLY A 1 662 ? -31.312 -1.412 12.681 1.00 28.81 662 GLY A C 1
ATOM 5214 O O . GLY A 1 662 ? -31.998 -2.397 12.925 1.00 28.81 662 GLY A O 1
ATOM 5215 N N . GLY A 1 663 ? -31.443 -0.284 13.385 1.00 22.89 663 GLY A N 1
ATOM 5216 C CA . GLY A 1 663 ? -32.549 -0.069 14.325 1.00 22.89 663 GLY A CA 1
ATOM 5217 C C . GLY A 1 663 ? -32.813 1.415 14.562 1.00 22.89 663 GLY A C 1
ATOM 5218 O O . GLY A 1 663 ? -31.886 2.162 14.865 1.00 22.89 663 GLY A O 1
ATOM 5219 N N . GLU A 1 664 ? -34.065 1.834 14.386 1.00 33.38 664 GLU A N 1
ATOM 5220 C CA . GLU A 1 664 ? -34.557 3.169 14.726 1.00 33.38 664 GLU A CA 1
ATOM 5221 C C . GLU A 1 664 ? -34.314 3.474 16.214 1.00 33.38 664 GLU A C 1
ATOM 5223 O O . GLU A 1 664 ? -34.713 2.704 17.085 1.00 33.38 664 GLU A O 1
ATOM 5228 N N . GLU A 1 665 ? -33.722 4.629 16.520 1.00 26.33 665 GLU A N 1
ATOM 5229 C CA . GLU A 1 665 ? -33.972 5.307 17.792 1.00 26.33 665 GLU A CA 1
ATOM 5230 C C . GLU A 1 665 ? -34.293 6.777 17.505 1.00 26.33 665 GLU A C 1
ATOM 5232 O O . GLU A 1 665 ? -33.444 7.575 17.101 1.00 26.33 665 GLU A O 1
ATOM 5237 N N . GLU A 1 666 ? -35.575 7.097 17.680 1.00 32.91 666 GLU A N 1
ATOM 5238 C CA . GLU A 1 666 ? -36.155 8.433 17.682 1.00 32.91 666 GLU A CA 1
ATOM 5239 C C . GLU A 1 666 ? -35.534 9.299 18.791 1.00 32.91 666 GLU A C 1
ATOM 5241 O O . GLU A 1 666 ? -35.615 8.956 19.971 1.00 32.91 666 GLU A O 1
ATOM 5246 N N . ALA A 1 667 ? -34.994 10.468 18.433 1.00 25.47 667 ALA A N 1
ATOM 5247 C CA . ALA A 1 667 ? -34.988 11.645 19.307 1.00 25.47 667 ALA A CA 1
ATOM 5248 C C . ALA A 1 667 ? -34.702 12.939 18.519 1.00 25.47 667 ALA A C 1
ATOM 5250 O O . ALA A 1 667 ? -33.557 13.343 18.332 1.00 25.47 667 ALA A O 1
ATOM 5251 N N . GLU A 1 668 ? -35.767 13.639 18.143 1.00 27.06 668 GLU A N 1
ATOM 5252 C CA . GLU A 1 668 ? -35.826 15.100 17.975 1.00 27.06 668 GLU A CA 1
ATOM 5253 C C . GLU A 1 668 ? -37.138 15.575 18.655 1.00 27.06 668 GLU A C 1
ATOM 5255 O O . GLU A 1 668 ? -38.023 14.725 18.809 1.00 27.06 668 GLU A O 1
ATOM 5260 N N . PRO A 1 669 ? -37.347 16.857 19.072 1.00 40.72 669 PRO A N 1
ATOM 5261 C CA . PRO A 1 669 ? -36.916 18.054 18.328 1.00 40.72 669 PRO A CA 1
ATOM 5262 C C . PRO A 1 669 ? -36.611 19.362 19.136 1.00 40.72 669 PRO A C 1
ATOM 5264 O O . PRO A 1 669 ? -36.820 19.455 20.344 1.00 40.72 669 PRO A O 1
ATOM 5267 N N . GLN A 1 670 ? -36.262 20.411 18.361 1.00 24.27 670 GLN A N 1
ATOM 5268 C CA . GLN A 1 670 ? -36.370 21.884 18.581 1.00 24.27 670 GLN A CA 1
ATOM 5269 C C . GLN A 1 670 ? -35.206 22.594 19.311 1.00 24.27 670 GLN A C 1
ATOM 5271 O O . GLN A 1 670 ? -34.896 22.277 20.449 1.00 24.27 670 GLN A O 1
ATOM 5276 N N . GLY A 1 671 ? -34.549 23.644 18.798 1.00 23.34 671 GLY A N 1
ATOM 5277 C CA . GLY A 1 671 ? -34.640 24.417 17.552 1.00 23.34 671 GLY A CA 1
ATOM 5278 C C . GLY A 1 671 ? -33.755 25.682 17.666 1.00 23.34 671 GLY A C 1
ATOM 5279 O O . GLY A 1 671 ? -33.518 26.154 18.777 1.00 23.34 671 GLY A O 1
ATOM 5280 N N . GLY A 1 672 ? -33.278 26.234 16.540 1.00 24.33 672 GLY A N 1
ATOM 5281 C CA . GLY A 1 672 ? -32.711 27.595 16.463 1.00 24.33 672 GLY A CA 1
ATOM 5282 C C . GLY A 1 672 ? -31.382 27.739 15.704 1.00 24.33 672 GLY A C 1
ATOM 5283 O O . GLY A 1 672 ? -30.319 27.538 16.278 1.00 24.33 672 GLY A O 1
ATOM 5284 N N . ASP A 1 673 ? -31.485 28.163 14.440 1.00 23.88 673 ASP A N 1
ATOM 5285 C CA . ASP A 1 673 ? -30.467 28.765 13.558 1.00 23.88 673 ASP A CA 1
ATOM 5286 C C . ASP A 1 673 ? -29.206 27.961 13.181 1.00 23.88 673 ASP A C 1
ATOM 5288 O O . ASP A 1 673 ? -28.104 28.122 13.707 1.00 23.88 673 ASP A O 1
ATOM 5292 N N . THR A 1 674 ? -29.350 27.178 12.110 1.00 24.61 674 THR A N 1
ATOM 5293 C CA . THR A 1 674 ? -28.250 26.637 11.303 1.00 24.61 674 THR A CA 1
ATOM 5294 C C . THR A 1 674 ? -27.598 27.725 10.443 1.00 24.61 674 THR A C 1
ATOM 5296 O O . THR A 1 674 ? -28.098 28.073 9.372 1.00 24.61 674 THR A O 1
ATOM 5299 N N . ALA A 1 675 ? -26.436 28.221 10.872 1.00 23.11 675 ALA A N 1
ATOM 5300 C CA . ALA A 1 675 ? -25.504 28.947 10.012 1.00 23.11 675 ALA A CA 1
ATOM 5301 C C . ALA A 1 675 ? -24.597 27.955 9.256 1.00 23.11 675 ALA A C 1
ATOM 5303 O O . ALA A 1 675 ? -23.822 27.203 9.846 1.00 23.11 675 ALA A O 1
ATOM 5304 N N . VAL A 1 676 ? -24.718 27.964 7.930 1.00 35.41 676 VAL A N 1
ATOM 5305 C CA . VAL A 1 676 ? -23.972 27.156 6.954 1.00 35.41 676 VAL A CA 1
ATOM 5306 C C . VAL A 1 676 ? -22.616 27.803 6.645 1.00 35.41 676 VAL A C 1
ATOM 5308 O O . VAL A 1 676 ? -22.608 28.903 6.104 1.00 35.41 676 VAL A O 1
ATOM 5311 N N . ILE A 1 677 ? -21.484 27.120 6.892 1.00 22.28 677 ILE A N 1
ATOM 5312 C CA . ILE A 1 677 ? -20.173 27.387 6.242 1.00 22.28 677 ILE A CA 1
ATOM 5313 C C . ILE A 1 677 ? -19.321 26.075 6.171 1.00 22.28 677 ILE A C 1
ATOM 5315 O O . ILE A 1 677 ? -19.629 25.127 6.891 1.00 22.28 677 ILE A O 1
ATOM 5319 N N . PRO A 1 678 ? -18.280 25.940 5.315 1.00 25.75 678 PRO A N 1
ATOM 5320 C CA . PRO A 1 678 ? -18.310 25.271 4.007 1.00 25.75 678 PRO A CA 1
ATOM 5321 C C . PRO A 1 678 ? -17.348 24.055 3.896 1.00 25.75 678 PRO A C 1
ATOM 5323 O O . PRO A 1 678 ? -16.315 23.996 4.558 1.00 25.75 678 PRO A O 1
ATOM 5326 N N . ARG A 1 679 ? -17.616 23.107 2.984 1.00 22.25 679 ARG A N 1
ATOM 5327 C CA . ARG A 1 679 ? -16.640 22.069 2.574 1.00 22.25 679 ARG A CA 1
ATOM 5328 C C . ARG A 1 679 ? -15.800 22.543 1.372 1.00 22.25 679 ARG A C 1
ATOM 5330 O O . ARG A 1 679 ? -16.361 22.967 0.365 1.00 22.25 679 ARG A O 1
ATOM 5337 N N . LEU A 1 680 ? -14.476 22.397 1.453 1.00 22.31 680 LEU A N 1
ATOM 5338 C CA . LEU A 1 680 ? -13.513 22.346 0.333 1.00 22.31 680 LEU A CA 1
ATOM 5339 C C . LEU A 1 680 ? -12.683 21.068 0.575 1.00 22.31 680 LEU A C 1
ATOM 5341 O O . LEU A 1 680 ? -12.083 20.976 1.638 1.00 22.31 680 LEU A O 1
ATOM 5345 N N . LYS A 1 681 ? -12.875 19.952 -0.146 1.00 25.81 681 LYS A N 1
ATOM 5346 C CA . LYS A 1 681 ? -12.526 19.581 -1.540 1.00 25.81 681 LYS A CA 1
ATOM 5347 C C . LYS A 1 681 ? -11.017 19.397 -1.774 1.00 25.81 681 LYS A C 1
ATOM 5349 O O . LYS A 1 681 ? -10.325 20.365 -2.070 1.00 25.81 681 LYS A O 1
ATOM 5354 N N . GLU A 1 682 ? -10.578 18.137 -1.700 1.00 25.61 682 GLU A N 1
ATOM 5355 C CA . GLU A 1 682 ? -9.470 17.589 -2.491 1.00 25.61 682 GLU A CA 1
ATOM 5356 C C . GLU A 1 682 ? -9.901 17.379 -3.953 1.00 25.61 682 GLU A C 1
ATOM 5358 O O . GLU A 1 682 ? -11.083 17.215 -4.272 1.00 25.61 682 GLU A O 1
ATOM 5363 N N . GLU A 1 683 ? -8.912 17.442 -4.839 1.00 26.77 683 GLU A N 1
ATOM 5364 C CA . GLU A 1 683 ? -9.026 17.514 -6.290 1.00 26.77 683 GLU A CA 1
ATOM 5365 C C . GLU A 1 683 ? -8.946 16.119 -6.917 1.00 26.77 683 GLU A C 1
ATOM 5367 O O . GLU A 1 683 ? -7.871 15.529 -7.018 1.00 26.77 683 GLU A O 1
ATOM 5372 N N . SER A 1 684 ? -10.072 15.609 -7.418 1.00 27.47 684 SER A N 1
ATOM 5373 C CA . SER A 1 684 ? -10.082 14.514 -8.385 1.00 27.47 684 SER A CA 1
ATOM 5374 C C . SER A 1 684 ? -10.578 15.032 -9.736 1.00 27.47 684 SER A C 1
ATOM 5376 O O . SER A 1 684 ? -11.595 15.720 -9.847 1.00 27.47 684 SER A O 1
ATOM 5378 N N . VAL A 1 685 ? -9.841 14.714 -10.803 1.00 28.50 685 VAL A N 1
ATOM 5379 C CA . VAL A 1 685 ? -10.394 14.759 -12.160 1.00 28.50 685 VAL A CA 1
ATOM 5380 C C . VAL A 1 685 ? -11.545 13.756 -12.168 1.00 28.50 685 VAL A C 1
ATOM 5382 O O . VAL A 1 685 ? -11.304 12.569 -11.955 1.00 28.50 685 VAL A O 1
ATOM 5385 N N . ALA A 1 686 ? -12.777 14.234 -12.360 1.00 30.52 686 ALA A N 1
ATOM 5386 C CA . ALA A 1 686 ? -13.976 13.401 -12.322 1.00 30.52 686 ALA A CA 1
ATOM 5387 C C . ALA A 1 686 ? -13.790 12.130 -13.183 1.00 30.52 686 ALA A C 1
ATOM 5389 O O . ALA A 1 686 ? -13.475 12.248 -14.374 1.00 30.52 686 ALA A O 1
ATOM 5390 N N . PRO A 1 687 ? -13.982 10.924 -12.617 1.00 38.00 687 PRO A N 1
ATOM 5391 C CA . PRO A 1 687 ? -13.956 9.681 -13.375 1.00 38.00 687 PRO A CA 1
ATOM 5392 C C . PRO A 1 687 ? -14.916 9.724 -14.577 1.00 38.00 687 PRO A C 1
ATOM 5394 O O . PRO A 1 687 ? -16.011 10.279 -14.448 1.00 38.00 687 PRO A O 1
ATOM 5397 N N . PRO A 1 688 ? -14.621 9.035 -15.699 1.00 36.91 688 PRO A N 1
ATOM 5398 C CA . PRO A 1 688 ? -15.600 8.778 -16.768 1.00 36.91 688 PRO A CA 1
ATOM 5399 C C . PRO A 1 688 ? -16.919 8.166 -16.252 1.00 36.91 688 PRO A C 1
ATOM 5401 O O . PRO A 1 688 ? -17.963 8.277 -16.889 1.00 36.91 688 PRO A O 1
ATOM 5404 N N . ILE A 1 689 ? -16.861 7.528 -15.079 1.00 41.22 689 ILE A N 1
ATOM 5405 C CA . ILE A 1 689 ? -17.954 6.839 -14.390 1.00 41.22 689 ILE A CA 1
ATOM 5406 C C . ILE A 1 689 ? -18.843 7.821 -13.618 1.00 41.22 689 ILE A C 1
ATOM 5408 O O . ILE A 1 689 ? -20.062 7.736 -13.737 1.00 41.22 689 ILE A O 1
ATOM 5412 N N . LEU A 1 690 ? -18.267 8.816 -12.932 1.00 44.66 690 LEU A N 1
ATOM 5413 C CA . LEU A 1 690 ? -19.036 9.887 -12.287 1.00 44.66 690 LEU A CA 1
ATOM 5414 C C . LEU A 1 690 ? -19.798 10.701 -13.341 1.00 44.66 690 LEU A C 1
ATOM 5416 O O . LEU A 1 690 ? -20.974 11.000 -13.165 1.00 44.66 690 LEU A O 1
ATOM 5420 N N . GLY A 1 691 ? -19.163 10.950 -14.493 1.00 46.06 691 GLY A N 1
ATOM 5421 C CA . GLY A 1 691 ? -19.818 11.564 -15.647 1.00 46.06 691 GLY A CA 1
ATOM 5422 C C . GLY A 1 691 ? -20.947 10.721 -16.253 1.00 46.06 691 GLY A C 1
ATOM 5423 O O . GLY A 1 691 ? -21.867 11.299 -16.824 1.00 46.06 691 GLY A O 1
ATOM 5424 N N . LYS A 1 692 ? -20.927 9.385 -16.127 1.00 47.94 692 LYS A N 1
ATOM 5425 C CA . LYS A 1 692 ? -22.083 8.537 -16.466 1.00 47.94 692 LYS A CA 1
ATOM 5426 C C . LYS A 1 692 ? -23.173 8.639 -15.399 1.00 47.94 692 LYS A C 1
ATOM 5428 O O . LYS A 1 692 ? -24.329 8.814 -15.758 1.00 47.94 692 LYS A O 1
ATOM 5433 N N . MET A 1 693 ? -22.825 8.592 -14.113 1.00 54.00 693 MET A N 1
ATOM 5434 C CA . MET A 1 693 ? -23.805 8.637 -13.019 1.00 54.00 693 MET A CA 1
ATOM 5435 C C . MET A 1 693 ? -24.582 9.958 -12.957 1.00 54.00 693 MET A C 1
ATOM 5437 O O . MET A 1 693 ? -25.781 9.940 -12.703 1.00 54.00 693 MET A O 1
ATOM 5441 N N . THR A 1 694 ? -23.943 11.086 -13.275 1.00 54.41 694 THR A N 1
ATOM 5442 C CA . THR A 1 694 ? -24.567 12.420 -13.209 1.00 54.41 694 THR A CA 1
ATOM 5443 C C . THR A 1 694 ? -25.158 12.904 -14.539 1.00 54.41 694 THR A C 1
ATOM 5445 O O . THR A 1 694 ? -25.658 14.017 -14.622 1.00 54.41 694 THR A O 1
ATOM 5448 N N . ASN A 1 695 ? -25.050 12.125 -15.622 1.00 55.09 695 ASN A N 1
ATOM 5449 C CA . ASN A 1 695 ? -25.636 12.477 -16.929 1.00 55.09 695 ASN A CA 1
ATOM 5450 C C . ASN A 1 695 ? -26.580 11.391 -17.467 1.00 55.09 695 ASN A C 1
ATOM 5452 O O . ASN A 1 695 ? -26.930 11.411 -18.647 1.00 55.09 695 ASN A O 1
ATOM 5456 N N . THR A 1 696 ? -26.968 10.437 -16.620 1.00 62.06 696 THR A N 1
ATOM 5457 C CA . THR A 1 696 ? -27.909 9.367 -16.962 1.00 62.06 696 THR A CA 1
ATOM 5458 C C . THR A 1 696 ? -29.193 9.555 -16.152 1.00 62.06 696 THR A C 1
ATOM 5460 O O . THR A 1 696 ? -29.097 9.873 -14.970 1.00 62.06 696 THR A O 1
ATOM 5463 N N . PRO A 1 697 ? -30.383 9.397 -16.753 1.00 71.94 697 PRO A N 1
ATOM 5464 C CA . PRO A 1 697 ? -31.641 9.341 -16.011 1.00 71.94 697 PRO A CA 1
ATOM 5465 C C . PRO A 1 697 ? -31.771 8.049 -15.191 1.00 71.94 697 PRO 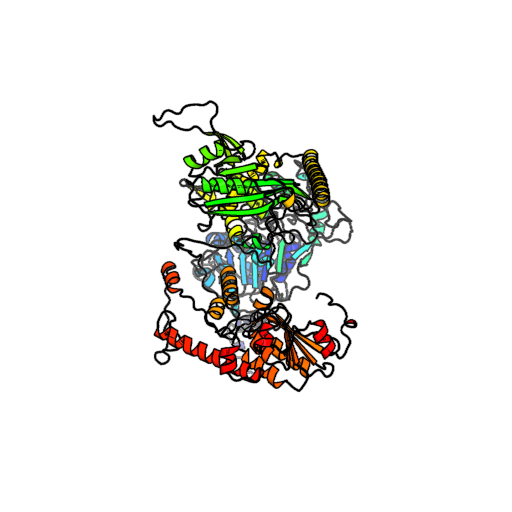A C 1
ATOM 5467 O O . PRO A 1 697 ? -31.483 6.953 -15.686 1.00 71.94 697 PRO A O 1
ATOM 5470 N N . TRP A 1 698 ? -32.262 8.175 -13.961 1.00 76.94 698 TRP A N 1
ATOM 5471 C CA . TRP A 1 698 ? -32.391 7.083 -12.997 1.00 76.94 698 TRP A CA 1
ATOM 5472 C C . TRP A 1 698 ? -33.839 6.888 -12.562 1.00 76.94 698 TRP A C 1
ATOM 5474 O O . TRP A 1 698 ? -34.543 7.857 -12.306 1.00 76.94 698 TRP A O 1
ATOM 5484 N N . ALA A 1 699 ? -34.261 5.635 -12.431 1.00 73.31 699 ALA A N 1
ATOM 5485 C CA . ALA A 1 699 ? -35.480 5.237 -11.739 1.00 73.31 699 ALA A CA 1
ATOM 5486 C C . ALA A 1 699 ? -35.041 4.418 -10.520 1.00 73.31 699 ALA A C 1
ATOM 5488 O O . ALA A 1 699 ? -34.988 3.186 -10.559 1.00 73.31 699 ALA A O 1
ATOM 5489 N N . ILE A 1 700 ? -34.649 5.121 -9.457 1.00 75.69 700 ILE A N 1
ATOM 5490 C CA . ILE A 1 700 ? -34.093 4.564 -8.220 1.00 75.69 700 ILE A CA 1
ATOM 5491 C C . ILE A 1 700 ? -34.591 5.374 -7.014 1.00 75.69 700 ILE A C 1
ATOM 5493 O O . ILE A 1 700 ? -34.902 6.558 -7.153 1.00 75.69 700 ILE A O 1
ATOM 5497 N N . ARG A 1 701 ? -34.637 4.758 -5.828 1.00 68.94 701 ARG A N 1
ATOM 5498 C CA . ARG A 1 701 ? -35.016 5.417 -4.567 1.00 68.94 701 ARG A CA 1
ATOM 5499 C C . ARG A 1 701 ? -34.169 6.671 -4.287 1.00 68.94 701 ARG A C 1
ATOM 5501 O O . ARG A 1 701 ? -32.943 6.638 -4.406 1.00 68.94 701 ARG A O 1
ATOM 5508 N N . GLU A 1 702 ? -34.831 7.738 -3.830 1.00 53.91 702 GLU A N 1
ATOM 5509 C CA . GLU A 1 702 ? -34.301 9.112 -3.718 1.00 53.91 702 GLU A CA 1
ATOM 5510 C C . GLU A 1 702 ? -32.953 9.219 -2.968 1.00 53.91 702 GLU A C 1
ATOM 5512 O O . GLU A 1 702 ? -32.066 9.933 -3.418 1.00 53.91 702 GLU A O 1
ATOM 5517 N N . GLY A 1 703 ? -32.725 8.441 -1.900 1.00 50.91 703 GLY A N 1
ATOM 5518 C CA . GLY A 1 703 ? -31.457 8.460 -1.143 1.00 50.91 703 GLY A CA 1
ATOM 5519 C C . GLY A 1 703 ? -30.346 7.527 -1.654 1.00 50.91 703 GLY A C 1
ATOM 5520 O O . GLY A 1 703 ? -29.183 7.660 -1.256 1.00 50.91 703 GLY A O 1
ATOM 5521 N N . MET A 1 704 ? -30.663 6.566 -2.528 1.00 62.47 704 MET A N 1
ATOM 5522 C CA . MET A 1 704 ? -29.683 5.571 -2.981 1.00 62.47 704 MET A CA 1
ATOM 5523 C C . MET A 1 704 ? -28.778 6.128 -4.082 1.00 62.47 704 MET A C 1
ATOM 5525 O O . MET A 1 704 ? -27.582 5.844 -4.093 1.00 62.47 704 MET A O 1
ATOM 5529 N N . LEU A 1 705 ? -29.303 6.980 -4.968 1.00 59.22 705 LEU A N 1
ATOM 5530 C CA . LEU A 1 705 ? -28.484 7.614 -6.005 1.00 59.22 705 LEU A CA 1
ATOM 5531 C C . LEU A 1 705 ? -27.417 8.536 -5.401 1.00 59.22 705 LEU A C 1
ATOM 5533 O O . LEU A 1 705 ? -26.261 8.496 -5.818 1.00 59.22 705 LEU A O 1
ATOM 5537 N N . ASP A 1 706 ? -27.777 9.294 -4.365 1.00 58.03 706 ASP A N 1
ATOM 5538 C CA . ASP A 1 706 ? -26.838 10.117 -3.599 1.00 58.03 706 ASP A CA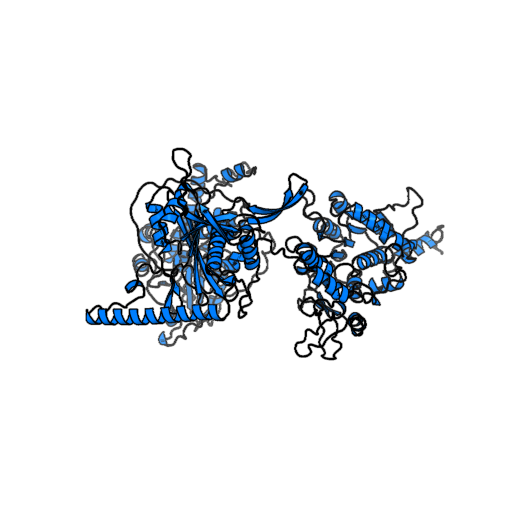 1
ATOM 5539 C C . ASP A 1 706 ? -25.791 9.270 -2.874 1.00 58.03 706 ASP A C 1
ATOM 5541 O O . ASP A 1 706 ? -24.617 9.642 -2.816 1.00 58.03 706 ASP A O 1
ATOM 5545 N N . THR A 1 707 ? -26.187 8.098 -2.375 1.00 54.62 707 THR A N 1
ATOM 5546 C CA . THR A 1 707 ? -25.267 7.127 -1.773 1.00 54.62 707 THR A CA 1
ATOM 5547 C C . THR A 1 707 ? -24.286 6.587 -2.814 1.00 54.62 707 THR A C 1
ATOM 5549 O O . THR A 1 707 ? -23.083 6.589 -2.570 1.00 54.62 707 THR A O 1
ATOM 5552 N N . MET A 1 708 ? -24.759 6.215 -4.006 1.00 56.97 708 MET A N 1
ATOM 5553 C CA . MET A 1 708 ? -23.921 5.739 -5.113 1.00 56.97 708 MET A CA 1
ATOM 5554 C C . MET A 1 708 ? -22.964 6.821 -5.631 1.00 56.97 708 MET A C 1
ATOM 5556 O O . MET A 1 708 ? -21.778 6.557 -5.831 1.00 56.97 708 MET A O 1
ATOM 5560 N N . VAL A 1 709 ? -23.443 8.059 -5.798 1.00 54.12 709 VAL A N 1
ATOM 5561 C CA . VAL A 1 709 ? -22.605 9.217 -6.152 1.00 54.12 709 VAL A CA 1
ATOM 5562 C C . VAL A 1 709 ? -21.619 9.530 -5.023 1.00 54.12 709 VAL A C 1
ATOM 5564 O O . VAL A 1 709 ? -20.468 9.878 -5.285 1.00 54.12 709 VAL A O 1
ATOM 5567 N N . GLY A 1 710 ? -22.029 9.371 -3.766 1.00 48.16 710 GLY A N 1
ATOM 5568 C CA . GLY A 1 710 ? -21.177 9.489 -2.586 1.00 48.16 710 GLY A CA 1
ATOM 5569 C C . GLY A 1 710 ? -20.060 8.445 -2.551 1.00 48.16 710 GLY A C 1
ATOM 5570 O O . GLY A 1 710 ? -18.919 8.813 -2.293 1.00 48.16 710 GLY A O 1
ATOM 5571 N N . ILE A 1 711 ? -20.360 7.182 -2.866 1.00 48.38 711 ILE A N 1
ATOM 5572 C CA . ILE A 1 711 ? -19.390 6.079 -2.994 1.00 48.38 711 ILE A CA 1
ATOM 5573 C C . ILE A 1 711 ? -18.418 6.363 -4.148 1.00 48.38 711 ILE A C 1
ATOM 5575 O O . ILE A 1 711 ? -17.210 6.398 -3.941 1.00 48.38 711 ILE A O 1
ATOM 5579 N N . ALA A 1 712 ? -18.921 6.714 -5.337 1.00 49.00 712 ALA A N 1
ATOM 5580 C CA . ALA A 1 712 ? -18.076 7.044 -6.489 1.00 49.00 712 ALA A CA 1
ATOM 5581 C C . ALA A 1 712 ? -17.163 8.266 -6.249 1.00 49.00 712 ALA A C 1
ATOM 5583 O O . ALA A 1 712 ? -16.048 8.319 -6.773 1.00 49.00 712 ALA A O 1
ATOM 5584 N N . ASN A 1 713 ? -17.624 9.240 -5.455 1.00 40.81 713 ASN A N 1
ATOM 5585 C CA . ASN A 1 713 ? -16.826 10.388 -5.016 1.00 40.81 713 ASN A CA 1
ATOM 5586 C C . ASN A 1 713 ? -15.848 10.051 -3.874 1.00 40.81 713 ASN A C 1
ATOM 5588 O O . ASN A 1 713 ? -14.843 10.746 -3.745 1.00 40.81 713 ASN A O 1
ATOM 5592 N N . ARG A 1 714 ? -16.125 9.019 -3.062 1.00 38.00 714 ARG A N 1
ATOM 5593 C CA . ARG A 1 714 ? -15.236 8.502 -2.002 1.00 38.00 714 ARG A CA 1
ATOM 5594 C C . ARG A 1 714 ? -14.108 7.623 -2.556 1.00 38.00 714 ARG A C 1
ATOM 5596 O O . ARG A 1 714 ? -13.019 7.658 -2.002 1.00 38.00 714 ARG A O 1
ATOM 5603 N N . ASP A 1 715 ? -14.344 6.908 -3.658 1.00 37.09 715 ASP A N 1
ATOM 5604 C CA . ASP A 1 715 ? -13.429 5.868 -4.162 1.00 37.09 715 ASP A CA 1
ATOM 5605 C C . ASP A 1 715 ? -12.430 6.327 -5.242 1.00 37.09 715 ASP A C 1
ATOM 5607 O O . ASP A 1 715 ? -11.613 5.529 -5.700 1.00 37.09 715 ASP A O 1
ATOM 5611 N N . GLY A 1 716 ? -12.473 7.585 -5.704 1.00 41.62 716 GLY A N 1
ATOM 5612 C CA . GLY A 1 716 ? -11.472 8.114 -6.645 1.00 41.62 716 GLY A CA 1
ATOM 5613 C C . GLY A 1 716 ? -11.237 7.236 -7.887 1.00 41.62 716 GLY A C 1
ATOM 5614 O O . GLY A 1 716 ? -10.096 7.082 -8.322 1.00 41.62 716 GLY A O 1
ATOM 5615 N N . LEU A 1 717 ? -12.298 6.640 -8.447 1.00 39.09 717 LEU A N 1
ATOM 5616 C CA . LEU A 1 717 ? -12.230 5.624 -9.505 1.00 39.09 717 LEU A CA 1
ATOM 5617 C C . LEU A 1 717 ? -11.480 6.108 -10.755 1.00 39.09 717 LEU A C 1
ATOM 5619 O O . LEU A 1 717 ? -12.049 6.659 -11.700 1.00 39.09 717 LEU A O 1
ATOM 5623 N N . ARG A 1 718 ? -10.170 5.867 -10.800 1.00 32.38 718 ARG A N 1
ATOM 5624 C CA . ARG A 1 718 ? -9.362 6.065 -12.001 1.00 32.38 718 ARG A CA 1
ATOM 5625 C C . ARG A 1 718 ? -9.725 5.003 -13.033 1.00 32.38 718 ARG A C 1
ATOM 5627 O O . ARG A 1 718 ? -9.428 3.830 -12.867 1.00 32.38 718 ARG A O 1
ATOM 5634 N N . ALA A 1 719 ? -10.362 5.486 -14.097 1.00 31.91 719 ALA A N 1
ATOM 5635 C CA . ALA A 1 719 ? -10.402 4.955 -15.455 1.00 31.91 719 ALA A CA 1
ATOM 5636 C C . ALA A 1 719 ? -9.872 3.518 -15.641 1.00 31.91 719 ALA A C 1
ATOM 5638 O O . ALA A 1 719 ? -8.708 3.304 -15.972 1.00 31.91 719 ALA A O 1
ATOM 5639 N N . VAL A 1 720 ? -10.791 2.554 -15.590 1.00 31.19 720 VAL A N 1
ATOM 5640 C CA . VAL A 1 720 ? -10.742 1.398 -16.491 1.00 31.19 720 VAL A CA 1
ATOM 5641 C C . VAL A 1 720 ? -10.987 1.956 -17.897 1.00 31.19 720 VAL A C 1
ATOM 5643 O O . VAL A 1 720 ? -12.129 2.151 -18.310 1.00 31.19 720 VAL A O 1
ATOM 5646 N N . SER A 1 721 ? -9.920 2.355 -18.589 1.00 33.31 721 SER A N 1
ATOM 5647 C CA . SER A 1 721 ? -9.996 2.787 -19.985 1.00 33.31 721 SER A CA 1
ATOM 5648 C C . SER A 1 721 ? -9.844 1.582 -20.915 1.00 33.31 721 SER A C 1
ATOM 5650 O O . SER A 1 721 ? -8.827 0.897 -20.876 1.00 33.31 721 SER A O 1
ATOM 5652 N N . ASP A 1 722 ? -10.856 1.378 -21.755 1.00 29.09 722 ASP A N 1
ATOM 5653 C CA . ASP A 1 722 ? -10.846 0.710 -23.066 1.00 29.09 722 ASP A CA 1
ATOM 5654 C C . ASP A 1 722 ? -10.457 -0.780 -23.214 1.00 29.09 722 ASP A C 1
ATOM 5656 O O . ASP A 1 722 ? -10.589 -1.294 -24.323 1.00 29.09 722 ASP A O 1
ATOM 5660 N N . GLU A 1 723 ? -10.104 -1.528 -22.159 1.00 28.17 723 GLU A N 1
ATOM 5661 C CA . GLU A 1 723 ? -9.743 -2.965 -22.292 1.00 28.17 723 GLU A CA 1
ATOM 5662 C C . GLU A 1 723 ? -10.725 -4.003 -21.703 1.00 28.17 723 GLU A C 1
ATOM 5664 O O . GLU A 1 723 ? -10.505 -5.195 -21.880 1.00 28.17 723 GLU A O 1
ATOM 5669 N N . MET A 1 724 ? -11.864 -3.617 -21.112 1.00 31.64 724 MET A N 1
ATOM 5670 C CA . MET A 1 724 ? -12.866 -4.580 -20.593 1.00 31.64 724 MET A CA 1
ATOM 5671 C C . MET A 1 724 ? -14.224 -4.514 -21.307 1.00 31.64 724 MET A C 1
ATOM 5673 O O . MET A 1 724 ? -15.275 -4.456 -20.677 1.00 31.64 724 MET A O 1
ATOM 5677 N N . VAL A 1 725 ? -14.216 -4.534 -22.644 1.00 35.81 725 VAL A N 1
ATOM 5678 C CA . VAL A 1 725 ? -15.436 -4.785 -23.447 1.00 35.81 725 VAL A CA 1
ATOM 5679 C C . VAL A 1 725 ? -15.525 -6.236 -23.937 1.00 35.81 725 VAL A C 1
ATOM 5681 O O . VAL A 1 725 ? -16.498 -6.603 -24.585 1.00 35.81 725 VAL A O 1
ATOM 5684 N N . ARG A 1 726 ? -14.568 -7.117 -23.630 1.00 38.09 726 ARG A N 1
ATOM 5685 C CA . ARG A 1 726 ? -14.676 -8.532 -24.015 1.00 38.09 726 ARG A CA 1
ATOM 5686 C C . ARG A 1 726 ? -14.019 -9.448 -22.998 1.00 38.09 726 ARG A C 1
ATOM 5688 O O . ARG A 1 726 ? -12.818 -9.655 -23.068 1.00 38.09 726 ARG A O 1
ATOM 5695 N N . GLU A 1 727 ? -14.838 -9.954 -22.086 1.00 28.62 727 GLU A N 1
ATOM 5696 C CA . GLU A 1 727 ? -14.992 -11.374 -21.737 1.00 28.62 727 GLU A CA 1
ATOM 5697 C C . GLU A 1 727 ? -16.014 -11.426 -20.591 1.00 28.62 727 GLU A C 1
ATOM 5699 O O . GLU A 1 727 ? -15.749 -10.974 -19.481 1.00 28.62 727 GLU A O 1
ATOM 5704 N N . GLU A 1 728 ? -17.233 -11.865 -20.911 1.00 37.66 728 GLU A N 1
ATOM 5705 C CA . GLU A 1 728 ? -18.310 -12.066 -19.941 1.00 37.66 728 GLU A CA 1
ATOM 5706 C C . GLU A 1 728 ? -17.961 -13.274 -19.059 1.00 37.66 728 GLU A C 1
ATOM 5708 O O . GLU A 1 728 ? -17.747 -14.363 -19.599 1.00 37.66 728 GLU A O 1
ATOM 5713 N N . PRO A 1 729 ? -17.933 -13.157 -17.721 1.00 36.75 729 PRO A N 1
ATOM 5714 C CA . PRO A 1 729 ? -18.146 -14.326 -16.891 1.00 36.75 729 PRO A CA 1
ATOM 5715 C C . PRO A 1 729 ? -19.627 -14.713 -17.027 1.00 36.75 729 PRO A C 1
ATOM 5717 O O . PRO A 1 729 ? -20.513 -13.975 -16.592 1.00 36.75 729 PRO A O 1
ATOM 5720 N N . GLU A 1 730 ? -19.906 -15.856 -17.659 1.00 42.78 730 GLU A N 1
ATOM 5721 C CA . GLU A 1 730 ? -21.229 -16.492 -17.670 1.00 42.78 730 GLU A CA 1
ATOM 5722 C C . GLU A 1 730 ? -21.607 -16.922 -16.243 1.00 42.78 730 GLU A C 1
ATOM 5724 O O . GLU A 1 730 ? -21.435 -18.074 -15.852 1.00 42.78 730 GLU A O 1
ATOM 5729 N N . ILE A 1 731 ? -22.112 -15.994 -15.433 1.00 50.53 731 ILE A N 1
ATOM 5730 C CA . ILE A 1 731 ? -22.750 -16.332 -14.160 1.00 50.53 731 ILE A CA 1
ATOM 5731 C C . ILE A 1 731 ? -24.252 -16.372 -14.433 1.00 50.53 731 ILE A C 1
ATOM 5733 O O . ILE A 1 731 ? -24.899 -15.329 -14.545 1.00 50.53 731 ILE A O 1
ATOM 5737 N N . CYS A 1 732 ? -24.798 -17.574 -14.627 1.00 51.34 732 CYS A N 1
ATOM 5738 C CA . CYS A 1 732 ? -26.235 -17.813 -14.492 1.00 51.34 732 CYS A CA 1
ATOM 5739 C C . CYS A 1 732 ? -26.606 -17.529 -13.029 1.00 51.34 732 CYS A C 1
ATOM 5741 O O . CYS A 1 732 ? -26.044 -18.169 -12.139 1.00 51.34 732 CYS A O 1
ATOM 5743 N N . GLN A 1 733 ? -27.492 -16.560 -12.779 1.00 66.56 733 GLN A N 1
ATOM 5744 C CA . GLN A 1 733 ? -27.928 -16.195 -11.423 1.00 66.56 733 GLN A CA 1
ATOM 5745 C C . GLN A 1 733 ? -29.150 -17.016 -10.991 1.00 66.56 733 GLN A C 1
ATOM 5747 O O . GLN A 1 733 ? -29.391 -17.198 -9.799 1.00 66.56 733 GLN A O 1
ATOM 5752 N N . MET A 1 734 ? -29.902 -17.538 -11.962 1.00 82.31 734 MET A N 1
ATOM 5753 C CA . MET A 1 734 ? -31.063 -18.388 -11.728 1.00 82.31 734 MET A CA 1
ATOM 5754 C C . MET A 1 734 ? -30.713 -19.721 -11.050 1.00 82.31 734 MET A C 1
ATOM 5756 O O . MET A 1 734 ? -29.813 -20.441 -11.489 1.00 82.31 734 MET A O 1
ATOM 5760 N N . VAL A 1 735 ? -31.522 -20.110 -10.060 1.00 85.25 735 VAL A N 1
ATOM 5761 C CA . VAL A 1 735 ? -31.500 -21.443 -9.435 1.00 85.25 735 VAL A CA 1
ATOM 5762 C C . VAL A 1 735 ? -32.847 -22.129 -9.644 1.00 85.25 735 VAL A C 1
ATOM 5764 O O . VAL A 1 735 ? -33.890 -21.536 -9.391 1.00 85.25 735 VAL A O 1
ATOM 5767 N N . VAL A 1 736 ? -32.850 -23.395 -10.069 1.00 86.69 736 VAL A N 1
ATOM 5768 C CA . VAL A 1 736 ? -34.088 -24.181 -10.211 1.00 86.69 736 VAL A CA 1
ATOM 5769 C C . VAL A 1 736 ? -34.330 -25.014 -8.949 1.00 86.69 736 VAL A C 1
ATOM 5771 O O . VAL A 1 736 ? -33.487 -25.834 -8.582 1.00 86.69 736 VAL A O 1
ATOM 5774 N N . ARG A 1 737 ? -35.485 -24.831 -8.298 1.00 84.00 737 ARG A N 1
ATOM 5775 C CA . ARG A 1 737 ? -35.932 -25.576 -7.105 1.00 84.00 737 ARG A CA 1
ATOM 5776 C C . ARG A 1 737 ? -37.292 -26.208 -7.365 1.00 84.00 737 ARG A C 1
ATOM 5778 O O . ARG A 1 737 ? -38.232 -25.502 -7.697 1.00 84.00 737 ARG A O 1
ATOM 5785 N N . ASP A 1 738 ? -37.381 -27.534 -7.287 1.00 84.50 738 ASP A N 1
ATOM 5786 C CA . ASP A 1 738 ? -38.631 -28.299 -7.467 1.00 84.50 738 ASP A CA 1
ATOM 5787 C C . ASP A 1 738 ? -39.423 -27.962 -8.751 1.00 84.50 738 ASP A C 1
ATOM 5789 O O . ASP A 1 738 ? -40.646 -28.077 -8.831 1.00 84.50 738 ASP A O 1
ATOM 5793 N N . GLY A 1 739 ? -38.700 -27.588 -9.813 1.00 87.00 739 GLY A N 1
ATOM 5794 C CA . GLY A 1 739 ? -39.276 -27.169 -11.092 1.00 87.00 739 GLY A CA 1
ATOM 5795 C C . GLY A 1 739 ? -39.659 -25.687 -11.159 1.00 87.00 739 GLY A C 1
ATOM 5796 O O . GLY A 1 739 ? -40.260 -25.276 -12.144 1.00 87.00 739 GLY A O 1
ATOM 5797 N N . VAL A 1 740 ? -39.306 -24.869 -10.172 1.00 93.81 740 VAL A N 1
ATOM 5798 C CA . VAL A 1 740 ? -39.473 -23.410 -10.182 1.00 93.81 740 VAL A CA 1
ATOM 5799 C C . VAL A 1 740 ? -38.115 -22.749 -10.401 1.00 93.81 740 VAL A C 1
ATOM 5801 O O . VAL A 1 740 ? -37.161 -23.028 -9.679 1.00 93.81 740 VAL A O 1
ATOM 5804 N N . ALA A 1 741 ? -38.008 -21.889 -11.410 1.00 94.81 741 ALA A N 1
ATOM 5805 C CA . ALA A 1 741 ? -36.818 -21.081 -11.658 1.00 94.81 741 ALA A CA 1
ATOM 5806 C C . ALA A 1 741 ? -36.856 -19.811 -10.800 1.00 94.81 741 ALA A C 1
ATOM 5808 O O . ALA A 1 741 ? -37.700 -18.951 -11.035 1.00 94.81 741 ALA A O 1
ATOM 5809 N N . VAL A 1 742 ? -35.947 -19.689 -9.834 1.00 94.06 742 VAL A N 1
ATOM 5810 C CA . VAL A 1 742 ? -35.803 -18.508 -8.974 1.00 94.06 742 VAL A CA 1
ATOM 5811 C C . VAL A 1 742 ? -34.753 -17.578 -9.574 1.00 94.06 742 VAL A C 1
ATOM 5813 O O . VAL A 1 742 ? -33.603 -17.991 -9.730 1.00 94.06 742 VAL A O 1
ATOM 5816 N N . ILE A 1 743 ? -35.143 -16.353 -9.933 1.00 93.94 743 ILE A N 1
ATOM 5817 C CA . ILE A 1 743 ? -34.276 -15.340 -10.553 1.00 93.94 743 ILE A CA 1
ATOM 5818 C C . ILE A 1 743 ? -34.151 -14.137 -9.600 1.00 93.94 743 ILE A C 1
ATOM 5820 O O . ILE A 1 743 ? -35.132 -13.408 -9.430 1.00 93.94 743 ILE A O 1
ATOM 5824 N N . PRO A 1 744 ? -32.974 -13.899 -8.993 1.00 91.06 744 PRO A N 1
ATOM 5825 C CA . PRO A 1 744 ? -32.790 -12.795 -8.055 1.00 91.06 744 PRO A CA 1
ATOM 5826 C C . PRO A 1 744 ? -32.623 -11.442 -8.767 1.00 91.06 744 PRO A C 1
ATOM 5828 O O . PRO A 1 744 ? -31.923 -11.326 -9.774 1.00 91.06 744 PRO A O 1
ATOM 5831 N N . VAL A 1 745 ? -33.239 -10.402 -8.204 1.00 90.94 745 VAL A N 1
ATOM 5832 C CA . VAL A 1 745 ? -33.098 -8.987 -8.574 1.00 90.94 745 VAL A CA 1
ATOM 5833 C C . VAL A 1 745 ? -32.733 -8.207 -7.310 1.00 90.94 745 VAL A C 1
ATOM 5835 O O . VAL A 1 745 ? -33.588 -7.636 -6.633 1.00 90.94 745 VAL A O 1
ATOM 5838 N N . ILE A 1 746 ? -31.439 -8.222 -6.986 1.00 85.81 746 ILE A N 1
ATOM 5839 C CA . ILE A 1 746 ? -30.889 -7.693 -5.732 1.00 85.81 746 ILE A CA 1
ATOM 5840 C C . ILE A 1 746 ? -30.005 -6.472 -6.019 1.00 85.81 746 ILE A C 1
ATOM 5842 O O . ILE A 1 746 ? -29.278 -6.429 -7.019 1.00 85.81 746 ILE A O 1
ATOM 5846 N N . GLY A 1 747 ? -30.095 -5.458 -5.158 1.00 80.88 747 GLY A N 1
ATOM 5847 C CA . GLY A 1 747 ? -29.291 -4.240 -5.243 1.00 80.88 747 GLY A CA 1
ATOM 5848 C C . GLY A 1 747 ? -29.622 -3.358 -6.459 1.00 80.88 747 GLY A C 1
ATOM 5849 O O . GLY A 1 747 ? -30.621 -3.573 -7.154 1.00 80.88 747 GLY A O 1
ATOM 5850 N N . PRO A 1 748 ? -28.829 -2.303 -6.726 1.00 82.56 748 PRO A N 1
ATOM 5851 C CA . PRO A 1 748 ? -29.100 -1.385 -7.831 1.00 82.56 748 PRO A CA 1
ATOM 5852 C C . PRO A 1 748 ? -29.043 -2.073 -9.205 1.00 82.56 748 PRO A C 1
ATOM 5854 O O . PRO A 1 748 ? -28.183 -2.918 -9.444 1.00 82.56 748 PRO A O 1
ATOM 5857 N N . SER A 1 749 ? -29.929 -1.691 -10.127 1.00 83.00 749 SER A N 1
ATOM 5858 C CA . SER A 1 749 ? -30.036 -2.313 -11.456 1.00 83.00 749 SER A CA 1
ATOM 5859 C C . SER A 1 749 ? -29.375 -1.498 -12.579 1.00 83.00 749 SER A C 1
ATOM 5861 O O . SER A 1 749 ? -29.540 -0.280 -12.664 1.00 83.00 749 SER A O 1
ATOM 5863 N N . PHE A 1 750 ? -28.656 -2.157 -13.491 1.00 82.06 750 PHE A N 1
ATOM 5864 C CA . PHE A 1 750 ? -27.952 -1.501 -14.609 1.00 82.06 750 PHE A CA 1
ATOM 5865 C C . PHE A 1 750 ? -28.178 -2.209 -15.947 1.00 82.06 750 PHE A C 1
ATOM 5867 O O . PHE A 1 750 ? -28.494 -3.397 -15.995 1.00 82.06 750 PHE A O 1
ATOM 5874 N N . ARG A 1 751 ? -27.934 -1.513 -17.067 1.00 76.31 751 ARG A N 1
ATOM 5875 C CA . ARG A 1 751 ? -28.072 -2.113 -18.405 1.00 76.31 751 ARG A CA 1
ATOM 5876 C C . ARG A 1 751 ? -27.133 -3.295 -18.673 1.00 76.31 751 ARG A C 1
ATOM 5878 O O . ARG A 1 751 ? -27.566 -4.255 -19.301 1.00 76.31 751 ARG A O 1
ATOM 5885 N N . TYR A 1 752 ? -25.876 -3.221 -18.234 1.00 69.00 752 TYR A N 1
ATOM 5886 C CA . TYR A 1 752 ? -24.860 -4.259 -18.458 1.00 69.00 752 TYR A CA 1
ATOM 5887 C C . TYR A 1 752 ? -24.153 -4.626 -17.155 1.00 69.00 752 TYR A C 1
ATOM 5889 O O . TYR A 1 752 ? -23.937 -3.758 -16.305 1.00 69.00 752 TYR A O 1
ATOM 5897 N N . ALA A 1 753 ? -23.743 -5.891 -17.033 1.00 56.88 753 ALA A N 1
ATOM 5898 C CA . ALA A 1 753 ? -22.853 -6.333 -15.967 1.00 56.88 753 ALA A CA 1
ATOM 5899 C C . ALA A 1 753 ? -21.507 -5.588 -16.071 1.00 56.88 753 ALA A C 1
ATOM 5901 O O . ALA A 1 753 ? -20.907 -5.490 -17.141 1.00 56.88 753 ALA A O 1
ATOM 5902 N N . SER A 1 754 ? -21.051 -5.006 -14.965 1.00 52.59 754 SER A N 1
ATOM 5903 C CA . SER A 1 754 ? -19.768 -4.299 -14.859 1.00 52.59 754 SER A CA 1
ATOM 5904 C C . SER A 1 754 ? -19.167 -4.549 -13.478 1.00 52.59 754 SER A C 1
ATOM 5906 O O . SER A 1 754 ? -19.853 -5.084 -12.618 1.00 52.59 754 SER A O 1
ATOM 5908 N N . TRP A 1 755 ? -17.927 -4.117 -13.228 1.00 47.22 755 TRP A N 1
ATOM 5909 C CA . TRP A 1 755 ? -17.250 -4.238 -11.923 1.00 47.22 755 TRP A CA 1
ATOM 5910 C C . TRP A 1 755 ? -18.041 -3.641 -10.729 1.00 47.22 755 TRP A C 1
ATOM 5912 O O . TRP A 1 755 ? -17.750 -3.968 -9.583 1.00 47.22 755 TRP A O 1
ATOM 5922 N N . ILE A 1 756 ? -19.069 -2.811 -10.975 1.00 48.34 756 ILE A N 1
ATOM 5923 C CA . ILE A 1 756 ? -20.025 -2.326 -9.956 1.00 48.34 756 ILE A CA 1
ATOM 5924 C C . ILE A 1 756 ? -20.836 -3.485 -9.334 1.00 48.34 756 ILE A C 1
ATOM 5926 O O . ILE A 1 756 ? -21.234 -3.400 -8.174 1.00 48.34 756 ILE A O 1
ATOM 5930 N N . HIS A 1 757 ? -21.036 -4.579 -10.077 1.00 51.00 757 HIS A N 1
ATOM 5931 C CA . HIS A 1 757 ? -21.682 -5.817 -9.624 1.00 51.00 757 HIS A CA 1
ATOM 5932 C C . HIS A 1 757 ? -21.002 -6.386 -8.367 1.00 51.00 757 HIS A C 1
ATOM 5934 O O . HIS A 1 757 ? -21.669 -6.610 -7.361 1.00 51.00 757 HIS A O 1
ATOM 5940 N N . ASP A 1 758 ? -19.671 -6.506 -8.384 1.00 45.53 758 ASP A N 1
ATOM 5941 C CA . ASP A 1 758 ? -18.897 -7.128 -7.298 1.00 45.53 758 ASP A CA 1
ATOM 5942 C C . ASP A 1 758 ? -18.666 -6.182 -6.109 1.00 45.53 758 ASP A C 1
ATOM 5944 O O . ASP A 1 758 ? -18.446 -6.627 -4.985 1.00 45.53 758 ASP A O 1
ATOM 5948 N N . ALA A 1 759 ? -18.723 -4.868 -6.346 1.00 42.56 759 ALA A N 1
ATOM 5949 C CA . ALA A 1 759 ? -18.506 -3.853 -5.318 1.00 42.56 759 ALA A CA 1
ATOM 5950 C C . ALA A 1 759 ? -19.779 -3.494 -4.528 1.00 42.56 759 ALA A C 1
ATOM 5952 O O . ALA A 1 759 ? -19.674 -3.025 -3.394 1.00 42.56 759 ALA A O 1
ATOM 5953 N N . CYS A 1 760 ? -20.971 -3.663 -5.118 1.00 45.06 760 CYS A N 1
ATOM 5954 C CA . CYS A 1 760 ? -22.233 -3.178 -4.538 1.00 45.06 760 CYS A CA 1
ATOM 5955 C C . CYS A 1 760 ? -23.399 -4.186 -4.576 1.00 45.06 760 CYS A C 1
ATOM 5957 O O . CYS A 1 760 ? -24.514 -3.800 -4.232 1.00 45.06 760 CYS A O 1
ATOM 5959 N N . GLY A 1 761 ? -23.182 -5.435 -5.009 1.00 56.00 761 GLY A N 1
ATOM 5960 C CA . GLY A 1 761 ? -24.246 -6.448 -5.094 1.00 56.00 761 GLY A CA 1
ATOM 5961 C C . GLY A 1 761 ? -25.341 -6.112 -6.116 1.00 56.00 761 GLY A C 1
ATOM 5962 O O . GLY A 1 761 ? -26.503 -6.411 -5.885 1.00 56.00 761 GLY A O 1
ATOM 5963 N N . ALA A 1 762 ? -24.983 -5.424 -7.206 1.00 71.31 762 ALA A N 1
ATOM 5964 C CA . ALA A 1 762 ? -25.905 -4.900 -8.219 1.00 71.31 762 ALA A CA 1
ATOM 5965 C C . ALA A 1 762 ? -26.338 -5.952 -9.261 1.00 71.31 762 ALA A C 1
ATOM 5967 O O . ALA A 1 762 ? -25.538 -6.800 -9.642 1.00 71.31 762 ALA A O 1
ATOM 5968 N N . THR A 1 763 ? -27.549 -5.832 -9.824 1.00 77.06 763 THR A N 1
ATOM 5969 C CA . THR A 1 763 ? -28.082 -6.749 -10.858 1.00 77.06 763 THR A CA 1
ATOM 5970 C C . THR A 1 763 ? -28.080 -6.111 -12.257 1.00 77.06 763 THR A C 1
ATOM 5972 O O . THR A 1 763 ? -28.228 -4.897 -12.407 1.00 77.06 763 THR A O 1
ATOM 5975 N N . SER A 1 764 ? -27.913 -6.907 -13.325 1.00 84.38 764 SER A N 1
ATOM 5976 C CA . SER A 1 764 ? -27.966 -6.402 -14.710 1.00 84.38 764 SER A CA 1
ATOM 5977 C C . SER A 1 764 ? -29.233 -6.818 -15.465 1.00 84.38 764 SER A C 1
ATOM 5979 O O . SER A 1 764 ? -29.658 -7.971 -15.402 1.00 84.38 764 SER A O 1
ATOM 5981 N N . TYR A 1 765 ? -29.811 -5.897 -16.245 1.00 87.19 765 TYR A N 1
ATOM 5982 C CA . TYR A 1 765 ? -31.009 -6.159 -17.053 1.00 87.19 765 TYR A CA 1
ATOM 5983 C C . TYR A 1 765 ? -30.787 -7.210 -18.145 1.00 87.19 765 TYR A C 1
ATOM 5985 O O . TYR A 1 765 ? -31.737 -7.896 -18.527 1.00 87.19 765 TYR A O 1
ATOM 5993 N N . ASP A 1 766 ? -29.559 -7.325 -18.658 1.00 82.56 766 ASP A N 1
ATOM 5994 C CA . ASP A 1 766 ? -29.203 -8.339 -19.652 1.00 82.56 766 ASP A CA 1
ATOM 5995 C C . ASP A 1 766 ? -29.184 -9.748 -19.039 1.00 82.56 766 ASP A C 1
ATOM 5997 O O . ASP A 1 766 ? -29.794 -10.659 -19.600 1.00 82.56 766 ASP A O 1
ATOM 6001 N N . ALA A 1 767 ? -28.616 -9.901 -17.833 1.00 83.12 767 ALA A N 1
ATOM 6002 C CA . ALA A 1 767 ? -28.655 -11.162 -17.089 1.00 83.12 767 ALA A CA 1
ATOM 6003 C C . ALA A 1 767 ? -30.095 -11.589 -16.770 1.00 83.12 767 ALA A C 1
ATOM 6005 O O . ALA A 1 767 ? -30.465 -12.721 -17.067 1.00 83.12 767 ALA A O 1
ATOM 6006 N N . ILE A 1 768 ? -30.940 -10.667 -16.288 1.00 90.00 768 ILE A N 1
ATOM 6007 C CA . ILE A 1 768 ? -32.371 -10.929 -16.043 1.00 90.00 768 ILE A CA 1
ATOM 6008 C C . ILE A 1 768 ? -33.064 -11.429 -17.318 1.00 90.00 768 ILE A C 1
ATOM 6010 O O . ILE A 1 768 ? -33.799 -12.416 -17.297 1.00 90.00 768 ILE A O 1
ATOM 6014 N N . ALA A 1 769 ? -32.837 -10.758 -18.453 1.00 89.25 769 ALA A N 1
ATOM 6015 C CA . ALA A 1 769 ? -33.470 -11.129 -19.715 1.00 89.25 769 ALA A CA 1
ATOM 6016 C C . ALA A 1 769 ? -32.978 -12.485 -20.249 1.00 89.25 769 ALA A C 1
ATOM 6018 O O . ALA A 1 769 ? -33.761 -13.222 -20.853 1.00 89.25 769 ALA A O 1
ATOM 6019 N N . ARG A 1 770 ? -31.695 -12.806 -20.056 1.00 87.38 770 ARG A N 1
ATOM 6020 C CA . ARG A 1 770 ? -31.107 -14.097 -20.426 1.00 87.38 770 ARG A CA 1
ATOM 6021 C C . ARG A 1 770 ? -31.669 -15.222 -19.563 1.00 87.38 770 ARG A C 1
ATOM 6023 O O . ARG A 1 770 ? -32.152 -16.208 -20.113 1.00 87.38 770 ARG A O 1
ATOM 6030 N N . ASP A 1 771 ? -31.654 -15.051 -18.247 1.00 91.19 771 ASP A N 1
ATOM 6031 C CA . ASP A 1 771 ? -32.093 -16.063 -17.287 1.00 91.19 771 ASP A CA 1
ATOM 6032 C C . ASP A 1 771 ? -33.605 -16.331 -17.425 1.00 91.19 771 ASP A C 1
ATOM 6034 O O . ASP A 1 771 ? -34.030 -17.486 -17.416 1.00 91.19 771 ASP A O 1
ATOM 6038 N N . LEU A 1 772 ? -34.410 -15.300 -17.723 1.00 94.31 772 LEU A N 1
ATOM 6039 C CA . LEU A 1 772 ? -35.815 -15.461 -18.117 1.00 94.31 772 LEU A CA 1
ATOM 6040 C C . LEU A 1 772 ? -35.971 -16.347 -19.365 1.00 94.31 772 LEU A C 1
ATOM 6042 O O . LEU A 1 772 ? -36.829 -17.228 -19.395 1.00 94.31 772 LEU A O 1
ATOM 6046 N N . ASN A 1 773 ? -35.169 -16.123 -20.410 1.00 92.88 773 ASN A N 1
ATOM 6047 C CA . ASN A 1 773 ? -35.252 -16.933 -21.629 1.00 92.88 773 ASN A CA 1
ATOM 6048 C C . ASN A 1 773 ? -34.858 -18.390 -21.363 1.00 92.88 773 ASN A C 1
ATOM 6050 O O . ASN A 1 773 ? -35.571 -19.290 -21.805 1.00 92.88 773 ASN A O 1
ATOM 6054 N N . LEU A 1 774 ? -33.789 -18.619 -20.591 1.00 91.56 774 LEU A N 1
ATOM 6055 C CA . LEU A 1 774 ? -33.372 -19.961 -20.177 1.00 91.56 774 LEU A CA 1
ATOM 6056 C C . LEU A 1 774 ? -34.487 -20.671 -19.397 1.00 91.56 774 LEU A C 1
ATOM 6058 O O . LEU A 1 774 ? -34.852 -21.798 -19.733 1.00 91.56 774 LEU A O 1
ATOM 6062 N N . ALA A 1 775 ? -35.100 -19.986 -18.427 1.00 93.75 775 ALA A N 1
ATOM 6063 C CA . ALA A 1 775 ? -36.223 -20.512 -17.656 1.00 93.75 775 ALA A CA 1
ATOM 6064 C C . ALA A 1 775 ? -37.430 -20.865 -18.539 1.00 93.75 775 ALA A C 1
ATOM 6066 O O . ALA A 1 775 ? -38.109 -21.865 -18.307 1.00 93.75 775 ALA A O 1
ATOM 6067 N N . LEU A 1 776 ? -37.722 -20.058 -19.562 1.00 94.12 776 LEU A N 1
ATOM 6068 C CA . LEU A 1 776 ? -38.840 -20.289 -20.479 1.00 94.12 776 LEU A CA 1
ATOM 6069 C C . LEU A 1 776 ? -38.592 -21.449 -21.450 1.00 94.12 776 LEU A C 1
ATOM 6071 O O . LEU A 1 776 ? -39.557 -22.105 -21.853 1.00 94.12 776 LEU A O 1
ATOM 6075 N N . GLU A 1 777 ? -37.340 -21.680 -21.841 1.00 92.94 777 GLU A N 1
ATOM 6076 C CA . GLU A 1 777 ? -36.942 -22.729 -22.786 1.00 92.94 777 GLU A CA 1
ATOM 6077 C C . GLU A 1 777 ? -36.747 -24.096 -22.121 1.00 92.94 777 GLU A C 1
ATOM 6079 O O . GLU A 1 777 ? -36.964 -25.118 -22.774 1.00 92.94 777 GLU A O 1
ATOM 6084 N N . ASP A 1 778 ? -36.414 -24.138 -20.829 1.00 93.12 778 ASP A N 1
ATOM 6085 C CA . ASP A 1 778 ? -36.211 -25.393 -20.104 1.00 93.12 778 ASP A CA 1
ATOM 6086 C C . ASP A 1 778 ? -37.549 -26.114 -19.817 1.00 93.12 778 ASP A C 1
ATOM 6088 O O . ASP A 1 778 ? -38.382 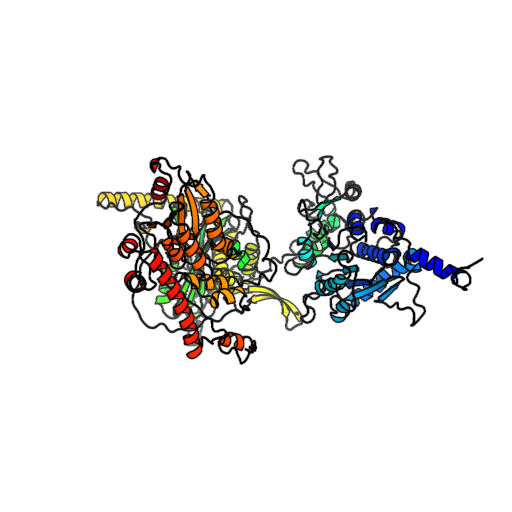-25.592 -19.070 1.00 93.12 778 ASP A O 1
ATOM 6092 N N . PRO A 1 779 ? -37.803 -27.323 -20.357 1.00 90.44 779 PRO A N 1
ATOM 6093 C CA . PRO A 1 779 ? -39.033 -28.070 -20.087 1.00 90.44 779 PRO A CA 1
ATOM 6094 C C . PRO A 1 779 ? -39.156 -28.582 -18.640 1.00 90.44 779 PRO A C 1
ATOM 6096 O O . PRO A 1 779 ? -40.262 -28.940 -18.233 1.00 90.44 779 PRO A O 1
ATOM 6099 N N . ALA A 1 780 ? -38.065 -28.638 -17.865 1.00 90.06 780 ALA A N 1
ATOM 6100 C CA . ALA A 1 780 ? -38.096 -29.020 -16.451 1.00 90.06 780 ALA A CA 1
ATOM 6101 C C . ALA A 1 780 ? -38.639 -27.897 -15.550 1.00 90.06 780 ALA A C 1
ATOM 6103 O O . ALA A 1 780 ? -39.156 -28.170 -14.464 1.00 90.06 780 ALA A O 1
ATOM 6104 N N . VAL A 1 781 ? -38.561 -26.646 -16.013 1.00 94.75 781 VAL A N 1
ATOM 6105 C CA . VAL A 1 781 ? -39.101 -25.478 -15.315 1.00 94.75 781 VAL A CA 1
ATOM 6106 C C . VAL A 1 781 ? -40.597 -25.353 -15.611 1.00 94.75 781 VAL A C 1
ATOM 6108 O O . VAL A 1 781 ? -41.009 -25.192 -16.759 1.00 94.75 781 VAL A O 1
ATOM 6111 N N . LYS A 1 782 ? -41.420 -25.398 -14.569 1.00 93.88 782 LYS A N 1
ATOM 6112 C CA . LYS A 1 782 ? -42.882 -25.282 -14.596 1.00 93.88 782 LYS A CA 1
ATOM 6113 C C . LYS A 1 782 ? -43.365 -23.865 -14.283 1.00 93.88 782 LYS A C 1
ATOM 6115 O O . LYS A 1 782 ? -44.389 -23.468 -14.827 1.00 93.88 782 LYS A O 1
ATOM 6120 N N . ALA A 1 783 ? -42.623 -23.113 -13.469 1.00 96.00 783 ALA A N 1
ATOM 6121 C CA . ALA A 1 783 ? -42.930 -21.736 -13.075 1.00 96.00 783 ALA A CA 1
ATOM 6122 C C . ALA A 1 783 ? -41.650 -20.911 -12.854 1.00 96.00 783 ALA A C 1
ATOM 6124 O O . ALA A 1 783 ? -40.560 -21.472 -12.732 1.00 96.00 783 ALA A O 1
ATOM 6125 N N . ILE A 1 784 ? -41.785 -19.586 -12.821 1.00 97.44 784 ILE A N 1
ATOM 6126 C CA . ILE A 1 784 ? -40.690 -18.627 -12.635 1.00 97.44 784 ILE A CA 1
ATOM 6127 C C . ILE A 1 784 ? -41.032 -17.726 -11.446 1.00 97.44 784 ILE A C 1
ATOM 6129 O O . ILE A 1 784 ? -42.118 -17.152 -11.399 1.00 97.44 784 ILE A O 1
ATOM 6133 N N . LEU A 1 785 ? -40.098 -17.593 -10.510 1.00 97.12 785 LEU A N 1
ATOM 6134 C CA . LEU A 1 785 ? -40.192 -16.733 -9.337 1.00 97.12 785 LEU A CA 1
ATOM 6135 C C . LEU A 1 785 ? -39.080 -15.682 -9.401 1.00 97.12 785 LEU A C 1
ATOM 6137 O O . LEU A 1 785 ? -37.901 -16.020 -9.339 1.00 97.12 785 LEU A O 1
ATOM 6141 N N . PHE A 1 786 ? -39.441 -14.411 -9.535 1.00 97.19 786 PHE A N 1
ATOM 6142 C CA . PHE A 1 786 ? -38.509 -13.302 -9.365 1.00 97.19 786 PHE A CA 1
ATOM 6143 C C . PHE A 1 786 ? -38.442 -12.903 -7.891 1.00 97.19 786 PHE A C 1
ATOM 6145 O O . PHE A 1 786 ? -39.472 -12.595 -7.297 1.00 97.19 786 PHE A O 1
ATOM 6152 N N . GLU A 1 787 ? -37.240 -12.882 -7.325 1.00 94.56 787 GLU A N 1
ATOM 6153 C CA . GLU A 1 787 ? -36.972 -12.478 -5.938 1.00 94.56 787 GLU A CA 1
ATOM 6154 C C . GLU A 1 787 ? -36.417 -11.050 -5.932 1.00 94.56 787 GLU A C 1
ATOM 6156 O O . GLU A 1 787 ? -35.357 -10.800 -6.506 1.00 94.56 787 GLU A O 1
ATOM 6161 N N . PHE A 1 788 ? -37.139 -10.104 -5.331 1.00 94.81 788 PHE A N 1
ATOM 6162 C CA . PHE A 1 788 ? -36.777 -8.686 -5.332 1.00 94.81 788 PHE A CA 1
ATOM 6163 C C . PHE A 1 788 ? -36.288 -8.204 -3.963 1.00 94.81 788 PHE A C 1
ATOM 6165 O O . PHE A 1 788 ? -37.009 -8.282 -2.966 1.00 94.81 788 PHE A O 1
ATOM 6172 N N . ASP A 1 789 ? -35.095 -7.607 -3.976 1.00 91.88 789 ASP A N 1
ATOM 6173 C CA . ASP A 1 789 ? -34.594 -6.693 -2.947 1.00 91.88 789 ASP A CA 1
ATOM 6174 C C . ASP A 1 789 ? -33.726 -5.608 -3.611 1.00 91.88 789 ASP A C 1
ATOM 6176 O O . ASP A 1 789 ? -32.492 -5.642 -3.626 1.00 91.88 789 ASP A O 1
ATOM 6180 N N . SER A 1 790 ? -34.390 -4.678 -4.295 1.00 90.69 790 SER A N 1
ATOM 6181 C CA . SER A 1 790 ? -33.769 -3.672 -5.143 1.00 90.69 790 SER A CA 1
ATOM 6182 C C . SER A 1 790 ? -34.417 -2.287 -5.003 1.00 90.69 790 SER A C 1
ATOM 6184 O O . SER A 1 790 ? -35.633 -2.123 -5.176 1.00 90.69 790 SER A O 1
ATOM 6186 N N . PRO A 1 791 ? -33.594 -1.233 -4.822 1.00 88.44 791 PRO A N 1
ATOM 6187 C CA . PRO A 1 791 ? -34.058 0.150 -4.802 1.00 88.44 791 PRO A CA 1
ATOM 6188 C C . PRO A 1 791 ? -34.362 0.708 -6.205 1.00 88.44 791 PRO A C 1
ATOM 6190 O O . PRO A 1 791 ? -34.732 1.880 -6.317 1.00 88.44 791 PRO A O 1
ATOM 6193 N N . GLY A 1 792 ? -34.146 -0.072 -7.273 1.00 89.12 792 GLY A N 1
ATOM 6194 C CA . GLY A 1 792 ? -34.237 0.365 -8.668 1.00 89.12 792 GLY A CA 1
ATOM 6195 C C . GLY A 1 792 ? -32.869 0.606 -9.311 1.00 89.12 792 GLY A C 1
ATOM 6196 O O . GLY A 1 792 ? -31.871 0.011 -8.912 1.00 89.12 792 GLY A O 1
ATOM 6197 N N . GLY A 1 793 ? -32.794 1.449 -10.343 1.00 87.94 793 GLY A N 1
ATOM 6198 C CA . GLY A 1 793 ? -31.572 1.598 -11.128 1.00 87.94 793 GLY A CA 1
ATOM 6199 C C . GLY A 1 793 ? -31.678 2.467 -12.380 1.00 87.94 793 GLY A C 1
ATOM 6200 O O . GLY A 1 793 ? -32.465 3.410 -12.458 1.00 87.94 793 GLY A O 1
ATOM 6201 N N . GLU A 1 794 ? -30.829 2.180 -13.365 1.00 85.25 794 GLU A N 1
ATOM 6202 C CA . GLU A 1 794 ? -30.760 2.925 -14.626 1.00 85.25 794 GLU A CA 1
ATOM 6203 C C . GLU A 1 794 ? -32.070 2.768 -15.422 1.00 85.25 794 GLU A C 1
ATOM 6205 O O . GLU A 1 794 ? -32.581 1.656 -15.561 1.00 85.25 794 GLU A O 1
ATOM 6210 N N . VAL A 1 795 ? -32.611 3.852 -15.997 1.00 84.50 795 VAL A N 1
ATOM 6211 C CA . VAL A 1 795 ? -33.820 3.758 -16.848 1.00 84.50 795 VAL A CA 1
ATOM 6212 C C . VAL A 1 795 ? -33.524 3.010 -18.154 1.00 84.50 795 VAL A C 1
ATOM 6214 O O . VAL A 1 795 ? -34.356 2.257 -18.670 1.00 84.50 795 VAL A O 1
ATOM 6217 N N . THR A 1 796 ? -32.322 3.187 -18.706 1.00 78.81 796 THR A N 1
ATOM 6218 C CA . THR A 1 796 ? -31.918 2.563 -19.968 1.00 78.81 796 THR A CA 1
ATOM 6219 C C . THR A 1 796 ? -31.909 1.039 -19.851 1.00 78.81 796 THR A C 1
ATOM 6221 O O . THR A 1 796 ? -31.170 0.463 -19.062 1.00 78.81 796 THR A O 1
ATOM 6224 N N . GLY A 1 797 ? -32.680 0.362 -20.700 1.00 83.50 797 GLY A N 1
ATOM 6225 C CA . GLY A 1 797 ? -32.778 -1.103 -20.711 1.00 83.50 797 GLY A CA 1
ATOM 6226 C C . GLY A 1 797 ? -33.901 -1.662 -19.833 1.00 83.50 797 GLY A C 1
ATOM 6227 O O . GLY A 1 797 ? -34.437 -2.709 -20.185 1.00 83.50 797 GLY A O 1
ATOM 6228 N N . CYS A 1 798 ? -34.345 -0.929 -18.805 1.00 91.75 798 CYS A N 1
ATOM 6229 C CA . CYS A 1 798 ? -35.408 -1.366 -17.893 1.00 91.75 798 CYS A CA 1
ATOM 6230 C C . CYS A 1 798 ? -36.723 -1.667 -18.633 1.00 91.75 798 CYS A C 1
ATOM 6232 O O . CYS A 1 798 ? -37.216 -2.792 -18.587 1.00 91.75 798 CYS A O 1
ATOM 6234 N N . ASN A 1 799 ? -37.235 -0.708 -19.417 1.00 91.44 799 ASN A N 1
ATOM 6235 C CA . ASN A 1 799 ? -38.490 -0.879 -20.161 1.00 91.44 799 ASN A CA 1
ATOM 6236 C C . ASN A 1 799 ? -38.458 -2.088 -21.115 1.00 91.44 799 ASN A C 1
ATOM 6238 O O . ASN A 1 799 ? -39.428 -2.832 -21.226 1.00 91.44 799 ASN A O 1
ATOM 6242 N N . ALA A 1 800 ? -37.330 -2.315 -21.797 1.00 90.06 800 ALA A N 1
ATOM 6243 C CA . ALA A 1 800 ? -37.196 -3.442 -22.716 1.00 90.06 800 ALA A CA 1
ATOM 6244 C C . ALA A 1 800 ? -37.242 -4.788 -21.975 1.00 90.06 800 ALA A C 1
ATOM 6246 O O . ALA A 1 800 ? -37.853 -5.736 -22.469 1.00 90.06 800 ALA A O 1
ATOM 6247 N N . THR A 1 801 ? -36.630 -4.873 -20.793 1.00 93.81 801 THR A N 1
ATOM 6248 C CA . THR A 1 801 ? -36.673 -6.075 -19.952 1.00 93.81 801 THR A CA 1
ATOM 6249 C C . THR A 1 801 ? -38.055 -6.273 -19.324 1.00 93.81 801 THR A C 1
ATOM 6251 O O . THR A 1 801 ? -38.592 -7.375 -19.419 1.00 93.81 801 THR A O 1
ATOM 6254 N N . ALA A 1 802 ? -38.699 -5.219 -18.811 1.00 96.00 802 ALA A N 1
ATOM 6255 C CA . ALA A 1 802 ? -40.080 -5.277 -18.316 1.00 96.00 802 ALA A CA 1
ATOM 6256 C C . ALA A 1 802 ? -41.056 -5.755 -19.407 1.00 96.00 802 ALA A C 1
ATOM 6258 O O . ALA A 1 802 ? -41.877 -6.642 -19.178 1.00 96.00 802 ALA A O 1
ATOM 6259 N N . ALA A 1 803 ? -40.927 -5.227 -20.628 1.00 94.25 803 ALA A N 1
ATOM 6260 C CA . ALA A 1 803 ? -41.743 -5.645 -21.764 1.00 94.25 803 ALA A CA 1
ATOM 6261 C C . ALA A 1 803 ? -41.525 -7.122 -22.136 1.00 94.25 803 ALA A C 1
ATOM 6263 O O . ALA A 1 803 ? -42.483 -7.799 -22.506 1.00 94.25 803 ALA A O 1
ATOM 6264 N N . LYS A 1 804 ? -40.294 -7.643 -22.009 1.00 95.31 804 LYS A N 1
ATOM 6265 C CA . LYS A 1 804 ? -40.002 -9.075 -22.205 1.00 95.31 804 LYS A CA 1
ATOM 6266 C C . LYS A 1 804 ? -40.660 -9.949 -21.137 1.00 95.31 804 LYS A C 1
ATOM 6268 O O . LYS A 1 804 ? -41.277 -10.944 -21.504 1.00 95.31 804 LYS A O 1
ATOM 6273 N N . ILE A 1 805 ? -40.574 -9.565 -19.858 1.00 97.44 805 ILE A N 1
ATOM 6274 C CA . ILE A 1 805 ? -41.252 -10.270 -18.753 1.00 97.44 805 ILE A CA 1
ATOM 6275 C C . ILE A 1 805 ? -42.761 -10.299 -19.017 1.00 97.44 805 ILE A C 1
ATOM 6277 O O . ILE A 1 805 ? -43.369 -11.367 -19.038 1.00 97.44 805 ILE A O 1
ATOM 6281 N N . ARG A 1 806 ? -43.353 -9.144 -19.349 1.00 96.06 806 ARG A N 1
ATOM 6282 C CA . ARG A 1 806 ? -44.779 -9.052 -19.680 1.00 96.06 806 ARG A CA 1
ATOM 6283 C C . ARG A 1 806 ? -45.161 -9.941 -20.863 1.00 96.06 806 ARG A C 1
ATOM 6285 O O . ARG A 1 806 ? -46.175 -10.627 -20.810 1.00 96.06 806 ARG A O 1
ATOM 6292 N N . ALA A 1 807 ? -44.383 -9.914 -21.943 1.00 95.88 807 ALA A N 1
ATOM 6293 C CA . ALA A 1 807 ? -44.658 -10.712 -23.136 1.00 95.88 807 ALA A CA 1
ATOM 6294 C C . ALA A 1 807 ? -44.522 -12.225 -22.889 1.00 95.88 807 ALA A C 1
ATOM 6296 O O . ALA A 1 807 ? -45.073 -13.018 -23.652 1.00 95.88 807 ALA A O 1
ATOM 6297 N N . ALA A 1 808 ? -43.792 -12.626 -21.846 1.00 95.44 808 ALA A N 1
ATOM 6298 C CA . ALA A 1 808 ? -43.647 -14.017 -21.440 1.00 95.44 808 ALA A CA 1
ATOM 6299 C C . ALA A 1 808 ? -44.825 -14.546 -20.604 1.00 95.44 808 ALA A C 1
ATOM 6301 O O . ALA A 1 808 ? -44.965 -15.769 -20.491 1.00 95.44 808 ALA A O 1
ATOM 6302 N N . ARG A 1 809 ? -45.680 -13.661 -20.065 1.00 93.94 809 ARG A N 1
ATOM 6303 C CA . ARG A 1 809 ? -46.886 -14.045 -19.316 1.00 93.94 809 ARG A CA 1
ATOM 6304 C C . ARG A 1 809 ? -47.733 -15.051 -20.094 1.00 93.94 809 ARG A C 1
ATOM 6306 O O . ARG A 1 809 ? -47.877 -14.971 -21.316 1.00 93.94 809 ARG A O 1
ATOM 6313 N N . GLY A 1 810 ? -48.292 -16.020 -19.376 1.00 88.31 810 GLY A N 1
ATOM 6314 C CA . GLY A 1 810 ? -49.111 -17.089 -19.954 1.00 88.31 810 GLY A CA 1
ATOM 6315 C C . GLY A 1 810 ? -48.335 -18.218 -20.646 1.00 88.31 810 GLY A C 1
ATOM 6316 O O . GLY A 1 810 ? -48.953 -19.214 -21.021 1.00 88.31 810 GLY A O 1
ATOM 6317 N N . ARG A 1 811 ? -47.001 -18.126 -20.796 1.00 94.56 811 ARG A N 1
ATOM 6318 C CA . ARG A 1 811 ? -46.171 -19.281 -21.207 1.00 94.56 811 ARG A CA 1
ATOM 6319 C C . ARG A 1 811 ? -45.910 -20.231 -20.040 1.00 94.56 811 ARG A C 1
ATOM 6321 O O . ARG A 1 811 ? -46.031 -21.442 -20.198 1.00 94.56 811 ARG A O 1
ATOM 6328 N N . LYS A 1 812 ? -45.530 -19.666 -18.897 1.00 95.06 812 LYS A N 1
ATOM 6329 C CA . LYS A 1 812 ? -45.370 -20.302 -17.581 1.00 95.06 812 LYS A CA 1
ATOM 6330 C C . LYS A 1 812 ? -45.828 -19.273 -16.539 1.00 95.06 812 LYS A C 1
ATOM 6332 O O . LYS A 1 812 ? -45.729 -18.090 -16.857 1.00 95.06 812 LYS A O 1
ATOM 6337 N N . PRO A 1 813 ? -46.321 -19.667 -15.354 1.00 96.50 813 PRO A N 1
ATOM 6338 C CA . PRO A 1 813 ? -46.594 -18.715 -14.281 1.00 96.50 813 PRO A CA 1
ATOM 6339 C C . PRO A 1 813 ? -45.323 -17.943 -13.911 1.00 96.50 813 PRO A C 1
ATOM 6341 O O . PRO A 1 813 ? -44.277 -18.566 -13.706 1.00 96.50 813 PRO A O 1
ATOM 6344 N N . ILE A 1 814 ? -45.410 -16.614 -13.857 1.00 97.81 814 ILE A N 1
ATOM 6345 C CA . ILE A 1 814 ? -44.317 -15.717 -13.471 1.00 97.81 814 ILE A CA 1
ATOM 6346 C C . ILE A 1 814 ? -44.763 -14.902 -12.256 1.00 97.81 814 ILE A C 1
ATOM 6348 O O . ILE A 1 814 ? -45.606 -14.019 -12.387 1.00 97.81 814 ILE A O 1
ATOM 6352 N N . VAL A 1 815 ? -44.184 -15.153 -11.086 1.00 97.81 815 VAL A N 1
ATOM 6353 C CA . VAL A 1 815 ? -44.523 -14.443 -9.841 1.00 97.81 815 VAL A CA 1
ATOM 6354 C C . VAL A 1 815 ? -43.348 -13.582 -9.399 1.00 97.81 815 VAL A C 1
ATOM 6356 O O . VAL A 1 815 ? -42.203 -14.012 -9.491 1.00 97.81 815 VAL A O 1
ATOM 6359 N N . ALA A 1 816 ? -43.623 -12.367 -8.932 1.00 97.88 816 ALA A N 1
ATOM 6360 C CA . ALA A 1 816 ? -42.663 -11.550 -8.200 1.00 97.88 816 ALA A CA 1
ATOM 6361 C C . ALA A 1 816 ? -42.915 -11.714 -6.699 1.00 97.88 816 ALA A C 1
ATOM 6363 O O . ALA A 1 816 ? -44.041 -11.501 -6.259 1.00 97.88 816 ALA A O 1
ATOM 6364 N N . TRP A 1 817 ? -41.882 -12.050 -5.932 1.00 97.25 817 TRP A N 1
ATOM 6365 C CA . TRP A 1 817 ? -41.891 -11.998 -4.472 1.00 97.25 817 TRP A CA 1
ATOM 6366 C C . TRP A 1 817 ? -40.890 -10.948 -3.989 1.00 97.25 817 TRP A C 1
ATOM 6368 O O . TRP A 1 817 ? -39.780 -10.861 -4.519 1.00 97.25 817 TRP A O 1
ATOM 6378 N N . VAL A 1 818 ? -41.294 -10.128 -3.020 1.00 96.50 818 VAL A N 1
ATOM 6379 C CA . VAL A 1 818 ? -40.506 -8.985 -2.536 1.00 96.50 818 VAL A CA 1
ATOM 6380 C C . VAL A 1 818 ? -40.200 -9.148 -1.049 1.00 96.50 818 VAL A C 1
ATOM 6382 O O . VAL A 1 818 ? -41.125 -9.094 -0.240 1.00 96.50 818 VAL A O 1
ATOM 6385 N N . GLU A 1 819 ? -38.917 -9.310 -0.707 1.00 85.88 819 GLU A N 1
ATOM 6386 C CA . GLU A 1 819 ? -38.431 -9.439 0.683 1.00 85.88 819 GLU A CA 1
ATOM 6387 C C . GLU A 1 819 ? -38.133 -8.077 1.316 1.00 85.88 819 GLU A C 1
ATOM 6389 O O . GLU A 1 819 ? -38.539 -7.800 2.442 1.00 85.88 819 GLU A O 1
ATOM 6394 N N . GLY A 1 820 ? -37.407 -7.228 0.582 1.00 87.19 820 GLY A N 1
ATOM 6395 C CA . GLY A 1 820 ? -36.957 -5.912 1.032 1.00 87.19 820 GLY A CA 1
ATOM 6396 C C . GLY A 1 820 ? -37.595 -4.808 0.202 1.00 87.19 820 GLY A C 1
ATOM 6397 O O . GLY A 1 820 ? -38.706 -4.362 0.492 1.00 87.19 820 GLY A O 1
ATOM 6398 N N . ASP A 1 821 ? -36.911 -4.381 -0.859 1.00 89.69 821 ASP A N 1
ATOM 6399 C CA . ASP A 1 821 ? -37.423 -3.347 -1.762 1.00 89.69 821 ASP A CA 1
ATOM 6400 C C . ASP A 1 821 ? -37.798 -3.907 -3.153 1.00 89.69 821 ASP A C 1
ATOM 6402 O O . ASP A 1 821 ? -37.065 -4.657 -3.789 1.00 89.69 821 ASP A O 1
ATOM 6406 N N . ALA A 1 822 ? -38.920 -3.455 -3.706 1.00 93.62 822 ALA A N 1
ATOM 6407 C CA . ALA A 1 822 ? -39.183 -3.457 -5.144 1.00 93.62 822 ALA A CA 1
ATOM 6408 C C . ALA A 1 822 ? -39.570 -2.036 -5.542 1.00 93.62 822 ALA A C 1
ATOM 6410 O O . ALA A 1 822 ? -40.731 -1.735 -5.822 1.00 93.62 822 ALA A O 1
ATOM 6411 N N . CYS A 1 823 ? -38.584 -1.137 -5.508 1.00 91.56 823 CYS A N 1
ATOM 6412 C CA . CYS A 1 823 ? -38.783 0.293 -5.719 1.00 91.56 823 CYS A CA 1
ATOM 6413 C C . CYS A 1 823 ? -38.311 0.745 -7.109 1.00 91.56 823 CYS A C 1
ATOM 6415 O O . CYS A 1 823 ? -37.301 0.294 -7.647 1.00 91.56 823 CYS A O 1
ATOM 6417 N N . SER A 1 824 ? -39.047 1.683 -7.697 1.00 93.50 824 SER A N 1
ATOM 6418 C CA . SER A 1 824 ? -38.721 2.362 -8.948 1.00 93.50 824 SER A CA 1
ATOM 6419 C C . SER A 1 824 ? -38.482 1.389 -10.111 1.00 93.50 824 SER A C 1
ATOM 6421 O O . SER A 1 824 ? -39.385 0.613 -10.421 1.00 93.50 824 SER A O 1
ATOM 6423 N N . ALA A 1 825 ? -37.314 1.359 -10.763 1.00 92.50 825 ALA A N 1
ATOM 6424 C CA . ALA A 1 825 ? -37.059 0.412 -11.856 1.00 92.50 825 ALA A CA 1
ATOM 6425 C C . ALA A 1 825 ? -37.291 -1.062 -11.461 1.00 92.50 825 ALA A C 1
ATOM 6427 O O . ALA A 1 825 ? -37.726 -1.849 -12.299 1.00 92.50 825 ALA A O 1
ATOM 6428 N N . ALA A 1 826 ? -37.072 -1.435 -10.196 1.00 95.00 826 ALA A N 1
ATOM 6429 C CA . ALA A 1 826 ? -37.383 -2.780 -9.718 1.00 95.00 826 ALA A CA 1
ATOM 6430 C C . ALA A 1 826 ? -38.898 -3.031 -9.711 1.00 95.00 826 ALA A C 1
ATOM 6432 O O . ALA A 1 826 ? -39.350 -4.069 -10.190 1.00 95.00 826 ALA A O 1
ATOM 6433 N N . TYR A 1 827 ? -39.697 -2.039 -9.296 1.00 97.56 827 TYR A N 1
ATOM 6434 C CA . TYR A 1 827 ? -41.156 -2.110 -9.405 1.00 97.56 827 TYR A CA 1
ATOM 6435 C C . TYR A 1 827 ? -41.634 -2.182 -10.859 1.00 97.56 827 TYR A C 1
ATOM 6437 O O . TYR A 1 827 ? -42.609 -2.865 -11.178 1.00 97.56 827 TYR A O 1
ATOM 6445 N N . TRP A 1 828 ? -40.936 -1.503 -11.772 1.00 96.75 828 TRP A N 1
ATOM 6446 C CA . TRP A 1 828 ? -41.221 -1.589 -13.202 1.00 96.75 828 TRP A CA 1
ATOM 6447 C C . TRP A 1 828 ? -41.147 -3.045 -13.688 1.00 96.75 828 TRP A C 1
ATOM 6449 O O . TRP A 1 828 ? -42.060 -3.513 -14.371 1.00 96.75 828 TRP A O 1
ATOM 6459 N N . LEU A 1 829 ? -40.115 -3.786 -13.273 1.00 97.69 829 LEU A N 1
ATOM 6460 C CA . LEU A 1 829 ? -39.969 -5.212 -13.575 1.00 97.69 829 LEU A CA 1
ATOM 6461 C C . LEU A 1 829 ? -40.996 -6.072 -12.822 1.00 97.69 829 LEU A C 1
ATOM 6463 O O . LEU A 1 829 ? -41.668 -6.890 -13.448 1.00 97.69 829 LEU A O 1
ATOM 6467 N N . ALA A 1 830 ? -41.164 -5.862 -11.513 1.00 97.56 830 ALA A N 1
ATOM 6468 C CA . ALA A 1 830 ? -42.092 -6.633 -10.682 1.00 97.56 830 ALA A CA 1
ATOM 6469 C C . ALA A 1 830 ? -43.535 -6.522 -11.194 1.00 97.56 830 ALA A C 1
ATOM 6471 O O . ALA A 1 830 ? -44.207 -7.534 -11.385 1.00 97.56 830 ALA A O 1
ATOM 6472 N N . SER A 1 831 ? -43.982 -5.309 -11.539 1.00 97.75 831 SER A N 1
ATOM 6473 C CA . SER A 1 831 ? -45.320 -5.078 -12.096 1.00 97.75 831 SER A CA 1
ATOM 6474 C C . SER A 1 831 ? -45.570 -5.868 -13.384 1.00 97.75 831 SER A C 1
ATOM 6476 O O . SER A 1 831 ? -46.722 -6.170 -13.680 1.00 97.75 831 SER A O 1
ATOM 6478 N N . ALA A 1 832 ? -44.523 -6.238 -14.137 1.00 97.69 832 ALA A N 1
ATOM 6479 C CA . ALA A 1 832 ? -44.622 -7.011 -15.372 1.00 97.69 832 ALA A CA 1
ATOM 6480 C C . ALA A 1 832 ? -44.835 -8.522 -15.158 1.00 97.69 832 ALA A C 1
ATOM 6482 O O . ALA A 1 832 ? -45.157 -9.211 -16.127 1.00 97.69 832 ALA A O 1
ATOM 6483 N N . CYS A 1 833 ? -44.727 -9.038 -13.930 1.00 97.94 833 CYS A N 1
ATOM 6484 C CA . CYS A 1 833 ? -45.000 -10.442 -13.574 1.00 97.94 833 CYS A CA 1
ATOM 6485 C C . CYS A 1 833 ? -46.510 -10.719 -13.466 1.00 97.94 833 CYS A C 1
ATOM 6487 O O . CYS A 1 833 ? -47.277 -9.779 -13.283 1.00 97.94 833 CYS A O 1
ATOM 6489 N N . ASP A 1 834 ? -46.958 -11.968 -13.621 1.00 96.25 834 ASP A N 1
ATOM 6490 C CA . ASP A 1 834 ? -48.384 -12.340 -13.555 1.00 96.25 834 ASP A CA 1
ATOM 6491 C C . ASP A 1 834 ? -49.021 -11.983 -12.205 1.00 96.25 834 ASP A C 1
ATOM 6493 O O . ASP A 1 834 ? -50.170 -11.543 -12.179 1.00 96.25 834 ASP A O 1
ATOM 6497 N N . HIS A 1 835 ? -48.259 -12.147 -11.121 1.00 96.56 835 HIS A N 1
ATOM 6498 C CA . HIS A 1 835 ? -48.681 -11.907 -9.742 1.00 96.56 835 HIS A CA 1
ATOM 6499 C C . HIS A 1 835 ? -47.544 -11.262 -8.939 1.00 96.56 835 HIS A C 1
ATOM 6501 O O . HIS A 1 835 ? -46.374 -11.596 -9.153 1.00 96.56 835 HIS A O 1
ATOM 6507 N N . VAL A 1 836 ? -47.874 -10.351 -8.024 1.00 98.00 836 VAL A N 1
ATOM 6508 C CA . VAL A 1 836 ? -46.923 -9.660 -7.141 1.00 98.00 836 VAL A CA 1
ATOM 6509 C C . VAL A 1 836 ? -47.275 -9.960 -5.687 1.00 98.00 836 VAL A C 1
ATOM 6511 O O . VAL A 1 836 ? -48.281 -9.475 -5.173 1.00 98.00 836 VAL A O 1
ATOM 6514 N N . VAL A 1 837 ? -46.424 -10.739 -5.030 1.00 97.38 837 VAL A N 1
ATOM 6515 C CA . VAL A 1 837 ? -46.512 -11.091 -3.611 1.00 97.38 837 VAL A CA 1
ATOM 6516 C C . VAL A 1 837 ? -45.503 -10.254 -2.829 1.00 97.38 837 VAL A C 1
ATOM 6518 O O . VAL A 1 837 ? -44.365 -10.073 -3.265 1.00 97.38 837 VAL A O 1
ATOM 6521 N N . ILE A 1 838 ? -45.919 -9.721 -1.685 1.00 97.12 838 ILE A N 1
ATOM 6522 C CA . ILE A 1 838 ? -45.092 -8.842 -0.855 1.00 97.12 838 ILE A CA 1
ATOM 6523 C C . ILE A 1 838 ? -44.929 -9.412 0.561 1.00 97.12 838 ILE A C 1
ATOM 6525 O O . ILE A 1 838 ? -45.889 -9.926 1.131 1.00 97.12 838 ILE A O 1
ATOM 6529 N N . ASP A 1 839 ? -43.742 -9.290 1.153 1.00 93.88 839 ASP A N 1
ATOM 6530 C CA . ASP A 1 839 ? -43.572 -9.448 2.600 1.00 93.88 839 ASP A CA 1
ATOM 6531 C C . ASP A 1 839 ? -44.267 -8.313 3.392 1.00 93.88 839 ASP A C 1
ATOM 6533 O O . ASP A 1 839 ? -44.467 -7.200 2.894 1.00 93.88 839 ASP A O 1
ATOM 6537 N N . GLU A 1 840 ? -44.634 -8.569 4.653 1.00 89.75 840 GLU A N 1
ATOM 6538 C CA . GLU A 1 840 ? -45.297 -7.583 5.522 1.00 89.75 840 GLU A CA 1
ATOM 6539 C C . GLU A 1 840 ? -44.482 -6.293 5.720 1.00 89.75 840 GLU A C 1
ATOM 6541 O O . GLU A 1 840 ? -45.068 -5.212 5.865 1.00 89.75 840 GLU A O 1
ATOM 6546 N N . CYS A 1 841 ? -43.149 -6.393 5.715 1.00 87.94 841 CYS A N 1
ATOM 6547 C CA . CYS A 1 841 ? -42.232 -5.271 5.926 1.00 87.94 841 CYS A CA 1
ATOM 6548 C C . CYS A 1 841 ? -41.662 -4.684 4.624 1.00 87.94 841 CYS A C 1
ATOM 6550 O O . CYS A 1 841 ? -41.039 -3.618 4.668 1.00 87.94 841 CYS A O 1
ATOM 6552 N N . ALA A 1 842 ? -41.882 -5.336 3.481 1.00 91.62 842 ALA A N 1
ATOM 6553 C CA . ALA A 1 842 ? -41.312 -4.924 2.203 1.00 91.62 842 ALA A CA 1
ATOM 6554 C C . ALA A 1 842 ? -41.963 -3.655 1.630 1.00 91.62 842 ALA A C 1
ATOM 6556 O O . ALA A 1 842 ? -43.106 -3.304 1.953 1.00 91.62 842 ALA A O 1
ATOM 6557 N N . GLN A 1 843 ? -41.227 -2.956 0.757 1.00 93.06 843 GLN A N 1
ATOM 6558 C CA . GLN A 1 843 ? -41.645 -1.690 0.147 1.00 93.06 843 GLN A CA 1
ATOM 6559 C C . GLN A 1 843 ? -41.786 -1.803 -1.377 1.00 93.06 843 GLN A C 1
ATOM 6561 O O . GLN A 1 843 ? -40.840 -2.176 -2.070 1.00 93.06 843 GLN A O 1
ATOM 6566 N N . LEU A 1 844 ? -42.929 -1.376 -1.926 1.00 95.44 844 LEU A N 1
ATOM 6567 C CA . LEU A 1 844 ? -43.082 -1.138 -3.370 1.00 95.44 844 LEU A CA 1
ATOM 6568 C C . LEU A 1 844 ? -43.443 0.317 -3.660 1.00 95.44 844 LEU A C 1
ATOM 6570 O O . LEU A 1 844 ? -43.967 1.037 -2.807 1.00 95.44 844 LEU A O 1
ATOM 6574 N N . GLY A 1 845 ? -43.218 0.740 -4.900 1.00 91.50 845 GLY A N 1
ATOM 6575 C CA . GLY A 1 845 ? -43.551 2.082 -5.370 1.00 91.50 845 GLY A CA 1
ATOM 6576 C C . GLY A 1 845 ? -42.316 2.801 -5.887 1.00 91.50 845 GLY A C 1
ATOM 6577 O O . GLY A 1 845 ? -41.561 2.234 -6.670 1.00 91.50 845 GLY A O 1
ATOM 6578 N N . SER A 1 846 ? -42.119 4.059 -5.495 1.00 91.69 846 SER A N 1
ATOM 6579 C CA . SER A 1 846 ? -41.073 4.939 -6.037 1.00 91.69 846 SER A CA 1
ATOM 6580 C C . SER A 1 846 ? -41.150 5.103 -7.563 1.00 91.69 846 SER A C 1
ATOM 6582 O O . SER A 1 846 ? -40.146 5.138 -8.275 1.00 91.69 846 SER A O 1
ATOM 6584 N N . ILE A 1 847 ? -42.376 5.175 -8.088 1.00 92.75 847 ILE A N 1
ATOM 6585 C CA . ILE A 1 847 ? -42.629 5.334 -9.522 1.00 92.75 847 ILE A CA 1
ATOM 6586 C C . ILE A 1 847 ? -42.288 6.770 -9.920 1.00 92.75 847 ILE A C 1
ATOM 6588 O O . ILE A 1 847 ? -43.016 7.705 -9.590 1.00 92.75 847 ILE A O 1
ATOM 6592 N N . GLY A 1 848 ? -41.163 6.937 -10.610 1.00 87.38 848 GLY A N 1
ATOM 6593 C CA . GLY A 1 848 ? -40.639 8.233 -11.022 1.00 87.38 848 GLY A CA 1
ATOM 6594 C C . GLY A 1 848 ? -39.246 8.122 -11.639 1.00 87.38 848 GLY A C 1
ATOM 6595 O O . GLY A 1 848 ? -38.629 7.055 -11.618 1.00 87.38 848 GLY A O 1
ATOM 6596 N N . VAL A 1 849 ? -38.765 9.230 -12.208 1.00 88.50 849 VAL A N 1
ATOM 6597 C CA . VAL A 1 849 ? -37.434 9.349 -12.819 1.00 88.50 849 VAL A CA 1
ATOM 6598 C C . VAL A 1 849 ? -36.739 10.593 -12.270 1.00 88.50 849 VAL A C 1
ATOM 6600 O O . VAL A 1 849 ? -37.352 11.651 -12.156 1.00 88.50 849 VAL A O 1
ATOM 6603 N N . VAL A 1 850 ? -35.451 10.475 -11.954 1.00 83.62 850 VAL A N 1
ATOM 6604 C CA . VAL A 1 850 ? -34.611 11.550 -11.418 1.00 83.62 850 VAL A CA 1
ATOM 6605 C C . VAL A 1 850 ? -33.312 11.685 -12.218 1.00 83.62 850 VAL A C 1
ATOM 6607 O O . VAL A 1 850 ? -32.783 10.714 -12.761 1.00 83.62 850 VAL A O 1
ATOM 6610 N N . GLY A 1 851 ? -32.780 12.906 -12.296 1.00 76.44 851 GLY A N 1
ATOM 6611 C CA . GLY A 1 851 ? -31.455 13.200 -12.843 1.00 76.44 851 GLY A CA 1
ATOM 6612 C C . GLY A 1 851 ? -30.704 14.180 -11.942 1.00 76.44 851 GLY A C 1
ATOM 6613 O O . GLY A 1 851 ? -31.273 15.183 -11.519 1.00 76.44 851 GLY A O 1
ATOM 6614 N N . ILE A 1 852 ? -29.430 13.899 -11.654 1.00 70.56 852 ILE A N 1
ATOM 6615 C CA . ILE A 1 852 ? -28.587 14.724 -10.772 1.00 70.56 852 ILE A CA 1
ATOM 6616 C C . ILE A 1 852 ? -27.436 15.319 -11.574 1.00 70.56 852 ILE A C 1
ATOM 6618 O O . ILE A 1 852 ? -26.594 14.579 -12.074 1.00 70.56 852 ILE A O 1
ATOM 6622 N N . PHE A 1 853 ? -27.349 16.649 -11.630 1.00 69.31 853 PHE A N 1
ATOM 6623 C CA . PHE A 1 853 ? -26.302 17.373 -12.353 1.00 69.31 853 PHE A CA 1
ATOM 6624 C C . PHE A 1 853 ? -25.408 18.157 -11.388 1.00 69.31 853 PHE A C 1
ATOM 6626 O O . PHE A 1 853 ? -25.895 18.936 -10.572 1.00 69.31 853 PHE A O 1
ATOM 6633 N N . ASN A 1 854 ? -24.089 17.995 -11.513 1.00 64.75 854 ASN A N 1
ATOM 6634 C CA . ASN A 1 854 ? -23.106 18.688 -10.676 1.00 64.75 854 ASN A CA 1
ATOM 6635 C C . ASN A 1 854 ? -22.468 19.869 -11.422 1.00 64.75 854 ASN A C 1
ATOM 6637 O O . ASN A 1 854 ? -21.856 19.677 -12.472 1.00 64.75 854 ASN A O 1
ATOM 6641 N N . ASP A 1 855 ? -22.534 21.078 -10.853 1.00 66.12 855 ASP A N 1
ATOM 6642 C CA . ASP A 1 855 ? -21.795 22.237 -11.374 1.00 66.12 855 ASP A CA 1
ATOM 6643 C C . ASP A 1 855 ? -20.335 22.215 -10.891 1.00 66.12 855 ASP A C 1
ATOM 6645 O O . ASP A 1 855 ? -20.045 22.356 -9.698 1.00 66.12 855 ASP A O 1
ATOM 6649 N N . THR A 1 856 ? -19.393 22.038 -11.823 1.00 61.00 856 THR A N 1
ATOM 6650 C CA . THR A 1 856 ? -17.952 21.994 -11.525 1.00 61.00 856 THR A CA 1
ATOM 6651 C C . THR A 1 856 ? -17.218 23.302 -11.812 1.00 61.00 856 THR A C 1
ATOM 6653 O O . THR A 1 856 ? -16.036 23.398 -11.488 1.00 61.00 856 THR A O 1
ATOM 6656 N N . ARG A 1 857 ? -17.874 24.336 -12.362 1.00 63.41 857 ARG A N 1
ATOM 6657 C CA . ARG A 1 857 ? -17.186 25.544 -12.872 1.00 63.41 857 ARG A CA 1
ATOM 6658 C C . ARG A 1 857 ? -16.406 26.295 -11.792 1.00 63.41 857 ARG A C 1
ATOM 6660 O O . ARG A 1 857 ? -15.249 26.646 -11.996 1.00 63.41 857 ARG A O 1
ATOM 6667 N N . GLY A 1 858 ? -16.995 26.457 -10.607 1.00 58.78 858 GLY A N 1
ATOM 6668 C CA . GLY A 1 858 ? -16.321 27.101 -9.470 1.00 58.78 858 GLY A CA 1
ATOM 6669 C C . GLY A 1 858 ? -15.172 26.280 -8.866 1.00 58.78 858 GLY A C 1
ATOM 6670 O O . GLY A 1 858 ? -14.344 26.823 -8.135 1.00 58.78 858 GLY A O 1
ATOM 6671 N N . MET A 1 859 ? -15.113 24.975 -9.149 1.00 47.97 859 MET A N 1
ATOM 6672 C CA . MET A 1 859 ? -13.969 24.125 -8.813 1.00 47.97 859 MET A CA 1
ATOM 6673 C C . MET A 1 859 ? -12.875 24.316 -9.864 1.00 47.97 859 MET A C 1
ATOM 6675 O O . MET A 1 859 ? -11.766 24.689 -9.503 1.00 47.97 859 MET A O 1
ATOM 6679 N N . ASP A 1 860 ? -13.214 24.188 -11.149 1.00 53.91 860 ASP A N 1
ATOM 6680 C CA . ASP A 1 860 ? -12.277 24.325 -12.271 1.00 53.91 860 ASP A CA 1
ATOM 6681 C C . ASP A 1 860 ? -11.512 25.667 -12.239 1.00 53.91 860 ASP A C 1
ATOM 6683 O O . ASP A 1 860 ? -10.291 25.682 -12.415 1.00 53.91 860 ASP A O 1
ATOM 6687 N N . GLU A 1 861 ? -12.182 26.781 -11.906 1.00 58.84 861 GLU A N 1
ATOM 6688 C CA . GLU A 1 861 ? -11.536 28.095 -11.728 1.00 58.84 861 GLU A CA 1
ATOM 6689 C C . GLU A 1 861 ? -10.493 28.117 -10.602 1.00 58.84 861 GLU A C 1
ATOM 6691 O O . GLU A 1 861 ? -9.410 28.682 -10.771 1.00 58.84 861 GLU A O 1
ATOM 6696 N N . LYS A 1 862 ? -10.786 27.483 -9.459 1.00 47.50 862 LYS A N 1
ATOM 6697 C CA . LYS A 1 862 ? -9.857 27.409 -8.319 1.00 47.50 862 LYS A CA 1
ATOM 6698 C C . LYS A 1 862 ? -8.653 26.518 -8.615 1.00 47.50 862 LYS A C 1
ATOM 6700 O O . LYS A 1 862 ? -7.579 26.774 -8.079 1.00 47.50 862 LYS A O 1
ATOM 6705 N N . LEU A 1 863 ? -8.827 25.528 -9.491 1.00 41.91 863 LEU A N 1
ATOM 6706 C CA . LEU A 1 863 ? -7.779 24.589 -9.902 1.00 41.91 863 LEU A CA 1
ATOM 6707 C C . LEU A 1 863 ? -6.960 25.093 -11.099 1.00 41.91 863 LEU A C 1
ATOM 6709 O O . LEU A 1 863 ? -6.053 24.412 -11.574 1.00 41.91 863 LEU A O 1
ATOM 6713 N N . GLY A 1 864 ? -7.285 26.277 -11.629 1.00 53.84 864 GLY A N 1
ATOM 6714 C CA . GLY A 1 864 ? -6.652 26.813 -12.836 1.00 53.84 864 GLY A CA 1
ATOM 6715 C C . GLY A 1 864 ? -6.965 26.014 -14.110 1.00 53.84 864 GLY A C 1
ATOM 6716 O O . GLY A 1 864 ? -6.284 26.191 -15.124 1.00 53.84 864 GLY A O 1
ATOM 6717 N N . ILE A 1 865 ? -7.988 25.154 -14.083 1.00 48.47 865 ILE A N 1
ATOM 6718 C CA . ILE A 1 865 ? -8.420 24.334 -15.216 1.00 48.47 865 ILE A CA 1
ATOM 6719 C C . ILE A 1 865 ? -9.251 25.208 -16.159 1.00 48.47 865 ILE A C 1
ATOM 6721 O O . ILE A 1 865 ? -10.296 25.741 -15.796 1.00 48.47 865 ILE A O 1
ATOM 6725 N N . LYS A 1 866 ? -8.800 25.344 -17.410 1.00 54.28 866 LYS A N 1
ATOM 6726 C CA . LYS A 1 866 ? -9.539 26.058 -18.461 1.00 54.28 866 LYS A CA 1
ATOM 6727 C C . LYS A 1 866 ? -10.220 25.057 -19.387 1.00 54.28 866 LYS A C 1
ATOM 6729 O O . LYS A 1 866 ? -9.543 24.379 -20.160 1.00 54.28 866 LYS A O 1
ATOM 6734 N N . ARG A 1 867 ? -11.551 24.978 -19.323 1.00 53.22 867 ARG A N 1
ATOM 6735 C CA . ARG A 1 867 ? -12.362 24.120 -20.197 1.00 53.22 867 ARG A CA 1
ATOM 6736 C C . ARG A 1 867 ? -12.915 24.934 -21.368 1.00 53.22 867 ARG A C 1
ATOM 6738 O O . ARG A 1 867 ? -13.577 25.944 -21.167 1.00 53.22 867 ARG A O 1
ATOM 6745 N N . TYR A 1 868 ? -12.646 24.470 -22.586 1.00 61.22 868 TYR A N 1
ATOM 6746 C CA . TYR A 1 868 ? -13.210 25.026 -23.815 1.00 61.22 868 TYR A CA 1
ATOM 6747 C C . TYR A 1 868 ? -14.078 23.956 -24.470 1.00 61.22 868 TYR A C 1
ATOM 6749 O O . TYR A 1 868 ? -13.568 22.922 -24.899 1.00 61.22 868 TYR A O 1
ATOM 6757 N N . GLU A 1 869 ? -15.383 24.200 -24.531 1.00 62.22 869 GLU A N 1
ATOM 6758 C CA . GLU A 1 869 ? -16.342 23.331 -25.207 1.00 62.22 869 GLU A CA 1
ATOM 6759 C C . GLU A 1 869 ? -16.913 24.065 -26.421 1.00 62.22 869 GLU A C 1
ATOM 6761 O O . GLU A 1 869 ? -17.341 25.214 -26.326 1.00 62.22 869 GLU A O 1
ATOM 6766 N N . ILE A 1 870 ? -16.877 23.411 -27.582 1.00 62.53 870 ILE A N 1
ATOM 6767 C CA . ILE A 1 870 ? -17.366 23.970 -28.842 1.00 62.53 870 ILE A CA 1
ATOM 6768 C C . ILE A 1 870 ? -18.410 23.003 -29.393 1.00 62.53 870 ILE A C 1
ATOM 6770 O O . ILE A 1 870 ? -18.079 21.913 -29.862 1.00 62.53 870 ILE A O 1
ATOM 6774 N N . VAL A 1 871 ? -19.678 23.407 -29.330 1.00 71.31 871 VAL A N 1
ATOM 6775 C CA . VAL A 1 871 ? -20.806 22.664 -29.902 1.00 71.31 871 VAL A CA 1
ATOM 6776 C C . VAL A 1 871 ? -21.074 23.180 -31.312 1.00 71.31 871 VAL A C 1
ATOM 6778 O O . VAL A 1 871 ? -21.016 24.378 -31.582 1.00 71.31 871 VAL A O 1
ATOM 6781 N N . SER A 1 872 ? -21.359 22.263 -32.233 1.00 64.06 872 SER A N 1
ATOM 6782 C CA . SER A 1 872 ? -21.707 22.608 -33.608 1.00 64.06 872 SER A CA 1
ATOM 6783 C C . SER A 1 872 ? -22.966 23.485 -33.646 1.00 64.06 872 SER A C 1
ATOM 6785 O O . SER A 1 872 ? -23.967 23.125 -33.025 1.00 64.06 872 SER A O 1
ATOM 6787 N N . SER A 1 873 ? -22.944 24.597 -34.387 1.00 75.81 873 SER A N 1
ATOM 6788 C CA . SER A 1 873 ? -24.008 25.621 -34.390 1.00 75.81 873 SER A CA 1
ATOM 6789 C C . SER A 1 873 ? -25.398 25.097 -34.775 1.00 75.81 873 SER A C 1
ATOM 6791 O O . SER A 1 873 ? -26.406 25.654 -34.355 1.00 75.81 873 SER A O 1
ATOM 6793 N N . GLN A 1 874 ? -25.465 23.994 -35.520 1.00 84.44 874 GLN A N 1
ATOM 6794 C CA . GLN A 1 874 ? -26.693 23.286 -35.889 1.00 84.44 874 GLN A CA 1
ATOM 6795 C C . GLN A 1 874 ? -27.247 22.349 -34.798 1.00 84.44 874 GLN A C 1
ATOM 6797 O O . GLN A 1 874 ? -28.246 21.671 -35.021 1.00 84.44 874 GLN A O 1
ATOM 6802 N N . SER A 1 875 ? -26.592 22.234 -33.640 1.00 77.44 875 SER A N 1
ATOM 6803 C CA . SER A 1 875 ? -27.008 21.336 -32.550 1.00 77.44 875 SER A CA 1
ATOM 6804 C C . SER A 1 875 ? -26.997 22.032 -31.183 1.00 77.44 875 SER A C 1
ATOM 6806 O O . SER A 1 875 ? -26.369 21.519 -30.255 1.00 77.44 875 SER A O 1
ATOM 6808 N N . PRO A 1 876 ? -27.691 23.177 -31.024 1.00 68.94 876 PRO A N 1
ATOM 6809 C CA . PRO A 1 876 ? -27.648 23.966 -29.789 1.00 68.94 876 PRO A CA 1
ATOM 6810 C C . PRO A 1 876 ? -28.157 23.198 -28.557 1.00 68.94 876 PRO A C 1
ATOM 6812 O O . PRO A 1 876 ? -27.704 23.456 -27.451 1.00 68.94 876 PRO A O 1
ATOM 6815 N N . GLY A 1 877 ? -29.030 22.201 -28.738 1.00 68.69 877 GLY A N 1
ATOM 6816 C CA . GLY A 1 877 ? -29.565 21.372 -27.651 1.00 68.69 877 GLY A CA 1
ATOM 6817 C C . GLY A 1 877 ? -28.699 20.178 -27.223 1.00 68.69 877 GLY A C 1
ATOM 6818 O O . GLY A 1 877 ? -29.150 19.382 -26.411 1.00 68.69 877 GLY A O 1
ATOM 6819 N N . LYS A 1 878 ? -27.478 19.989 -27.757 1.00 71.44 878 LYS A N 1
ATOM 6820 C CA . LYS A 1 878 ? -26.634 18.812 -27.422 1.00 71.44 878 LYS A CA 1
ATOM 6821 C C . LYS A 1 878 ? -26.137 18.788 -25.970 1.00 71.44 878 LYS A C 1
ATOM 6823 O O . LYS A 1 878 ? -25.744 17.729 -25.470 1.00 71.44 878 LYS A O 1
ATOM 6828 N N . ARG A 1 879 ? -26.059 19.965 -25.352 1.00 70.62 879 ARG A N 1
ATOM 6829 C CA . ARG A 1 879 ? -25.525 20.204 -24.009 1.00 70.62 879 ARG A CA 1
ATOM 6830 C C . ARG A 1 879 ? -26.349 21.309 -23.340 1.00 70.62 879 ARG A C 1
ATOM 6832 O O . ARG A 1 879 ? -25.883 22.445 -23.289 1.00 70.62 879 ARG A O 1
ATOM 6839 N N . PRO A 1 880 ? -27.594 21.022 -22.918 1.00 77.75 880 PRO A N 1
ATOM 6840 C CA . PRO A 1 880 ? -28.364 21.989 -22.142 1.00 77.75 880 PRO A CA 1
ATOM 6841 C C . PRO A 1 880 ? -27.605 22.311 -20.846 1.00 77.75 880 PRO A C 1
ATOM 6843 O O . PRO A 1 880 ? -27.152 21.393 -20.166 1.00 77.75 880 PRO A O 1
ATOM 6846 N N . ASP A 1 881 ? -27.427 23.598 -20.527 1.00 79.81 881 ASP A N 1
ATOM 6847 C CA . ASP A 1 881 ? -26.737 24.026 -19.302 1.00 79.81 881 ASP A CA 1
ATOM 6848 C C . ASP A 1 881 ? -27.730 24.020 -18.123 1.00 79.81 881 ASP A C 1
ATOM 6850 O O . ASP A 1 881 ? -28.597 24.902 -18.070 1.00 79.81 881 ASP A O 1
ATOM 6854 N N . PRO A 1 882 ? -27.616 23.085 -17.157 1.00 79.88 882 PRO A N 1
ATOM 6855 C CA . PRO A 1 882 ? -28.528 22.991 -16.013 1.00 79.88 882 PRO A CA 1
ATOM 6856 C C . PRO A 1 882 ? -28.455 24.206 -15.074 1.00 79.88 882 PRO A C 1
ATOM 6858 O O . PRO A 1 882 ? -29.294 24.353 -14.184 1.00 79.88 882 PRO A O 1
ATOM 6861 N N . ALA A 1 883 ? -27.484 25.105 -15.248 1.00 80.44 883 ALA A N 1
ATOM 6862 C CA . ALA A 1 883 ? -27.444 26.361 -14.511 1.00 80.44 883 ALA A CA 1
ATOM 6863 C C . ALA A 1 883 ? -28.333 27.460 -15.109 1.00 80.44 883 ALA A C 1
ATOM 6865 O O . ALA A 1 883 ? -28.663 28.413 -14.400 1.00 80.44 883 ALA A O 1
ATOM 6866 N N . THR A 1 884 ? -28.774 27.311 -16.358 1.00 82.81 884 THR A N 1
ATOM 6867 C CA . THR A 1 884 ? -29.717 28.231 -17.016 1.00 82.81 884 THR A CA 1
ATOM 6868 C C . THR A 1 884 ? -31.159 27.754 -16.862 1.00 82.81 884 THR A C 1
ATOM 6870 O O . THR A 1 884 ? -31.407 26.550 -16.766 1.00 82.81 884 THR A O 1
ATOM 6873 N N . ASP A 1 885 ? -32.118 28.683 -16.845 1.00 86.06 885 ASP A N 1
ATOM 6874 C CA . ASP A 1 885 ? -33.544 28.333 -16.807 1.00 86.06 885 ASP A CA 1
ATOM 6875 C C . ASP A 1 885 ? -33.954 27.565 -18.070 1.00 86.06 885 ASP A C 1
ATOM 6877 O O . ASP A 1 885 ? -34.650 26.552 -17.986 1.00 86.06 885 ASP A O 1
ATOM 6881 N N . GLU A 1 886 ? -33.451 27.981 -19.235 1.00 84.50 886 GLU A N 1
ATOM 6882 C CA . GLU A 1 886 ? -33.723 27.331 -20.517 1.00 84.50 886 GLU A CA 1
ATOM 6883 C C . GLU A 1 886 ? -33.158 25.905 -20.573 1.00 84.50 886 GLU A C 1
ATOM 6885 O O . GLU A 1 886 ? -33.823 24.990 -21.064 1.00 84.50 886 GLU A O 1
ATOM 6890 N N . GLY A 1 887 ? -31.947 25.690 -20.048 1.00 85.75 887 GLY A N 1
ATOM 6891 C CA . GLY A 1 887 ? -31.335 24.364 -19.981 1.00 85.75 887 GLY A CA 1
ATOM 6892 C C . GLY A 1 887 ? -32.040 23.434 -18.993 1.00 85.75 887 GLY A C 1
ATOM 6893 O O . GLY A 1 887 ? -32.280 22.276 -19.336 1.00 85.75 887 GLY A O 1
ATOM 6894 N N . ARG A 1 888 ? -32.452 23.932 -17.814 1.00 87.31 888 ARG A N 1
ATOM 6895 C CA . ARG A 1 888 ? -33.279 23.154 -16.869 1.00 87.31 888 ARG A CA 1
ATOM 6896 C C . ARG A 1 888 ? -34.616 22.759 -17.476 1.00 87.31 888 ARG A C 1
ATOM 6898 O O . ARG A 1 888 ? -34.992 21.597 -17.374 1.00 87.31 888 ARG A O 1
ATOM 6905 N N . ALA A 1 889 ? -35.297 23.686 -18.148 1.00 87.75 889 ALA A N 1
ATOM 6906 C CA . ALA A 1 889 ? -36.563 23.398 -18.815 1.00 87.75 889 ALA A CA 1
ATOM 6907 C C . ALA A 1 889 ? -36.407 22.313 -19.896 1.00 87.75 889 ALA A C 1
ATOM 6909 O O . ALA A 1 889 ? -37.223 21.399 -19.972 1.00 87.75 889 ALA A O 1
ATOM 6910 N N . ALA A 1 890 ? -35.332 22.362 -20.692 1.00 84.19 890 ALA A N 1
ATOM 6911 C CA . ALA A 1 890 ? -35.055 21.341 -21.704 1.00 84.19 890 ALA A CA 1
ATOM 6912 C C . ALA A 1 890 ? -34.755 19.955 -21.099 1.00 84.19 890 ALA A C 1
ATOM 6914 O O . ALA A 1 890 ? -35.165 18.943 -21.663 1.00 84.19 890 ALA A O 1
ATOM 6915 N N . ILE A 1 891 ? -34.054 19.899 -19.962 1.00 85.75 891 ILE A N 1
ATOM 6916 C CA . ILE A 1 891 ? -33.776 18.648 -19.237 1.00 85.75 891 ILE A CA 1
ATOM 6917 C C . ILE A 1 891 ? -35.057 18.086 -18.608 1.00 85.75 891 ILE A C 1
ATOM 6919 O O 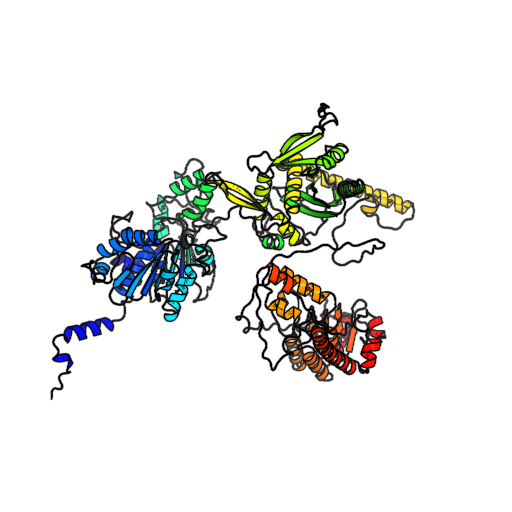. ILE A 1 891 ? -35.287 16.882 -18.699 1.00 85.75 891 ILE A O 1
ATOM 6923 N N . GLN A 1 892 ? -35.899 18.942 -18.019 1.00 89.00 892 GLN A N 1
ATOM 6924 C CA . GLN A 1 892 ? -37.154 18.535 -17.381 1.00 89.00 892 GLN A CA 1
ATOM 6925 C C . GLN A 1 892 ? -38.080 17.810 -18.363 1.00 89.00 892 GLN A C 1
ATOM 6927 O O . GLN A 1 892 ? -38.582 16.746 -18.029 1.00 89.00 892 GLN A O 1
ATOM 6932 N N . VAL A 1 893 ? -38.210 18.312 -19.598 1.00 90.56 893 VAL A N 1
ATOM 6933 C CA . VAL A 1 893 ? -39.004 17.650 -20.652 1.00 90.56 893 VAL A CA 1
ATOM 6934 C C . VAL A 1 893 ? -38.549 16.204 -20.876 1.00 90.56 893 VAL A C 1
ATOM 6936 O O . VAL A 1 893 ? -39.375 15.305 -20.957 1.00 90.56 893 VAL A O 1
ATOM 6939 N N . VAL A 1 894 ? -37.236 15.951 -20.914 1.00 86.12 894 VAL A N 1
ATOM 6940 C CA . VAL A 1 894 ? -36.703 14.591 -21.104 1.00 86.12 894 VAL A CA 1
ATOM 6941 C C . VAL A 1 894 ? -37.014 13.688 -19.906 1.00 86.12 894 VAL A C 1
ATOM 6943 O O . VAL A 1 894 ? -37.313 12.509 -20.092 1.00 86.12 894 VAL A O 1
ATOM 6946 N N . ILE A 1 895 ? -36.933 14.215 -18.682 1.00 89.81 895 ILE A N 1
ATOM 6947 C CA . ILE A 1 895 ? -37.267 13.463 -17.463 1.00 89.81 895 ILE A CA 1
ATOM 6948 C C . ILE A 1 895 ? -38.767 13.136 -17.423 1.00 89.81 895 ILE A C 1
ATOM 6950 O O . ILE A 1 895 ? -39.121 11.990 -17.146 1.00 89.81 895 ILE A O 1
ATOM 6954 N N . ASP A 1 896 ? -39.628 14.093 -17.773 1.00 92.50 896 ASP A N 1
ATOM 6955 C CA . ASP A 1 896 ? -41.086 13.923 -17.809 1.00 92.50 896 ASP A CA 1
ATOM 6956 C C . ASP A 1 896 ? -41.523 12.921 -18.892 1.00 92.50 896 ASP A C 1
ATOM 6958 O O . ASP A 1 896 ? -42.389 12.074 -18.651 1.00 92.50 896 ASP A O 1
ATOM 6962 N N . ASP A 1 897 ? -40.881 12.953 -20.065 1.00 91.38 897 ASP A N 1
ATOM 6963 C CA . ASP A 1 897 ? -41.121 11.985 -21.141 1.00 91.38 897 ASP A CA 1
ATOM 6964 C C . ASP A 1 897 ? -40.773 10.556 -20.683 1.00 91.38 897 ASP A C 1
ATOM 6966 O O . ASP A 1 897 ? -41.533 9.614 -20.922 1.00 91.38 897 ASP A O 1
ATOM 6970 N N . LEU A 1 898 ? -39.648 10.372 -19.979 1.00 91.06 898 LEU A N 1
ATOM 6971 C CA . LEU A 1 898 ? -39.252 9.065 -19.437 1.00 91.06 898 LEU A CA 1
ATOM 6972 C C . LEU A 1 898 ? -40.172 8.599 -18.302 1.00 91.06 898 LEU A C 1
ATOM 6974 O O . LEU A 1 898 ? -40.503 7.413 -18.238 1.00 91.06 898 LEU A O 1
ATOM 6978 N N . ALA A 1 899 ? -40.600 9.513 -17.429 1.00 91.31 899 ALA A N 1
ATOM 6979 C CA . ALA A 1 899 ? -41.560 9.213 -16.371 1.00 91.31 899 ALA A CA 1
ATOM 6980 C C . ALA A 1 899 ? -42.913 8.776 -16.952 1.00 91.31 899 ALA A C 1
ATOM 6982 O O . ALA A 1 899 ? -43.502 7.816 -16.459 1.00 91.31 899 ALA A O 1
ATOM 6983 N N . SER A 1 900 ? -43.356 9.402 -18.045 1.00 93.75 900 SER A N 1
ATOM 6984 C CA . SER A 1 900 ? -44.585 9.019 -18.752 1.00 93.75 900 SER A CA 1
ATOM 6985 C C . SER A 1 900 ? -44.511 7.579 -19.269 1.00 93.75 900 SER A C 1
ATOM 6987 O O . SER A 1 900 ? -45.422 6.792 -19.030 1.00 93.75 900 SER A O 1
ATOM 6989 N N . VAL A 1 901 ? -43.380 7.181 -19.869 1.00 94.06 901 VAL A N 1
ATOM 6990 C CA . VAL A 1 901 ? -43.156 5.790 -20.315 1.00 94.06 901 VAL A CA 1
ATOM 6991 C C . VAL A 1 901 ? -43.219 4.799 -19.146 1.00 94.06 901 VAL A C 1
ATOM 6993 O O . VAL A 1 901 ? -43.752 3.698 -19.302 1.00 94.06 901 VAL A O 1
ATOM 6996 N N . PHE A 1 902 ? -42.685 5.167 -17.979 1.00 94.94 902 PHE A N 1
ATOM 6997 C CA . PHE A 1 902 ? -42.746 4.327 -16.782 1.00 94.94 902 PHE A CA 1
ATOM 6998 C C . PHE A 1 902 ? -44.189 4.180 -16.275 1.00 94.94 902 PHE A C 1
ATOM 7000 O O . PHE A 1 902 ? -44.670 3.060 -16.081 1.00 94.94 902 PHE A O 1
ATOM 7007 N N . VAL A 1 903 ? -44.904 5.295 -16.130 1.00 95.94 903 VAL A N 1
ATOM 7008 C CA . VAL A 1 903 ? -46.310 5.313 -15.706 1.00 95.94 903 VAL A CA 1
ATOM 7009 C C . VAL A 1 903 ? -47.177 4.466 -16.640 1.00 95.94 903 VAL A C 1
ATOM 7011 O O . VAL A 1 903 ? -47.922 3.611 -16.161 1.00 95.94 903 VAL A O 1
ATOM 7014 N N . ASP A 1 904 ? -47.029 4.632 -17.955 1.00 95.38 904 ASP A N 1
ATOM 7015 C CA . ASP A 1 904 ? -47.787 3.874 -18.954 1.00 95.38 904 ASP A CA 1
ATOM 7016 C C . ASP A 1 904 ? -47.520 2.369 -18.855 1.00 95.38 904 ASP A C 1
ATOM 7018 O O . ASP A 1 904 ? -48.445 1.554 -18.905 1.00 95.38 904 ASP A O 1
ATOM 7022 N N . ALA A 1 905 ? -46.256 1.978 -18.678 1.00 95.75 905 ALA A N 1
ATOM 7023 C CA . ALA A 1 905 ? -45.899 0.575 -18.540 1.00 95.75 905 ALA A CA 1
ATOM 7024 C C . ALA A 1 905 ? -46.504 -0.049 -17.272 1.00 95.75 905 ALA A C 1
ATOM 7026 O O . ALA A 1 905 ? -47.057 -1.147 -17.349 1.00 95.75 905 ALA A O 1
ATOM 7027 N N . VAL A 1 906 ? -46.461 0.652 -16.131 1.00 96.44 906 VAL A N 1
ATOM 7028 C CA . VAL A 1 906 ? -47.090 0.191 -14.878 1.00 96.44 906 VAL A CA 1
ATOM 7029 C C . VAL A 1 906 ? -48.611 0.120 -15.017 1.00 96.44 906 VAL A C 1
ATOM 7031 O O . VAL A 1 906 ? -49.212 -0.869 -14.595 1.00 96.44 906 VAL A O 1
ATOM 7034 N N . ALA A 1 907 ? -49.231 1.115 -15.653 1.00 96.38 907 ALA A N 1
ATOM 7035 C CA . ALA A 1 907 ? -50.671 1.153 -15.899 1.00 96.38 907 ALA A CA 1
ATOM 7036 C C . ALA A 1 907 ? -51.127 -0.076 -16.701 1.00 96.38 907 ALA A C 1
ATOM 7038 O O . ALA A 1 907 ? -52.015 -0.822 -16.279 1.00 96.38 907 ALA A O 1
ATOM 7039 N N . ILE A 1 908 ? -50.426 -0.364 -17.803 1.00 95.62 908 ILE A N 1
ATOM 7040 C CA . ILE A 1 908 ? -50.635 -1.561 -18.628 1.00 95.62 908 ILE A CA 1
ATOM 7041 C C . ILE A 1 908 ? -50.430 -2.847 -17.809 1.00 95.62 908 ILE A C 1
ATOM 7043 O O . ILE A 1 908 ? -51.163 -3.828 -17.973 1.00 95.62 908 ILE A O 1
ATOM 7047 N N . ASN A 1 909 ? -49.422 -2.857 -16.941 1.00 96.56 909 ASN A N 1
ATOM 7048 C CA . ASN A 1 909 ? -49.022 -4.009 -16.145 1.00 96.56 909 ASN A CA 1
ATOM 7049 C C . ASN A 1 909 ? -50.007 -4.395 -15.045 1.00 96.56 909 ASN A C 1
ATOM 7051 O O . ASN A 1 909 ? -50.266 -5.591 -14.869 1.00 96.56 909 ASN A O 1
ATOM 7055 N N . ARG A 1 910 ? -50.566 -3.390 -14.365 1.00 94.81 910 ARG A N 1
ATOM 7056 C CA . ARG A 1 910 ? -51.520 -3.532 -13.257 1.00 94.81 910 ARG A CA 1
ATOM 7057 C C . ARG A 1 910 ? -52.985 -3.395 -13.692 1.00 94.81 910 ARG A C 1
ATOM 7059 O O . ARG A 1 910 ? -53.877 -3.568 -12.872 1.00 94.81 910 ARG A O 1
ATOM 7066 N N . GLY A 1 911 ? -53.246 -3.120 -14.973 1.00 94.12 911 GLY A N 1
ATOM 7067 C CA . GLY A 1 911 ? -54.602 -3.056 -15.528 1.00 94.12 911 GLY A CA 1
ATOM 7068 C C . GLY A 1 911 ? -55.399 -1.828 -15.078 1.00 94.12 911 GLY A C 1
ATOM 7069 O O . GLY A 1 911 ? -56.615 -1.913 -14.919 1.00 94.12 911 GLY A O 1
ATOM 7070 N N . VAL A 1 912 ? -54.717 -0.703 -14.868 1.00 95.12 912 VAL A N 1
ATOM 7071 C CA . VAL A 1 912 ? -55.296 0.582 -14.435 1.00 95.12 912 VAL A CA 1
ATOM 7072 C C . VAL A 1 912 ? -54.990 1.673 -15.464 1.00 95.12 912 VAL A C 1
ATOM 7074 O O . VAL A 1 912 ? -54.240 1.429 -16.412 1.00 95.12 912 VAL A O 1
ATOM 7077 N N . SER A 1 913 ? -55.567 2.870 -15.326 1.00 95.31 913 SER A N 1
ATOM 7078 C CA . SER A 1 913 ? -55.203 3.987 -16.209 1.00 95.31 913 SER A CA 1
ATOM 7079 C C . SER A 1 913 ? -53.891 4.664 -15.763 1.00 95.31 913 SER A C 1
ATOM 7081 O O . SER A 1 913 ? -53.529 4.583 -14.585 1.00 95.31 913 SER A O 1
ATOM 7083 N N . PRO A 1 914 ? -53.160 5.354 -16.659 1.00 93.88 914 PRO A N 1
ATOM 7084 C CA . PRO A 1 914 ? -52.011 6.181 -16.273 1.00 93.88 914 PRO A CA 1
ATOM 7085 C C . PRO A 1 914 ? -52.351 7.206 -15.178 1.00 93.88 914 PRO A C 1
ATOM 7087 O O . PRO A 1 914 ? -51.561 7.431 -14.261 1.00 93.88 914 PRO A O 1
ATOM 7090 N N . GLU A 1 915 ? -53.555 7.783 -15.222 1.00 92.38 915 GLU A N 1
ATOM 7091 C CA . GLU A 1 915 ? -54.040 8.717 -14.200 1.00 92.38 915 GLU A CA 1
ATOM 7092 C C . GLU A 1 915 ? -54.210 8.040 -12.835 1.00 92.38 915 GLU A C 1
ATOM 7094 O O . GLU A 1 915 ? -53.865 8.634 -11.811 1.00 92.38 915 GLU A O 1
ATOM 7099 N N . ASP A 1 916 ? -54.689 6.792 -12.809 1.00 90.25 916 ASP A N 1
ATOM 7100 C CA . ASP A 1 916 ? -54.796 6.005 -11.578 1.00 90.25 916 ASP A CA 1
ATOM 7101 C C . ASP A 1 916 ? -53.420 5.727 -10.965 1.00 90.25 916 ASP A C 1
ATOM 7103 O O . ASP A 1 916 ? -53.270 5.837 -9.748 1.00 90.25 916 ASP A O 1
ATOM 7107 N N . VAL A 1 917 ? -52.407 5.418 -11.786 1.00 91.31 917 VAL A N 1
ATOM 7108 C CA . VAL A 1 917 ? -51.026 5.222 -11.309 1.00 91.31 917 VAL A CA 1
ATOM 7109 C C . VAL A 1 917 ? -50.523 6.492 -10.626 1.00 91.31 917 VAL A C 1
ATOM 7111 O O . VAL A 1 917 ? -50.074 6.442 -9.482 1.00 91.31 917 VAL A O 1
ATOM 7114 N N . VAL A 1 918 ? -50.654 7.650 -11.277 1.00 89.19 918 VAL A N 1
ATOM 7115 C CA . VAL A 1 918 ? -50.188 8.928 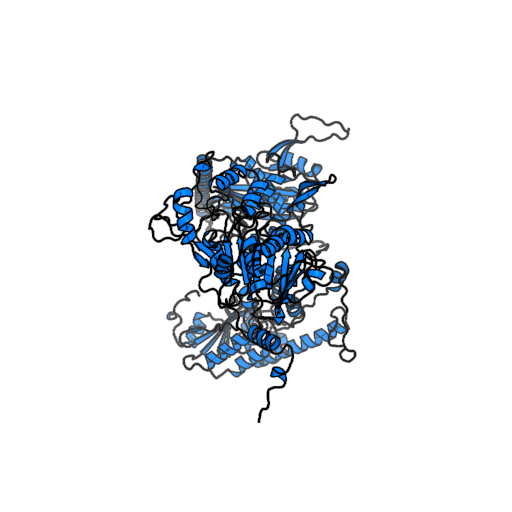-10.713 1.00 89.19 918 VAL A CA 1
ATOM 7116 C C . VAL A 1 918 ? -50.935 9.285 -9.425 1.00 89.19 918 VAL A C 1
ATOM 7118 O O . VAL A 1 918 ? -50.318 9.734 -8.459 1.00 89.19 918 VAL A O 1
ATOM 7121 N N . ALA A 1 919 ? -52.253 9.076 -9.386 1.00 86.38 919 ALA A N 1
ATOM 7122 C CA . ALA A 1 919 ? -53.082 9.480 -8.253 1.00 86.38 919 ALA A CA 1
ATOM 7123 C C . ALA A 1 919 ? -52.982 8.537 -7.044 1.00 86.38 919 ALA A C 1
ATOM 7125 O O . ALA A 1 919 ? -53.097 8.991 -5.904 1.00 86.38 919 ALA A O 1
ATOM 7126 N N . ARG A 1 920 ? -52.817 7.229 -7.274 1.00 87.56 920 ARG A N 1
ATOM 7127 C CA . ARG A 1 920 ? -52.979 6.198 -6.233 1.00 87.56 920 ARG A CA 1
ATOM 7128 C C . ARG A 1 920 ? -51.670 5.540 -5.830 1.00 87.56 920 ARG A C 1
ATOM 7130 O O . ARG A 1 920 ? -51.559 5.099 -4.691 1.00 87.56 920 ARG A O 1
ATOM 7137 N N . PHE A 1 921 ? -50.675 5.488 -6.716 1.00 90.75 921 PHE A N 1
ATOM 7138 C CA . PHE A 1 921 ? -49.422 4.765 -6.464 1.00 90.75 921 PHE A CA 1
ATOM 7139 C C . PHE A 1 921 ? -48.330 5.670 -5.867 1.00 90.75 921 PHE A C 1
ATOM 7141 O O . PHE A 1 921 ? -47.136 5.439 -6.040 1.00 90.75 921 PHE A O 1
ATOM 7148 N N . GLY A 1 922 ? -48.742 6.686 -5.100 1.00 82.25 922 GLY A N 1
ATOM 7149 C CA . GLY A 1 922 ? -47.872 7.396 -4.156 1.00 82.25 922 GLY A CA 1
ATOM 7150 C C . GLY A 1 922 ? -47.045 8.543 -4.728 1.00 82.25 922 GLY A C 1
ATOM 7151 O O . GLY A 1 922 ? -46.280 9.137 -3.974 1.00 82.25 922 GLY A O 1
ATOM 7152 N N . GLY A 1 923 ? -47.177 8.870 -6.019 1.00 82.62 923 GLY A N 1
ATOM 7153 C CA . GLY A 1 923 ? -46.547 10.055 -6.621 1.00 82.62 923 GLY A CA 1
ATOM 7154 C C . GLY A 1 923 ? -45.021 10.119 -6.463 1.00 82.62 923 GLY A C 1
ATOM 7155 O O . GLY A 1 923 ? -44.480 11.203 -6.271 1.00 82.62 923 GLY A O 1
ATOM 7156 N N . GLY A 1 924 ? -44.342 8.966 -6.482 1.00 79.75 924 GLY A N 1
ATOM 7157 C CA . GLY A 1 924 ? -42.897 8.845 -6.238 1.00 79.75 924 GLY A CA 1
ATOM 7158 C C . GLY A 1 924 ? -42.515 8.350 -4.835 1.00 79.75 924 GLY A C 1
ATOM 7159 O O . GLY A 1 924 ? -41.355 8.009 -4.612 1.00 79.75 924 GLY A O 1
ATOM 7160 N N . GLY A 1 925 ? -43.473 8.240 -3.908 1.00 84.75 925 GLY A N 1
ATOM 7161 C CA . GLY A 1 925 ? -43.299 7.580 -2.609 1.00 84.75 925 GLY A CA 1
ATOM 7162 C C . GLY A 1 925 ? -43.457 6.053 -2.661 1.00 84.75 925 GLY A C 1
ATOM 7163 O O . GLY A 1 925 ? -43.798 5.482 -3.698 1.00 84.75 925 GLY A O 1
ATOM 7164 N N . CYS A 1 926 ? -43.229 5.391 -1.524 1.00 90.56 926 CYS A N 1
ATOM 7165 C CA . CYS A 1 926 ? -43.378 3.939 -1.365 1.00 90.56 926 CYS A CA 1
ATOM 7166 C C . CYS A 1 926 ? -44.517 3.583 -0.400 1.00 90.56 926 CYS A C 1
ATOM 7168 O O . CYS A 1 926 ? -44.874 4.369 0.480 1.00 90.56 926 CYS A O 1
ATOM 7170 N N . PHE A 1 927 ? -45.034 2.363 -0.527 1.00 91.69 927 PHE A N 1
ATOM 7171 C CA . PHE A 1 927 ? -45.986 1.757 0.401 1.00 91.69 927 PHE A CA 1
ATOM 7172 C C . PHE A 1 927 ? -45.419 0.452 0.951 1.00 91.69 927 PHE A C 1
ATOM 7174 O O . PHE A 1 927 ? -44.708 -0.261 0.249 1.00 91.69 927 PHE A O 1
ATOM 7181 N N . VAL A 1 928 ? -45.759 0.160 2.205 1.00 92.06 928 VAL A N 1
ATOM 7182 C CA . VAL A 1 928 ? -45.266 -1.001 2.956 1.00 92.06 928 VAL A CA 1
ATOM 7183 C C . VAL A 1 928 ? -46.377 -2.032 3.118 1.00 92.06 928 VAL A C 1
ATOM 7185 O O . VAL A 1 928 ? -47.499 -1.648 3.480 1.00 92.06 928 VAL A O 1
ATOM 7188 N N . GLY A 1 929 ? -46.061 -3.309 2.900 1.00 91.06 929 GLY A N 1
ATOM 7189 C CA . GLY A 1 929 ? -46.937 -4.439 3.228 1.00 91.06 929 GLY A CA 1
ATOM 7190 C C . GLY A 1 929 ? -48.360 -4.276 2.689 1.00 91.06 929 GLY A C 1
ATOM 7191 O O . GLY A 1 929 ? -48.585 -3.935 1.524 1.00 91.06 929 GLY A O 1
ATOM 7192 N N . GLN A 1 930 ? -49.341 -4.410 3.586 1.00 92.38 930 GLN A N 1
ATOM 7193 C CA . GLN A 1 930 ? -50.769 -4.292 3.268 1.00 92.38 930 GLN A CA 1
ATOM 7194 C C . GLN A 1 930 ? -51.140 -2.978 2.563 1.00 92.38 930 GLN A C 1
ATOM 7196 O O . GLN A 1 930 ? -52.007 -2.965 1.692 1.00 92.38 930 GLN A O 1
ATOM 7201 N N . LYS A 1 931 ? -50.460 -1.866 2.870 1.00 93.31 931 LYS A N 1
ATOM 7202 C CA . LYS A 1 931 ? -50.763 -0.577 2.225 1.00 93.31 931 LYS A CA 1
ATOM 7203 C C . LYS A 1 931 ? -50.406 -0.575 0.739 1.00 93.31 931 LYS A C 1
ATOM 7205 O O . LYS A 1 931 ? -51.021 0.168 -0.021 1.00 93.31 931 LYS A O 1
ATOM 7210 N N . ALA A 1 932 ? -49.426 -1.379 0.320 1.00 94.12 932 ALA A N 1
ATOM 7211 C CA . ALA A 1 932 ? -49.106 -1.539 -1.094 1.00 94.12 932 ALA A CA 1
ATOM 7212 C C . ALA A 1 932 ? -50.221 -2.301 -1.827 1.00 94.12 932 ALA A C 1
ATOM 7214 O O . ALA A 1 932 ? -50.584 -1.928 -2.942 1.00 94.12 932 ALA A O 1
ATOM 7215 N N . ILE A 1 933 ? -50.822 -3.304 -1.184 1.00 94.94 933 ILE A N 1
ATOM 7216 C CA . ILE A 1 933 ? -51.975 -4.039 -1.723 1.00 94.94 933 ILE A CA 1
ATOM 7217 C C . ILE A 1 933 ? -53.193 -3.122 -1.826 1.00 94.94 933 ILE A C 1
ATOM 7219 O O . ILE A 1 933 ? -53.797 -3.020 -2.891 1.00 94.94 933 ILE A O 1
ATOM 7223 N N . ASP A 1 934 ? -53.500 -2.377 -0.762 1.00 93.50 934 ASP A N 1
ATOM 7224 C CA . ASP A 1 934 ? -54.630 -1.439 -0.737 1.00 93.50 934 ASP A CA 1
ATOM 7225 C C . ASP A 1 934 ? -54.506 -0.364 -1.837 1.00 93.50 934 ASP A C 1
ATOM 7227 O O . ASP A 1 934 ? -55.503 0.068 -2.425 1.00 93.50 934 ASP A O 1
ATOM 7231 N N . ALA A 1 935 ? -53.272 0.052 -2.148 1.00 91.06 935 ALA A N 1
ATOM 7232 C CA . ALA A 1 935 ? -52.984 0.970 -3.245 1.00 91.06 935 ALA A CA 1
ATOM 7233 C C . ALA A 1 935 ? -53.161 0.321 -4.631 1.00 91.06 935 ALA A C 1
ATOM 7235 O O . ALA A 1 935 ? -53.486 1.033 -5.581 1.00 91.06 935 ALA A O 1
ATOM 7236 N N . GLY A 1 936 ? -53.015 -1.005 -4.744 1.00 93.25 936 GLY A N 1
ATOM 7237 C CA . GLY A 1 936 ? -53.056 -1.786 -5.988 1.00 93.25 936 GLY A CA 1
ATOM 7238 C C . GLY A 1 936 ? -51.676 -2.172 -6.543 1.00 93.25 936 GLY A C 1
ATOM 7239 O O . GLY A 1 936 ? -51.580 -2.643 -7.683 1.00 93.25 936 GLY A O 1
ATOM 7240 N N . LEU A 1 937 ? -50.610 -1.967 -5.761 1.00 94.19 937 LEU A N 1
ATOM 7241 C CA . LEU A 1 937 ? -49.222 -2.226 -6.156 1.00 94.19 937 LEU A CA 1
ATOM 7242 C C . LEU A 1 937 ? -48.824 -3.706 -6.053 1.00 94.19 937 LEU A C 1
ATOM 7244 O O . LEU A 1 937 ? -47.994 -4.158 -6.844 1.00 94.19 937 LEU A O 1
ATOM 7248 N N . ALA A 1 938 ? -49.417 -4.433 -5.110 1.00 96.88 938 ALA A N 1
ATOM 7249 C CA . ALA A 1 938 ? -49.246 -5.869 -4.906 1.00 96.88 938 ALA A CA 1
ATOM 7250 C C . ALA A 1 938 ? -50.615 -6.561 -4.851 1.00 96.88 938 ALA A C 1
ATOM 7252 O O . ALA A 1 938 ? -51.645 -5.894 -4.731 1.00 96.88 938 ALA A O 1
ATOM 7253 N N . ASP A 1 939 ? -50.611 -7.882 -4.974 1.00 96.88 939 ASP A N 1
ATOM 7254 C CA . ASP A 1 939 ? -51.814 -8.708 -5.052 1.00 96.88 939 ASP A CA 1
ATOM 7255 C C . ASP A 1 939 ? -52.120 -9.386 -3.705 1.00 96.88 939 ASP A C 1
ATOM 7257 O O . ASP A 1 939 ? -53.275 -9.402 -3.281 1.00 96.88 939 ASP A O 1
ATOM 7261 N N . GLU A 1 940 ? -51.094 -9.859 -2.988 1.00 95.75 940 GLU A N 1
ATOM 7262 C CA . GLU A 1 940 ? -51.244 -10.467 -1.659 1.00 95.75 940 GLU A CA 1
ATOM 7263 C C . GLU A 1 940 ? -49.967 -10.382 -0.808 1.00 95.75 940 GLU A C 1
ATOM 7265 O O . GLU A 1 940 ? -48.892 -10.048 -1.314 1.00 95.75 940 GLU A O 1
ATOM 7270 N N . ILE A 1 941 ? -50.103 -10.693 0.487 1.00 94.38 941 ILE A N 1
ATOM 7271 C CA . ILE A 1 941 ? -48.978 -10.882 1.409 1.00 94.38 941 ILE A CA 1
ATOM 7272 C C . ILE A 1 941 ? -48.641 -12.368 1.469 1.00 94.38 941 ILE A C 1
ATOM 7274 O O . ILE A 1 941 ? -49.546 -13.183 1.645 1.00 94.38 941 ILE A O 1
ATOM 7278 N N . GLY A 1 942 ? -47.358 -12.708 1.386 1.00 90.50 942 GLY A N 1
ATOM 7279 C CA . GLY A 1 942 ? -46.906 -14.092 1.505 1.00 90.50 942 GLY A CA 1
ATOM 7280 C C . GLY A 1 942 ? -45.402 -14.205 1.715 1.00 90.50 942 GLY A C 1
ATOM 7281 O O . GLY A 1 942 ? -44.630 -13.321 1.334 1.00 90.50 942 GLY A O 1
ATOM 7282 N N . THR A 1 943 ? -44.982 -15.308 2.325 1.00 90.00 943 THR A N 1
ATOM 7283 C CA . THR A 1 943 ? -43.564 -15.629 2.531 1.00 90.00 943 THR A CA 1
ATOM 7284 C C . THR A 1 943 ? -42.970 -16.335 1.310 1.00 90.00 943 THR A C 1
ATOM 7286 O O . THR A 1 943 ? -43.685 -16.951 0.520 1.00 90.00 943 THR A O 1
ATOM 7289 N N . PHE A 1 944 ? -41.642 -16.292 1.160 1.00 89.19 944 PHE A N 1
ATOM 7290 C CA . PHE A 1 944 ? -40.949 -16.958 0.050 1.00 89.19 944 PHE A CA 1
ATOM 7291 C C . PHE A 1 944 ? -41.301 -18.445 -0.060 1.00 89.19 944 PHE A C 1
ATOM 7293 O O . PHE A 1 944 ? -41.574 -18.940 -1.152 1.00 89.19 944 PHE A O 1
ATOM 7300 N N . ASP A 1 945 ? -41.301 -19.152 1.073 1.00 87.50 945 ASP A N 1
ATOM 7301 C CA . ASP A 1 945 ? -41.536 -20.594 1.110 1.00 87.50 945 ASP A CA 1
ATOM 7302 C C . ASP A 1 945 ? -42.979 -20.942 0.717 1.00 87.50 945 ASP A C 1
ATOM 7304 O O . ASP A 1 945 ? -43.190 -21.926 0.012 1.00 87.50 945 ASP A O 1
ATOM 7308 N N . GLU A 1 946 ? -43.964 -20.121 1.096 1.00 88.06 946 GLU A N 1
ATOM 7309 C CA . GLU A 1 946 ? -45.364 -20.295 0.683 1.00 88.06 946 GLU A CA 1
ATOM 7310 C C . GLU A 1 946 ? -45.523 -20.127 -0.832 1.00 88.06 946 GLU A C 1
ATOM 7312 O O . GLU A 1 946 ? -46.098 -20.996 -1.491 1.00 88.06 946 GLU A O 1
ATOM 7317 N N . VAL A 1 947 ? -44.941 -19.064 -1.399 1.00 91.00 947 VAL A N 1
ATOM 7318 C CA . VAL A 1 947 ? -45.000 -18.791 -2.845 1.00 91.00 947 VAL A CA 1
ATOM 7319 C C . VAL A 1 947 ? -44.267 -19.872 -3.640 1.00 91.00 947 VAL A C 1
ATOM 7321 O O . VAL A 1 947 ? -44.758 -20.351 -4.665 1.00 91.00 947 VAL A O 1
ATOM 7324 N N . LEU A 1 948 ? -43.089 -20.297 -3.173 1.00 90.19 948 LEU A N 1
ATOM 7325 C CA . LEU A 1 948 ? -42.323 -21.357 -3.823 1.00 90.19 948 LEU A CA 1
ATOM 7326 C C . LEU A 1 948 ? -43.073 -22.696 -3.778 1.00 90.19 948 LEU A C 1
ATOM 7328 O O . LEU A 1 948 ? -43.113 -23.401 -4.788 1.00 90.19 948 LEU A O 1
ATOM 7332 N N . ALA A 1 949 ? -43.678 -23.033 -2.636 1.00 86.19 949 ALA A N 1
ATOM 7333 C CA . ALA A 1 949 ? -44.461 -24.253 -2.451 1.00 86.19 949 ALA A CA 1
ATOM 7334 C C . ALA A 1 949 ? -45.684 -24.288 -3.375 1.00 86.19 949 ALA A C 1
ATOM 7336 O O . ALA A 1 949 ? -45.919 -25.296 -4.052 1.00 86.19 949 ALA A O 1
ATOM 7337 N N . GLU A 1 950 ? -46.409 -23.170 -3.466 1.00 88.69 950 GLU A N 1
ATOM 7338 C CA . GLU A 1 950 ? -47.556 -23.017 -4.360 1.00 88.69 950 GLU A CA 1
ATOM 7339 C C . GLU A 1 950 ? -47.155 -23.240 -5.825 1.00 88.69 950 GLU A C 1
ATOM 7341 O O . GLU A 1 950 ? -47.775 -24.043 -6.530 1.00 88.69 950 GLU A O 1
ATOM 7346 N N . LEU A 1 951 ? -46.071 -22.600 -6.272 1.00 89.88 951 LEU A N 1
ATOM 7347 C CA . LEU A 1 951 ? -45.578 -22.729 -7.646 1.00 89.88 951 LEU A CA 1
ATOM 7348 C C . LEU A 1 951 ? -45.025 -24.124 -7.964 1.00 89.88 951 LEU A C 1
ATOM 7350 O O . LEU A 1 951 ? -45.144 -24.595 -9.101 1.00 89.88 951 LEU A O 1
ATOM 7354 N N . ALA A 1 952 ? -44.425 -24.795 -6.980 1.00 87.38 952 ALA A N 1
ATOM 7355 C CA . ALA A 1 952 ? -43.918 -26.158 -7.117 1.00 87.38 952 ALA A CA 1
ATOM 7356 C C . ALA A 1 952 ? -45.031 -27.224 -7.027 1.00 87.38 952 ALA A C 1
ATOM 7358 O O . ALA A 1 952 ? -44.845 -28.351 -7.504 1.00 87.38 952 ALA A O 1
ATOM 7359 N N . GLY A 1 953 ? -46.198 -26.878 -6.469 1.00 80.75 953 GLY A N 1
ATOM 7360 C CA . GLY A 1 953 ? -47.314 -27.797 -6.237 1.00 80.75 953 GLY A CA 1
ATOM 7361 C C . GLY A 1 953 ? -47.035 -28.807 -5.119 1.00 80.75 953 GLY A C 1
ATOM 7362 O O . GLY A 1 953 ? -47.414 -29.975 -5.245 1.00 80.75 953 GLY A O 1
ATOM 7363 N N . VAL A 1 954 ? -46.336 -28.374 -4.064 1.00 74.44 954 VAL A N 1
ATOM 7364 C CA . VAL A 1 954 ? -45.956 -29.180 -2.887 1.00 74.44 954 VAL A CA 1
ATOM 7365 C C . VAL A 1 954 ? -46.389 -28.476 -1.597 1.00 74.44 954 VAL A C 1
ATOM 7367 O O . VAL A 1 954 ? -46.567 -27.265 -1.594 1.00 74.44 954 VAL A O 1
ATOM 7370 N N . ASP A 1 955 ? -46.563 -29.209 -0.493 1.00 62.94 955 ASP A N 1
ATOM 7371 C CA . ASP A 1 955 ? -46.855 -28.591 0.810 1.00 62.94 955 ASP A CA 1
ATOM 7372 C C . ASP A 1 955 ? -45.624 -27.821 1.328 1.00 62.94 955 ASP A C 1
ATOM 7374 O O . ASP A 1 955 ? -44.510 -28.349 1.292 1.00 62.94 955 ASP A O 1
ATOM 7378 N N . ALA A 1 956 ? -45.816 -26.608 1.862 1.00 58.28 956 ALA A N 1
ATOM 7379 C CA . ALA A 1 956 ? -44.724 -25.743 2.338 1.00 58.28 956 ALA A CA 1
ATOM 7380 C C . ALA A 1 956 ? -43.844 -26.397 3.425 1.00 58.28 956 ALA A C 1
ATOM 7382 O O . ALA A 1 956 ? -42.634 -26.186 3.456 1.00 58.28 956 ALA A O 1
ATOM 7383 N N . GLU A 1 957 ? -44.411 -27.280 4.259 1.00 53.03 957 GLU A N 1
ATOM 7384 C CA . GLU A 1 957 ? -43.665 -28.055 5.269 1.00 53.03 957 GLU A CA 1
ATOM 7385 C C . GLU A 1 957 ? -42.691 -29.093 4.667 1.00 53.03 957 GLU A C 1
ATOM 7387 O O . GLU A 1 957 ? -41.847 -29.637 5.383 1.00 53.03 957 GLU A O 1
ATOM 7392 N N . CYS A 1 958 ? -42.798 -29.393 3.367 1.00 48.22 958 CYS A N 1
ATOM 7393 C CA . CYS A 1 958 ? -41.960 -30.372 2.670 1.00 48.22 958 CYS A CA 1
ATOM 7394 C C . CYS A 1 958 ? -40.756 -29.753 1.938 1.00 48.22 958 CYS A C 1
ATOM 7396 O O . CYS A 1 958 ? -39.951 -30.505 1.378 1.00 48.22 958 CYS A O 1
ATOM 7398 N N . LEU A 1 959 ? -40.607 -28.423 1.932 1.00 49.84 959 LEU A N 1
ATOM 7399 C CA . LEU A 1 959 ? -39.473 -27.755 1.290 1.00 49.84 959 LEU A CA 1
ATOM 7400 C C . LEU A 1 959 ? -38.211 -27.822 2.179 1.00 49.84 959 LEU A C 1
ATOM 7402 O O . LEU A 1 959 ? -38.276 -27.568 3.384 1.00 49.84 959 LEU A O 1
ATOM 7406 N N . PRO A 1 960 ? -37.032 -28.171 1.629 1.00 46.53 960 PRO A N 1
ATOM 7407 C CA . PRO A 1 960 ? -35.792 -28.168 2.396 1.00 46.53 960 PRO A CA 1
ATOM 7408 C C . PRO A 1 960 ? -35.387 -26.736 2.786 1.00 46.53 960 PRO A C 1
ATOM 7410 O O . PRO A 1 960 ? -35.246 -25.874 1.921 1.00 46.53 960 PRO A O 1
ATOM 7413 N N . LEU A 1 961 ? -35.133 -26.513 4.085 1.00 45.44 961 LEU A N 1
ATOM 7414 C CA . LEU A 1 961 ? -34.608 -25.252 4.633 1.00 45.44 961 LEU A CA 1
ATOM 7415 C C . LEU A 1 961 ? -33.408 -24.744 3.816 1.00 45.44 961 LEU A C 1
ATOM 7417 O O . LEU A 1 961 ? -32.492 -25.517 3.506 1.00 45.44 961 LEU A O 1
ATOM 7421 N N . ARG A 1 962 ? -33.415 -23.437 3.512 1.00 39.41 962 ARG A N 1
ATOM 7422 C CA . ARG A 1 962 ? -32.364 -22.689 2.798 1.00 39.41 962 ARG A CA 1
ATOM 7423 C C . ARG A 1 962 ? -30.975 -23.157 3.257 1.00 39.41 962 ARG A C 1
ATOM 7425 O O . ARG A 1 962 ? -30.584 -22.940 4.401 1.00 39.41 962 ARG A O 1
ATOM 7432 N N . ARG A 1 963 ? -30.218 -23.816 2.370 1.00 35.50 963 ARG A N 1
ATOM 7433 C CA . ARG A 1 963 ? -28.760 -23.892 2.526 1.00 35.50 963 ARG A CA 1
ATOM 7434 C C . ARG A 1 963 ? -28.219 -22.548 2.068 1.00 35.50 963 ARG A C 1
ATOM 7436 O O . ARG A 1 963 ? -28.442 -22.181 0.916 1.00 35.50 963 ARG A O 1
ATOM 7443 N N . ASP A 1 964 ? -27.600 -21.830 2.996 1.00 27.95 964 ASP A N 1
ATOM 7444 C CA . ASP A 1 964 ? -26.866 -20.595 2.720 1.00 27.95 964 ASP A CA 1
ATOM 7445 C C . ASP A 1 964 ? -25.898 -20.821 1.537 1.00 27.95 964 ASP A C 1
ATOM 7447 O O . ASP A 1 964 ? -25.234 -21.869 1.527 1.00 27.95 964 ASP A O 1
ATOM 7451 N N . PRO A 1 965 ? -25.861 -19.924 0.531 1.00 31.36 965 PRO A N 1
ATOM 7452 C CA . PRO A 1 965 ? -24.873 -19.971 -0.543 1.00 31.36 965 PRO A CA 1
ATOM 7453 C C . PRO A 1 965 ? -23.433 -19.770 -0.055 1.00 31.36 965 PRO A C 1
ATOM 7455 O O . PRO A 1 965 ? -23.217 -18.985 0.897 1.00 31.36 965 PRO A O 1
#

pLDDT: mean 81.45, std 17.97, range [22.25, 98.5]